Protein AF-A0A955RJU6-F1 (afdb_monomer_lite)

Secondary structure (DSSP, 8-state):
-HHHHHHHHHHHHHHHHHHHHHHHHHSPPPPEEEEEE---SS-EEEEEEEEEEE--EEEE-SSSS-EEEE-GGGEEEPTTSPEEE----EEEEEEEE-SPPTT-EEEEEETTEEEEEE-----PPP-S--EEEEEEE-TTS-B--S-EEEEEEESSS-BPPEEEEPPTTSEEEEEGGG-BBTTSS-BPPGGG--EEEEEEE-TTSPPEEEEEETTS-TTEEEEE-TTHHHHHHHHHHHHHHHS----------------------------------SSHHHHHHHHHHHHHHTT-------------------------------------------------PPPPPP--PPPP---PPBPGGGEEEEESSPPPTTTHHHHHHHHHHTT--EEEEEE--GGGHHHHHHHHHHHHHTTPEEEEEE--S--TT----GGGGSHHHHHHHHHHHHHH-B-TTSPBPPEEEESS-BS--HHHHHHH-TT-TTS---SS-HHHHHHHHHHHS--SSEEEE--BEE--GGGTHHHHHHHHHHHHTTSTTGGG-SBEEEE--BSSS-HHHHHTT---SS-EEEEEE-BSSTT-HHHHHHHHHHHHH-TTEEEEEEE---SS-TT-TTSGGGT-SHHHHHHHHHHHHTTB--S-----SSSTTTSTTTGGGT-SSSSTTTTT--SEEEEEE-TT----EEEE-SS------B--TTSSSS--TTPPBPPTTTGGGS--EEEEEEEEEEEEE-SEEEEEE--SB--STTS----BHHHHHHHHHHTT-EEEEEEEEETTEEEEEEEEE-TTS-EEEEE---BPPTTBEEEEEEES-EEEEEEEBPPSS---EEE-SEEEEE-----SSS-EEHHHHHHHHHHTT--EEEEEEEETTEEEEEEEETTEEES---EE-TTB-EEEEE-SSS-EEE--

InterPro domains:
  IPR017853 Glycoside hydrolase superfamily [SSF51445] (398-619)

Structure (mmCIF, N/CA/C/O backbone):
data_AF-A0A955RJU6-F1
#
_entry.id   AF-A0A955RJU6-F1
#
loop_
_atom_site.group_PDB
_atom_site.id
_atom_site.type_symbol
_atom_site.label_atom_id
_atom_site.label_alt_id
_atom_site.label_comp_id
_atom_site.label_asym_id
_atom_site.label_entity_id
_atom_site.label_seq_id
_atom_site.pdbx_PDB_ins_code
_atom_site.Cartn_x
_atom_site.Cartn_y
_atom_site.Cartn_z
_atom_site.occupancy
_atom_site.B_iso_or_equiv
_atom_site.auth_seq_id
_atom_site.auth_comp_id
_atom_site.auth_asym_id
_atom_site.auth_atom_id
_atom_site.pdbx_PDB_model_num
ATOM 1 N N . MET A 1 1 ? 34.957 54.335 48.628 1.00 72.25 1 MET A N 1
ATOM 2 C CA . MET A 1 1 ? 33.890 54.696 47.666 1.00 72.25 1 MET A CA 1
ATOM 3 C C . MET A 1 1 ? 34.082 54.051 46.291 1.00 72.25 1 MET A C 1
ATOM 5 O O . MET A 1 1 ? 33.238 53.249 45.930 1.00 72.25 1 MET A O 1
ATOM 9 N N . LYS A 1 2 ? 35.191 54.281 45.563 1.00 71.94 2 LYS A N 1
ATOM 10 C CA . LYS A 1 2 ? 35.403 53.707 44.209 1.00 71.94 2 LYS A CA 1
ATOM 11 C C . LYS A 1 2 ? 35.269 52.172 44.112 1.00 71.94 2 LYS A C 1
ATOM 13 O O . LYS A 1 2 ? 34.643 51.691 43.181 1.00 71.94 2 LYS A O 1
ATOM 18 N N . LYS A 1 3 ? 35.773 51.413 45.099 1.00 75.69 3 LYS A N 1
ATOM 19 C CA . LYS A 1 3 ? 35.634 49.940 45.133 1.00 75.69 3 LYS A CA 1
ATOM 20 C C . LYS A 1 3 ? 34.177 49.457 45.241 1.00 75.69 3 LYS A C 1
ATOM 22 O O . LYS A 1 3 ? 33.824 48.477 44.609 1.00 75.69 3 LYS A O 1
ATOM 27 N N . TYR A 1 4 ? 33.329 50.172 45.985 1.00 82.81 4 TYR A N 1
ATOM 28 C CA . TYR A 1 4 ? 31.914 49.813 46.152 1.00 82.81 4 TYR A CA 1
ATOM 29 C C . TYR A 1 4 ? 31.077 50.142 44.912 1.00 82.81 4 TYR A C 1
ATOM 31 O O . TYR A 1 4 ? 30.166 49.396 44.577 1.00 82.81 4 TYR A O 1
ATOM 39 N N . LEU A 1 5 ? 31.418 51.221 44.198 1.00 86.56 5 LEU A N 1
ATOM 40 C CA . LEU A 1 5 ? 30.744 51.579 42.949 1.00 86.56 5 LEU A CA 1
ATOM 41 C C . LEU A 1 5 ? 30.951 50.502 41.869 1.00 86.56 5 LEU A C 1
ATOM 43 O O . LEU A 1 5 ? 30.011 50.164 41.161 1.00 86.56 5 LEU A O 1
ATOM 47 N N . TYR A 1 6 ? 32.151 49.915 41.794 1.00 89.12 6 TYR A N 1
ATOM 48 C CA . TYR A 1 6 ? 32.461 48.852 40.833 1.00 89.12 6 TYR A CA 1
ATOM 49 C C . TYR A 1 6 ? 31.659 47.567 41.097 1.00 89.12 6 TYR A C 1
ATOM 51 O O . TYR A 1 6 ? 31.090 46.995 40.173 1.00 89.12 6 TYR A O 1
ATOM 59 N N . SER A 1 7 ? 31.536 47.153 42.364 1.00 89.00 7 SER A N 1
ATOM 60 C CA . SER A 1 7 ? 30.725 45.987 42.741 1.00 89.00 7 SER A CA 1
ATOM 61 C C . SER A 1 7 ? 29.234 46.179 42.448 1.00 89.00 7 SER A C 1
ATOM 63 O O . SER A 1 7 ? 28.584 45.235 42.013 1.00 89.00 7 SER A O 1
ATOM 65 N N . ILE A 1 8 ? 28.697 47.390 42.640 1.00 93.38 8 ILE A N 1
ATOM 66 C CA . ILE A 1 8 ? 27.291 47.694 42.325 1.00 93.38 8 ILE A CA 1
ATOM 67 C C . ILE A 1 8 ? 27.048 47.623 40.813 1.00 93.38 8 ILE A C 1
ATOM 69 O O . ILE A 1 8 ? 26.069 47.019 40.389 1.00 93.38 8 ILE A O 1
ATOM 73 N N . VAL A 1 9 ? 27.946 48.181 39.994 1.00 94.06 9 VAL A N 1
ATOM 74 C CA . VAL A 1 9 ? 27.818 48.122 38.527 1.00 94.06 9 VAL A CA 1
ATOM 75 C C . VAL A 1 9 ? 27.896 46.677 38.024 1.00 94.06 9 VAL A C 1
ATOM 77 O O . VAL A 1 9 ? 27.044 46.272 37.238 1.00 94.06 9 VAL A O 1
ATOM 80 N N . LEU A 1 10 ? 28.847 45.876 38.517 1.00 93.62 10 LEU A N 1
ATOM 81 C CA . LEU A 1 10 ? 28.951 44.458 38.151 1.00 93.62 10 LEU A CA 1
ATOM 82 C C . LEU A 1 10 ? 27.718 43.648 38.566 1.00 93.62 10 LEU A C 1
ATOM 84 O O . LEU A 1 10 ? 27.238 42.839 37.779 1.00 93.62 10 LEU A O 1
ATOM 88 N N . PHE A 1 11 ? 27.177 43.880 39.765 1.00 95.25 11 PHE A N 1
ATOM 89 C CA . PHE A 1 11 ? 25.969 43.193 40.225 1.00 95.25 11 PHE A CA 1
ATOM 90 C C . PHE A 1 11 ? 24.733 43.572 39.396 1.00 95.25 11 PHE A C 1
ATOM 92 O O . PHE A 1 11 ? 23.929 42.700 39.065 1.00 95.25 11 PHE A O 1
ATOM 99 N N . SER A 1 12 ? 24.595 44.845 39.011 1.00 93.31 12 SER A N 1
ATOM 100 C CA . SER A 1 12 ? 23.517 45.297 38.123 1.00 93.31 12 SER A CA 1
ATOM 101 C C . SER A 1 12 ? 23.625 44.683 36.727 1.00 93.31 12 SER A C 1
ATOM 103 O O . SER A 1 12 ? 22.613 44.247 36.187 1.00 93.31 12 SER A O 1
ATOM 105 N N . ILE A 1 13 ? 24.835 44.592 36.160 1.00 95.62 13 ILE A N 1
ATOM 106 C CA . ILE A 1 13 ? 25.063 43.924 34.868 1.00 95.62 13 ILE A CA 1
ATOM 107 C C . ILE A 1 13 ? 24.744 42.432 34.985 1.00 95.62 13 ILE A C 1
ATOM 109 O O . ILE A 1 13 ? 24.007 41.906 34.160 1.00 95.62 13 ILE A O 1
ATOM 113 N N . PHE A 1 14 ? 25.226 41.760 36.031 1.00 96.12 14 PHE A N 1
ATOM 114 C CA . PHE A 1 14 ? 24.947 40.343 36.263 1.00 96.12 14 PHE A CA 1
ATOM 115 C C . PHE A 1 14 ? 23.446 40.067 36.426 1.00 96.12 14 PHE A C 1
ATOM 117 O O . PHE A 1 14 ? 22.919 39.142 35.815 1.00 96.12 14 PHE A O 1
ATOM 124 N N . SER A 1 15 ? 22.736 40.909 37.181 1.00 94.19 15 SER A N 1
ATOM 125 C CA . SER A 1 15 ? 21.281 40.805 37.350 1.00 94.19 15 SER A CA 1
ATOM 126 C C . SER A 1 15 ? 20.530 41.067 36.042 1.00 94.19 15 SER A C 1
ATOM 128 O O . SER A 1 15 ? 19.553 40.382 35.759 1.00 94.19 15 SER A O 1
ATOM 130 N N . ALA A 1 16 ? 20.990 42.018 35.221 1.00 95.38 16 ALA A N 1
ATOM 131 C CA . ALA A 1 16 ? 20.416 42.272 33.902 1.00 95.38 16 ALA A CA 1
ATOM 132 C C . ALA A 1 16 ? 20.647 41.092 32.945 1.00 95.38 16 ALA A C 1
ATOM 134 O O . ALA A 1 16 ? 19.717 40.686 32.257 1.00 95.38 16 ALA A O 1
ATOM 135 N N . VAL A 1 17 ? 21.844 40.495 32.947 1.00 95.00 17 VAL A N 1
ATOM 136 C CA . VAL A 1 17 ? 22.156 39.294 32.155 1.00 95.00 17 VAL A CA 1
ATOM 137 C C . VAL A 1 17 ? 21.306 38.111 32.613 1.00 95.00 17 VAL A C 1
ATOM 139 O O . VAL A 1 17 ? 20.694 37.466 31.772 1.00 95.00 17 VAL A O 1
ATOM 142 N N . LEU A 1 18 ? 21.181 37.863 33.922 1.00 93.62 18 LEU A N 1
ATOM 143 C CA . LEU A 1 18 ? 20.280 36.828 34.445 1.00 93.62 18 LEU A CA 1
ATOM 144 C C . LEU A 1 18 ? 18.818 37.101 34.087 1.00 93.62 18 LEU A C 1
ATOM 146 O O . LEU A 1 18 ? 18.100 36.165 33.762 1.00 93.62 18 LEU A O 1
ATOM 150 N N . GLY A 1 19 ? 18.382 38.363 34.108 1.00 94.06 19 GLY A N 1
ATOM 151 C CA . GLY A 1 19 ? 17.047 38.762 33.668 1.00 94.06 19 GLY A CA 1
ATOM 152 C C . GLY A 1 19 ? 16.811 38.468 32.187 1.00 94.06 19 GLY A C 1
ATOM 153 O O . GLY A 1 19 ? 15.783 37.899 31.842 1.00 94.06 19 GLY A O 1
ATOM 154 N N . VAL A 1 20 ? 17.774 38.782 31.315 1.00 89.69 20 VAL A N 1
ATOM 155 C CA . VAL A 1 20 ? 17.706 38.471 29.877 1.00 89.69 20 VAL A CA 1
ATOM 156 C C . VAL A 1 20 ? 17.740 36.963 29.638 1.00 89.69 20 VAL A C 1
ATOM 158 O O . VAL A 1 20 ? 16.908 36.460 28.894 1.00 89.69 20 VAL A O 1
ATOM 161 N N . VAL A 1 21 ? 18.635 36.224 30.299 1.00 85.75 21 VAL A N 1
ATOM 162 C CA . VAL A 1 21 ? 18.696 34.756 30.208 1.00 85.75 21 VAL A CA 1
ATOM 163 C C . VAL A 1 21 ? 17.393 34.134 30.701 1.00 85.75 21 VAL A C 1
ATOM 165 O O . VAL A 1 21 ? 16.874 33.242 30.044 1.00 85.75 21 VAL A O 1
ATOM 168 N N . TYR A 1 22 ? 16.818 34.627 31.800 1.00 86.69 22 TYR A N 1
ATOM 169 C CA . TYR A 1 22 ? 15.519 34.177 32.296 1.00 86.69 22 TYR A CA 1
ATOM 170 C C . TYR A 1 22 ? 14.403 34.475 31.291 1.00 86.69 22 TYR A C 1
ATOM 172 O O . TYR A 1 22 ? 13.607 33.589 31.011 1.00 86.69 22 TYR A O 1
ATOM 180 N N . ILE A 1 23 ? 14.372 35.666 30.685 1.00 81.62 23 ILE A N 1
ATOM 181 C CA . ILE A 1 23 ? 13.402 36.004 29.631 1.00 81.62 23 ILE A CA 1
ATOM 182 C C . ILE A 1 23 ? 13.559 35.063 28.426 1.00 81.62 23 ILE A C 1
ATOM 184 O O . ILE A 1 23 ? 12.567 34.508 27.971 1.00 81.62 23 ILE A O 1
ATOM 188 N N . LEU A 1 24 ? 14.784 34.809 27.960 1.00 78.25 24 LEU A N 1
ATOM 189 C CA . LEU A 1 24 ? 15.064 33.874 26.858 1.00 78.25 24 LEU A CA 1
ATOM 190 C C . LEU A 1 24 ? 14.786 32.402 27.229 1.00 78.25 24 LEU A C 1
ATOM 192 O O . LEU A 1 24 ? 14.522 31.571 26.360 1.00 78.25 24 LEU A O 1
ATOM 196 N N . TYR A 1 25 ? 14.853 32.048 28.514 1.00 75.50 25 TYR A N 1
ATOM 197 C CA . TYR A 1 25 ? 14.581 30.692 28.994 1.00 75.50 25 TYR A CA 1
ATOM 198 C C . TYR A 1 25 ? 13.085 30.443 29.240 1.00 75.50 25 TYR A C 1
ATOM 200 O O . TYR A 1 25 ? 12.619 29.328 29.025 1.00 75.50 25 TYR A O 1
ATOM 208 N N . VAL A 1 26 ? 12.341 31.473 29.654 1.00 76.31 26 VAL A N 1
ATOM 209 C CA . VAL A 1 26 ? 10.893 31.434 29.935 1.00 76.31 26 VAL A CA 1
ATOM 210 C C . VAL A 1 26 ? 10.046 31.705 28.691 1.00 76.31 26 VAL A C 1
ATOM 212 O O . VAL A 1 26 ? 8.840 31.472 28.720 1.00 76.31 26 VAL A O 1
ATOM 215 N N . GLN A 1 27 ? 10.652 32.157 27.589 1.00 78.81 27 GLN A N 1
ATOM 216 C CA . GLN A 1 27 ? 9.962 32.226 26.305 1.00 78.81 27 GLN A CA 1
ATOM 217 C C . GLN A 1 27 ? 9.340 30.870 25.967 1.00 78.81 27 GLN A C 1
ATOM 219 O O . GLN A 1 27 ? 10.002 29.829 26.018 1.00 78.81 27 GLN A O 1
ATOM 224 N N . VAL A 1 28 ? 8.043 30.916 25.666 1.00 78.25 28 VAL A N 1
ATOM 225 C CA . VAL A 1 28 ? 7.270 29.756 25.242 1.00 78.25 28 VAL A CA 1
ATOM 226 C C . VAL A 1 28 ? 7.957 29.190 23.993 1.00 78.25 28 VAL A C 1
ATOM 228 O O . VAL A 1 28 ? 8.252 29.963 23.078 1.00 78.25 28 VAL A O 1
ATOM 231 N N . PRO A 1 29 ? 8.321 27.894 23.975 1.00 85.75 29 PRO A N 1
ATOM 232 C CA . PRO A 1 29 ? 9.057 27.334 22.853 1.00 85.75 29 PRO A CA 1
ATOM 233 C C . PRO A 1 29 ? 8.199 27.449 21.589 1.00 85.75 29 PRO A C 1
ATOM 235 O O . PRO A 1 29 ? 7.040 27.042 21.639 1.00 85.75 29 PRO A O 1
ATOM 238 N N . PRO A 1 30 ? 8.741 27.988 20.482 1.00 90.31 30 PRO A N 1
ATOM 239 C CA . PRO A 1 30 ? 7.955 28.245 19.285 1.00 90.31 30 PRO A CA 1
ATOM 240 C C . PRO A 1 30 ? 7.357 26.946 18.742 1.00 90.31 30 PRO A C 1
ATOM 242 O O . PRO A 1 30 ? 8.008 25.895 18.755 1.00 90.31 30 PRO A O 1
ATOM 245 N N . VAL A 1 31 ? 6.122 27.046 18.251 1.00 94.12 31 VAL A N 1
ATOM 246 C CA . VAL A 1 31 ? 5.451 25.988 17.496 1.00 94.12 31 VAL A CA 1
ATOM 247 C C . VAL A 1 31 ? 6.161 25.839 16.152 1.00 94.12 31 VAL A C 1
ATOM 249 O O . VAL A 1 31 ? 6.213 26.785 15.369 1.00 94.12 31 VAL A O 1
ATOM 252 N N . ASN A 1 32 ? 6.706 24.655 15.887 1.00 92.25 32 ASN A N 1
ATOM 253 C CA . ASN A 1 32 ? 7.311 24.297 14.608 1.00 92.25 32 ASN A CA 1
ATOM 254 C C . ASN A 1 32 ? 6.476 23.199 13.950 1.00 92.25 32 ASN A C 1
ATOM 256 O O . ASN A 1 32 ? 5.988 22.303 14.640 1.00 92.25 32 ASN A O 1
ATOM 260 N N . ASN A 1 33 ? 6.368 23.237 12.620 1.00 91.88 33 ASN A N 1
ATOM 261 C CA . ASN A 1 33 ? 5.732 22.183 11.825 1.00 91.88 33 ASN A CA 1
ATOM 262 C C . ASN A 1 33 ? 4.308 21.847 12.304 1.00 91.88 33 ASN A C 1
ATOM 264 O O . ASN A 1 33 ? 4.005 20.682 12.547 1.00 91.88 33 ASN A O 1
ATOM 268 N N . ALA A 1 34 ? 3.457 22.860 12.500 1.00 96.81 34 ALA A N 1
ATOM 269 C CA . ALA A 1 34 ? 2.047 22.625 12.796 1.00 96.81 34 ALA A CA 1
ATOM 270 C C . ALA A 1 34 ? 1.341 22.050 11.559 1.00 96.81 34 ALA A C 1
ATOM 272 O O . ALA A 1 34 ? 1.386 22.646 10.486 1.00 96.81 34 ALA A O 1
ATOM 273 N N . ILE A 1 35 ? 0.717 20.885 11.714 1.00 97.44 35 ILE A N 1
ATOM 274 C CA . ILE A 1 35 ? 0.046 20.130 10.655 1.00 97.44 35 ILE A CA 1
ATOM 275 C C . ILE A 1 35 ? -1.364 19.782 11.137 1.00 97.44 35 ILE A C 1
ATOM 277 O O . ILE A 1 35 ? -1.549 19.290 12.253 1.00 97.44 35 ILE A O 1
ATOM 281 N N . ILE A 1 36 ? -2.358 20.022 10.284 1.00 98.25 36 ILE A N 1
ATOM 282 C CA . ILE A 1 36 ? -3.745 19.605 10.505 1.00 98.25 36 ILE A CA 1
ATOM 283 C C . ILE A 1 36 ? -3.938 18.220 9.881 1.00 98.25 36 ILE A C 1
ATOM 285 O O . ILE A 1 36 ? -3.536 17.982 8.746 1.00 98.25 36 ILE A O 1
ATOM 289 N N . THR A 1 37 ? -4.545 17.304 10.629 1.00 98.38 37 THR A N 1
ATOM 290 C CA . THR A 1 37 ? -4.741 15.891 10.261 1.00 98.38 37 THR A CA 1
ATOM 291 C C . THR A 1 37 ? -6.120 15.408 10.719 1.00 98.38 37 THR A C 1
ATOM 293 O O . THR A 1 37 ? -6.830 16.145 11.411 1.00 98.38 37 THR A O 1
ATOM 296 N N . ASN A 1 38 ? -6.517 14.181 10.365 1.00 97.62 38 ASN A N 1
ATOM 297 C CA . ASN A 1 38 ? -7.742 13.527 10.857 1.00 97.62 38 ASN A CA 1
ATOM 298 C C . ASN A 1 38 ? -9.009 14.401 10.711 1.00 97.62 38 ASN A C 1
ATOM 300 O O . ASN A 1 38 ? -9.860 14.434 11.607 1.00 97.62 38 ASN A O 1
ATOM 304 N N . VAL A 1 39 ? -9.127 15.175 9.625 1.00 97.69 39 VAL A N 1
ATOM 305 C CA . VAL A 1 39 ? -10.264 16.090 9.436 1.00 97.69 39 VAL A CA 1
ATOM 306 C C . VAL A 1 39 ? -11.519 15.276 9.132 1.00 97.69 39 VAL A C 1
ATOM 308 O O . VAL A 1 39 ? -11.643 14.649 8.081 1.00 97.69 39 VAL A O 1
ATOM 311 N N . THR A 1 40 ? -12.479 15.305 10.053 1.00 96.50 40 THR A N 1
ATOM 312 C CA . THR A 1 40 ? -13.784 14.654 9.907 1.00 96.50 40 THR A CA 1
ATOM 313 C C . THR A 1 40 ? -14.903 15.691 9.801 1.00 96.50 40 THR A C 1
ATOM 315 O O . THR A 1 40 ? -14.673 16.898 9.703 1.00 96.50 40 THR A O 1
ATOM 318 N N . GLY A 1 41 ? -16.156 15.228 9.830 1.00 96.31 41 GLY A N 1
ATOM 319 C CA . GLY A 1 41 ? -17.298 16.128 9.948 1.00 96.31 41 GLY A CA 1
ATOM 320 C C . GLY A 1 41 ? -17.461 16.751 11.336 1.00 96.31 41 GLY A C 1
ATOM 321 O O . GLY A 1 41 ? -18.232 17.684 11.487 1.00 96.31 41 GLY A O 1
ATOM 322 N N . THR A 1 42 ? -16.777 16.261 12.370 1.00 97.06 42 THR A N 1
ATOM 323 C CA . THR A 1 42 ? -16.999 16.728 13.755 1.00 97.06 42 THR A CA 1
ATOM 324 C C . THR A 1 42 ? -15.716 16.882 14.568 1.00 97.06 42 THR A C 1
ATOM 326 O O . THR A 1 42 ? -15.776 17.125 15.777 1.00 97.06 42 THR A O 1
ATOM 329 N N . SER A 1 43 ? -14.558 16.706 13.938 1.00 97.75 43 SER A N 1
ATOM 330 C CA . SER A 1 43 ? -13.255 16.789 14.590 1.00 97.75 43 SER A CA 1
ATOM 331 C C . SER A 1 43 ? -12.135 17.080 13.598 1.00 97.75 43 SER A C 1
ATOM 333 O O . SER A 1 43 ? -12.302 16.904 12.393 1.00 97.75 43 SER A O 1
ATOM 335 N N . PHE A 1 44 ? -10.989 17.482 14.130 1.00 98.38 44 PHE A N 1
ATOM 336 C CA . PHE A 1 44 ? -9.690 17.458 13.461 1.00 98.38 44 PHE A CA 1
ATOM 337 C C . PHE A 1 44 ? -8.601 17.241 14.519 1.00 98.38 44 PHE A C 1
ATOM 339 O O . PHE A 1 44 ? -8.835 17.490 15.705 1.00 98.38 44 PHE A O 1
ATOM 346 N N . SER A 1 45 ? -7.417 16.802 14.105 1.00 98.50 45 SER A N 1
ATOM 347 C CA . SER A 1 45 ? -6.249 16.680 14.980 1.00 98.50 45 SER A CA 1
ATOM 348 C C . SER A 1 45 ? -5.144 17.636 14.538 1.00 98.50 45 SER A C 1
ATOM 350 O O . SER A 1 45 ? -4.972 17.911 13.350 1.00 98.50 45 SER A O 1
ATOM 352 N N . LEU A 1 46 ? -4.379 18.140 15.500 1.00 98.31 46 LEU A N 1
ATOM 353 C CA . LEU A 1 46 ? -3.217 18.997 15.290 1.00 98.31 46 LEU A CA 1
ATOM 354 C C . LEU A 1 46 ? -1.959 18.272 15.740 1.00 98.31 46 LEU A C 1
ATOM 356 O O . LEU A 1 46 ? -1.904 17.777 16.866 1.00 98.31 46 LEU A O 1
ATOM 360 N N . VAL A 1 47 ? -0.944 18.269 14.883 1.00 98.19 47 VAL A N 1
ATOM 361 C CA . VAL A 1 47 ? 0.384 17.725 15.174 1.00 98.19 47 VAL A CA 1
ATOM 362 C C . VAL A 1 47 ? 1.405 18.842 15.065 1.00 98.19 47 VAL A C 1
ATOM 364 O O . VAL A 1 47 ? 1.390 19.585 14.091 1.00 98.19 47 VAL A O 1
ATOM 367 N N . TRP A 1 48 ? 2.286 18.993 16.050 1.00 97.75 48 TRP A N 1
ATOM 368 C CA . TRP A 1 48 ? 3.389 19.956 15.963 1.00 97.75 48 TRP A CA 1
ATOM 369 C C . TRP A 1 48 ? 4.581 19.546 16.822 1.00 97.75 48 TRP A C 1
ATOM 371 O O . TRP A 1 48 ? 4.488 18.659 17.673 1.00 97.75 48 TRP A O 1
ATOM 381 N N . GLN A 1 49 ? 5.713 20.212 16.611 1.00 96.12 49 GLN A N 1
ATOM 382 C CA . GLN A 1 49 ? 6.942 20.021 17.374 1.00 96.12 49 GLN A CA 1
ATOM 383 C C . GLN A 1 49 ? 7.358 21.304 18.096 1.00 96.12 49 GLN A C 1
ATOM 385 O O . GLN A 1 49 ? 7.166 22.422 17.620 1.00 96.12 49 GLN A O 1
ATOM 390 N N . THR A 1 50 ? 7.997 21.138 19.244 1.00 95.44 50 THR A N 1
ATOM 391 C CA . THR A 1 50 ? 8.659 22.192 20.008 1.00 95.44 50 THR A CA 1
ATOM 392 C C . THR A 1 50 ? 10.102 21.781 20.282 1.00 95.44 50 THR A C 1
ATOM 394 O O . THR A 1 50 ? 10.439 20.601 20.354 1.00 95.44 50 THR A O 1
ATOM 397 N N . ASN A 1 51 ? 10.996 22.754 20.442 1.00 90.75 51 ASN A N 1
ATOM 398 C CA . ASN A 1 51 ? 12.412 22.489 20.736 1.00 90.75 51 ASN A CA 1
ATOM 399 C C . ASN A 1 51 ? 12.683 22.198 22.227 1.00 90.75 51 ASN A C 1
ATOM 401 O O . ASN A 1 51 ? 13.822 21.936 22.620 1.00 90.75 51 ASN A O 1
ATOM 405 N N . ARG A 1 52 ? 11.654 22.278 23.078 1.00 91.25 52 ARG A N 1
ATOM 406 C CA . ARG A 1 52 ? 11.700 22.020 24.522 1.00 91.25 52 ARG A CA 1
ATOM 407 C C . ARG A 1 52 ? 10.384 21.403 24.956 1.00 91.25 52 ARG A C 1
ATOM 409 O O . ARG A 1 52 ? 9.337 21.866 24.529 1.00 91.25 52 ARG A O 1
ATOM 416 N N . LYS A 1 53 ? 10.441 20.450 25.888 1.00 94.25 53 LYS A N 1
ATOM 417 C CA . LYS A 1 53 ? 9.233 19.836 26.443 1.00 94.25 53 LYS A CA 1
ATOM 418 C C . LYS A 1 53 ? 8.297 20.894 27.036 1.00 94.25 53 LYS A C 1
ATOM 420 O O . LYS A 1 53 ? 8.670 21.567 28.001 1.00 94.25 53 LYS A O 1
ATOM 425 N N . THR A 1 54 ? 7.084 20.994 26.510 1.00 94.38 54 THR A N 1
ATOM 426 C CA . THR A 1 54 ? 6.037 21.904 27.001 1.00 94.38 54 THR A CA 1
ATOM 427 C C . THR A 1 54 ? 4.705 21.178 27.141 1.00 94.38 54 THR A C 1
ATOM 429 O O . THR A 1 54 ? 4.533 20.099 26.590 1.00 94.38 54 THR A O 1
ATOM 432 N N . GLU A 1 55 ? 3.779 21.748 27.904 1.00 95.69 55 GLU A N 1
ATOM 433 C CA . GLU A 1 55 ? 2.369 21.345 27.857 1.00 95.69 55 GLU A CA 1
ATOM 434 C C . GLU A 1 55 ? 1.770 21.817 26.523 1.00 95.69 55 GLU A C 1
ATOM 436 O O . GLU A 1 55 ? 2.114 22.906 26.040 1.00 95.69 55 GLU A O 1
ATOM 441 N N . SER A 1 56 ? 0.903 21.001 25.925 1.00 93.62 56 SER A N 1
ATOM 442 C CA . SER A 1 56 ? 0.123 21.344 24.733 1.00 93.62 56 SER A CA 1
ATOM 443 C C . SER A 1 56 ? -1.283 21.773 25.136 1.00 93.62 56 SER A C 1
ATOM 445 O O . SER A 1 56 ? -1.990 21.066 25.847 1.00 93.62 56 SER A O 1
ATOM 447 N N . VAL A 1 57 ? -1.695 22.948 24.657 1.00 96.69 57 VAL A N 1
ATOM 448 C CA . VAL A 1 57 ? -3.065 23.444 24.800 1.00 96.69 57 VAL A CA 1
ATOM 449 C C . VAL A 1 57 ? -3.474 24.069 23.476 1.00 96.69 57 VAL A C 1
ATOM 451 O O . VAL A 1 57 ? -2.825 25.007 23.007 1.00 96.69 57 VAL A O 1
ATOM 454 N N . VAL A 1 58 ? -4.556 23.566 22.893 1.00 97.56 58 VAL A N 1
ATOM 455 C CA . VAL A 1 58 ? -5.222 24.168 21.734 1.00 97.56 58 VAL A CA 1
ATOM 456 C C . VAL A 1 58 ? -6.457 24.898 22.234 1.00 97.56 58 VAL A C 1
ATOM 458 O O . VAL A 1 58 ? -7.294 24.311 22.917 1.00 97.56 58 VAL A O 1
ATOM 461 N N . THR A 1 59 ? -6.581 26.179 21.898 1.00 97.44 59 THR A N 1
ATOM 462 C CA . THR A 1 59 ? -7.748 26.994 22.250 1.00 97.44 59 THR A CA 1
ATOM 463 C C . THR A 1 59 ? -8.587 27.271 21.010 1.00 97.44 59 THR A C 1
ATOM 465 O O . THR A 1 59 ? -8.093 27.859 20.052 1.00 97.44 59 THR A O 1
ATOM 468 N N . LEU A 1 60 ? -9.861 26.881 21.028 1.00 97.12 60 LEU A N 1
ATOM 469 C CA . LEU A 1 60 ? -10.829 27.241 19.992 1.00 97.12 60 LEU A CA 1
ATOM 470 C C . LEU A 1 60 ? -11.340 28.666 20.252 1.00 97.12 60 LEU A C 1
ATOM 472 O O . LEU A 1 60 ? -11.803 28.960 21.358 1.00 97.12 60 LEU A O 1
ATOM 476 N N . LEU A 1 61 ? -11.248 29.548 19.256 1.00 95.75 61 LEU A N 1
ATOM 477 C CA . LEU A 1 61 ? -11.544 30.982 19.373 1.00 95.75 61 LEU A CA 1
ATOM 478 C C . LEU A 1 61 ? -12.982 31.358 18.963 1.00 95.75 61 LEU A C 1
ATOM 480 O O . LEU A 1 61 ? -13.327 32.541 18.961 1.00 95.75 61 LEU A O 1
ATOM 484 N N . ASP A 1 62 ? -13.829 30.380 18.635 1.00 83.12 62 ASP A N 1
ATOM 485 C CA . ASP A 1 62 ? -15.201 30.632 18.192 1.00 83.12 62 ASP A CA 1
ATOM 486 C C . ASP A 1 62 ? -16.185 30.742 19.369 1.00 83.12 62 ASP A C 1
ATOM 488 O O . ASP A 1 62 ? -16.545 29.747 20.002 1.00 83.12 62 ASP A O 1
ATOM 492 N N . ASN A 1 63 ? -16.695 31.966 19.577 1.00 65.44 63 ASN A N 1
ATOM 493 C CA . ASN A 1 63 ? -17.677 32.425 20.584 1.00 65.44 63 ASN A CA 1
ATOM 494 C C . ASN A 1 63 ? -17.103 32.884 21.944 1.00 65.44 63 ASN A C 1
ATOM 496 O O . ASN A 1 63 ? -15.924 32.732 22.234 1.00 65.44 63 ASN A O 1
ATOM 500 N N . GLU A 1 64 ? -17.962 33.472 22.798 1.00 81.50 64 GLU A N 1
ATOM 501 C CA . GLU A 1 64 ? -17.604 34.019 24.129 1.00 81.50 64 GLU A CA 1
ATOM 502 C C . GLU A 1 64 ? -16.983 32.987 25.098 1.00 81.50 64 GLU A C 1
ATOM 504 O O . GLU A 1 64 ? -16.421 33.374 26.121 1.00 81.50 64 GLU A O 1
ATOM 509 N N . ASN A 1 65 ? -17.054 31.689 24.780 1.00 84.81 65 ASN A N 1
ATOM 510 C CA . ASN A 1 65 ? -16.504 30.606 25.590 1.00 84.81 65 ASN A CA 1
ATOM 511 C C . ASN A 1 65 ? -15.390 29.882 24.828 1.00 84.81 65 ASN A C 1
ATOM 513 O O . ASN A 1 65 ? -15.656 28.937 24.086 1.00 84.81 65 ASN A O 1
ATOM 517 N N . SER A 1 66 ? -14.144 30.295 25.058 1.00 91.75 66 SER A N 1
ATOM 518 C CA . SER A 1 66 ? -12.967 29.576 24.571 1.00 91.75 66 SER A CA 1
ATOM 519 C C . SER A 1 66 ? -12.943 28.152 25.134 1.00 91.75 66 SER A C 1
ATOM 521 O O . SER A 1 66 ? -12.932 27.972 26.356 1.00 91.75 66 SER A O 1
ATOM 523 N N . GLN A 1 67 ? -12.922 27.146 24.261 1.00 95.94 67 GLN A N 1
ATOM 524 C CA . GLN A 1 67 ? -12.739 25.747 24.656 1.00 95.94 67 GLN A CA 1
ATOM 525 C C . GLN A 1 67 ? -11.266 25.370 24.536 1.00 95.94 67 GLN A C 1
ATOM 527 O O . GLN A 1 67 ? -10.610 25.762 23.573 1.00 95.94 67 GLN A O 1
ATOM 532 N N . GLN A 1 68 ? -10.757 24.623 25.514 1.00 96.31 68 GLN A N 1
ATOM 533 C CA . GLN A 1 68 ? -9.374 24.154 25.539 1.00 96.31 68 GLN A CA 1
ATOM 534 C C . GLN A 1 68 ? -9.319 22.639 25.355 1.00 96.31 68 GLN A C 1
ATOM 536 O O . GLN A 1 68 ? -10.106 21.910 25.961 1.00 96.31 68 GLN A O 1
ATOM 541 N N . PHE A 1 69 ? -8.371 22.196 24.536 1.00 97.25 69 PHE A N 1
ATOM 542 C CA . PHE A 1 69 ? -8.070 20.797 24.245 1.00 97.25 69 PHE A CA 1
ATOM 543 C C . PHE A 1 69 ? -6.594 20.537 24.567 1.00 97.25 69 PHE A C 1
ATOM 545 O O . PHE A 1 69 ? -5.756 21.417 24.354 1.00 97.25 69 PHE A O 1
ATOM 552 N N . PHE A 1 70 ? -6.292 19.360 25.109 1.00 97.81 70 PHE A N 1
ATOM 553 C CA . PHE A 1 70 ? -4.964 18.973 25.604 1.00 97.81 70 PHE A CA 1
ATOM 554 C C . PHE A 1 70 ? -4.402 17.812 24.786 1.00 97.81 70 PHE A C 1
ATOM 556 O O . PHE A 1 70 ? -5.107 17.282 23.930 1.00 97.81 70 PHE A O 1
ATOM 563 N N . ASP A 1 71 ? -3.143 17.436 25.030 1.00 97.88 71 ASP A N 1
ATOM 564 C CA . ASP A 1 71 ? -2.521 16.297 24.350 1.00 97.88 71 ASP A CA 1
ATOM 565 C C . ASP A 1 71 ? -3.358 15.026 24.499 1.00 97.88 71 ASP A C 1
ATOM 567 O O . ASP A 1 71 ? -3.814 14.706 25.597 1.00 97.88 71 ASP A O 1
ATOM 571 N N . ASP A 1 72 ? -3.496 14.252 23.426 1.00 96.69 72 ASP A N 1
ATOM 572 C CA . ASP A 1 72 ? -4.257 13.001 23.451 1.00 96.69 72 ASP A CA 1
ATOM 573 C C . ASP A 1 72 ? -3.644 11.988 24.444 1.00 96.69 72 ASP A C 1
ATOM 575 O O . ASP A 1 72 ? -4.344 11.125 24.973 1.00 96.69 72 ASP A O 1
ATOM 579 N N . ARG A 1 73 ? -2.352 12.136 24.776 1.00 95.75 73 ARG A N 1
ATOM 580 C CA . ARG A 1 73 ? -1.645 11.335 25.796 1.00 95.75 73 ARG A CA 1
ATOM 581 C C . ARG A 1 73 ? -1.863 11.809 27.239 1.00 95.75 73 ARG A C 1
ATOM 583 O O . ARG A 1 73 ? -1.477 11.084 28.155 1.00 95.75 73 ARG A O 1
ATOM 590 N N . ASP A 1 74 ? -2.454 12.985 27.455 1.00 96.88 74 ASP A N 1
ATOM 591 C CA . ASP A 1 74 ? -2.736 13.520 28.796 1.00 96.88 74 ASP A CA 1
ATOM 592 C C . ASP A 1 74 ? -4.052 12.973 29.379 1.00 96.88 74 ASP A C 1
ATOM 594 O O . ASP A 1 74 ? -4.337 13.179 30.560 1.00 96.88 74 ASP A O 1
ATOM 598 N N . TYR A 1 75 ? -4.868 12.277 28.581 1.00 95.25 75 TYR A N 1
ATOM 599 C CA . TYR A 1 75 ? -6.116 11.662 29.032 1.00 95.25 75 TYR A CA 1
ATOM 600 C C . TYR A 1 75 ? -5.869 10.235 29.528 1.00 95.25 75 TYR A C 1
ATOM 602 O O . TYR A 1 75 ? -5.652 9.311 28.745 1.00 95.25 75 TYR A O 1
ATOM 610 N N . ILE A 1 76 ? -5.942 10.036 30.843 1.00 93.00 76 ILE A N 1
ATOM 611 C CA . ILE A 1 76 ? -5.812 8.718 31.470 1.00 93.00 76 ILE A CA 1
ATOM 612 C C . ILE A 1 76 ? -7.209 8.130 31.663 1.00 93.00 76 ILE A C 1
ATOM 614 O O . ILE A 1 76 ? -8.021 8.675 32.415 1.00 93.00 76 ILE A O 1
ATOM 618 N N . GLU A 1 77 ? -7.492 7.007 31.000 1.00 92.38 77 GLU A N 1
ATOM 619 C CA . GLU A 1 77 ? -8.729 6.259 31.217 1.00 92.38 77 GLU A CA 1
ATOM 620 C C . GLU A 1 77 ? -8.690 5.556 32.581 1.00 92.38 77 GLU A C 1
ATOM 622 O O . GLU A 1 77 ? -7.826 4.727 32.876 1.00 92.38 77 GLU A O 1
ATOM 627 N N . GLN A 1 78 ? -9.634 5.918 33.439 1.00 94.88 78 GLN A N 1
ATOM 628 C CA . GLN A 1 78 ? -9.846 5.312 34.741 1.00 94.88 78 GLN A CA 1
ATOM 629 C C . GLN A 1 78 ? -10.600 3.990 34.587 1.00 94.88 78 GLN A C 1
ATOM 631 O O . GLN A 1 78 ? -11.310 3.750 33.614 1.00 94.88 78 GLN A O 1
ATOM 636 N N . SER A 1 79 ? -10.525 3.131 35.605 1.00 91.88 79 SER A N 1
ATOM 637 C CA . SER A 1 79 ? -11.194 1.819 35.591 1.00 91.88 79 SER A CA 1
ATOM 638 C C . SER A 1 79 ? -12.724 1.860 35.421 1.00 91.88 79 SER A C 1
ATOM 640 O O . SER A 1 79 ? -13.330 0.826 35.148 1.00 91.88 79 SER A O 1
ATOM 642 N N . ASP A 1 80 ? -13.357 3.020 35.619 1.00 91.56 80 ASP A N 1
ATOM 643 C CA . ASP A 1 80 ? -14.794 3.241 35.428 1.00 91.56 80 ASP A CA 1
ATOM 644 C C . ASP A 1 80 ? -15.150 3.827 34.044 1.00 91.56 80 ASP A C 1
ATOM 646 O O . ASP A 1 80 ? -16.319 4.126 33.794 1.00 91.56 80 ASP A O 1
ATOM 650 N N . GLY A 1 81 ? -14.161 3.980 33.154 1.00 90.81 81 GLY A N 1
ATOM 651 C CA . GLY A 1 81 ? -14.299 4.570 31.820 1.00 90.81 81 GLY A CA 1
ATOM 652 C C . GLY A 1 81 ? -14.321 6.101 31.810 1.00 90.81 81 GLY A C 1
ATOM 653 O O . GLY A 1 81 ? -14.526 6.705 30.756 1.00 90.81 81 GLY A O 1
ATOM 654 N N . THR A 1 82 ? -14.143 6.763 32.959 1.00 92.50 82 THR A N 1
ATOM 655 C CA . THR A 1 82 ? -13.941 8.217 32.988 1.00 92.50 82 THR A CA 1
ATOM 656 C C . THR A 1 82 ? -12.516 8.561 32.565 1.00 92.50 82 THR A C 1
ATOM 658 O O . THR A 1 82 ? -11.588 7.793 32.792 1.00 92.50 82 THR A O 1
ATOM 661 N N . GLN A 1 83 ? -12.327 9.718 31.933 1.00 93.31 83 GLN A N 1
ATOM 662 C CA . GLN A 1 83 ? -10.997 10.215 31.585 1.00 93.31 83 GLN A CA 1
ATOM 663 C C . GLN A 1 83 ? -10.573 11.278 32.599 1.00 93.31 83 GLN A C 1
ATOM 665 O O . GLN A 1 83 ? -11.295 12.255 32.819 1.00 93.31 83 GLN A O 1
ATOM 670 N N . GLU A 1 84 ? -9.408 11.092 33.214 1.00 95.88 84 GLU A N 1
ATOM 671 C CA . GLU A 1 84 ? -8.751 12.100 34.045 1.00 95.88 84 GLU A CA 1
ATOM 672 C C . GLU A 1 84 ? -7.676 12.807 33.218 1.00 95.88 84 GLU A C 1
ATOM 674 O O . GLU A 1 84 ?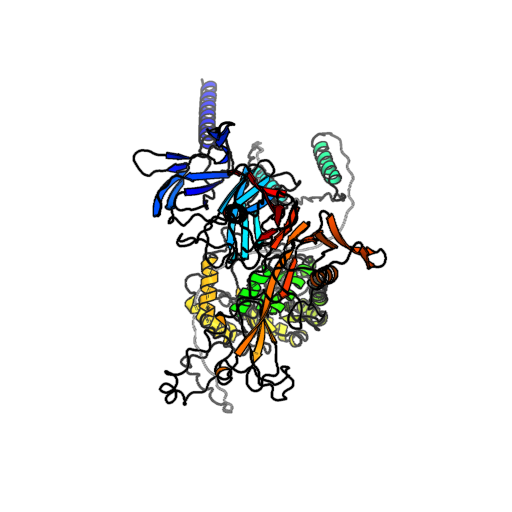 -6.875 12.159 32.549 1.00 95.88 84 GLU A O 1
ATOM 679 N N . LEU A 1 85 ? -7.658 14.140 33.268 1.00 96.38 85 LEU A N 1
ATOM 680 C CA . LEU A 1 85 ? -6.615 14.931 32.627 1.00 96.38 85 LEU A CA 1
ATOM 681 C C . LEU A 1 85 ? -5.380 14.982 33.536 1.00 96.38 85 LEU A C 1
ATOM 683 O O . LEU A 1 85 ? -5.442 15.534 34.637 1.00 96.38 85 LEU A O 1
ATOM 687 N N . ALA A 1 86 ? -4.257 14.467 33.049 1.00 95.62 86 ALA A N 1
ATOM 688 C CA . ALA A 1 86 ? -2.956 14.501 33.704 1.00 95.62 86 ALA A CA 1
ATOM 689 C C . ALA A 1 86 ? -1.926 15.183 32.783 1.00 95.62 86 ALA A C 1
ATOM 691 O O . ALA A 1 86 ? -1.157 14.488 32.120 1.00 95.62 86 ALA A O 1
ATOM 692 N N . PRO A 1 87 ? -1.894 16.533 32.739 1.00 93.88 87 PRO A N 1
ATOM 693 C CA . PRO A 1 87 ? -1.052 17.271 31.804 1.00 93.88 87 PRO A CA 1
ATOM 694 C C . PRO A 1 87 ? 0.426 16.907 31.939 1.00 93.88 87 PRO A C 1
ATOM 696 O O . PRO A 1 87 ? 0.986 16.924 33.044 1.00 93.88 87 PRO A O 1
ATOM 699 N N . ASN A 1 88 ? 1.072 16.624 30.815 1.00 95.88 88 ASN A N 1
ATOM 700 C CA . ASN A 1 88 ? 2.484 16.282 30.745 1.00 95.88 88 ASN A CA 1
ATOM 701 C C . ASN A 1 88 ? 3.208 17.137 29.693 1.00 95.88 88 ASN A C 1
ATOM 703 O O . ASN A 1 88 ? 2.618 17.963 28.998 1.00 95.88 88 ASN A O 1
ATOM 707 N N . LYS A 1 89 ? 4.536 17.000 29.620 1.00 95.88 89 LYS A N 1
ATOM 708 C CA . LYS A 1 89 ? 5.381 17.798 28.727 1.00 95.88 89 LYS A CA 1
ATOM 709 C C . LYS A 1 89 ? 6.021 16.948 27.640 1.00 95.88 89 LYS A C 1
ATOM 711 O O . LYS A 1 89 ? 6.824 16.056 27.936 1.00 95.88 89 LYS A O 1
ATOM 716 N N . TYR A 1 90 ? 5.759 17.304 26.386 1.00 95.94 90 TYR A N 1
ATOM 717 C CA . TYR A 1 90 ? 6.242 16.595 25.198 1.00 95.94 90 TYR A CA 1
ATOM 718 C C . TYR A 1 90 ? 7.019 17.524 24.266 1.00 95.94 90 TYR A C 1
ATOM 720 O O . TYR A 1 90 ? 6.919 18.742 24.378 1.00 95.94 90 TYR A O 1
ATOM 728 N N . TYR A 1 91 ? 7.827 16.937 23.381 1.00 95.81 91 TYR A N 1
ATOM 729 C CA . TYR A 1 91 ? 8.441 17.667 22.268 1.00 95.81 91 TYR A CA 1
ATOM 730 C C . TYR A 1 91 ? 7.552 17.644 21.026 1.00 95.81 91 TYR A C 1
ATOM 732 O O . TYR A 1 91 ? 7.410 18.653 20.351 1.00 95.81 91 TYR A O 1
ATOM 740 N N . THR A 1 92 ? 6.959 16.491 20.729 1.00 96.75 92 THR A N 1
ATOM 741 C CA . THR A 1 92 ? 5.982 16.319 19.654 1.00 96.75 92 THR A CA 1
ATOM 742 C C . THR A 1 92 ? 4.613 16.230 20.294 1.00 96.75 92 THR A C 1
ATOM 744 O O . THR A 1 92 ? 4.463 15.470 21.248 1.00 96.75 92 THR A O 1
ATOM 747 N N . HIS A 1 93 ? 3.645 16.989 19.802 1.00 97.81 93 HIS A N 1
ATOM 748 C CA . HIS A 1 93 ? 2.299 17.101 20.355 1.00 97.81 93 HIS A CA 1
ATOM 749 C C . HIS A 1 93 ? 1.278 16.563 19.364 1.00 97.81 93 HIS A C 1
ATOM 751 O O . HIS A 1 93 ? 1.454 16.733 18.157 1.00 97.81 93 HIS A O 1
ATOM 757 N N . HIS A 1 94 ? 0.227 15.938 19.882 1.00 98.25 94 HIS A N 1
ATOM 758 C CA . HIS A 1 94 ? -0.927 15.488 19.109 1.00 98.25 94 HIS A CA 1
ATOM 759 C C . HIS A 1 94 ? -2.178 15.828 19.917 1.00 98.25 94 HIS A C 1
ATOM 761 O O . HIS A 1 94 ? -2.301 15.395 21.061 1.00 98.25 94 HIS A O 1
ATOM 767 N N . VAL A 1 95 ? -3.037 16.688 19.370 1.00 98.31 95 VAL A N 1
ATOM 768 C CA . VAL A 1 95 ? -4.258 17.157 20.043 1.00 98.31 95 VAL A CA 1
ATOM 769 C C . VAL A 1 95 ? -5.449 16.994 19.122 1.00 98.31 95 VAL A C 1
ATOM 771 O O . VAL A 1 95 ? -5.481 17.596 18.046 1.00 98.31 95 VAL A O 1
ATOM 774 N N . THR A 1 96 ? -6.462 16.264 19.573 1.00 98.19 96 THR A N 1
ATOM 775 C CA . THR A 1 96 ? -7.727 16.109 18.855 1.00 98.19 96 THR A CA 1
ATOM 776 C C . THR A 1 96 ? -8.782 17.098 19.355 1.00 98.19 96 THR A C 1
ATOM 778 O O . THR A 1 96 ? -9.268 17.036 20.487 1.00 98.19 96 THR A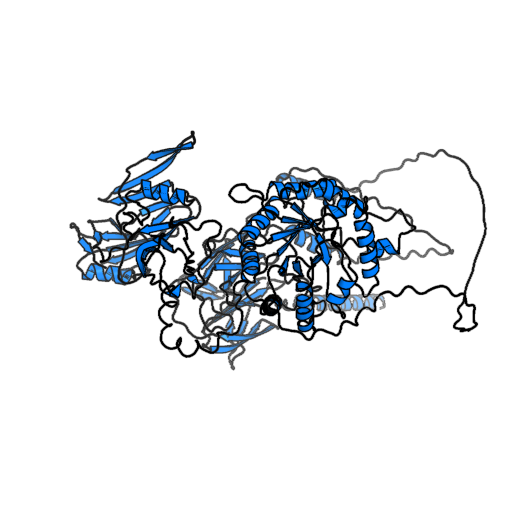 O 1
ATOM 781 N N . VAL A 1 97 ? -9.207 17.998 18.468 1.00 97.81 97 VAL A N 1
ATOM 782 C CA . VAL A 1 97 ? -10.335 18.910 18.687 1.00 97.81 97 VAL A CA 1
ATOM 783 C C . VAL A 1 97 ? -11.607 18.216 18.205 1.00 97.81 97 VAL A C 1
ATOM 785 O O . VAL A 1 97 ? -11.738 17.893 17.028 1.00 97.81 97 VAL A O 1
ATOM 788 N N . SER A 1 98 ? -12.556 17.970 19.107 1.00 97.06 98 SER A N 1
ATOM 789 C CA . SER A 1 98 ? -13.768 17.181 18.832 1.00 97.06 98 SER A CA 1
ATOM 790 C C . SER A 1 98 ? -15.058 17.921 19.203 1.00 97.06 98 SER A C 1
ATOM 792 O O . SER A 1 98 ? -15.023 19.015 19.764 1.00 97.06 98 SER A O 1
ATOM 794 N N . LYS A 1 99 ? -16.215 17.307 18.901 1.00 95.81 99 LYS A N 1
ATOM 795 C CA . LYS A 1 99 ? -17.569 17.857 19.143 1.00 95.81 99 LYS A CA 1
ATOM 796 C C . LYS A 1 99 ? -17.847 19.147 18.363 1.00 95.81 99 LYS A C 1
ATOM 798 O O . LYS A 1 99 ? -18.589 20.016 18.821 1.00 95.81 99 LYS A O 1
ATOM 803 N N . LEU A 1 100 ? -17.262 19.248 17.176 1.00 96.00 100 LEU A N 1
ATOM 804 C CA . LEU A 1 100 ? -17.489 20.343 16.246 1.00 96.00 100 LEU A CA 1
ATOM 805 C C . LEU A 1 100 ? -18.756 20.096 15.420 1.00 96.00 100 LEU A C 1
ATOM 807 O O . LEU A 1 100 ? -19.229 18.966 15.289 1.00 96.00 100 LEU A O 1
ATOM 811 N N . SER A 1 101 ? -19.312 21.169 14.871 1.00 96.75 101 SER A N 1
ATOM 812 C CA . SER A 1 101 ? -20.401 21.096 13.898 1.00 96.75 101 SER A CA 1
ATOM 813 C C . SER A 1 101 ? -19.830 20.768 12.511 1.00 96.75 101 SER A C 1
ATOM 815 O O . SER A 1 101 ? -18.755 21.272 12.182 1.00 96.75 101 SER A O 1
ATOM 817 N N . PRO A 1 102 ? -20.520 19.955 11.694 1.00 97.56 102 PRO A N 1
ATOM 818 C CA . PRO A 1 102 ? -20.140 19.705 10.302 1.00 97.56 102 PRO A CA 1
ATOM 819 C C . PRO A 1 102 ? -20.177 20.956 9.435 1.00 97.56 102 PRO A C 1
ATOM 821 O O . PRO A 1 102 ? -20.916 21.897 9.734 1.00 97.56 102 PRO A O 1
ATOM 824 N N . GLU A 1 103 ? -19.383 20.942 8.362 1.00 96.81 103 GLU A N 1
ATOM 825 C CA . GLU A 1 103 ? -19.339 21.991 7.331 1.00 96.81 103 GLU A CA 1
ATOM 826 C C . GLU A 1 103 ? -19.194 23.404 7.921 1.00 96.81 103 GLU A C 1
ATOM 828 O O . GLU A 1 103 ? -19.808 24.367 7.460 1.00 96.81 103 GLU A O 1
ATOM 833 N N . SER A 1 104 ? -18.412 23.519 8.996 1.00 97.00 104 SER A N 1
ATOM 834 C CA . SER A 1 104 ? -18.246 24.750 9.768 1.00 97.00 104 SER A CA 1
ATOM 835 C C . SER A 1 104 ? -16.769 25.121 9.853 1.00 97.00 104 SER A C 1
ATOM 837 O O . SER A 1 104 ? -15.916 24.266 10.087 1.00 97.00 104 SER A O 1
ATOM 839 N N . SER A 1 105 ? -16.466 26.405 9.659 1.00 96.69 105 SER A N 1
ATOM 840 C CA . SER A 1 105 ? -15.112 26.937 9.813 1.00 96.69 105 SER A CA 1
ATOM 841 C C . SER A 1 105 ? -14.849 27.324 11.261 1.00 96.69 105 SER A C 1
ATOM 843 O O . SER A 1 105 ? -15.688 27.962 11.898 1.00 96.69 105 SER A O 1
ATOM 845 N N . TYR A 1 106 ? -13.666 26.964 11.741 1.00 96.75 106 TYR A N 1
ATOM 846 C CA . TYR A 1 106 ? -13.200 27.199 13.091 1.00 96.75 106 TYR A CA 1
ATOM 847 C C . TYR A 1 106 ? -11.864 27.919 13.103 1.00 96.75 106 TYR A C 1
ATOM 849 O O . TYR A 1 106 ? -11.000 27.630 12.275 1.00 96.75 106 TYR A O 1
ATOM 857 N N . ARG A 1 107 ? -11.667 28.808 14.074 1.00 97.31 107 ARG A N 1
ATOM 858 C CA . ARG A 1 107 ? -10.383 29.459 14.350 1.00 97.31 107 ARG A CA 1
ATOM 859 C C . ARG A 1 107 ? -9.788 28.880 15.626 1.00 97.31 107 ARG A C 1
ATOM 861 O O . ARG A 1 107 ? -10.463 28.831 16.655 1.00 97.31 107 ARG A O 1
ATOM 868 N N . PHE A 1 108 ? -8.530 28.460 15.587 1.00 97.31 108 PHE A N 1
ATOM 869 C CA . PHE A 1 108 ? -7.848 27.886 16.746 1.00 97.31 108 PHE A CA 1
ATOM 870 C C . PHE A 1 108 ? -6.498 28.558 16.996 1.00 97.31 108 PHE A C 1
ATOM 872 O O . PHE A 1 108 ? -5.906 29.157 16.101 1.00 97.31 108 PHE A O 1
ATOM 879 N N . GLN A 1 109 ? -6.017 28.446 18.232 1.00 97.38 109 GLN A N 1
ATOM 880 C CA . GLN A 1 109 ? -4.753 29.008 18.685 1.00 97.38 109 GLN A CA 1
ATOM 881 C C . GLN A 1 109 ? -3.932 27.964 19.449 1.00 97.38 109 GLN A C 1
ATOM 883 O O . GLN A 1 109 ? -4.440 27.314 20.366 1.00 97.38 109 GLN A O 1
ATOM 888 N N . ILE A 1 110 ? -2.649 27.854 19.104 1.00 96.69 110 ILE A N 1
ATOM 889 C CA . ILE A 1 110 ? -1.619 27.088 19.812 1.00 96.69 110 ILE A CA 1
ATOM 890 C C . ILE A 1 110 ? -0.530 28.080 20.215 1.00 96.69 110 ILE A C 1
ATOM 892 O O . ILE A 1 110 ? 0.290 28.481 19.393 1.00 96.69 110 ILE A O 1
ATOM 896 N N . GLN A 1 111 ? -0.506 28.497 21.481 1.00 92.50 111 GLN A N 1
ATOM 897 C CA . GLN A 1 111 ? 0.404 29.556 21.940 1.00 92.50 111 GLN A CA 1
ATOM 898 C C . GLN A 1 111 ? 0.257 30.845 21.091 1.00 92.50 111 GLN A C 1
ATOM 900 O O . GLN A 1 111 ? -0.805 31.461 21.100 1.00 92.50 111 GLN A O 1
ATOM 905 N N . GLU A 1 112 ? 1.303 31.264 20.370 1.00 92.25 112 GLU A N 1
ATOM 906 C CA . GLU A 1 112 ? 1.284 32.412 19.451 1.00 92.25 112 GLU A CA 1
ATOM 907 C C . GLU A 1 112 ? 0.891 32.034 18.008 1.00 92.25 112 GLU A C 1
ATOM 909 O O . GLU A 1 112 ? 0.638 32.928 17.203 1.00 92.25 112 GLU A O 1
ATOM 914 N N . TYR A 1 113 ? 0.821 30.739 17.674 1.00 95.00 113 TYR A N 1
ATOM 915 C CA . TYR A 1 113 ? 0.370 30.254 16.368 1.00 95.00 113 TYR A CA 1
ATOM 916 C C . TYR A 1 113 ? -1.158 30.219 16.308 1.00 95.00 113 TYR A C 1
ATOM 918 O O . TYR A 1 113 ? -1.820 29.790 17.254 1.00 95.00 113 TYR A O 1
ATOM 926 N N . GLU A 1 114 ? -1.722 30.662 15.191 1.00 96.69 114 GLU A N 1
ATOM 927 C CA . GLU A 1 114 ? -3.160 30.750 14.981 1.00 96.69 114 GLU A CA 1
ATOM 928 C C . GLU A 1 114 ? -3.492 30.392 13.535 1.00 96.69 114 GLU A C 1
ATOM 930 O O . GLU A 1 114 ? -2.799 30.839 12.620 1.00 96.69 114 GLU A O 1
ATOM 935 N N . ASP A 1 115 ? -4.551 29.611 13.338 1.00 97.62 115 ASP A N 1
ATOM 936 C CA . ASP A 1 115 ? -5.003 29.209 12.009 1.00 97.62 115 ASP A CA 1
ATOM 937 C C . ASP A 1 115 ? -6.516 28.950 11.980 1.00 97.62 115 ASP A C 1
ATOM 939 O O . ASP A 1 115 ? -7.216 29.027 13.001 1.00 97.62 115 ASP A O 1
ATOM 943 N N . THR A 1 116 ? -7.029 28.651 10.790 1.00 96.88 116 THR A N 1
ATOM 944 C CA . THR A 1 116 ? -8.424 28.287 10.553 1.00 96.88 116 THR A CA 1
ATOM 945 C C . THR A 1 116 ? -8.547 26.932 9.873 1.00 96.88 116 THR A C 1
ATOM 947 O O . THR A 1 116 ? -7.728 26.571 9.035 1.00 96.88 116 THR A O 1
ATOM 950 N N . ILE A 1 117 ? -9.605 26.194 10.192 1.00 97.50 117 ILE A N 1
ATOM 951 C CA . ILE A 1 117 ? -9.913 24.894 9.590 1.00 97.50 117 ILE A CA 1
ATOM 952 C C . ILE A 1 117 ? -11.411 24.773 9.349 1.00 97.50 117 ILE A C 1
ATOM 954 O O . ILE A 1 117 ? -12.204 25.312 10.112 1.00 97.50 117 ILE A O 1
ATOM 958 N N . THR A 1 118 ? -11.816 24.064 8.301 1.00 97.50 118 THR A N 1
ATOM 959 C CA . THR A 1 118 ? -13.226 23.755 8.038 1.00 97.50 118 THR A CA 1
ATOM 960 C C . THR A 1 118 ? -13.455 22.262 8.218 1.00 97.50 118 THR A C 1
ATOM 962 O O . THR A 1 118 ? -12.709 21.455 7.670 1.00 97.50 118 THR A O 1
ATOM 965 N N . THR A 1 119 ? -14.462 21.884 9.006 1.00 97.88 119 THR A N 1
ATOM 966 C CA . THR A 1 119 ? -14.893 20.485 9.130 1.00 97.88 119 THR A CA 1
ATOM 967 C C . THR A 1 119 ? -15.629 20.045 7.869 1.00 97.88 119 THR A C 1
ATOM 969 O O . THR A 1 119 ? -16.299 20.840 7.211 1.00 97.88 119 THR A O 1
ATOM 972 N N . GLY A 1 120 ? -15.533 18.764 7.521 1.00 96.31 120 GLY A N 1
ATOM 973 C CA . GLY A 1 120 ? -16.213 18.241 6.336 1.00 96.31 120 GLY A CA 1
ATOM 974 C C . GLY A 1 120 ? -17.700 17.960 6.574 1.00 96.31 120 GLY A C 1
ATOM 975 O O . GLY A 1 120 ? -18.243 18.177 7.660 1.00 96.31 120 GLY A O 1
ATOM 976 N N . LYS A 1 121 ? -18.372 17.390 5.570 1.00 96.19 121 LYS A N 1
ATOM 977 C CA . LYS A 1 121 ? -19.728 16.845 5.744 1.00 96.19 121 LYS A CA 1
ATOM 978 C C . LYS A 1 121 ? -19.725 15.554 6.566 1.00 96.19 121 LYS A C 1
ATOM 980 O O . LYS A 1 121 ? -18.708 14.854 6.662 1.00 96.19 121 LYS A O 1
ATOM 985 N N . LEU A 1 122 ? -20.868 15.222 7.159 1.00 95.56 122 LEU A N 1
ATOM 986 C CA . LEU A 1 122 ? -21.083 13.892 7.727 1.00 95.56 122 LEU A CA 1
ATOM 987 C C . LEU A 1 122 ? -21.270 12.887 6.591 1.00 95.56 122 LEU A C 1
ATOM 989 O O . LEU A 1 122 ? -22.052 13.119 5.672 1.00 95.56 122 LEU A O 1
ATOM 993 N N . PHE A 1 123 ? -20.555 11.774 6.682 1.00 90.12 123 PHE A N 1
ATOM 994 C CA . PHE A 1 123 ? -20.800 10.593 5.865 1.00 90.12 123 PHE A CA 1
ATOM 995 C C . PHE A 1 123 ? -21.419 9.516 6.748 1.00 90.12 123 PHE A C 1
ATOM 997 O O . PHE A 1 123 ? -21.302 9.575 7.977 1.00 90.12 123 PHE A O 1
ATOM 1004 N N . ASP A 1 124 ? -22.063 8.536 6.121 1.00 85.44 124 ASP A N 1
ATOM 1005 C CA . ASP A 1 124 ? -22.449 7.322 6.827 1.00 85.44 124 ASP A CA 1
ATOM 1006 C C . ASP A 1 124 ? -21.198 6.701 7.453 1.00 85.44 124 ASP A C 1
ATOM 1008 O O . ASP A 1 124 ? -20.132 6.666 6.834 1.00 85.44 124 ASP A O 1
ATOM 1012 N N . ALA A 1 125 ? -21.313 6.267 8.709 1.00 73.56 125 ALA A N 1
ATOM 1013 C CA . ALA A 1 125 ? -20.187 5.694 9.428 1.00 73.56 125 ALA A CA 1
ATOM 1014 C C . ALA A 1 125 ? -19.609 4.528 8.615 1.00 73.56 125 ALA A C 1
ATOM 1016 O O . ALA A 1 125 ? -20.317 3.560 8.320 1.00 73.56 125 ALA A O 1
ATOM 1017 N N . VAL A 1 126 ? -18.327 4.623 8.255 1.00 71.50 126 VAL A N 1
ATOM 1018 C CA . VAL A 1 126 ? -17.626 3.494 7.639 1.00 71.50 126 VAL A CA 1
ATOM 1019 C C . VAL A 1 126 ? -17.570 2.397 8.691 1.00 71.50 126 VAL A C 1
ATOM 1021 O O . VAL A 1 126 ? -17.091 2.599 9.803 1.00 71.50 126 VAL A O 1
ATOM 1024 N N . THR A 1 127 ? -18.161 1.253 8.365 1.00 71.19 127 THR A N 1
ATOM 1025 C CA . THR A 1 127 ? -18.357 0.161 9.327 1.00 71.19 127 THR A CA 1
ATOM 1026 C C . THR A 1 127 ? -17.147 -0.761 9.437 1.00 71.19 127 THR A C 1
ATOM 1028 O O . THR A 1 127 ? -17.103 -1.588 10.345 1.00 71.19 127 THR A O 1
ATOM 1031 N N . ILE A 1 128 ? -16.170 -0.626 8.535 1.00 79.38 128 ILE A N 1
ATOM 1032 C CA . ILE A 1 128 ? -14.987 -1.484 8.455 1.00 79.38 128 ILE A CA 1
ATOM 1033 C C . ILE A 1 128 ? -13.742 -0.610 8.651 1.00 79.38 128 ILE A C 1
ATOM 1035 O O . ILE A 1 128 ? -13.409 0.153 7.744 1.00 79.38 128 ILE A O 1
ATOM 1039 N N . PRO A 1 129 ? -13.066 -0.706 9.809 1.00 88.06 129 PRO A N 1
ATOM 1040 C CA . PRO A 1 129 ? -11.757 -0.093 10.007 1.00 88.06 129 PRO A CA 1
ATOM 1041 C C . PRO A 1 129 ? -10.746 -0.617 8.985 1.00 88.06 129 PRO A C 1
ATOM 1043 O O . PRO A 1 129 ? -10.763 -1.807 8.662 1.00 88.06 129 PRO A O 1
ATOM 1046 N N . ASN A 1 130 ? -9.840 0.247 8.534 1.00 92.44 130 ASN A N 1
ATOM 1047 C CA . ASN A 1 130 ? -8.686 -0.119 7.718 1.00 92.44 130 ASN A CA 1
ATOM 1048 C C . ASN A 1 130 ? -7.423 0.383 8.434 1.00 92.44 130 ASN A C 1
ATOM 1050 O O . ASN A 1 130 ? -7.027 1.527 8.223 1.00 92.44 130 ASN A O 1
ATOM 1054 N N . PRO A 1 131 ? -6.876 -0.377 9.398 1.00 96.38 131 PRO A N 1
ATOM 1055 C CA . PRO A 1 131 ? -5.799 0.113 10.245 1.00 96.38 131 PRO A CA 1
ATOM 1056 C C . PRO A 1 131 ? -4.427 -0.051 9.583 1.00 96.38 131 PRO A C 1
ATOM 1058 O O . PRO A 1 131 ? -4.005 -1.173 9.359 1.00 96.38 131 PRO A O 1
ATOM 1061 N N . VAL A 1 132 ? -3.673 1.033 9.426 1.00 97.00 132 VAL A N 1
ATOM 1062 C CA . VAL A 1 132 ? -2.223 0.997 9.179 1.00 97.00 132 VAL A CA 1
ATOM 1063 C C . VAL A 1 132 ? -1.518 0.883 10.527 1.00 97.00 132 VAL A C 1
ATOM 1065 O O . VAL A 1 132 ? -1.687 1.759 11.386 1.00 97.00 132 VAL A O 1
ATOM 1068 N N . TYR A 1 133 ? -0.748 -0.181 10.757 1.00 97.56 133 TYR A N 1
ATOM 1069 C CA . TYR A 1 133 ? -0.090 -0.396 12.050 1.00 97.56 133 TYR A CA 1
ATOM 1070 C C . TYR A 1 133 ? 1.313 -0.979 11.927 1.00 97.56 133 TYR A C 1
ATOM 1072 O O . TYR A 1 133 ? 1.619 -1.749 11.026 1.00 97.56 133 TYR A O 1
ATOM 1080 N N . GLY A 1 134 ? 2.172 -0.650 12.886 1.00 97.38 134 GLY A N 1
ATOM 1081 C CA . GLY A 1 134 ? 3.555 -1.116 12.898 1.00 97.38 134 GLY A CA 1
ATOM 1082 C C . GLY A 1 134 ? 4.284 -0.726 14.176 1.00 97.38 134 GLY A C 1
ATOM 1083 O O . GLY A 1 134 ? 3.662 -0.372 15.187 1.00 97.38 134 GLY A O 1
ATOM 1084 N N . ARG A 1 135 ? 5.616 -0.788 14.133 1.00 97.38 135 ARG A N 1
ATOM 1085 C CA . ARG A 1 135 ? 6.496 -0.337 15.217 1.00 97.38 135 ARG A CA 1
ATOM 1086 C C . ARG A 1 135 ? 7.487 0.705 14.731 1.00 97.38 135 ARG A C 1
ATOM 1088 O O . ARG A 1 135 ? 7.896 0.720 13.575 1.00 97.38 135 ARG A O 1
ATOM 1095 N N . VAL A 1 136 ? 7.890 1.558 15.657 1.00 96.75 136 VAL A N 1
ATOM 1096 C CA . VAL A 1 136 ? 8.924 2.566 15.485 1.00 96.75 136 VAL A CA 1
ATOM 1097 C C . VAL A 1 136 ? 10.017 2.293 16.508 1.00 96.75 136 VAL A C 1
ATOM 1099 O O . VAL A 1 136 ? 9.753 2.256 17.715 1.00 96.75 136 VAL A O 1
ATOM 1102 N N . VAL A 1 137 ? 11.245 2.118 16.029 1.00 95.38 137 VAL A N 1
ATOM 1103 C CA . VAL A 1 137 ? 12.405 1.798 16.866 1.00 95.38 137 VAL A CA 1
ATOM 1104 C C . VAL A 1 137 ? 13.570 2.736 16.575 1.00 95.38 137 VAL A C 1
ATOM 1106 O O . VAL A 1 137 ? 13.693 3.308 15.488 1.00 95.38 137 VAL A O 1
ATOM 1109 N N . ASP A 1 138 ? 14.419 2.936 17.574 1.00 92.75 138 ASP A N 1
ATOM 1110 C CA . ASP A 1 138 ? 15.684 3.628 17.404 1.00 92.75 138 ASP A CA 1
ATOM 1111 C C . ASP A 1 138 ? 16.752 2.691 16.816 1.00 92.75 138 ASP A C 1
ATOM 1113 O O . ASP A 1 138 ? 16.501 1.536 16.470 1.00 92.75 138 ASP A O 1
ATOM 1117 N N . PHE A 1 139 ? 17.966 3.216 16.673 1.00 86.06 139 PHE A N 1
ATOM 1118 C CA . PHE A 1 139 ? 19.091 2.495 16.079 1.00 86.06 139 PHE A CA 1
ATOM 1119 C C . PHE A 1 139 ? 19.547 1.273 16.893 1.00 86.06 139 PHE A C 1
ATOM 1121 O O . PHE A 1 139 ? 20.207 0.401 16.334 1.00 86.06 139 PHE A O 1
ATOM 1128 N N . ASP A 1 140 ? 19.211 1.212 18.182 1.00 90.00 140 ASP A N 1
ATOM 1129 C CA . ASP A 1 140 ? 19.517 0.098 19.084 1.00 90.00 140 ASP A CA 1
ATOM 1130 C C . ASP A 1 140 ? 18.323 -0.879 19.191 1.00 90.00 140 ASP A C 1
ATOM 1132 O O . ASP A 1 140 ? 18.296 -1.720 20.090 1.00 90.00 140 ASP A O 1
ATOM 1136 N N . ASP A 1 141 ? 17.334 -0.765 18.291 1.00 89.69 141 ASP A N 1
ATOM 1137 C CA . ASP A 1 141 ? 16.071 -1.519 18.299 1.00 89.69 141 ASP A CA 1
ATOM 1138 C C . ASP A 1 141 ? 15.210 -1.257 19.555 1.00 89.69 141 ASP A C 1
ATOM 1140 O O . ASP A 1 141 ? 14.294 -2.016 19.893 1.00 89.69 141 ASP A O 1
ATOM 1144 N N . ASN A 1 142 ? 15.470 -0.153 20.270 1.00 94.75 142 ASN A N 1
ATOM 1145 C CA . ASN A 1 142 ? 14.616 0.251 21.380 1.00 94.75 142 ASN A CA 1
ATOM 1146 C C . ASN A 1 142 ? 13.372 0.959 20.838 1.00 94.75 142 ASN A C 1
ATOM 1148 O O . ASN A 1 142 ? 13.473 1.784 19.929 1.00 94.75 142 ASN A O 1
ATOM 1152 N N . PRO A 1 143 ? 12.191 0.716 21.420 1.00 95.31 143 PRO A N 1
ATOM 1153 C CA . PRO A 1 143 ? 10.988 1.447 21.061 1.00 95.31 143 PRO A CA 1
ATOM 1154 C C . PRO A 1 143 ? 11.144 2.968 21.171 1.00 95.31 143 PRO A C 1
ATOM 1156 O O . PRO A 1 143 ? 11.553 3.485 22.213 1.00 95.31 143 PRO A O 1
ATOM 1159 N N . ILE A 1 144 ? 10.754 3.699 20.125 1.00 94.06 144 ILE A N 1
ATOM 1160 C CA . ILE A 1 144 ? 10.643 5.158 20.208 1.00 94.06 144 ILE A CA 1
ATOM 1161 C C . ILE A 1 144 ? 9.317 5.504 20.876 1.00 94.06 144 ILE A C 1
ATOM 1163 O O . ILE A 1 144 ? 8.246 5.371 20.293 1.00 94.06 144 ILE A O 1
ATOM 1167 N N . GLU A 1 145 ? 9.394 5.989 22.109 1.00 91.00 145 GLU A N 1
ATOM 1168 C CA . GLU A 1 145 ? 8.229 6.463 22.848 1.00 91.00 145 GLU A CA 1
ATOM 1169 C C . GLU A 1 145 ? 7.831 7.882 22.417 1.00 91.00 145 GLU A C 1
ATOM 1171 O O . GLU A 1 145 ? 8.682 8.719 22.104 1.00 91.00 145 GLU A O 1
ATOM 1176 N N . LYS A 1 146 ? 6.536 8.210 22.520 1.00 90.31 146 LYS A N 1
ATOM 1177 C CA . LYS A 1 146 ? 6.018 9.596 22.454 1.00 90.31 146 LYS A CA 1
ATOM 1178 C C . LYS A 1 146 ? 6.256 10.308 21.112 1.00 90.31 146 LYS A C 1
ATOM 1180 O O . LYS A 1 146 ? 6.173 11.538 21.058 1.00 90.31 146 LYS A O 1
ATOM 1185 N N . GLY A 1 147 ? 6.501 9.551 20.046 1.00 95.69 147 GLY A N 1
ATOM 1186 C CA . GLY A 1 147 ? 6.409 10.039 18.672 1.00 95.69 147 GLY A CA 1
ATOM 1187 C C . GLY A 1 147 ? 4.958 10.195 18.209 1.00 95.69 147 GLY A C 1
ATOM 1188 O O . GLY A 1 147 ? 4.016 9.791 18.896 1.00 95.69 147 GLY A O 1
ATOM 1189 N N . VAL A 1 148 ? 4.792 10.770 17.024 1.00 97.94 148 VAL A N 1
ATOM 1190 C CA . VAL A 1 148 ? 3.528 10.817 16.281 1.00 97.94 148 VAL A CA 1
ATOM 1191 C C . VAL A 1 148 ? 3.789 10.248 14.892 1.00 97.94 148 VAL A C 1
ATOM 1193 O O . VAL A 1 148 ? 4.789 10.597 14.264 1.00 97.94 148 VAL A O 1
ATOM 1196 N N . VAL A 1 149 ? 2.912 9.369 14.425 1.00 98.25 149 VAL A N 1
ATOM 1197 C CA . VAL A 1 149 ? 2.929 8.848 13.057 1.00 98.25 149 VAL A CA 1
ATOM 1198 C C . VAL A 1 149 ? 1.873 9.586 12.249 1.00 98.25 149 VAL A C 1
ATOM 1200 O O . VAL A 1 149 ? 0.776 9.838 12.745 1.00 98.25 149 VAL A O 1
ATOM 1203 N N . LEU A 1 150 ? 2.221 9.948 11.021 1.00 98.38 150 LEU A N 1
ATOM 1204 C CA . LEU A 1 150 ? 1.341 10.518 10.015 1.00 98.38 150 LEU A CA 1
ATOM 1205 C C . LEU A 1 150 ? 1.286 9.556 8.831 1.00 98.38 150 LEU A C 1
ATOM 1207 O O . LEU A 1 150 ? 2.316 9.003 8.449 1.00 98.38 150 LEU A O 1
ATOM 1211 N N . VAL A 1 151 ? 0.103 9.375 8.262 1.00 98.19 151 VAL A N 1
ATOM 1212 C CA . VAL A 1 151 ? -0.131 8.517 7.100 1.00 98.19 151 VAL A CA 1
ATOM 1213 C C . VAL A 1 151 ? -0.795 9.349 6.012 1.00 98.19 151 VAL A C 1
ATOM 1215 O O . VAL A 1 151 ? -1.856 9.936 6.231 1.00 98.19 151 VAL A O 1
ATOM 1218 N N . GLU A 1 152 ? -0.156 9.408 4.852 1.00 97.62 152 GLU A N 1
ATOM 1219 C CA . GLU A 1 152 ? -0.701 9.956 3.613 1.00 97.62 152 GLU A CA 1
ATOM 1220 C C . GLU A 1 152 ? -1.161 8.803 2.725 1.00 97.62 152 GLU A C 1
ATOM 1222 O O . GLU A 1 152 ? -0.383 7.893 2.443 1.00 97.62 152 GLU A O 1
ATOM 1227 N N . VAL A 1 153 ? -2.416 8.833 2.287 1.00 96.38 153 VAL A N 1
ATOM 1228 C CA . VAL A 1 153 ? -2.981 7.815 1.396 1.00 96.38 153 VAL A CA 1
ATOM 1229 C C . VAL A 1 153 ? -2.771 8.262 -0.048 1.00 96.38 153 VAL A C 1
ATOM 1231 O O . VAL A 1 153 ? -3.243 9.330 -0.439 1.00 96.38 153 VAL A O 1
ATOM 1234 N N . LEU A 1 154 ? -2.085 7.448 -0.850 1.00 90.75 154 LEU A N 1
ATOM 1235 C CA . LEU A 1 154 ? -1.758 7.750 -2.244 1.00 90.75 154 LEU A CA 1
ATOM 1236 C C . LEU A 1 154 ? -2.775 7.059 -3.172 1.00 90.75 154 LEU A C 1
ATOM 1238 O O . LEU A 1 154 ? -2.542 5.949 -3.646 1.00 90.75 154 LEU A O 1
ATOM 1242 N N . ALA A 1 155 ? -3.913 7.720 -3.416 1.00 85.81 155 ALA A N 1
ATOM 1243 C CA . ALA A 1 155 ? -5.078 7.162 -4.128 1.00 85.81 155 ALA A CA 1
ATOM 1244 C C . ALA A 1 155 ? -5.469 7.938 -5.409 1.00 85.81 155 ALA A C 1
ATOM 1246 O O . ALA A 1 155 ? -6.635 7.983 -5.796 1.00 85.81 155 ALA A O 1
ATOM 1247 N N . GLY A 1 156 ? -4.506 8.600 -6.060 1.00 78.06 156 GLY A N 1
ATOM 1248 C CA . GLY A 1 156 ? -4.719 9.388 -7.287 1.00 78.06 156 GLY A CA 1
ATOM 1249 C C . GLY A 1 156 ? -5.264 10.808 -7.069 1.00 78.06 156 GLY A C 1
ATOM 1250 O O . GLY A 1 156 ? -4.934 11.688 -7.861 1.00 78.06 156 GLY A O 1
ATOM 1251 N N . ASP A 1 157 ? -6.008 11.031 -5.984 1.00 85.44 157 ASP A N 1
ATOM 1252 C CA . ASP A 1 157 ? -6.406 12.351 -5.475 1.00 85.44 157 ASP A CA 1
ATOM 1253 C C . ASP A 1 157 ? -5.518 12.776 -4.288 1.00 85.44 157 ASP A C 1
ATOM 1255 O O . ASP A 1 157 ? -4.953 11.926 -3.594 1.00 85.44 157 ASP A O 1
ATOM 1259 N N . ASP A 1 158 ? -5.446 14.083 -4.013 1.00 91.12 158 ASP A N 1
ATOM 1260 C CA . ASP A 1 158 ? -4.822 14.610 -2.794 1.00 91.12 158 ASP A CA 1
ATOM 1261 C C . ASP A 1 158 ? -5.689 14.255 -1.572 1.00 91.12 158 ASP A C 1
ATOM 1263 O O . ASP A 1 158 ? -6.913 14.435 -1.573 1.00 91.12 158 ASP A O 1
ATOM 1267 N N . THR A 1 159 ? -5.067 13.731 -0.511 1.00 96.50 159 THR A N 1
ATOM 1268 C CA . THR A 1 159 ? -5.776 13.242 0.681 1.00 96.50 159 THR A CA 1
ATOM 1269 C C . THR A 1 159 ? -5.391 14.001 1.946 1.00 96.50 159 THR A C 1
ATOM 1271 O O . THR A 1 159 ? -4.280 14.507 2.102 1.00 96.50 159 THR A O 1
ATOM 1274 N N . ILE A 1 160 ? -6.325 14.080 2.895 1.00 97.25 160 ILE A N 1
ATOM 1275 C CA . ILE A 1 160 ? -6.031 14.588 4.235 1.00 97.25 160 ILE A CA 1
ATOM 1276 C C . ILE A 1 160 ? -5.174 13.568 4.984 1.00 97.25 160 ILE A C 1
ATOM 1278 O O . ILE A 1 160 ? -5.598 12.429 5.197 1.00 97.25 160 ILE A O 1
ATOM 1282 N N . LEU A 1 161 ? -4.024 14.029 5.481 1.00 97.75 161 LEU A N 1
ATOM 1283 C CA . LEU A 1 161 ? -3.153 13.261 6.367 1.00 97.75 161 LEU A CA 1
ATOM 1284 C C . LEU A 1 161 ? -3.926 12.697 7.564 1.00 97.75 161 LEU A C 1
ATOM 1286 O O . LEU A 1 161 ? -4.630 13.423 8.276 1.00 97.75 161 LEU A O 1
ATOM 1290 N N . GLN A 1 162 ? -3.733 11.411 7.825 1.00 98.12 162 GLN A N 1
ATOM 1291 C CA . GLN A 1 162 ? -4.152 10.774 9.066 1.00 98.12 162 GLN A CA 1
ATOM 1292 C C . GLN A 1 162 ? -2.997 10.792 10.067 1.00 98.12 162 GLN A C 1
ATOM 1294 O O . GLN A 1 162 ? -1.832 10.857 9.676 1.00 98.12 162 GLN A O 1
ATOM 1299 N N . SER A 1 163 ? -3.285 10.771 11.364 1.00 98.38 163 SER A N 1
ATOM 1300 C CA . SER A 1 163 ? -2.248 10.754 12.395 1.00 98.38 163 SER A CA 1
ATOM 1301 C C . SER A 1 163 ? -2.652 10.003 13.656 1.00 98.38 163 SER A C 1
ATOM 1303 O O . SER A 1 163 ? -3.827 9.955 14.027 1.00 98.38 163 SER A O 1
ATOM 1305 N N . GLY A 1 164 ? -1.653 9.461 14.350 1.00 97.88 164 GLY A N 1
ATOM 1306 C CA . GLY A 1 164 ? -1.816 8.768 15.624 1.00 97.88 164 GLY A CA 1
ATOM 1307 C C . GLY A 1 164 ? -0.555 8.827 16.481 1.00 97.88 164 GLY A C 1
ATOM 1308 O O . GLY A 1 164 ? 0.557 9.023 15.986 1.00 97.88 164 GLY A O 1
ATOM 1309 N N . VAL A 1 165 ? -0.725 8.675 17.791 1.00 97.62 165 VAL A N 1
ATOM 1310 C CA . VAL A 1 165 ? 0.384 8.680 18.753 1.00 97.62 165 VAL A CA 1
ATOM 1311 C C . VAL A 1 165 ? 1.091 7.326 18.795 1.00 97.62 165 VAL A C 1
ATOM 1313 O O . VAL A 1 165 ? 0.454 6.276 18.723 1.00 97.62 165 VAL A O 1
ATOM 1316 N N . VAL A 1 166 ? 2.415 7.347 18.952 1.00 97.25 166 VAL A N 1
ATOM 1317 C CA . VAL A 1 166 ? 3.206 6.138 19.213 1.00 97.25 166 VAL A CA 1
ATOM 1318 C C . VAL A 1 166 ? 3.103 5.788 20.697 1.00 97.25 166 VAL A C 1
ATOM 1320 O O . VAL A 1 166 ? 3.355 6.635 21.563 1.00 97.25 166 VAL A O 1
ATOM 1323 N N . SER A 1 167 ? 2.736 4.545 21.001 1.00 95.50 167 SER A N 1
ATOM 1324 C CA . SER A 1 167 ? 2.623 4.041 22.372 1.00 95.50 167 SER A CA 1
ATOM 1325 C C . SER A 1 167 ? 3.991 3.811 23.029 1.00 95.50 167 SER A C 1
ATOM 1327 O O . SER A 1 167 ? 5.042 3.904 22.400 1.00 95.50 167 SER A O 1
ATOM 1329 N N . GLU A 1 168 ? 4.000 3.493 24.326 1.00 94.50 168 GLU A N 1
ATOM 1330 C CA . GLU A 1 168 ? 5.238 3.302 25.108 1.00 94.50 168 GLU A CA 1
ATOM 1331 C C . GLU A 1 168 ? 6.097 2.112 24.636 1.00 94.50 168 GLU A C 1
ATOM 1333 O O . GLU A 1 168 ? 7.303 2.084 24.828 1.00 94.50 168 GLU A O 1
ATOM 1338 N N . ASN A 1 169 ? 5.499 1.123 23.975 1.00 94.94 169 ASN A N 1
ATOM 1339 C CA . ASN A 1 169 ? 6.200 -0.002 23.342 1.00 94.94 169 ASN A CA 1
ATOM 1340 C C . ASN A 1 169 ? 6.578 0.272 21.872 1.00 94.94 169 ASN A C 1
ATOM 1342 O O . ASN A 1 169 ? 6.951 -0.662 21.158 1.00 94.94 169 ASN A O 1
ATOM 1346 N N . GLY A 1 170 ? 6.469 1.522 21.408 1.00 96.06 170 GLY A N 1
ATOM 1347 C CA . GLY A 1 170 ? 6.846 1.931 20.053 1.00 96.06 170 GLY A CA 1
ATOM 1348 C C . GLY A 1 170 ? 5.849 1.517 18.976 1.00 96.06 170 GLY A C 1
ATOM 1349 O O . GLY A 1 170 ? 6.132 1.702 17.799 1.00 96.06 170 GLY A O 1
ATOM 1350 N N . THR A 1 171 ? 4.700 0.934 19.334 1.00 97.19 171 THR A N 1
ATOM 1351 C CA . THR A 1 171 ? 3.670 0.576 18.349 1.00 97.19 171 THR A CA 1
ATOM 1352 C C . THR A 1 171 ? 2.809 1.779 17.975 1.00 97.19 171 THR A C 1
ATOM 1354 O O . THR A 1 171 ? 2.635 2.708 18.761 1.00 97.19 171 THR A O 1
ATOM 1357 N N . TYR A 1 172 ? 2.227 1.747 16.785 1.00 97.56 172 TYR A N 1
ATOM 1358 C CA . TYR A 1 172 ? 1.198 2.692 16.355 1.00 97.56 172 TYR A CA 1
ATOM 1359 C C . TYR A 1 172 ? 0.106 1.948 15.584 1.00 97.56 172 TYR A C 1
ATOM 1361 O O . TYR A 1 172 ? 0.348 0.867 15.051 1.00 97.56 172 TYR A O 1
ATOM 1369 N N . SER A 1 173 ? -1.093 2.525 15.540 1.00 97.38 173 SER A N 1
ATOM 1370 C CA . SER A 1 173 ? -2.216 2.049 14.731 1.00 97.38 173 SER A CA 1
ATOM 1371 C C . SER A 1 173 ? -3.058 3.252 14.325 1.00 97.38 173 SER A C 1
ATOM 1373 O O . SER A 1 173 ? -3.513 3.996 15.194 1.00 97.38 173 SER A O 1
ATOM 1375 N N . ILE A 1 174 ? -3.268 3.445 13.027 1.00 97.81 174 ILE A N 1
ATOM 1376 C CA . ILE A 1 174 ? -4.014 4.572 12.458 1.00 97.81 174 ILE A CA 1
ATOM 1377 C C . ILE A 1 174 ? -5.082 4.006 11.530 1.00 97.81 174 ILE A C 1
ATOM 1379 O O . ILE A 1 174 ? -4.761 3.318 10.572 1.00 97.81 174 ILE A O 1
ATOM 1383 N N . ASP A 1 175 ? -6.354 4.276 11.813 1.00 96.56 175 ASP A N 1
ATOM 1384 C CA . ASP A 1 175 ? -7.453 3.841 10.950 1.00 96.56 175 ASP A CA 1
ATOM 1385 C C . ASP A 1 175 ? -7.619 4.806 9.771 1.00 96.56 175 ASP A C 1
ATOM 1387 O O . ASP A 1 175 ? -8.103 5.926 9.940 1.00 96.56 175 ASP A O 1
ATOM 1391 N N . ILE A 1 176 ? -7.234 4.363 8.573 1.00 96.50 176 ILE A N 1
ATOM 1392 C CA . ILE A 1 176 ? -7.329 5.154 7.341 1.00 96.50 176 ILE A CA 1
ATOM 1393 C C . ILE A 1 176 ? -8.679 4.994 6.629 1.00 96.50 176 ILE A C 1
ATOM 1395 O O . ILE A 1 176 ? -8.881 5.597 5.575 1.00 96.50 176 ILE A O 1
ATOM 1399 N N . SER A 1 177 ? -9.645 4.259 7.200 1.00 93.69 177 SER A N 1
ATOM 1400 C CA . SER A 1 177 ? -10.993 4.092 6.620 1.00 93.69 177 SER A CA 1
ATOM 1401 C C . SER A 1 177 ? -11.801 5.391 6.531 1.00 93.69 177 SER A C 1
ATOM 1403 O O . SER A 1 177 ? -12.777 5.467 5.787 1.00 93.69 177 SER A O 1
ATOM 1405 N N . GLN A 1 178 ? -11.410 6.415 7.295 1.00 93.94 178 GLN A N 1
ATOM 1406 C CA . GLN A 1 178 ? -12.034 7.741 7.300 1.00 93.94 178 GLN A CA 1
ATOM 1407 C C . GLN A 1 178 ? -11.269 8.766 6.460 1.00 93.94 178 GLN A C 1
ATOM 1409 O O . GLN A 1 178 ? -11.621 9.948 6.496 1.00 93.94 178 GLN A O 1
ATOM 1414 N N . THR A 1 179 ? -10.235 8.344 5.724 1.00 96.12 179 THR A N 1
ATOM 1415 C CA . THR A 1 179 ? -9.431 9.256 4.908 1.00 96.12 179 THR A CA 1
ATOM 1416 C C . THR A 1 179 ? -10.307 9.956 3.882 1.00 96.12 179 THR A C 1
ATOM 1418 O O . THR A 1 179 ? -11.107 9.333 3.184 1.00 96.12 179 THR A O 1
ATOM 1421 N N . ARG A 1 180 ? -10.167 11.277 3.806 1.00 96.38 180 ARG A N 1
ATOM 1422 C CA . ARG A 1 180 ? -10.917 12.129 2.884 1.00 96.38 180 ARG A CA 1
ATOM 1423 C C . ARG A 1 180 ? -9.986 12.706 1.842 1.00 96.38 180 ARG A C 1
ATOM 1425 O O . ARG A 1 180 ? -8.791 12.845 2.098 1.00 96.38 180 ARG A O 1
ATOM 1432 N N . THR A 1 181 ? -10.562 13.101 0.717 1.00 96.69 181 THR A N 1
ATOM 1433 C CA . THR A 1 181 ? -9.911 14.058 -0.176 1.00 96.69 181 THR A CA 1
ATOM 1434 C C . THR A 1 181 ? -9.618 15.359 0.574 1.00 96.69 181 THR A C 1
ATOM 1436 O O . THR A 1 181 ? -10.305 15.692 1.549 1.00 96.69 181 THR A O 1
ATOM 1439 N N . ASP A 1 182 ? -8.591 16.082 0.149 1.00 95.19 182 ASP A N 1
ATOM 1440 C CA . ASP A 1 182 ? -8.176 17.372 0.713 1.00 95.19 182 ASP A CA 1
ATOM 1441 C C . ASP A 1 182 ? -9.313 18.418 0.754 1.00 95.19 182 ASP A C 1
ATOM 1443 O O . ASP A 1 182 ? -9.441 19.183 1.713 1.00 95.19 182 ASP A O 1
ATOM 1447 N N . ASP A 1 183 ? -10.205 18.383 -0.236 1.00 96.00 183 ASP A N 1
ATOM 1448 C CA . ASP A 1 183 ? -11.410 19.208 -0.351 1.00 96.00 183 ASP A CA 1
ATOM 1449 C C . ASP A 1 183 ? -12.591 18.733 0.523 1.00 96.00 183 ASP A C 1
ATOM 1451 O O . ASP A 1 183 ? -13.662 19.350 0.537 1.00 96.00 183 ASP A O 1
ATOM 1455 N N . LEU A 1 184 ? -12.410 17.632 1.261 1.00 96.69 184 LEU A N 1
ATOM 1456 C CA . LEU A 1 184 ? -13.384 16.997 2.153 1.00 96.69 184 LEU A CA 1
ATOM 1457 C C . LEU A 1 184 ? -14.674 16.522 1.456 1.00 96.69 184 LEU A C 1
ATOM 1459 O O . LEU A 1 184 ? -15.673 16.226 2.133 1.00 96.69 184 LEU A O 1
ATOM 1463 N N . SER A 1 185 ? -14.684 16.443 0.122 1.00 95.12 185 SER A N 1
ATOM 1464 C CA . SER A 1 185 ? -15.876 16.155 -0.679 1.00 95.12 185 SER A CA 1
ATOM 1465 C C . SER A 1 185 ? -16.264 14.674 -0.686 1.00 95.12 185 SER A C 1
ATOM 1467 O O . SER A 1 185 ? -17.461 14.363 -0.805 1.00 95.12 185 SER A O 1
ATOM 1469 N N . ARG A 1 186 ? -15.308 13.757 -0.489 1.00 94.75 186 ARG A N 1
ATOM 1470 C CA . ARG A 1 186 ? -15.533 12.301 -0.435 1.00 94.75 186 ARG A CA 1
ATOM 1471 C C . ARG A 1 186 ? -14.579 11.592 0.533 1.00 94.75 186 ARG A C 1
ATOM 1473 O O . ARG A 1 186 ? -13.601 12.169 0.996 1.00 94.75 186 ARG A O 1
ATOM 1480 N N . ILE A 1 187 ? -14.901 10.337 0.837 1.00 93.94 187 ILE A N 1
ATOM 1481 C CA . ILE A 1 187 ? -14.021 9.394 1.541 1.00 93.94 187 ILE A CA 1
ATOM 1482 C C . ILE A 1 187 ? -13.306 8.543 0.484 1.00 93.94 187 ILE A C 1
ATOM 1484 O O . ILE A 1 187 ? -13.926 8.181 -0.520 1.00 93.94 187 ILE A O 1
ATOM 1488 N N . ILE A 1 188 ? -12.028 8.245 0.709 1.00 93.62 188 ILE A N 1
ATOM 1489 C CA . ILE A 1 188 ? -11.249 7.297 -0.093 1.00 93.62 188 ILE A CA 1
ATOM 1490 C C . ILE A 1 188 ? -11.595 5.881 0.364 1.00 93.62 188 ILE A C 1
ATOM 1492 O O . ILE A 1 188 ? -11.510 5.562 1.552 1.00 93.62 188 ILE A O 1
ATOM 1496 N N . THR A 1 189 ? -12.025 5.028 -0.560 1.00 87.88 189 THR A N 1
ATOM 1497 C CA . THR A 1 189 ? -12.351 3.635 -0.241 1.00 87.88 189 THR A CA 1
ATOM 1498 C C . THR A 1 189 ? -11.081 2.782 -0.188 1.00 87.88 189 THR A C 1
ATOM 1500 O O . THR A 1 189 ? -10.157 3.041 -0.953 1.00 87.88 189 THR A O 1
ATOM 1503 N N . PRO A 1 190 ? -11.018 1.722 0.643 1.00 83.94 190 PRO A N 1
ATOM 1504 C CA . PRO A 1 190 ? -9.832 0.862 0.727 1.00 83.94 190 PRO A CA 1
ATOM 1505 C C . PRO A 1 190 ? -9.372 0.265 -0.613 1.00 83.94 190 PRO A C 1
ATOM 1507 O O . PRO A 1 190 ? -8.196 -0.015 -0.782 1.00 83.94 190 PRO A O 1
ATOM 1510 N N . LEU A 1 191 ? -10.285 0.088 -1.576 1.00 79.31 191 LEU A N 1
ATOM 1511 C CA . LEU A 1 191 ? -9.966 -0.429 -2.912 1.00 79.31 191 LEU A CA 1
ATOM 1512 C C . LEU A 1 191 ? -9.240 0.586 -3.808 1.00 79.31 191 LEU A C 1
ATOM 1514 O O . LEU A 1 191 ? -8.675 0.190 -4.821 1.00 79.31 191 LEU A O 1
ATOM 1518 N N . GLU A 1 192 ? -9.290 1.875 -3.470 1.00 86.44 192 GLU A N 1
ATOM 1519 C CA . GLU A 1 192 ? -8.594 2.949 -4.192 1.00 86.44 192 GLU A CA 1
ATOM 1520 C C . GLU A 1 192 ? -7.166 3.172 -3.671 1.00 86.44 192 GLU A C 1
ATOM 1522 O O . GLU A 1 192 ? -6.419 3.955 -4.252 1.00 86.44 192 GLU A O 1
ATOM 1527 N N . ILE A 1 193 ? -6.787 2.522 -2.567 1.00 88.25 193 ILE A N 1
ATOM 1528 C CA . ILE A 1 193 ? -5.507 2.750 -1.900 1.00 88.25 193 ILE A CA 1
ATOM 1529 C C . ILE A 1 193 ? -4.471 1.774 -2.451 1.00 88.25 193 ILE A C 1
ATOM 1531 O O . ILE A 1 193 ? -4.541 0.573 -2.197 1.00 88.25 193 ILE A O 1
ATOM 1535 N N . GLU A 1 194 ? -3.506 2.292 -3.209 1.00 84.62 194 GLU A N 1
ATOM 1536 C CA . GLU A 1 194 ? -2.387 1.494 -3.727 1.00 84.62 194 GLU A CA 1
ATOM 1537 C C . GLU A 1 194 ? -1.164 1.551 -2.793 1.00 84.62 194 GLU A C 1
ATOM 1539 O O . GLU A 1 194 ? -0.481 0.543 -2.589 1.00 84.62 194 GLU A O 1
ATOM 1544 N N . TYR A 1 195 ? -0.895 2.733 -2.229 1.00 88.94 195 TYR A N 1
ATOM 1545 C CA . TYR A 1 195 ? 0.282 3.011 -1.408 1.00 88.94 195 TYR A CA 1
ATOM 1546 C C . TYR A 1 195 ? -0.024 4.005 -0.285 1.00 88.94 195 TYR A C 1
ATOM 1548 O O . TYR A 1 195 ? -0.905 4.863 -0.406 1.00 88.94 195 TYR A O 1
ATOM 1556 N N . GLU A 1 196 ? 0.792 3.963 0.762 1.00 95.50 196 GLU A N 1
ATOM 1557 C CA . GLU A 1 196 ? 0.762 4.888 1.887 1.00 95.50 196 GLU A CA 1
ATOM 1558 C C . GLU A 1 196 ? 2.152 5.464 2.149 1.00 95.50 196 GLU A C 1
ATOM 1560 O O . GLU A 1 196 ? 3.133 4.727 2.253 1.00 95.50 196 GLU A O 1
ATOM 1565 N N . ALA A 1 197 ? 2.250 6.784 2.326 1.00 95.75 197 ALA A N 1
ATOM 1566 C CA . ALA A 1 197 ? 3.453 7.408 2.866 1.00 95.75 197 ALA A CA 1
ATOM 1567 C C . ALA A 1 197 ? 3.321 7.563 4.384 1.00 95.75 197 ALA A C 1
ATOM 1569 O O . ALA A 1 197 ? 2.477 8.306 4.884 1.00 95.75 197 ALA A O 1
ATOM 1570 N N . ILE A 1 198 ? 4.177 6.870 5.128 1.00 97.50 198 ILE A N 1
ATOM 1571 C CA . ILE A 1 198 ? 4.189 6.864 6.588 1.00 97.50 198 ILE A CA 1
ATOM 1572 C C . ILE A 1 198 ? 5.344 7.734 7.067 1.00 97.50 198 ILE A C 1
ATOM 1574 O O . ILE A 1 198 ? 6.516 7.381 6.916 1.00 97.50 198 ILE A O 1
ATOM 1578 N N . ARG A 1 199 ? 5.016 8.874 7.672 1.00 97.19 199 ARG A N 1
ATOM 1579 C CA . ARG A 1 199 ? 5.971 9.806 8.276 1.00 97.19 199 ARG A CA 1
ATOM 1580 C C . ARG A 1 199 ? 5.942 9.680 9.791 1.00 97.19 199 ARG A C 1
ATOM 1582 O O . ARG A 1 199 ? 4.896 9.792 10.414 1.00 97.19 199 ARG A O 1
ATOM 1589 N N . VAL A 1 200 ? 7.102 9.527 10.411 1.00 96.81 200 VAL A N 1
ATOM 1590 C CA . VAL A 1 200 ? 7.262 9.503 11.865 1.00 96.81 200 VAL A CA 1
ATOM 1591 C C . VAL A 1 200 ? 7.914 10.802 12.325 1.00 96.81 200 VAL A C 1
ATOM 1593 O O . VAL A 1 200 ? 9.045 11.107 11.946 1.00 96.81 200 VAL A O 1
ATOM 1596 N N . MET A 1 201 ? 7.209 11.541 13.180 1.00 96.06 201 MET A N 1
ATOM 1597 C CA . MET A 1 201 ? 7.691 12.739 13.864 1.00 96.06 201 MET A CA 1
ATOM 1598 C C . MET A 1 201 ? 8.066 12.389 15.306 1.00 96.06 201 MET A C 1
ATOM 1600 O O . MET A 1 201 ? 7.199 12.090 16.129 1.00 96.06 201 MET A O 1
ATOM 1604 N N . SER A 1 202 ? 9.354 12.449 15.646 1.00 92.31 202 SER A N 1
ATOM 1605 C CA . SER A 1 202 ? 9.825 12.166 17.009 1.00 92.31 202 SER A CA 1
ATOM 1606 C C . SER A 1 202 ? 11.103 12.930 17.329 1.00 92.31 202 SER A C 1
ATOM 1608 O O . SER A 1 202 ? 12.148 12.632 16.776 1.00 92.31 202 SER A O 1
ATOM 1610 N N . TYR A 1 203 ? 11.061 13.898 18.245 1.00 88.31 203 TYR A N 1
ATOM 1611 C CA . TYR A 1 203 ? 12.264 14.624 18.674 1.00 88.31 203 TYR A CA 1
ATOM 1612 C C . TYR A 1 203 ? 13.007 13.857 19.789 1.00 88.31 203 TYR A C 1
ATOM 1614 O O . TYR A 1 203 ? 12.356 13.407 20.738 1.00 88.31 203 TYR A O 1
ATOM 1622 N N . PRO A 1 204 ? 14.355 13.754 19.767 1.00 85.94 204 PRO A N 1
ATOM 1623 C CA . PRO A 1 204 ? 15.320 14.519 18.961 1.00 85.94 204 PRO A CA 1
ATOM 1624 C C . PRO A 1 204 ? 15.679 13.909 17.598 1.00 85.94 204 PRO A C 1
ATOM 1626 O O . PRO A 1 204 ? 16.630 14.364 16.966 1.00 85.94 204 PRO A O 1
ATOM 1629 N N . TYR A 1 205 ? 14.975 12.871 17.153 1.00 86.12 205 TYR A N 1
ATOM 1630 C CA . TYR A 1 205 ? 15.227 12.259 15.854 1.00 86.12 205 TYR A CA 1
ATOM 1631 C C . TYR A 1 205 ? 14.741 13.194 14.726 1.00 86.12 205 TYR A C 1
ATOM 1633 O O . TYR A 1 205 ? 13.749 13.911 14.867 1.00 86.12 205 TYR A O 1
ATOM 1641 N N . LYS A 1 206 ? 15.467 13.232 13.600 1.00 85.12 206 LYS A N 1
ATOM 1642 C CA . LYS A 1 206 ? 14.972 13.889 12.378 1.00 85.12 206 LYS A CA 1
ATOM 1643 C C . LYS A 1 206 ? 13.804 13.061 11.861 1.00 85.12 206 LYS A C 1
ATOM 1645 O O . LYS A 1 206 ? 13.948 11.845 11.825 1.00 85.12 206 LYS A O 1
ATOM 1650 N N . ASP A 1 207 ? 12.710 13.701 11.458 1.00 91.25 207 ASP A N 1
ATOM 1651 C CA . ASP A 1 207 ? 11.553 13.022 10.871 1.00 91.25 207 ASP A CA 1
ATOM 1652 C C . ASP A 1 207 ? 11.972 12.004 9.798 1.00 91.25 207 ASP A C 1
ATOM 1654 O O . ASP A 1 207 ? 12.889 12.255 9.009 1.00 91.25 207 ASP A O 1
ATOM 1658 N N . LYS A 1 208 ? 11.289 10.858 9.767 1.00 92.50 208 LYS A N 1
ATOM 1659 C CA . LYS A 1 208 ? 11.543 9.789 8.796 1.00 92.50 208 LYS A CA 1
ATOM 1660 C C . LYS A 1 208 ? 10.265 9.466 8.038 1.00 92.50 208 LYS A C 1
ATOM 1662 O O . LYS A 1 208 ? 9.234 9.276 8.671 1.00 92.50 208 LYS A O 1
ATOM 1667 N N . THR A 1 209 ? 10.355 9.350 6.717 1.00 93.56 209 THR A N 1
ATOM 1668 C CA . THR A 1 209 ? 9.245 8.918 5.861 1.00 93.56 209 THR A CA 1
ATOM 1669 C C . THR A 1 209 ? 9.610 7.615 5.165 1.00 93.56 209 THR A C 1
ATOM 1671 O O . THR A 1 209 ? 10.731 7.472 4.675 1.00 93.56 209 THR A O 1
ATOM 1674 N N . ILE A 1 210 ? 8.672 6.676 5.126 1.00 92.25 210 ILE A N 1
ATOM 1675 C CA . ILE A 1 210 ? 8.710 5.485 4.275 1.00 92.25 210 ILE A CA 1
ATOM 1676 C C . ILE A 1 210 ? 7.450 5.461 3.413 1.00 92.25 210 ILE A C 1
ATOM 1678 O O . ILE A 1 210 ? 6.455 6.082 3.777 1.00 92.25 210 ILE A O 1
ATOM 1682 N N . VAL A 1 211 ? 7.486 4.763 2.284 1.00 89.75 211 VAL A N 1
ATOM 1683 C CA . VAL A 1 211 ? 6.281 4.441 1.515 1.00 89.75 211 VAL A CA 1
ATOM 1684 C C . VAL A 1 211 ? 6.133 2.936 1.492 1.00 89.75 211 VAL A C 1
ATOM 1686 O O . VAL A 1 211 ? 7.108 2.231 1.241 1.00 89.75 211 VAL A O 1
ATOM 1689 N N . VAL A 1 212 ? 4.927 2.474 1.783 1.00 89.62 212 VAL A N 1
ATOM 1690 C CA . VAL A 1 212 ? 4.550 1.063 1.763 1.00 89.62 212 VAL A CA 1
ATOM 1691 C C . VAL A 1 212 ? 3.400 0.870 0.789 1.00 89.62 212 VAL A C 1
ATOM 1693 O O . VAL A 1 212 ? 2.701 1.825 0.449 1.00 89.62 212 VAL A O 1
ATOM 1696 N N . SER A 1 213 ? 3.249 -0.346 0.275 1.00 88.31 213 SER A N 1
ATOM 1697 C CA . SER A 1 213 ? 2.016 -0.717 -0.415 1.00 88.31 213 SER A CA 1
ATOM 1698 C C . SER A 1 213 ? 0.915 -0.968 0.614 1.00 88.31 213 SER A C 1
ATOM 1700 O O . SER A 1 213 ? 1.208 -1.478 1.697 1.00 88.31 213 SER A O 1
ATOM 1702 N N . SER A 1 214 ? -0.342 -0.736 0.230 1.00 87.06 214 SER A N 1
ATOM 1703 C CA . SER A 1 214 ? -1.521 -1.053 1.054 1.00 87.06 214 SER A CA 1
ATOM 1704 C C . SER A 1 214 ? -1.654 -2.533 1.407 1.00 87.06 214 SER A C 1
ATOM 1706 O O . SER A 1 214 ? -2.425 -2.927 2.275 1.00 87.06 214 SER A O 1
ATOM 1708 N N . ASP A 1 215 ? -0.870 -3.378 0.745 1.00 79.56 215 ASP A N 1
ATOM 1709 C CA . ASP A 1 215 ? -0.753 -4.802 1.020 1.00 79.56 215 ASP A CA 1
ATOM 1710 C C . ASP A 1 215 ? 0.267 -5.146 2.124 1.00 79.56 215 ASP A C 1
ATOM 1712 O O . ASP A 1 215 ? 0.319 -6.295 2.577 1.00 79.56 215 ASP A O 1
ATOM 1716 N N . GLU A 1 216 ? 1.087 -4.178 2.534 1.00 84.81 216 GLU A N 1
ATOM 1717 C CA . GLU A 1 216 ? 2.202 -4.296 3.484 1.00 84.81 216 GLU A CA 1
ATOM 1718 C C . GLU A 1 216 ? 1.995 -3.418 4.734 1.00 84.81 216 GLU A C 1
ATOM 1720 O O . GLU A 1 216 ? 2.903 -3.252 5.545 1.00 84.81 216 GLU A O 1
ATOM 1725 N N . ASP A 1 217 ? 0.797 -2.860 4.919 1.00 90.31 217 ASP A N 1
ATOM 1726 C CA . ASP A 1 217 ? 0.472 -1.901 5.979 1.00 90.31 217 ASP A CA 1
ATOM 1727 C C . ASP A 1 217 ? 0.009 -2.559 7.306 1.00 90.31 217 ASP A C 1
ATOM 1729 O O . ASP A 1 217 ? -0.230 -1.877 8.312 1.00 90.31 217 ASP A O 1
ATOM 1733 N N . GLN A 1 218 ? -0.101 -3.899 7.321 1.00 91.94 218 GLN A N 1
ATOM 1734 C CA . GLN A 1 218 ? -0.760 -4.694 8.370 1.00 91.94 218 GLN A CA 1
ATOM 1735 C C . GLN A 1 218 ? -0.022 -6.017 8.726 1.00 91.94 218 GLN A C 1
ATOM 1737 O O . GLN A 1 218 ? -0.517 -7.112 8.429 1.00 91.94 218 GLN A O 1
ATOM 1742 N N . PRO A 1 219 ? 1.115 -5.988 9.459 1.00 91.12 219 PRO A N 1
ATOM 1743 C CA . PRO A 1 219 ? 1.846 -4.807 9.914 1.00 91.12 219 PRO A CA 1
ATOM 1744 C C . PRO A 1 219 ? 2.864 -4.288 8.895 1.00 91.12 219 PRO A C 1
ATOM 1746 O O . PRO A 1 219 ? 3.499 -5.075 8.196 1.00 91.12 219 PRO A O 1
ATOM 1749 N N . VAL A 1 220 ? 3.123 -2.986 8.981 1.00 93.81 220 VAL A N 1
ATOM 1750 C CA . VAL A 1 220 ? 4.304 -2.314 8.429 1.00 93.81 220 VAL A CA 1
ATOM 1751 C C . VAL A 1 220 ? 5.574 -2.828 9.113 1.00 93.81 220 VAL A C 1
ATOM 1753 O O . VAL A 1 220 ? 5.597 -2.990 10.339 1.00 93.81 220 VAL A O 1
ATOM 1756 N N . GLU A 1 221 ? 6.642 -3.039 8.338 1.00 91.94 221 GLU A N 1
ATOM 1757 C CA . GLU A 1 221 ? 7.974 -3.354 8.873 1.00 91.94 221 GLU A CA 1
ATOM 1758 C C . GLU A 1 221 ? 8.481 -2.281 9.858 1.00 91.94 221 GLU A C 1
ATOM 1760 O O . GLU A 1 221 ? 8.130 -1.102 9.776 1.00 91.94 221 GLU A O 1
ATOM 1765 N N . ASP A 1 222 ? 9.331 -2.681 10.809 1.00 95.75 222 ASP A N 1
ATOM 1766 C CA . ASP A 1 222 ? 9.808 -1.789 11.869 1.00 95.75 222 ASP A CA 1
ATOM 1767 C C . ASP A 1 222 ? 10.515 -0.543 11.289 1.00 95.75 222 ASP A C 1
ATOM 1769 O O . ASP A 1 222 ? 11.544 -0.611 10.608 1.00 95.75 222 ASP A O 1
ATOM 1773 N N . ILE A 1 223 ? 9.984 0.643 11.603 1.00 95.44 223 ILE A N 1
ATOM 1774 C CA . ILE A 1 223 ? 10.524 1.918 11.128 1.00 95.44 223 ILE A CA 1
ATOM 1775 C C . ILE A 1 223 ? 11.727 2.299 11.995 1.00 95.44 223 ILE A C 1
ATOM 1777 O O . ILE A 1 223 ? 11.576 2.912 13.053 1.00 95.44 223 ILE A O 1
ATOM 1781 N N . ASN A 1 224 ? 12.931 1.948 11.535 1.00 92.50 224 ASN A N 1
ATOM 1782 C CA . ASN A 1 224 ? 14.177 2.187 12.274 1.00 92.50 224 ASN A CA 1
ATOM 1783 C C . ASN A 1 224 ? 14.899 3.490 11.864 1.00 92.50 224 ASN A C 1
ATOM 1785 O O . ASN A 1 224 ? 15.198 3.695 10.688 1.00 92.50 224 ASN A O 1
ATOM 1789 N N . PHE A 1 225 ? 15.265 4.356 12.810 1.00 87.31 225 PHE A N 1
ATOM 1790 C CA . PHE A 1 225 ? 16.037 5.591 12.565 1.00 87.31 225 PHE A CA 1
ATOM 1791 C C . PHE A 1 225 ? 17.559 5.373 12.366 1.00 87.31 225 PHE A C 1
ATOM 1793 O O . PHE A 1 225 ? 18.381 6.134 12.889 1.00 87.31 225 PHE A O 1
ATOM 1800 N N . LEU A 1 226 ? 17.961 4.368 11.576 1.00 62.56 226 LEU A N 1
ATOM 1801 C CA . LEU A 1 226 ? 19.361 4.143 11.186 1.00 62.56 226 LEU A CA 1
ATOM 1802 C C . LEU A 1 226 ? 19.879 5.334 10.358 1.00 62.56 226 LEU A C 1
ATOM 1804 O O . LEU A 1 226 ? 19.461 5.539 9.223 1.00 62.56 226 LEU A O 1
ATOM 1808 N N . GLY A 1 227 ? 20.778 6.139 10.934 1.00 52.16 227 GLY A N 1
ATOM 1809 C CA . GLY A 1 227 ? 21.516 7.196 10.220 1.00 52.16 227 GLY A CA 1
ATOM 1810 C C . GLY A 1 227 ? 21.613 8.551 10.934 1.00 52.16 227 GLY A C 1
ATOM 1811 O O . GLY A 1 227 ? 22.533 9.320 10.670 1.00 52.16 227 GLY A O 1
ATOM 1812 N N . SER A 1 228 ? 20.736 8.856 11.896 1.00 45.66 228 SER A N 1
ATOM 1813 C CA . SER A 1 228 ? 20.674 10.204 12.497 1.00 45.66 228 SER A CA 1
ATOM 1814 C C . SER A 1 228 ? 21.733 10.482 13.574 1.00 45.66 228 SER A C 1
ATOM 1816 O O . SER A 1 228 ? 22.001 11.643 13.887 1.00 45.66 228 SER A O 1
ATOM 1818 N N . LYS A 1 229 ? 22.395 9.453 14.125 1.00 46.09 229 LYS A N 1
ATOM 1819 C CA . LYS A 1 229 ? 23.421 9.628 15.171 1.00 46.09 229 LYS A CA 1
ATOM 1820 C C . LYS A 1 229 ? 24.646 10.384 14.645 1.00 46.09 229 LYS A C 1
ATOM 1822 O O . LYS A 1 229 ? 25.116 11.282 15.334 1.00 46.09 229 LYS A O 1
ATOM 1827 N N . PHE A 1 230 ? 25.099 10.095 13.420 1.00 45.84 230 PHE A N 1
ATOM 1828 C CA . PHE A 1 230 ? 26.246 10.787 12.816 1.00 45.84 230 PHE A CA 1
ATOM 1829 C C . PHE A 1 230 ? 25.948 12.282 12.646 1.00 45.84 230 PHE A C 1
ATOM 1831 O O . PHE A 1 230 ? 26.734 13.116 13.081 1.00 45.84 230 PHE A O 1
ATOM 1838 N N . GLN A 1 231 ? 24.755 12.620 12.148 1.00 40.38 231 GLN A N 1
ATOM 1839 C CA . GLN A 1 231 ? 24.344 14.010 11.957 1.00 40.38 231 GLN A CA 1
ATOM 1840 C C . GLN A 1 231 ? 24.082 14.736 13.286 1.00 40.38 231 GLN A C 1
ATOM 1842 O O . GLN A 1 231 ? 24.589 15.830 13.483 1.00 40.38 231 GLN A O 1
ATOM 1847 N N . SER A 1 232 ? 23.397 14.110 14.251 1.00 45.53 232 SER A N 1
ATOM 1848 C CA . SER A 1 232 ? 23.120 14.733 15.557 1.00 45.53 232 SER A CA 1
ATOM 1849 C C . SER A 1 232 ? 24.381 14.956 16.402 1.00 45.53 232 SER A C 1
ATOM 1851 O O . SER A 1 232 ? 24.450 15.923 17.159 1.00 45.53 232 SER A O 1
ATOM 1853 N N . VAL A 1 233 ? 25.387 14.077 16.277 1.00 48.31 233 VAL A N 1
ATOM 1854 C CA . VAL A 1 233 ? 26.690 14.219 16.940 1.00 48.31 233 VAL A CA 1
ATOM 1855 C C . VAL A 1 233 ? 27.494 15.320 16.255 1.00 48.31 233 VAL A C 1
ATOM 1857 O O . VAL A 1 233 ? 28.051 16.166 16.950 1.00 48.31 233 VAL A O 1
ATOM 1860 N N . VAL A 1 234 ? 27.488 15.377 14.920 1.00 45.88 234 VAL A N 1
ATOM 1861 C CA . VAL A 1 234 ? 28.088 16.476 14.146 1.00 45.88 234 VAL A CA 1
ATOM 1862 C C . VAL A 1 234 ? 27.437 17.819 14.501 1.00 45.88 234 VAL A C 1
ATOM 1864 O O . VAL A 1 234 ? 28.153 18.767 14.819 1.00 45.88 234 VAL A O 1
ATOM 1867 N N . ASP A 1 235 ? 26.109 17.895 14.575 1.00 42.69 235 ASP A N 1
ATOM 1868 C CA . ASP A 1 235 ? 25.381 19.122 14.918 1.00 42.69 235 ASP A CA 1
ATOM 1869 C C . ASP A 1 235 ? 25.654 19.563 16.366 1.00 42.69 235 ASP A C 1
ATOM 1871 O O . ASP A 1 235 ? 25.812 20.757 16.634 1.00 42.69 235 ASP A O 1
ATOM 1875 N N . ARG A 1 236 ? 25.808 18.617 17.307 1.00 44.16 236 ARG A N 1
ATOM 1876 C CA . ARG A 1 236 ? 26.223 18.917 18.692 1.00 44.16 236 ARG A CA 1
ATOM 1877 C C . ARG A 1 236 ? 27.656 19.442 18.769 1.00 44.16 236 ARG A C 1
ATOM 1879 O O . ARG A 1 236 ? 27.905 20.393 19.507 1.00 44.16 236 ARG A O 1
ATOM 1886 N N . ILE A 1 237 ? 28.579 18.855 18.003 1.00 43.72 237 ILE A N 1
ATOM 1887 C CA . ILE A 1 237 ? 29.990 19.273 17.940 1.00 43.72 237 ILE A CA 1
ATOM 1888 C C . ILE A 1 237 ? 30.112 20.679 17.329 1.00 43.72 237 ILE A C 1
ATOM 1890 O O . ILE A 1 237 ? 30.880 21.503 17.830 1.00 43.72 237 ILE A O 1
ATOM 1894 N N . VAL A 1 238 ? 29.327 20.989 16.294 1.00 39.78 238 VAL A N 1
ATOM 1895 C CA . VAL A 1 238 ? 29.304 22.318 15.658 1.00 39.78 238 VAL A CA 1
ATOM 1896 C C . VAL A 1 238 ? 28.702 23.377 16.591 1.00 39.78 238 VAL A C 1
ATOM 1898 O O . VAL A 1 238 ? 29.213 24.499 16.656 1.00 39.78 238 VAL A O 1
ATOM 1901 N N . PHE A 1 239 ? 27.672 23.032 17.370 1.00 36.69 239 PHE A N 1
ATOM 1902 C CA . PHE A 1 239 ? 27.052 23.968 18.312 1.00 36.69 239 PHE A CA 1
ATOM 1903 C C . PHE A 1 239 ? 27.970 24.297 19.503 1.00 36.69 239 PHE A C 1
ATOM 1905 O O . PHE A 1 239 ? 28.123 25.474 19.838 1.00 36.69 239 PHE A O 1
ATOM 1912 N N . ASP A 1 240 ? 28.658 23.305 20.082 1.00 37.38 240 ASP A N 1
ATOM 1913 C CA . ASP A 1 240 ? 29.596 23.528 21.199 1.00 37.38 240 ASP A CA 1
ATOM 1914 C C . ASP A 1 240 ? 30.870 24.282 20.770 1.00 37.38 240 ASP A C 1
ATOM 1916 O O . ASP A 1 240 ? 31.393 25.098 21.533 1.00 37.38 240 ASP A O 1
ATOM 1920 N N . ALA A 1 241 ? 31.340 24.111 19.528 1.00 36.25 241 ALA A N 1
ATOM 1921 C CA . ALA A 1 241 ? 32.479 24.870 19.000 1.00 36.25 241 ALA A CA 1
ATOM 1922 C C . ALA A 1 241 ? 32.175 26.373 18.814 1.00 36.25 241 ALA A C 1
ATOM 1924 O O . ALA A 1 241 ? 33.082 27.206 18.875 1.00 36.25 241 ALA A O 1
ATOM 1925 N N . SER A 1 242 ? 30.903 26.739 18.621 1.00 34.97 242 SER A N 1
ATOM 1926 C CA . SER A 1 242 ? 30.470 28.137 18.465 1.00 34.97 242 SER A CA 1
ATOM 1927 C C . SER A 1 242 ? 30.238 28.870 19.796 1.00 34.97 242 SER A C 1
ATOM 1929 O O . SER A 1 242 ? 30.188 30.103 19.831 1.00 34.97 242 SER A O 1
ATOM 1931 N N . ALA A 1 243 ? 30.159 28.133 20.909 1.00 33.31 243 ALA A N 1
ATOM 1932 C CA . ALA A 1 243 ? 29.850 28.652 22.237 1.00 33.31 243 ALA A CA 1
ATOM 1933 C C . ALA A 1 243 ? 31.063 28.616 23.186 1.00 33.31 243 ALA A C 1
ATOM 1935 O O . ALA A 1 243 ? 30.977 28.112 24.303 1.00 33.31 243 ALA A O 1
ATOM 1936 N N . SER A 1 244 ? 32.202 29.199 22.788 1.00 31.83 244 SER A N 1
ATOM 1937 C CA . SER A 1 244 ? 33.262 29.536 23.753 1.00 31.83 244 SER A CA 1
ATOM 1938 C C . SER A 1 244 ? 34.151 30.712 23.317 1.00 31.83 244 SER A C 1
ATOM 1940 O O . SER A 1 244 ? 35.124 30.525 22.588 1.00 31.83 244 SER A O 1
ATOM 1942 N N . PRO A 1 245 ? 33.900 31.945 23.805 1.00 36.88 245 PRO A N 1
ATOM 1943 C CA . PRO A 1 245 ? 34.884 33.014 23.813 1.00 36.88 245 PRO A CA 1
ATOM 1944 C C . PRO A 1 245 ? 35.411 33.177 25.246 1.00 36.88 245 PRO A C 1
ATOM 1946 O O . PRO A 1 245 ? 34.982 34.055 25.991 1.00 36.88 245 PRO A O 1
ATOM 1949 N N . CYS A 1 246 ? 36.331 32.312 25.666 1.00 35.00 246 CYS A N 1
ATOM 1950 C CA . CYS A 1 246 ? 37.061 32.471 26.928 1.00 35.00 246 CYS A CA 1
ATOM 1951 C C . CYS A 1 246 ? 38.553 32.166 26.743 1.00 35.00 246 CYS A C 1
ATOM 1953 O O . CYS A 1 246 ? 39.110 31.308 27.414 1.00 35.00 246 CYS A O 1
ATOM 1955 N N . PHE A 1 247 ? 39.226 32.924 25.877 1.00 33.22 247 PHE A N 1
ATOM 1956 C CA . PHE A 1 247 ? 40.653 33.192 26.057 1.00 33.22 247 PHE A CA 1
ATOM 1957 C C . PHE A 1 247 ? 40.867 34.701 26.078 1.00 33.22 247 PHE A C 1
ATOM 1959 O O . PHE A 1 247 ? 40.832 35.383 25.057 1.00 33.22 247 PHE A O 1
ATOM 1966 N N . GLY A 1 248 ? 41.016 35.227 27.295 1.00 29.41 248 GLY A N 1
ATOM 1967 C CA . GLY A 1 248 ? 41.361 36.618 27.532 1.00 29.41 248 GLY A CA 1
ATOM 1968 C C . GLY A 1 248 ? 42.740 36.933 26.963 1.00 29.41 248 GLY A C 1
ATOM 1969 O O . GLY A 1 248 ? 43.723 36.253 27.254 1.00 29.41 248 GLY A O 1
ATOM 1970 N N . THR A 1 249 ? 42.803 37.996 26.173 1.00 29.02 249 THR A N 1
ATOM 1971 C CA . THR A 1 249 ? 44.038 38.649 25.753 1.00 29.02 249 THR A CA 1
ATOM 1972 C C . THR A 1 249 ? 44.785 39.164 26.983 1.00 29.02 249 THR A C 1
ATOM 1974 O O . THR A 1 249 ? 44.318 40.082 27.659 1.00 29.02 249 THR A O 1
ATOM 1977 N N . TRP A 1 250 ? 45.951 38.587 27.271 1.00 25.81 250 TRP A N 1
ATOM 1978 C CA . TRP A 1 250 ? 46.957 39.226 28.114 1.00 25.81 250 TRP A CA 1
ATOM 1979 C C . TRP A 1 250 ? 47.800 40.139 27.230 1.00 25.81 250 TRP A C 1
ATOM 1981 O O . TRP A 1 250 ? 48.607 39.685 26.423 1.00 25.81 250 TRP A O 1
ATOM 1991 N N . GLU A 1 251 ? 47.571 41.437 27.374 1.00 27.38 251 GLU A N 1
ATOM 1992 C CA . GLU A 1 251 ? 48.385 42.492 26.788 1.00 27.38 251 GLU A CA 1
ATOM 1993 C C . GLU A 1 251 ? 49.674 42.605 27.623 1.00 27.38 251 GLU A C 1
ATOM 1995 O O . GLU A 1 251 ? 49.663 43.098 28.752 1.00 27.38 251 GLU A O 1
ATOM 2000 N N . VAL A 1 252 ? 50.783 42.075 27.100 1.00 27.48 252 VAL A N 1
ATOM 2001 C CA . VAL A 1 252 ? 52.126 42.356 27.622 1.00 27.48 252 VAL A CA 1
ATOM 2002 C C . VAL A 1 252 ? 52.750 43.404 26.714 1.00 27.48 252 VAL A C 1
ATOM 2004 O O . VAL A 1 252 ? 53.146 43.125 25.585 1.00 27.48 252 VAL A O 1
ATOM 2007 N N . ASP A 1 253 ? 52.813 44.622 27.240 1.00 32.69 253 ASP A N 1
ATOM 2008 C CA . ASP A 1 253 ? 53.516 45.759 26.662 1.00 32.69 253 ASP A CA 1
ATOM 2009 C C . ASP A 1 253 ? 55.026 45.459 26.617 1.00 32.69 253 ASP A C 1
ATOM 2011 O O . ASP A 1 253 ? 55.698 45.349 27.646 1.00 32.69 253 ASP A O 1
ATOM 2015 N N . CYS A 1 254 ? 55.557 45.273 25.410 1.00 28.27 254 CYS A N 1
ATOM 2016 C CA . CYS A 1 254 ? 56.986 45.237 25.128 1.00 28.27 254 CYS A CA 1
ATOM 2017 C C . CYS A 1 254 ? 57.252 46.227 23.997 1.00 28.27 254 CYS A C 1
ATOM 2019 O O . CYS A 1 254 ? 56.948 45.980 22.832 1.00 28.27 254 CYS A O 1
ATOM 2021 N N . GLY A 1 255 ? 57.791 47.383 24.374 1.00 30.44 255 GLY A N 1
ATOM 2022 C CA . GLY A 1 255 ? 58.118 48.453 23.452 1.00 30.44 255 GLY A CA 1
ATOM 2023 C C . GLY A 1 255 ? 59.225 48.102 22.454 1.00 30.44 255 GLY A C 1
ATOM 2024 O O . GLY A 1 255 ? 60.165 47.373 22.757 1.00 30.44 255 GLY A O 1
ATOM 2025 N N . GLY A 1 256 ? 59.148 48.764 21.298 1.00 32.66 256 GLY A N 1
ATOM 2026 C CA . GLY A 1 256 ? 60.289 49.052 20.432 1.00 32.66 256 GLY A CA 1
ATOM 2027 C C . GLY A 1 256 ? 60.425 48.173 19.188 1.00 32.66 256 GLY A C 1
ATOM 2028 O O . GLY A 1 256 ? 60.766 47.004 19.277 1.00 32.66 256 GLY A O 1
ATOM 2029 N N . GLY A 1 257 ? 60.324 48.810 18.016 1.00 29.61 257 GLY A N 1
ATOM 2030 C CA . GLY A 1 257 ? 61.014 48.360 16.802 1.00 29.61 257 GLY A CA 1
ATOM 2031 C C . GLY A 1 257 ? 60.133 47.756 15.709 1.00 29.61 257 GLY A C 1
ATOM 2032 O O . GLY A 1 257 ? 59.504 46.724 15.875 1.00 29.61 257 GLY A O 1
ATOM 2033 N N . VAL A 1 258 ? 60.148 48.416 14.554 1.00 39.16 258 VAL A N 1
ATOM 2034 C CA . VAL A 1 258 ? 59.495 48.052 13.291 1.00 39.16 258 VAL A CA 1
ATOM 2035 C C . VAL A 1 258 ? 60.233 46.881 12.617 1.00 39.16 258 VAL A C 1
ATOM 2037 O O . VAL A 1 258 ? 61.446 46.986 12.448 1.00 39.16 258 VAL A O 1
ATOM 2040 N N . ASN A 1 259 ? 59.522 45.821 12.196 1.00 32.56 259 ASN A N 1
ATOM 2041 C CA . ASN A 1 259 ? 59.578 45.163 10.867 1.00 32.56 259 ASN A CA 1
ATOM 2042 C C . ASN A 1 259 ? 59.018 43.720 10.876 1.00 32.56 259 ASN A C 1
ATOM 2044 O O . ASN A 1 259 ? 59.083 43.020 11.876 1.00 32.56 259 ASN A O 1
ATOM 2048 N N . HIS A 1 260 ? 58.471 43.336 9.715 1.00 34.25 260 HIS A N 1
ATOM 2049 C CA . HIS A 1 260 ? 57.924 42.042 9.276 1.00 34.25 260 HIS A CA 1
ATOM 2050 C C . HIS A 1 260 ? 58.257 40.765 10.072 1.00 34.25 260 HIS A C 1
ATOM 2052 O O . HIS A 1 260 ? 59.421 40.401 10.203 1.00 34.25 260 HIS A O 1
ATOM 2058 N N . CYS A 1 261 ? 57.207 39.985 10.364 1.00 27.66 261 CYS A N 1
ATOM 2059 C CA . CYS A 1 261 ? 57.286 38.531 10.512 1.00 27.66 261 CYS A CA 1
ATOM 2060 C C . CYS A 1 261 ? 56.310 37.856 9.534 1.00 27.66 261 CYS A C 1
ATOM 2062 O O . CYS A 1 261 ? 55.101 38.082 9.582 1.00 27.66 261 CYS A O 1
ATOM 2064 N N . GLU A 1 262 ? 56.878 37.052 8.636 1.00 30.12 262 GLU A N 1
ATOM 2065 C CA . GLU A 1 262 ? 56.205 36.079 7.777 1.00 30.12 262 GLU A CA 1
ATOM 2066 C C . GLU A 1 262 ? 55.648 34.921 8.616 1.00 30.12 262 GLU A C 1
ATOM 2068 O O . GLU A 1 262 ? 56.302 34.443 9.543 1.00 30.12 262 GLU A O 1
ATOM 2073 N N . ASN A 1 263 ? 54.467 34.423 8.248 1.00 26.67 263 ASN A N 1
ATOM 2074 C CA . ASN A 1 263 ? 53.873 33.231 8.840 1.00 26.67 263 ASN A CA 1
ATOM 2075 C C . ASN A 1 263 ? 54.297 31.998 8.019 1.00 26.67 263 ASN A C 1
ATOM 2077 O O . ASN A 1 263 ? 53.740 31.724 6.956 1.00 26.67 263 ASN A O 1
ATOM 2081 N N . ARG A 1 264 ? 55.301 31.257 8.503 1.00 29.02 264 ARG A N 1
ATOM 2082 C CA . ARG A 1 264 ? 55.513 29.842 8.160 1.00 29.02 264 ARG A CA 1
ATOM 2083 C C . ARG A 1 264 ? 55.188 29.009 9.391 1.00 29.02 264 ARG A C 1
ATOM 2085 O O . ARG A 1 264 ? 55.800 29.204 10.434 1.00 29.02 264 ARG A O 1
ATOM 2092 N N . GLY A 1 265 ? 54.291 28.044 9.239 1.00 27.75 265 GLY A N 1
ATOM 2093 C CA . GLY A 1 265 ? 53.999 27.062 10.275 1.00 27.75 265 GLY A CA 1
ATOM 2094 C C . GLY A 1 265 ? 52.967 26.058 9.794 1.00 27.75 265 GLY A C 1
ATOM 2095 O O . GLY A 1 265 ? 51.773 26.270 9.952 1.00 27.75 265 GLY A O 1
ATOM 2096 N N . ALA A 1 266 ? 53.448 24.989 9.165 1.00 30.75 266 ALA A N 1
ATOM 2097 C CA . ALA A 1 266 ? 52.674 23.797 8.870 1.00 30.75 266 ALA A CA 1
ATOM 2098 C C . ALA A 1 266 ? 52.326 23.075 10.180 1.00 30.75 266 ALA A C 1
ATOM 2100 O O . ALA A 1 266 ? 53.228 22.744 10.949 1.00 30.75 266 ALA A O 1
ATOM 2101 N N . HIS A 1 267 ? 51.045 22.788 10.404 1.00 26.89 267 HIS A N 1
ATOM 2102 C CA . HIS A 1 267 ? 50.622 21.779 11.368 1.00 26.89 267 HIS A CA 1
ATOM 2103 C C . HIS A 1 267 ? 50.293 20.495 10.605 1.00 26.89 267 HIS A C 1
ATOM 2105 O O . HIS A 1 267 ? 49.344 20.436 9.828 1.00 26.89 267 HIS A O 1
ATOM 2111 N N . GLN A 1 268 ? 51.132 19.477 10.799 1.00 29.03 268 GLN A N 1
ATOM 2112 C CA . GLN A 1 268 ? 50.799 18.097 10.471 1.00 29.03 268 GLN A CA 1
ATOM 2113 C C . GLN A 1 268 ? 49.727 17.626 11.457 1.00 29.03 268 GLN A C 1
ATOM 2115 O O . GLN A 1 268 ? 49.995 17.515 12.651 1.00 29.03 268 GLN A O 1
ATOM 2120 N N . HIS A 1 269 ? 48.528 17.335 10.958 1.00 26.41 269 HIS A N 1
ATOM 2121 C CA . HIS A 1 269 ? 47.580 16.484 11.665 1.00 26.41 269 HIS A CA 1
ATOM 2122 C C . HIS A 1 269 ? 47.929 15.034 11.324 1.00 26.41 269 HIS A C 1
ATOM 2124 O O . HIS A 1 269 ? 47.707 14.578 10.204 1.00 26.41 269 HIS A O 1
ATOM 2130 N N . GLY A 1 270 ? 48.547 14.331 12.272 1.00 25.30 270 GLY A N 1
ATOM 2131 C CA . GLY A 1 270 ? 48.655 12.879 12.211 1.00 25.30 270 GLY A CA 1
ATOM 2132 C C . GLY A 1 270 ? 47.283 12.278 12.494 1.00 25.30 270 GLY A C 1
ATOM 2133 O O . GLY A 1 270 ? 46.761 12.443 13.592 1.00 25.30 270 GLY A O 1
ATOM 2134 N N . PHE A 1 271 ? 46.696 11.609 11.505 1.00 26.45 271 PHE A N 1
ATOM 2135 C CA . PHE A 1 271 ? 45.547 10.739 11.723 1.00 26.45 271 PHE A CA 1
ATOM 2136 C C . PHE A 1 271 ? 46.033 9.455 12.398 1.00 26.45 271 PHE A C 1
ATOM 2138 O O . PHE A 1 271 ? 46.922 8.771 11.889 1.00 26.45 271 PHE A O 1
ATOM 2145 N N . LEU A 1 272 ? 45.462 9.148 13.561 1.00 24.98 272 LEU A N 1
ATOM 2146 C CA . LEU A 1 272 ? 45.613 7.856 14.212 1.00 24.98 272 LEU A CA 1
ATOM 2147 C C . LEU A 1 272 ? 44.636 6.886 13.530 1.00 24.98 272 LEU A C 1
ATOM 2149 O O . LEU A 1 272 ? 43.428 6.973 13.740 1.00 24.98 272 LEU A O 1
ATOM 2153 N N . THR A 1 273 ? 45.134 5.986 12.684 1.00 28.27 273 THR A N 1
ATOM 2154 C CA . THR A 1 273 ? 44.316 4.902 12.121 1.00 28.27 273 THR A CA 1
ATOM 2155 C C . THR A 1 273 ? 44.174 3.804 13.172 1.00 28.27 273 THR A C 1
ATOM 2157 O O . THR A 1 273 ? 45.125 3.066 13.432 1.00 28.27 273 THR A O 1
ATOM 2160 N N . VAL A 1 274 ? 42.997 3.688 13.787 1.00 30.81 274 VAL A N 1
ATOM 2161 C CA . VAL A 1 274 ? 42.638 2.531 14.618 1.00 30.81 274 VAL A CA 1
ATOM 2162 C C . VAL A 1 274 ? 41.922 1.525 13.722 1.00 30.81 274 VAL A C 1
ATOM 2164 O O . VAL A 1 274 ? 40.799 1.762 13.293 1.00 30.81 274 VAL A O 1
ATOM 2167 N N . HIS A 1 275 ? 42.571 0.400 13.424 1.00 37.06 275 HIS A N 1
ATOM 2168 C CA . HIS A 1 275 ? 41.889 -0.767 12.866 1.00 37.06 275 HIS A CA 1
ATOM 2169 C C . HIS A 1 275 ? 41.193 -1.507 14.017 1.00 37.06 275 HIS A C 1
ATOM 2171 O O . HIS A 1 275 ? 41.866 -2.148 14.825 1.00 37.06 275 HIS A O 1
ATOM 2177 N N . GLY A 1 276 ? 39.870 -1.385 14.117 1.00 36.50 276 GLY A N 1
ATOM 2178 C CA . GLY A 1 276 ? 39.043 -2.126 15.072 1.00 36.50 276 GLY A CA 1
ATOM 2179 C C . GLY A 1 276 ? 37.948 -2.909 14.351 1.00 36.50 276 GLY A C 1
ATOM 2180 O O . GLY A 1 276 ? 37.330 -2.375 13.438 1.00 36.50 276 GLY A O 1
ATOM 2181 N N . ASP A 1 277 ? 37.741 -4.166 14.756 1.00 39.72 277 ASP A N 1
ATOM 2182 C CA . ASP A 1 277 ? 36.639 -5.028 14.303 1.00 39.72 277 ASP A CA 1
ATOM 2183 C C . ASP A 1 277 ? 35.272 -4.361 14.531 1.00 39.72 277 ASP A C 1
ATOM 2185 O O . ASP A 1 277 ? 35.023 -3.813 15.611 1.00 39.72 277 ASP A O 1
ATOM 2189 N N . GLU A 1 278 ? 34.371 -4.495 13.551 1.00 36.56 278 GLU A N 1
ATOM 2190 C CA . GLU A 1 278 ? 32.980 -4.006 13.545 1.00 36.56 278 GLU A CA 1
ATOM 2191 C C . GLU A 1 278 ? 32.077 -4.788 14.516 1.00 36.56 278 GLU A C 1
ATOM 2193 O O . GLU A 1 278 ? 31.071 -5.393 14.151 1.00 36.56 278 GLU A O 1
ATOM 2198 N N . THR A 1 279 ? 32.446 -4.811 15.792 1.00 51.72 279 THR A N 1
ATOM 2199 C CA . THR A 1 279 ? 31.629 -5.397 16.857 1.00 51.72 279 THR A CA 1
ATOM 2200 C C . THR A 1 279 ? 31.272 -4.328 17.890 1.00 51.72 279 THR A C 1
ATOM 2202 O O . THR A 1 279 ? 32.074 -3.422 18.134 1.00 51.72 279 THR A O 1
ATOM 2205 N N . PRO A 1 280 ? 30.107 -4.427 18.559 1.00 43.50 280 PRO A N 1
ATOM 2206 C CA . PRO A 1 280 ? 29.713 -3.500 19.627 1.00 43.50 280 PRO A CA 1
ATOM 2207 C C . PRO A 1 280 ? 30.778 -3.331 20.731 1.00 43.50 280 PRO A C 1
ATOM 2209 O O . PRO A 1 280 ? 30.963 -2.239 21.270 1.00 43.50 280 PRO A O 1
ATOM 2212 N N . ASP A 1 281 ? 31.553 -4.385 21.010 1.00 46.41 281 ASP A N 1
ATOM 2213 C CA . ASP A 1 281 ? 32.654 -4.379 21.985 1.00 46.41 281 ASP A CA 1
ATOM 2214 C C . ASP A 1 281 ? 33.925 -3.653 21.498 1.00 46.41 281 ASP A C 1
ATOM 2216 O O . ASP A 1 281 ? 34.793 -3.305 22.308 1.00 46.41 281 ASP A O 1
ATOM 2220 N N . GLY A 1 282 ? 34.070 -3.448 20.185 1.00 51.81 282 GLY A N 1
ATOM 2221 C CA . GLY A 1 282 ? 35.142 -2.652 19.581 1.00 51.81 282 GLY A CA 1
ATOM 2222 C C . GLY A 1 282 ? 34.935 -1.155 19.815 1.00 51.81 282 GLY A C 1
ATOM 2223 O O . GLY A 1 282 ? 35.863 -0.458 20.227 1.00 51.81 282 GLY A O 1
ATOM 2224 N N . TYR A 1 283 ? 33.696 -0.682 19.667 1.00 47.28 283 TYR A N 1
ATOM 2225 C CA . TYR A 1 283 ? 33.331 0.721 19.888 1.00 47.28 283 TYR A CA 1
ATOM 2226 C C . TYR A 1 283 ? 33.454 1.141 21.354 1.00 47.28 283 TYR A C 1
ATOM 2228 O O . TYR A 1 283 ? 33.999 2.203 21.650 1.00 47.28 283 TYR A O 1
ATOM 2236 N N . LYS A 1 284 ? 33.051 0.268 22.284 1.00 47.22 284 LYS A N 1
ATOM 2237 C CA . LYS A 1 284 ? 33.158 0.533 23.725 1.00 47.22 284 LYS A CA 1
ATOM 2238 C C . LYS A 1 284 ? 34.610 0.702 24.195 1.00 47.22 284 LYS A C 1
ATOM 2240 O O . LYS A 1 284 ? 34.898 1.534 25.049 1.00 47.22 284 LYS A O 1
ATOM 2245 N N . ARG A 1 285 ? 35.548 -0.038 23.593 1.00 52.09 285 ARG A N 1
ATOM 2246 C CA . ARG A 1 285 ? 36.986 0.072 23.896 1.00 52.09 285 ARG A CA 1
ATOM 2247 C C . ARG A 1 285 ? 37.633 1.336 23.333 1.00 52.09 285 ARG A C 1
ATOM 2249 O O . ARG A 1 285 ? 38.544 1.868 23.961 1.00 52.09 285 ARG A O 1
ATOM 2256 N N . ALA A 1 286 ? 37.172 1.829 22.184 1.00 47.00 286 ALA A N 1
ATOM 2257 C CA . ALA A 1 286 ? 37.633 3.107 21.639 1.00 47.00 286 ALA A CA 1
ATOM 2258 C C . ALA A 1 286 ? 37.200 4.291 22.526 1.00 47.00 286 ALA A C 1
ATOM 2260 O O . ALA A 1 286 ? 37.959 5.241 22.706 1.00 47.00 286 ALA A O 1
ATOM 2261 N N . GLU A 1 287 ? 36.016 4.198 23.134 1.00 42.53 287 GLU A N 1
ATOM 2262 C CA . GLU A 1 287 ? 35.485 5.196 24.067 1.00 42.53 287 GLU A CA 1
ATOM 2263 C C . GLU A 1 287 ? 36.234 5.194 25.416 1.00 42.53 287 GLU A C 1
ATOM 2265 O O . GLU A 1 287 ? 36.584 6.255 25.938 1.00 42.53 287 GLU A O 1
ATOM 2270 N N . GLU A 1 288 ? 36.575 4.013 25.946 1.00 49.38 288 GLU A N 1
ATOM 2271 C CA . GLU A 1 288 ? 37.391 3.875 27.165 1.00 49.38 288 GLU A CA 1
ATOM 2272 C C . GLU A 1 288 ? 38.833 4.387 26.968 1.00 49.38 288 GLU A C 1
ATOM 2274 O O . GLU A 1 288 ? 39.368 5.063 27.848 1.00 49.38 288 GLU A O 1
ATOM 2279 N N . ALA A 1 289 ? 39.437 4.158 25.794 1.00 48.09 289 ALA A N 1
ATOM 2280 C CA . ALA A 1 289 ? 40.780 4.651 25.467 1.00 48.09 289 ALA A CA 1
ATOM 2281 C C . ALA A 1 289 ? 40.852 6.186 25.355 1.00 48.09 289 ALA A C 1
ATOM 2283 O O . ALA A 1 289 ? 41.857 6.792 25.725 1.00 48.09 289 ALA A O 1
ATOM 2284 N N . TRP A 1 290 ? 39.779 6.831 24.889 1.00 41.25 290 TRP A N 1
ATOM 2285 C CA . TRP A 1 290 ? 39.725 8.290 24.758 1.00 41.25 290 TRP A CA 1
ATOM 2286 C C . TRP A 1 290 ? 39.555 8.997 26.114 1.00 41.25 290 TRP A C 1
ATOM 2288 O O . TRP A 1 290 ? 40.059 10.101 26.321 1.00 41.25 290 TRP A O 1
ATOM 2298 N N . MET A 1 291 ? 38.896 8.336 27.071 1.00 37.84 291 MET A N 1
ATOM 2299 C CA . MET A 1 29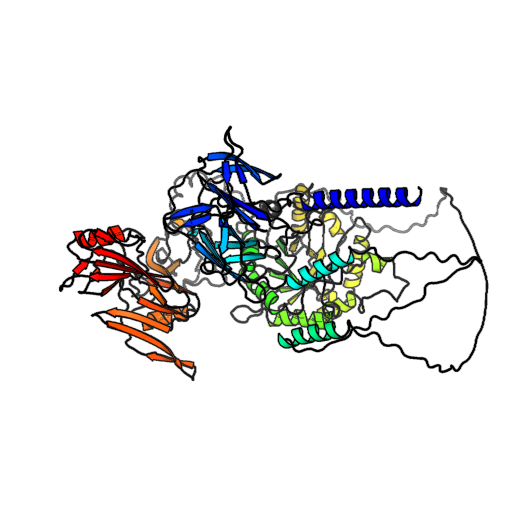1 ? 38.689 8.849 28.430 1.00 37.84 291 MET A CA 1
ATOM 2300 C C . MET A 1 291 ? 39.945 8.747 29.317 1.00 37.84 291 MET A C 1
ATOM 2302 O O . MET A 1 291 ? 40.096 9.552 30.238 1.00 37.84 291 MET A O 1
ATOM 2306 N N . GLU A 1 292 ? 40.869 7.817 29.043 1.00 38.53 292 GLU A N 1
ATOM 2307 C CA . GLU A 1 292 ? 42.123 7.673 29.807 1.00 38.53 292 GLU A CA 1
ATOM 2308 C C . GLU A 1 292 ? 43.224 8.678 29.408 1.00 38.53 292 GLU A C 1
ATOM 2310 O O . GLU A 1 292 ? 44.022 9.066 30.263 1.00 38.53 292 GLU A O 1
ATOM 2315 N N . GLU A 1 293 ? 43.253 9.187 28.170 1.00 37.66 293 GLU A N 1
ATOM 2316 C CA . GLU A 1 293 ? 44.268 10.171 27.736 1.00 37.66 293 GLU A CA 1
ATOM 2317 C C . GLU A 1 293 ? 43.962 11.623 28.151 1.00 37.66 293 GLU A C 1
ATOM 2319 O O . GLU A 1 293 ? 44.856 12.472 28.166 1.00 37.66 293 GLU A O 1
ATOM 2324 N N . ALA A 1 294 ? 42.732 11.925 28.578 1.00 35.16 294 ALA A N 1
ATOM 2325 C CA . ALA A 1 294 ? 42.353 13.267 29.029 1.00 35.16 294 ALA A CA 1
ATOM 2326 C C . ALA A 1 294 ? 42.885 13.636 30.434 1.00 35.16 294 ALA A C 1
ATOM 2328 O O . ALA A 1 294 ? 42.638 14.746 30.914 1.00 35.16 294 ALA A O 1
ATOM 2329 N N . CYS A 1 295 ? 43.614 12.745 31.119 1.00 34.44 295 CYS A N 1
ATOM 2330 C CA . CYS A 1 295 ? 44.079 12.963 32.493 1.00 34.44 295 CYS A CA 1
ATOM 2331 C C . CYS A 1 295 ? 45.502 12.448 32.768 1.00 34.44 295 CYS A C 1
ATOM 2333 O O . CYS A 1 295 ? 45.708 11.663 33.688 1.00 34.44 295 CYS A O 1
ATOM 2335 N N . THR A 1 296 ? 46.517 12.979 32.080 1.00 26.75 296 THR A N 1
ATOM 2336 C CA . THR A 1 296 ? 47.911 12.889 32.564 1.00 26.75 296 THR A CA 1
ATOM 2337 C C . THR A 1 296 ? 48.772 14.046 32.055 1.00 26.75 296 THR A C 1
ATOM 2339 O O . THR A 1 296 ? 49.154 14.118 30.893 1.00 26.75 296 THR A O 1
ATOM 2342 N N . VAL A 1 297 ? 49.131 14.955 32.965 1.00 33.69 297 VAL A N 1
ATOM 2343 C CA . VAL A 1 297 ? 50.225 15.918 32.778 1.00 33.69 297 VAL A CA 1
ATOM 2344 C C . VAL A 1 297 ? 51.491 15.292 33.359 1.00 33.69 297 VAL A C 1
ATOM 2346 O O . VAL A 1 297 ? 51.534 15.011 34.557 1.00 33.69 297 VAL A O 1
ATOM 2349 N N . SER A 1 298 ? 52.537 15.110 32.550 1.00 26.98 298 SER A N 1
ATOM 2350 C CA . SER A 1 298 ? 53.886 14.846 33.062 1.00 26.98 298 SER A CA 1
ATOM 2351 C C . SER A 1 298 ? 54.962 15.582 32.266 1.00 26.98 298 SER A C 1
ATOM 2353 O O . SER A 1 298 ? 55.060 15.455 31.047 1.00 26.98 298 SER A O 1
ATOM 2355 N N . GLU A 1 299 ? 55.783 16.329 32.999 1.00 34.28 299 GLU A N 1
ATOM 2356 C CA . GLU A 1 299 ? 57.037 16.955 32.582 1.00 34.28 299 GLU A CA 1
ATOM 2357 C C . GLU A 1 299 ? 58.113 15.903 32.240 1.00 34.28 299 GLU A C 1
ATOM 2359 O O . GLU A 1 299 ? 58.252 14.946 32.995 1.00 34.28 299 GLU A O 1
ATOM 2364 N N . SER A 1 300 ? 58.942 16.125 31.201 1.00 28.06 300 SER A N 1
ATOM 2365 C CA . SER A 1 300 ? 60.421 16.022 31.299 1.00 28.06 300 SER A CA 1
ATOM 2366 C C . SER A 1 300 ? 61.184 16.250 29.969 1.00 28.06 300 SER A C 1
ATOM 2368 O O . SER A 1 300 ? 61.022 15.506 29.009 1.00 28.06 300 SER A O 1
ATOM 2370 N N . THR A 1 301 ? 62.082 17.247 30.003 1.00 28.80 301 THR A N 1
ATOM 2371 C CA . THR A 1 301 ? 63.504 17.299 29.554 1.00 28.80 301 THR A CA 1
ATOM 2372 C C . THR A 1 301 ? 63.979 16.988 28.114 1.00 28.80 301 THR A C 1
ATOM 2374 O O . THR A 1 301 ? 64.008 15.844 27.683 1.00 28.80 301 THR A O 1
ATOM 2377 N N . ASN A 1 302 ? 64.556 18.037 27.496 1.00 30.34 302 ASN A N 1
ATOM 2378 C CA . ASN A 1 302 ? 65.834 18.173 26.753 1.00 30.34 302 ASN A CA 1
ATOM 2379 C C . ASN A 1 302 ? 66.512 16.954 26.083 1.00 30.34 302 ASN A C 1
ATOM 2381 O O . ASN A 1 302 ? 66.951 16.041 26.778 1.00 30.34 302 ASN A O 1
ATOM 2385 N N . ASN A 1 303 ? 66.875 17.098 24.793 1.00 27.50 303 ASN A N 1
ATOM 2386 C CA . ASN A 1 303 ? 68.282 17.009 24.351 1.00 27.50 303 ASN A CA 1
ATOM 2387 C C . ASN A 1 303 ? 68.542 17.509 22.914 1.00 27.50 303 ASN A C 1
ATOM 2389 O O . ASN A 1 303 ? 67.746 17.305 22.003 1.00 27.50 303 ASN A O 1
ATOM 2393 N N . CYS A 1 304 ? 69.699 18.156 22.758 1.00 27.23 304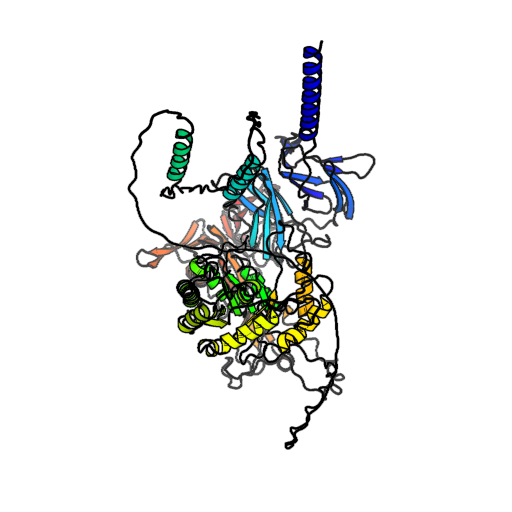 CYS A N 1
ATOM 2394 C CA . CYS A 1 304 ? 70.269 18.750 21.547 1.00 27.23 304 CYS A CA 1
ATOM 2395 C C . CYS A 1 304 ? 70.972 17.723 20.634 1.00 27.23 304 CYS A C 1
ATOM 2397 O O . CYS A 1 304 ? 71.456 16.700 21.117 1.00 27.23 304 CYS A O 1
ATOM 2399 N N . GLY A 1 305 ? 71.164 18.067 19.353 1.00 25.50 305 GLY A N 1
ATOM 2400 C CA . GLY A 1 305 ? 72.121 17.410 18.452 1.00 25.50 305 GLY A CA 1
ATOM 2401 C C . GLY A 1 305 ? 72.252 18.132 17.104 1.00 25.50 305 GLY A C 1
ATOM 2402 O O . GLY A 1 305 ? 71.252 18.408 16.459 1.00 25.50 305 GLY A O 1
ATOM 2403 N N . GLU A 1 306 ? 73.485 18.478 16.743 1.00 28.88 306 GLU A N 1
ATOM 2404 C CA . GLU A 1 306 ? 73.948 19.469 15.755 1.00 28.88 306 GLU A CA 1
ATOM 2405 C C . GLU A 1 306 ? 73.903 19.066 14.253 1.00 28.88 306 GLU A C 1
ATOM 2407 O O . GLU A 1 306 ? 73.631 17.908 13.936 1.00 28.88 306 GLU A O 1
ATOM 2412 N N . PRO A 1 307 ? 74.175 20.022 13.327 1.00 48.12 307 PRO A N 1
ATOM 2413 C CA . PRO A 1 307 ? 74.030 19.890 11.872 1.00 48.12 307 PRO A CA 1
ATOM 2414 C C . PRO A 1 307 ? 75.366 19.744 11.113 1.00 48.12 307 PRO A C 1
ATOM 2416 O O . PRO A 1 307 ? 76.414 20.127 11.621 1.00 48.12 307 PRO A O 1
ATOM 2419 N N . ASP A 1 308 ? 75.305 19.336 9.838 1.00 28.44 308 ASP A N 1
ATOM 2420 C CA . ASP A 1 308 ? 76.412 19.480 8.879 1.00 28.44 308 ASP A CA 1
ATOM 2421 C C . ASP A 1 308 ? 75.944 20.063 7.528 1.00 28.44 308 ASP A C 1
ATOM 2423 O O . ASP A 1 308 ? 74.855 19.789 7.025 1.00 28.44 308 ASP A O 1
ATOM 2427 N N . THR A 1 309 ? 76.798 20.926 6.979 1.00 27.75 309 THR A N 1
ATOM 2428 C CA . THR A 1 309 ? 76.660 21.789 5.781 1.00 27.75 309 THR A CA 1
ATOM 2429 C C . THR A 1 309 ? 77.461 21.179 4.591 1.00 27.75 309 THR A C 1
ATOM 2431 O O . THR A 1 309 ? 77.856 20.022 4.729 1.00 27.75 309 THR A O 1
ATOM 2434 N N . PRO A 1 310 ? 77.857 21.851 3.467 1.00 43.88 310 PRO A N 1
ATOM 2435 C CA . PRO A 1 310 ? 77.445 23.111 2.800 1.00 43.88 310 PRO A CA 1
ATOM 2436 C C . PRO A 1 310 ? 77.372 23.047 1.232 1.00 43.88 310 PRO A C 1
ATOM 2438 O O . PRO A 1 310 ? 77.741 22.059 0.601 1.00 43.88 310 PRO A O 1
ATOM 2441 N N . SER A 1 311 ? 77.090 24.220 0.622 1.00 28.66 311 SER A N 1
ATOM 2442 C CA . SER A 1 311 ? 77.668 24.765 -0.644 1.00 28.66 311 SER A CA 1
ATOM 2443 C C . SER A 1 311 ? 76.895 24.543 -1.967 1.00 28.66 311 SER A C 1
ATOM 2445 O O . SER A 1 311 ? 76.343 23.476 -2.175 1.00 28.66 311 SER A O 1
ATOM 2447 N N . LEU A 1 312 ? 76.810 25.467 -2.944 1.00 27.30 312 LEU A N 1
ATOM 2448 C CA . LEU A 1 312 ? 77.352 26.825 -3.155 1.00 27.30 312 LEU A CA 1
ATOM 2449 C C . LEU A 1 312 ? 76.593 27.518 -4.332 1.00 27.30 312 LEU A C 1
ATOM 2451 O O . LEU A 1 312 ? 76.082 26.855 -5.227 1.00 27.30 312 LEU A O 1
ATOM 2455 N N . CYS A 1 313 ? 76.569 28.856 -4.283 1.00 23.83 313 CYS A N 1
ATOM 2456 C CA . CYS A 1 313 ? 75.993 29.918 -5.145 1.00 23.83 313 CYS A CA 1
ATOM 2457 C C . CYS A 1 313 ? 76.541 29.961 -6.620 1.00 23.83 313 CYS A C 1
ATOM 2459 O O . CYS A 1 313 ? 77.343 29.082 -6.930 1.00 23.83 313 CYS A O 1
ATOM 2461 N N . PRO A 1 314 ? 76.285 30.981 -7.510 1.00 44.94 314 PRO A N 1
ATOM 2462 C CA . PRO A 1 314 ? 75.692 32.317 -7.257 1.00 44.94 314 PRO A CA 1
ATOM 2463 C C . PRO A 1 314 ? 74.900 33.073 -8.378 1.00 44.94 314 PRO A C 1
ATOM 2465 O O . PRO A 1 314 ? 74.967 32.745 -9.554 1.00 44.94 314 PRO A O 1
ATOM 2468 N N . ALA A 1 315 ? 74.318 34.215 -7.942 1.00 29.83 315 ALA A N 1
ATOM 2469 C CA . ALA A 1 315 ? 74.225 35.547 -8.602 1.00 29.83 315 ALA A CA 1
ATOM 2470 C C . ALA A 1 315 ? 73.273 35.731 -9.820 1.00 29.83 315 ALA A C 1
ATOM 2472 O O . ALA A 1 315 ? 73.144 34.846 -10.645 1.00 29.83 315 ALA A O 1
ATOM 2473 N N . ASN A 1 316 ? 72.607 36.871 -10.075 1.00 30.23 316 ASN A N 1
ATOM 2474 C CA . ASN A 1 316 ? 72.611 38.214 -9.476 1.00 30.23 316 ASN A CA 1
ATOM 2475 C C . ASN A 1 316 ? 71.377 39.035 -9.943 1.00 30.23 316 ASN A C 1
ATOM 2477 O O . ASN A 1 316 ? 70.987 38.948 -11.099 1.00 30.23 316 ASN A O 1
ATOM 2481 N N . MET A 1 317 ? 70.864 39.869 -9.029 1.00 26.22 317 MET A N 1
ATOM 2482 C CA . MET A 1 317 ? 70.374 41.265 -9.129 1.00 26.22 317 MET A CA 1
ATOM 2483 C C . MET A 1 317 ? 69.722 41.871 -10.397 1.00 26.22 317 MET A C 1
ATOM 2485 O O . MET A 1 317 ? 70.314 41.908 -11.470 1.00 26.22 317 MET A O 1
ATOM 2489 N N . GLY A 1 318 ? 68.644 42.633 -10.134 1.00 29.75 318 GLY A N 1
ATOM 2490 C CA . GLY A 1 318 ? 68.360 43.953 -10.740 1.00 29.75 318 GLY A CA 1
ATOM 2491 C C . GLY A 1 318 ? 66.904 44.130 -11.192 1.00 29.75 318 GLY A C 1
ATOM 2492 O O . GLY A 1 318 ? 66.543 43.614 -12.235 1.00 29.75 318 GLY A O 1
ATOM 2493 N N . ALA A 1 319 ? 66.014 44.696 -10.361 1.00 30.52 319 ALA A N 1
ATOM 2494 C CA . ALA A 1 319 ? 65.587 46.115 -10.370 1.00 30.52 319 ALA A CA 1
ATOM 2495 C C . ALA A 1 319 ? 64.797 46.516 -11.641 1.00 30.52 319 ALA A C 1
ATOM 2497 O O . ALA A 1 319 ? 65.264 46.299 -12.744 1.00 30.52 319 ALA A O 1
ATOM 2498 N N . GLY A 1 320 ? 63.624 47.147 -11.620 1.00 29.56 320 GLY A N 1
ATOM 2499 C CA . GLY A 1 320 ? 62.812 47.741 -10.567 1.00 29.56 320 GLY A CA 1
ATOM 2500 C C . GLY A 1 320 ? 61.887 48.785 -11.215 1.00 29.56 320 GLY A C 1
ATOM 2501 O O . GLY A 1 320 ? 62.391 49.762 -11.746 1.00 29.56 320 GLY A O 1
ATOM 2502 N N . GLY A 1 321 ? 60.569 48.563 -11.143 1.00 29.14 321 GLY A N 1
ATOM 2503 C CA . GLY A 1 321 ? 59.476 49.555 -11.189 1.00 29.14 321 GLY A CA 1
ATOM 2504 C C . GLY A 1 321 ? 59.352 50.574 -12.353 1.00 29.14 321 GLY A C 1
ATOM 2505 O O . GLY A 1 321 ? 60.133 50.573 -13.292 1.00 29.14 321 GLY A O 1
ATOM 2506 N N . PRO A 1 322 ? 58.381 51.508 -12.270 1.00 47.09 322 PRO A N 1
ATOM 2507 C CA . PRO A 1 322 ? 56.948 51.172 -12.290 1.00 47.09 322 PRO A CA 1
ATOM 2508 C C . PRO A 1 322 ? 56.043 52.197 -13.045 1.00 47.09 322 PRO A C 1
ATOM 2510 O O . PRO A 1 322 ? 56.496 53.255 -13.463 1.00 47.09 322 PRO A O 1
ATOM 2513 N N . VAL A 1 323 ? 54.737 51.871 -13.088 1.00 31.64 323 VAL A N 1
ATOM 2514 C CA . VAL A 1 323 ? 53.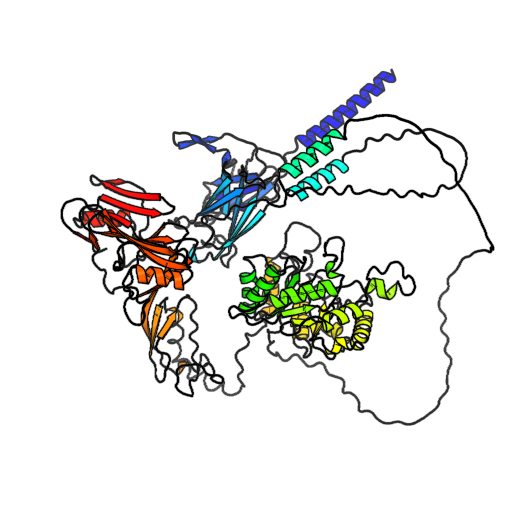513 52.721 -13.197 1.00 31.64 323 VAL A CA 1
ATOM 2515 C C . VAL A 1 323 ? 53.198 53.488 -14.507 1.00 31.64 323 VAL A C 1
ATOM 2517 O O . VAL A 1 323 ? 53.873 54.454 -14.824 1.00 31.64 323 VAL A O 1
ATOM 2520 N N . ALA A 1 324 ? 52.087 53.057 -15.152 1.00 33.94 324 ALA A N 1
ATOM 2521 C CA . ALA A 1 324 ? 50.884 53.744 -15.723 1.00 33.94 324 ALA A CA 1
ATOM 2522 C C . ALA A 1 324 ? 50.995 55.149 -16.404 1.00 33.94 324 ALA A C 1
ATOM 2524 O O . ALA A 1 324 ? 51.973 55.843 -16.161 1.00 33.94 324 ALA A O 1
ATOM 2525 N N . PRO A 1 325 ? 49.991 55.674 -17.169 1.00 45.03 325 PRO A N 1
ATOM 2526 C CA . PRO A 1 325 ? 48.587 55.240 -17.309 1.00 45.03 325 PRO A CA 1
ATOM 2527 C C . PRO A 1 325 ? 47.938 55.387 -18.722 1.00 45.03 325 PRO A C 1
ATOM 2529 O O . PRO A 1 325 ? 48.578 55.733 -19.709 1.00 45.03 325 PRO A O 1
ATOM 2532 N N . GLU A 1 326 ? 46.633 55.081 -18.756 1.00 31.36 326 GLU A N 1
ATOM 2533 C CA . GLU A 1 326 ? 45.545 55.438 -19.693 1.00 31.36 326 GLU A CA 1
ATOM 2534 C C . GLU A 1 326 ? 45.816 56.419 -20.857 1.00 31.36 326 GLU A C 1
ATOM 2536 O O . GLU A 1 326 ? 46.279 57.532 -20.628 1.00 31.36 326 GLU A O 1
ATOM 2541 N N . GLN A 1 327 ? 45.287 56.117 -22.060 1.00 28.53 327 GLN A N 1
ATOM 2542 C CA . GLN A 1 327 ? 44.328 57.015 -22.736 1.00 28.53 327 GLN A CA 1
ATOM 2543 C C . GLN A 1 327 ? 43.634 56.438 -23.988 1.00 28.53 327 GLN A C 1
ATOM 2545 O O . GLN A 1 327 ? 44.113 55.548 -24.682 1.00 28.53 327 GLN A O 1
ATOM 2550 N N . LYS A 1 328 ? 42.455 57.025 -24.215 1.00 30.31 328 LYS A N 1
ATOM 2551 C CA . LYS A 1 328 ? 41.395 56.823 -25.211 1.00 30.31 328 LYS A CA 1
ATOM 2552 C C . LYS A 1 328 ? 41.757 57.144 -26.675 1.00 30.31 328 LYS A C 1
ATOM 2554 O O . LYS A 1 328 ? 42.492 58.081 -26.939 1.00 30.31 328 LYS A O 1
ATOM 2559 N N . ILE A 1 329 ? 41.014 56.465 -27.562 1.00 34.38 329 ILE A N 1
ATOM 2560 C CA . ILE A 1 329 ? 40.349 56.918 -28.811 1.00 34.38 329 ILE A CA 1
ATOM 2561 C C . ILE A 1 329 ? 41.203 57.665 -29.853 1.00 34.38 329 ILE A C 1
ATOM 2563 O O . ILE A 1 329 ? 41.624 58.798 -29.651 1.00 34.38 329 ILE A O 1
ATOM 2567 N N . GLY A 1 330 ? 41.260 57.105 -31.067 1.00 28.56 330 GLY A N 1
ATOM 2568 C CA . GLY A 1 330 ? 41.676 57.836 -32.263 1.00 28.56 330 GLY A CA 1
ATOM 2569 C C . GLY A 1 330 ? 41.517 57.031 -33.550 1.00 28.56 330 GLY A C 1
ATOM 2570 O O . GLY A 1 330 ? 42.378 56.242 -33.910 1.00 28.56 330 GLY A O 1
ATOM 2571 N N . SER A 1 331 ? 40.409 57.259 -34.251 1.00 37.12 331 SER A N 1
ATOM 2572 C CA . SER A 1 331 ? 40.158 56.868 -35.641 1.00 37.12 331 SER A CA 1
ATOM 2573 C C . SER A 1 331 ? 41.224 57.398 -36.604 1.00 37.12 331 SER A C 1
ATOM 2575 O O . SER A 1 331 ? 41.602 58.565 -36.503 1.00 37.12 331 SER A O 1
ATOM 2577 N N . THR A 1 332 ? 41.599 56.631 -37.630 1.00 31.16 332 THR A N 1
ATOM 2578 C CA . THR A 1 332 ? 42.062 57.214 -38.902 1.00 31.16 332 THR A CA 1
ATOM 2579 C C . THR A 1 332 ? 41.884 56.254 -40.074 1.00 31.16 332 THR A C 1
ATOM 2581 O O . THR A 1 332 ? 42.224 55.078 -40.023 1.00 31.16 332 THR A O 1
ATOM 2584 N N . VAL A 1 333 ? 41.315 56.817 -41.135 1.00 34.28 333 VAL A N 1
ATOM 2585 C CA . VAL A 1 333 ? 41.081 56.257 -42.466 1.00 34.28 333 VAL A CA 1
ATOM 2586 C C . VAL A 1 333 ? 42.328 56.466 -43.327 1.00 34.28 333 VAL A C 1
ATOM 2588 O O . VAL A 1 333 ? 42.868 57.573 -43.323 1.00 34.28 333 VAL A O 1
ATOM 2591 N N . SER A 1 334 ? 42.725 55.476 -44.136 1.00 29.73 334 SER A N 1
ATOM 2592 C CA . SER A 1 334 ? 43.322 55.707 -45.468 1.00 29.73 334 SER A CA 1
ATOM 2593 C C . SER A 1 334 ? 43.504 54.421 -46.294 1.00 29.73 334 SER A C 1
ATOM 2595 O O . SER A 1 334 ? 43.426 53.330 -45.734 1.00 29.73 334 SER A O 1
ATOM 2597 N N . PRO A 1 335 ? 43.656 54.535 -47.632 1.00 44.19 335 PRO A N 1
ATOM 2598 C CA . PRO A 1 335 ? 42.971 53.656 -48.574 1.00 44.19 335 PRO A CA 1
ATOM 2599 C C . PRO A 1 335 ? 43.895 52.833 -49.489 1.00 44.19 335 PRO A C 1
ATOM 2601 O O . PRO A 1 335 ? 45.050 53.176 -49.707 1.00 44.19 335 PRO A O 1
ATOM 2604 N N . GLY A 1 336 ? 43.284 51.833 -50.134 1.00 30.03 336 GLY A N 1
ATOM 2605 C CA . GLY A 1 336 ? 43.573 51.434 -51.514 1.00 30.03 336 GLY A CA 1
ATOM 2606 C C . GLY A 1 336 ? 44.812 50.569 -51.757 1.00 30.03 336 GLY A C 1
ATOM 2607 O O . GLY A 1 336 ? 45.933 51.058 -51.739 1.00 30.03 336 GLY A O 1
ATOM 2608 N N . ASN A 1 337 ? 44.600 49.323 -52.190 1.00 31.55 337 ASN A N 1
ATOM 2609 C CA . ASN A 1 337 ? 44.935 48.988 -53.575 1.00 31.55 337 ASN A CA 1
ATOM 2610 C C . ASN A 1 337 ? 44.331 47.664 -54.052 1.00 31.55 337 ASN A C 1
ATOM 2612 O O . ASN A 1 337 ? 44.217 46.674 -53.338 1.00 31.55 337 ASN A O 1
ATOM 2616 N N . THR A 1 338 ? 43.939 47.729 -55.312 1.00 33.03 338 THR A N 1
ATOM 2617 C CA . THR A 1 338 ? 43.234 46.783 -56.164 1.00 33.03 338 THR A CA 1
ATOM 2618 C C . THR A 1 338 ? 44.161 45.679 -56.667 1.00 33.03 338 THR A C 1
ATOM 2620 O O . THR A 1 338 ? 45.250 45.970 -57.159 1.00 33.03 338 THR A O 1
ATOM 2623 N N . THR A 1 339 ? 43.689 44.431 -56.725 1.00 30.86 339 THR A N 1
ATOM 2624 C CA . THR A 1 339 ? 44.059 43.528 -57.829 1.00 30.86 339 THR A CA 1
ATOM 2625 C C . THR A 1 339 ? 42.930 42.540 -58.120 1.00 30.86 339 THR A C 1
ATOM 2627 O O . THR A 1 339 ? 42.350 41.933 -57.227 1.00 30.86 339 THR A O 1
ATOM 2630 N N . VAL A 1 340 ? 42.589 42.455 -59.402 1.00 33.75 340 VAL A N 1
ATOM 2631 C CA . VAL A 1 340 ? 41.475 41.722 -60.010 1.00 33.75 340 VAL A CA 1
ATOM 2632 C C . VAL A 1 340 ? 41.897 40.287 -60.328 1.00 33.75 340 VAL A C 1
ATOM 2634 O O . VAL A 1 340 ? 42.911 40.122 -60.999 1.00 33.75 340 VAL A O 1
ATOM 2637 N N . ALA A 1 341 ? 41.079 39.280 -59.989 1.00 29.47 341 ALA A N 1
ATOM 2638 C CA . ALA A 1 341 ? 40.930 38.070 -60.811 1.00 29.47 341 ALA A CA 1
ATOM 2639 C C . ALA A 1 341 ? 39.682 37.226 -60.461 1.00 29.47 341 ALA A C 1
ATOM 2641 O O . ALA A 1 341 ? 39.595 36.621 -59.402 1.00 29.47 341 ALA A O 1
ATOM 2642 N N . LYS A 1 342 ? 38.784 37.153 -61.453 1.00 30.02 342 LYS A N 1
ATOM 2643 C CA . LYS A 1 342 ? 37.948 36.014 -61.888 1.00 30.02 342 LYS A CA 1
ATOM 2644 C C . LYS A 1 342 ? 36.993 35.326 -60.897 1.00 30.02 342 LYS A C 1
ATOM 2646 O O . LYS A 1 342 ? 37.293 34.335 -60.246 1.00 30.02 342 LYS A O 1
ATOM 2651 N N . THR A 1 343 ? 35.763 35.816 -60.998 1.00 29.58 343 THR A N 1
ATOM 2652 C CA . THR A 1 343 ? 34.467 35.133 -60.926 1.00 29.58 343 THR A CA 1
ATOM 2653 C C . THR A 1 343 ? 34.449 33.652 -61.336 1.00 29.58 343 THR A C 1
ATOM 2655 O O . THR A 1 343 ? 34.675 33.313 -62.497 1.00 29.58 343 THR A O 1
ATOM 2658 N N . THR A 1 344 ? 33.990 32.811 -60.406 1.00 32.06 344 THR A N 1
ATOM 2659 C CA . THR A 1 344 ? 33.185 31.614 -60.700 1.00 32.06 344 THR A CA 1
ATOM 2660 C C . THR A 1 344 ? 31.956 31.699 -59.798 1.00 32.06 344 THR A C 1
ATOM 2662 O O . THR A 1 344 ? 32.091 31.830 -58.585 1.00 32.06 344 THR A O 1
ATOM 2665 N N . ALA A 1 345 ? 30.769 31.758 -60.400 1.00 31.62 345 ALA A N 1
ATOM 2666 C CA . ALA A 1 345 ? 29.506 31.935 -59.697 1.00 31.62 345 ALA A CA 1
ATOM 2667 C C . ALA A 1 345 ? 29.153 30.674 -58.892 1.00 31.62 345 ALA A C 1
ATOM 2669 O O . ALA A 1 345 ? 29.057 29.589 -59.462 1.00 31.62 345 ALA A O 1
ATOM 2670 N N . LEU A 1 346 ? 28.943 30.840 -57.585 1.00 32.28 346 LEU A N 1
ATOM 2671 C CA . LEU A 1 346 ? 28.217 29.896 -56.735 1.00 32.28 346 LEU A CA 1
ATOM 2672 C C . LEU A 1 346 ? 26.740 30.330 -56.678 1.00 32.28 346 LEU A C 1
ATOM 2674 O O . LEU A 1 346 ? 26.467 31.532 -56.775 1.00 32.28 346 LEU A O 1
ATOM 2678 N N . PRO A 1 347 ? 25.783 29.391 -56.573 1.00 31.70 347 PRO A N 1
ATOM 2679 C CA . PRO A 1 347 ? 24.367 29.723 -56.571 1.00 31.70 347 PRO A CA 1
ATOM 2680 C C . PRO A 1 347 ? 24.018 30.517 -55.311 1.00 31.70 347 PRO A C 1
ATOM 2682 O O . PRO A 1 347 ? 24.485 30.199 -54.221 1.00 31.70 347 PRO A O 1
ATOM 2685 N N . GLN A 1 348 ? 23.198 31.558 -55.473 1.00 27.02 348 GLN A N 1
ATOM 2686 C CA . GLN A 1 348 ? 22.593 32.271 -54.354 1.00 27.02 348 GLN A CA 1
ATOM 2687 C C . GLN A 1 348 ? 21.817 31.277 -53.487 1.00 27.02 348 GLN A C 1
ATOM 2689 O O . GLN A 1 348 ? 20.832 30.698 -53.946 1.00 27.02 348 GLN A O 1
ATOM 2694 N N . GLU A 1 349 ? 22.240 31.115 -52.236 1.00 30.02 349 GLU A N 1
ATOM 2695 C CA . GLU A 1 349 ? 21.391 30.546 -51.200 1.00 30.02 349 GLU A CA 1
ATOM 2696 C C . GLU A 1 349 ? 20.154 31.433 -51.058 1.00 30.02 349 GLU A C 1
ATOM 2698 O O . GLU A 1 349 ? 20.223 32.639 -50.795 1.00 30.02 349 GLU A O 1
ATOM 2703 N N . SER A 1 350 ? 19.002 30.822 -51.305 1.00 28.73 350 SER A N 1
ATOM 2704 C CA . SER A 1 350 ? 17.699 31.396 -51.037 1.00 28.73 350 SER A CA 1
ATOM 2705 C C . SER A 1 350 ? 17.615 31.774 -49.563 1.00 28.73 350 SER A C 1
ATOM 2707 O O . SER A 1 350 ? 17.741 30.915 -48.693 1.00 28.73 350 SER A O 1
ATOM 2709 N N . LYS A 1 351 ? 17.344 33.055 -49.292 1.00 27.66 351 LYS A N 1
ATOM 2710 C CA . LYS A 1 351 ? 16.813 33.525 -48.010 1.00 27.66 351 LYS A CA 1
ATOM 2711 C C . LYS A 1 351 ? 15.688 32.584 -47.572 1.00 27.66 351 LYS A C 1
ATOM 2713 O O . LYS A 1 351 ? 14.628 32.571 -48.198 1.00 27.66 351 LYS A O 1
ATOM 2718 N N . VAL A 1 352 ? 15.928 31.819 -46.510 1.00 28.89 352 VAL A N 1
ATOM 2719 C CA . VAL A 1 352 ? 14.891 31.055 -45.817 1.00 28.89 352 VAL A CA 1
ATOM 2720 C C . VAL A 1 352 ? 13.916 32.072 -45.230 1.00 28.89 352 VAL A C 1
ATOM 2722 O O . VAL A 1 352 ? 14.247 32.843 -44.331 1.00 28.89 352 VAL A O 1
ATOM 2725 N N . VAL A 1 353 ? 12.733 32.138 -45.831 1.00 29.27 353 VAL A N 1
ATOM 2726 C CA . VAL A 1 353 ? 11.560 32.823 -45.282 1.00 29.27 353 VAL A CA 1
ATOM 2727 C C . VAL A 1 353 ? 11.081 31.992 -44.083 1.00 29.27 353 VAL A C 1
ATOM 2729 O O . VAL A 1 353 ? 11.104 30.764 -44.191 1.00 29.27 353 VAL A O 1
ATOM 2732 N N . PRO A 1 354 ? 10.657 32.593 -42.953 1.00 29.56 354 PRO A N 1
ATOM 2733 C CA . PRO A 1 354 ? 10.158 31.826 -41.818 1.00 29.56 354 PRO A CA 1
ATOM 2734 C C . PRO A 1 354 ? 8.945 31.013 -42.269 1.00 29.56 354 PRO A C 1
ATOM 2736 O O . PRO A 1 354 ? 7.970 31.576 -42.772 1.00 29.56 354 PRO A O 1
ATOM 2739 N N . VAL A 1 355 ? 9.023 29.693 -42.122 1.00 31.47 355 VAL A N 1
ATOM 2740 C CA . VAL A 1 355 ? 7.887 28.800 -42.341 1.00 31.47 355 VAL A CA 1
ATOM 2741 C C . VAL A 1 355 ? 6.861 29.124 -41.258 1.00 31.47 355 VAL A C 1
ATOM 2743 O O . VAL A 1 355 ? 7.142 28.983 -40.071 1.00 31.47 355 VAL A O 1
ATOM 2746 N N . SER A 1 356 ? 5.689 29.612 -41.661 1.00 31.39 356 SER A N 1
ATOM 2747 C CA . SER A 1 356 ? 4.532 29.730 -40.774 1.00 31.39 356 SER A CA 1
ATOM 2748 C C . SER A 1 356 ? 4.194 28.346 -40.224 1.00 31.39 356 SER A C 1
ATOM 2750 O O . SER A 1 356 ? 4.032 27.409 -41.011 1.00 31.39 356 SER A O 1
ATOM 2752 N N . SER A 1 357 ? 4.104 28.236 -38.899 1.00 36.53 357 SER A N 1
ATOM 2753 C CA . SER A 1 357 ? 3.797 27.018 -38.151 1.00 36.53 357 SER A CA 1
ATOM 2754 C C . SER A 1 357 ? 2.549 26.324 -38.699 1.00 36.53 357 SER A C 1
ATOM 2756 O O . SER A 1 357 ? 1.416 26.743 -38.474 1.00 36.53 357 SER A O 1
ATOM 2758 N N . SER A 1 358 ? 2.768 25.240 -39.439 1.00 34.69 358 SER A N 1
ATOM 2759 C CA . SER A 1 358 ? 1.738 24.227 -39.637 1.00 34.69 358 SER A CA 1
ATOM 2760 C C . SER A 1 358 ? 1.822 23.281 -38.443 1.00 34.69 358 SER A C 1
ATOM 2762 O O . SER A 1 358 ? 2.910 22.866 -38.051 1.00 34.69 358 SER A O 1
ATOM 2764 N N . SER A 1 359 ? 0.679 23.026 -37.815 1.00 41.16 359 SER A N 1
ATOM 2765 C CA . SER A 1 359 ? 0.507 22.178 -36.637 1.00 41.16 359 SER A CA 1
ATOM 2766 C C . SER A 1 359 ? 0.837 20.719 -36.970 1.00 41.16 359 SER A C 1
ATOM 2768 O O . SER A 1 359 ? -0.051 19.930 -37.292 1.00 41.16 359 SER A O 1
ATOM 2770 N N . GLY A 1 360 ? 2.122 20.376 -36.973 1.00 49.66 360 GLY A N 1
ATOM 2771 C CA . GLY A 1 360 ? 2.582 18.994 -37.001 1.00 49.66 360 GLY A CA 1
ATOM 2772 C C . GLY A 1 360 ? 2.421 18.379 -35.614 1.00 49.66 360 GLY A C 1
ATOM 2773 O O . GLY A 1 360 ? 2.905 18.944 -34.638 1.00 49.66 360 GLY A O 1
ATOM 2774 N N . THR A 1 361 ? 1.737 17.242 -35.522 1.00 53.72 361 THR A N 1
ATOM 2775 C CA . THR A 1 361 ? 1.642 16.430 -34.301 1.00 53.72 361 THR A CA 1
ATOM 2776 C C . THR A 1 361 ? 3.039 16.022 -33.833 1.00 53.72 361 THR A C 1
ATOM 2778 O O . THR A 1 361 ? 3.804 15.427 -34.598 1.00 53.72 361 THR A O 1
ATOM 2781 N N . LEU A 1 362 ? 3.390 16.363 -32.590 1.00 58.00 362 LEU A N 1
ATOM 2782 C CA . LEU A 1 362 ? 4.660 15.970 -31.988 1.00 58.00 362 LEU A CA 1
ATOM 2783 C C . LEU A 1 362 ? 4.683 14.463 -31.721 1.00 58.00 362 LEU A C 1
ATOM 2785 O O . LEU A 1 362 ? 3.723 13.881 -31.225 1.00 58.00 362 LEU A O 1
ATOM 2789 N N . SER A 1 363 ? 5.818 13.846 -32.035 1.00 59.69 363 SER A N 1
ATOM 2790 C CA . SER A 1 363 ? 6.106 12.457 -31.695 1.00 59.69 363 SER A CA 1
ATOM 2791 C C . SER A 1 363 ? 6.783 12.429 -30.320 1.00 59.69 363 SER A C 1
ATOM 2793 O O . SER A 1 363 ? 7.905 12.920 -30.179 1.00 59.69 363 SER A O 1
ATOM 2795 N N . CYS A 1 364 ? 6.152 11.786 -29.335 1.00 70.06 364 CYS A N 1
ATOM 2796 C CA . CYS A 1 364 ? 6.595 11.721 -27.931 1.00 70.06 364 CYS A CA 1
ATOM 2797 C C . CYS A 1 364 ? 7.752 10.757 -27.556 1.00 70.06 364 CYS A C 1
ATOM 2799 O O . CYS A 1 364 ? 8.300 10.928 -26.469 1.00 70.06 364 CYS A O 1
ATOM 2801 N N . PRO A 1 365 ? 8.250 9.810 -28.393 1.00 76.50 365 PRO A N 1
ATOM 2802 C CA . PRO A 1 365 ? 9.248 8.822 -27.967 1.00 76.50 365 PRO A CA 1
ATOM 2803 C C . PRO A 1 365 ? 10.648 9.412 -27.711 1.00 76.50 365 PRO A C 1
ATOM 2805 O O . PRO A 1 365 ? 11.602 8.676 -27.468 1.00 76.50 365 PRO A O 1
ATOM 2808 N N . ARG A 1 366 ? 10.791 10.735 -27.825 1.00 86.06 366 ARG A N 1
ATOM 2809 C CA . ARG A 1 366 ? 12.021 11.493 -27.579 1.00 86.06 366 ARG A CA 1
ATOM 2810 C C . ARG A 1 366 ? 12.013 12.194 -26.215 1.00 86.06 366 ARG A C 1
ATOM 2812 O O . ARG A 1 366 ? 13.002 12.828 -25.868 1.00 86.06 366 ARG A O 1
ATOM 2819 N N . ILE A 1 367 ? 10.921 12.103 -25.459 1.00 88.19 367 ILE A N 1
ATOM 2820 C CA . ILE A 1 367 ? 10.788 12.738 -24.145 1.00 88.19 367 ILE A CA 1
ATOM 2821 C C . ILE A 1 367 ? 11.308 11.796 -23.062 1.00 88.19 367 ILE A C 1
ATOM 2823 O O . ILE A 1 367 ? 11.107 10.578 -23.125 1.00 88.19 367 ILE A O 1
ATOM 2827 N N . GLY A 1 368 ? 11.952 12.366 -22.050 1.00 88.69 368 GLY A N 1
ATOM 2828 C CA . GLY A 1 368 ? 12.235 11.656 -20.816 1.00 88.69 368 GLY A CA 1
ATOM 2829 C C . GLY A 1 368 ? 12.488 12.572 -19.633 1.00 88.69 368 GLY A C 1
ATOM 2830 O O . GLY A 1 368 ? 12.367 13.793 -19.735 1.00 88.69 368 GLY A O 1
ATOM 2831 N N . VAL A 1 369 ? 12.840 11.960 -18.508 1.00 88.75 369 VAL A N 1
ATOM 2832 C CA . VAL A 1 369 ? 13.043 12.638 -17.225 1.00 88.75 369 VAL A CA 1
ATOM 2833 C C . VAL A 1 369 ? 14.462 12.380 -16.735 1.00 88.75 369 VAL A C 1
ATOM 2835 O O . VAL A 1 369 ? 14.933 11.246 -16.761 1.00 88.75 369 VAL A O 1
ATOM 2838 N N . ASN A 1 370 ? 15.142 13.428 -16.282 1.00 87.94 370 ASN A N 1
ATOM 2839 C CA . ASN A 1 370 ? 16.392 13.301 -15.544 1.00 87.94 370 ASN A CA 1
ATOM 2840 C C . ASN A 1 370 ? 16.076 13.311 -14.041 1.00 87.94 370 ASN A C 1
ATOM 2842 O O . ASN A 1 370 ? 15.528 14.287 -13.520 1.00 87.94 370 ASN A O 1
ATOM 2846 N N . GLY A 1 371 ? 16.352 12.188 -13.380 1.00 82.69 371 GLY A N 1
ATOM 2847 C CA . GLY A 1 371 ? 16.274 12.027 -11.937 1.00 82.69 371 GLY A CA 1
ATOM 2848 C C . GLY A 1 371 ? 17.634 12.275 -11.292 1.00 82.69 371 GLY A C 1
ATOM 2849 O O . GLY A 1 371 ? 18.649 11.742 -11.734 1.00 82.69 371 GLY A O 1
ATOM 2850 N N . THR A 1 372 ? 17.638 13.040 -10.199 1.00 73.19 372 THR A N 1
ATOM 2851 C CA . THR A 1 372 ? 18.855 13.337 -9.433 1.00 73.19 372 THR A CA 1
ATOM 2852 C C . THR A 1 372 ? 19.528 12.096 -8.865 1.00 73.19 372 THR A C 1
ATOM 2854 O O . THR A 1 372 ? 20.719 12.166 -8.642 1.00 73.19 372 THR A O 1
ATOM 2857 N N . ASN A 1 373 ? 18.787 11.000 -8.655 1.00 80.00 373 ASN A N 1
ATOM 2858 C CA . ASN A 1 373 ? 19.257 9.670 -8.260 1.00 80.00 373 ASN A CA 1
ATOM 2859 C C . ASN A 1 373 ? 18.357 8.598 -8.891 1.00 80.00 373 ASN A C 1
ATOM 2861 O O . ASN A 1 373 ? 17.216 8.880 -9.277 1.00 80.00 373 ASN A O 1
ATOM 2865 N N . PHE A 1 374 ? 18.849 7.359 -8.962 1.00 80.75 374 PHE A N 1
ATOM 2866 C CA . PHE A 1 374 ? 17.973 6.205 -9.180 1.00 80.75 374 PHE A CA 1
ATOM 2867 C C . PHE A 1 374 ? 16.922 6.113 -8.060 1.00 80.75 374 PHE A C 1
ATOM 2869 O O . PHE A 1 374 ? 17.297 6.266 -6.889 1.00 80.75 374 PHE A O 1
ATOM 2876 N N . PRO A 1 375 ? 15.631 5.891 -8.387 1.00 76.62 375 PRO A N 1
ATOM 2877 C CA . PRO A 1 375 ? 14.602 5.708 -7.375 1.00 76.62 375 PRO A CA 1
ATOM 2878 C C . PRO A 1 375 ? 14.990 4.613 -6.367 1.00 76.62 375 PRO A C 1
ATOM 2880 O O . PRO A 1 375 ? 15.746 3.690 -6.670 1.00 76.62 375 PRO A O 1
ATOM 2883 N N . HIS A 1 376 ? 14.539 4.787 -5.124 1.00 71.56 376 HIS A N 1
ATOM 2884 C CA . HIS A 1 376 ? 14.681 3.772 -4.083 1.00 71.56 376 HIS A CA 1
ATOM 2885 C C . HIS A 1 376 ? 13.627 2.682 -4.270 1.00 71.56 376 HIS A C 1
ATOM 2887 O O . HIS A 1 376 ? 12.535 2.988 -4.758 1.00 71.56 376 HIS A O 1
ATOM 2893 N N . SER A 1 377 ? 13.943 1.474 -3.789 1.00 62.88 377 SER A N 1
ATOM 2894 C CA . SER A 1 377 ? 13.073 0.297 -3.858 1.00 62.88 377 SER A CA 1
ATOM 2895 C C . SER A 1 377 ? 11.649 0.637 -3.425 1.00 62.88 377 SER A C 1
ATOM 2897 O O . SER A 1 377 ? 11.441 1.093 -2.299 1.00 62.88 377 SER A O 1
ATOM 2899 N N . GLY A 1 378 ? 10.694 0.437 -4.329 1.00 61.00 378 GLY A N 1
ATOM 2900 C CA . GLY A 1 378 ? 9.269 0.723 -4.145 1.00 61.00 378 GLY A CA 1
ATOM 2901 C C . GLY A 1 378 ? 8.774 1.930 -4.950 1.00 61.00 378 GLY A C 1
ATOM 2902 O O . GLY A 1 378 ? 7.611 1.958 -5.349 1.00 61.00 378 GLY A O 1
ATOM 2903 N N . TYR A 1 379 ? 9.644 2.892 -5.281 1.00 70.38 379 TYR A N 1
ATOM 2904 C CA . TYR A 1 379 ? 9.274 4.074 -6.077 1.00 70.38 379 TYR A CA 1
ATOM 2905 C C . TYR A 1 379 ? 9.515 3.905 -7.581 1.00 70.38 379 TYR A C 1
ATOM 2907 O O . TYR A 1 379 ? 8.959 4.674 -8.375 1.00 70.38 379 TYR A O 1
ATOM 2915 N N . GLU A 1 380 ? 10.337 2.936 -7.993 1.00 74.50 380 GLU A N 1
ATOM 2916 C CA . GLU A 1 380 ? 10.728 2.726 -9.392 1.00 74.50 380 GLU A CA 1
ATOM 2917 C C . GLU A 1 380 ? 9.508 2.535 -10.291 1.00 74.50 380 GLU A C 1
ATOM 2919 O O . GLU A 1 380 ? 9.351 3.229 -11.297 1.00 74.50 380 GLU A O 1
ATOM 2924 N N . ASN A 1 381 ? 8.605 1.644 -9.873 1.00 73.56 381 ASN A N 1
ATOM 2925 C CA . ASN A 1 381 ? 7.388 1.309 -10.604 1.00 73.56 381 ASN A CA 1
ATOM 2926 C C . ASN A 1 381 ? 6.542 2.549 -10.879 1.00 73.56 381 ASN A C 1
ATOM 2928 O O . ASN A 1 381 ? 6.146 2.783 -12.018 1.00 73.56 381 ASN A O 1
ATOM 2932 N N . MET A 1 382 ? 6.328 3.395 -9.868 1.00 75.06 382 MET A N 1
ATOM 2933 C CA . MET A 1 382 ? 5.553 4.624 -10.026 1.00 75.06 382 MET A CA 1
ATOM 2934 C C . MET A 1 382 ? 6.223 5.592 -11.009 1.00 75.06 382 MET A C 1
ATOM 2936 O O . MET A 1 382 ? 5.547 6.171 -11.862 1.00 75.06 382 MET A O 1
ATOM 2940 N N . VAL A 1 383 ? 7.540 5.798 -10.899 1.00 77.81 383 VAL A N 1
ATOM 2941 C CA . VAL A 1 383 ? 8.270 6.734 -11.769 1.00 77.81 383 VAL A CA 1
ATOM 2942 C C . VAL A 1 383 ? 8.241 6.254 -13.219 1.00 77.81 383 VAL A C 1
ATOM 2944 O O . VAL A 1 383 ? 7.908 7.036 -14.113 1.00 77.81 383 VAL A O 1
ATOM 2947 N N . TYR A 1 384 ? 8.546 4.981 -13.463 1.00 86.88 384 TYR A N 1
ATOM 2948 C CA . TYR A 1 384 ? 8.612 4.424 -14.812 1.00 86.88 384 TYR A CA 1
ATOM 2949 C C . TYR A 1 384 ? 7.232 4.262 -15.449 1.00 86.88 384 TYR A C 1
ATOM 2951 O O . TYR A 1 384 ? 7.071 4.618 -16.619 1.00 86.88 384 TYR A O 1
ATOM 2959 N N . LYS A 1 385 ? 6.218 3.857 -14.671 1.00 81.25 385 LYS A N 1
ATOM 2960 C CA . LYS A 1 385 ? 4.808 3.877 -15.084 1.00 81.25 385 LYS A CA 1
ATOM 2961 C C . LYS A 1 385 ? 4.397 5.273 -15.537 1.00 81.25 385 LYS A C 1
ATOM 2963 O O . LYS A 1 385 ? 3.929 5.417 -16.659 1.00 81.25 385 LYS A O 1
ATOM 2968 N N . LYS A 1 386 ? 4.675 6.316 -14.742 1.00 77.81 386 LYS A N 1
ATOM 2969 C CA . LYS A 1 386 ? 4.375 7.705 -15.131 1.00 77.81 386 LYS A CA 1
ATOM 2970 C C . LYS A 1 386 ? 5.074 8.093 -16.435 1.00 77.81 386 LYS A C 1
ATOM 2972 O O . LYS A 1 386 ? 4.417 8.597 -17.336 1.00 77.81 386 LYS A O 1
ATOM 2977 N N . ILE A 1 387 ? 6.377 7.833 -16.581 1.00 81.06 387 ILE A N 1
ATOM 2978 C CA . ILE A 1 387 ? 7.106 8.147 -17.828 1.00 81.06 387 ILE A CA 1
ATOM 2979 C C . ILE A 1 387 ? 6.443 7.470 -19.037 1.00 81.06 387 ILE A C 1
ATOM 2981 O O . ILE A 1 387 ? 6.225 8.135 -20.051 1.00 81.06 387 ILE A O 1
ATOM 2985 N N . ARG A 1 388 ? 6.093 6.184 -18.919 1.00 85.44 388 ARG A N 1
ATOM 2986 C CA . ARG A 1 388 ? 5.408 5.410 -19.962 1.00 85.44 388 ARG A CA 1
ATOM 2987 C C . ARG A 1 388 ? 4.022 5.963 -20.282 1.00 85.44 388 ARG A C 1
ATOM 2989 O O . ARG A 1 388 ? 3.708 6.140 -21.457 1.00 85.44 388 ARG A O 1
ATOM 2996 N N . ASP A 1 389 ? 3.209 6.230 -19.266 1.00 78.75 389 ASP A N 1
ATOM 2997 C CA . ASP A 1 389 ? 1.826 6.701 -19.419 1.00 78.75 389 ASP A CA 1
ATOM 2998 C C . ASP A 1 389 ? 1.786 8.070 -20.117 1.00 78.75 389 ASP A C 1
ATOM 3000 O O . ASP A 1 389 ? 0.886 8.364 -20.901 1.00 78.75 389 ASP A O 1
ATOM 3004 N N . TYR A 1 390 ? 2.841 8.864 -19.937 1.00 74.06 390 TYR A N 1
ATOM 3005 C CA . TYR A 1 390 ? 3.078 10.119 -20.645 1.00 74.06 390 TYR A CA 1
ATOM 3006 C C . TYR A 1 390 ? 3.705 9.966 -22.044 1.00 74.06 390 TYR A C 1
ATOM 3008 O O . TYR A 1 390 ? 4.045 10.956 -22.695 1.00 74.06 390 TYR A O 1
ATOM 3016 N N . GLY A 1 391 ? 3.898 8.737 -22.526 1.00 81.38 391 GLY A N 1
ATOM 3017 C CA . GLY A 1 391 ? 4.530 8.440 -23.813 1.00 81.38 391 GLY A CA 1
ATOM 3018 C C . GLY A 1 391 ? 6.035 8.734 -23.863 1.00 81.38 391 GLY A C 1
ATOM 3019 O O . GLY A 1 391 ? 6.630 8.700 -24.948 1.00 81.38 391 GLY A O 1
ATOM 3020 N N . GLY A 1 392 ? 6.649 9.028 -22.715 1.00 84.94 392 GLY A N 1
ATOM 3021 C CA . GLY A 1 392 ? 8.089 9.166 -22.560 1.00 84.94 392 GLY A CA 1
ATOM 3022 C C . GLY A 1 392 ? 8.791 7.815 -22.682 1.00 84.94 392 GLY A C 1
ATOM 3023 O O . GLY A 1 392 ? 8.213 6.757 -22.444 1.00 84.94 392 GLY A O 1
ATOM 3024 N N . LYS A 1 393 ? 10.063 7.846 -23.084 1.00 91.31 393 LYS A N 1
ATOM 3025 C CA . LYS A 1 393 ? 10.871 6.633 -23.304 1.00 91.31 393 LYS A CA 1
ATOM 3026 C C . LYS A 1 393 ? 12.234 6.671 -22.649 1.00 91.31 393 LYS A C 1
ATOM 3028 O O . LYS A 1 393 ? 13.001 5.735 -22.831 1.00 91.31 393 LYS A O 1
ATOM 3033 N N . TRP A 1 394 ? 12.564 7.741 -21.935 1.00 93.31 394 TRP A N 1
ATOM 3034 C CA . TRP A 1 394 ? 13.911 7.927 -21.422 1.00 93.31 394 TRP A CA 1
ATOM 3035 C C . TRP A 1 394 ? 13.898 8.303 -19.945 1.00 93.31 394 TRP A C 1
ATOM 3037 O O . TRP A 1 394 ? 13.112 9.145 -19.510 1.00 93.31 394 TRP A O 1
ATOM 3047 N N . PHE A 1 395 ? 14.802 7.699 -19.187 1.00 93.12 395 PHE A N 1
ATOM 3048 C CA . PHE A 1 395 ? 15.098 8.075 -17.812 1.00 93.12 395 PHE A CA 1
ATOM 3049 C C . PHE A 1 395 ? 16.607 8.218 -17.658 1.00 93.12 395 PHE A C 1
ATOM 3051 O O . PHE A 1 395 ? 17.342 7.351 -18.116 1.00 93.12 395 PHE A O 1
ATOM 3058 N N . LEU A 1 396 ? 17.080 9.287 -17.025 1.00 92.94 396 LEU A N 1
ATOM 3059 C CA . LEU A 1 396 ? 18.475 9.395 -16.600 1.00 92.94 396 LEU A CA 1
ATOM 3060 C C . LEU A 1 396 ? 18.542 9.281 -15.087 1.00 92.94 396 LEU A C 1
ATOM 3062 O O . LEU A 1 396 ? 17.851 10.025 -14.398 1.00 92.94 396 LEU A O 1
ATOM 3066 N N . GLY A 1 397 ? 19.355 8.347 -14.604 1.00 89.88 397 GLY A N 1
ATOM 3067 C CA . GLY A 1 397 ? 19.623 8.149 -13.186 1.00 89.88 397 GLY A CA 1
ATOM 3068 C C . GLY A 1 397 ? 21.084 8.438 -12.874 1.00 89.88 397 GLY A C 1
ATOM 3069 O O . GLY A 1 397 ? 21.982 8.046 -13.630 1.00 89.88 397 GLY A O 1
ATOM 3070 N N . LEU A 1 398 ? 21.313 9.134 -11.764 1.00 88.38 398 LEU A N 1
ATOM 3071 C CA . LEU A 1 398 ? 22.641 9.347 -11.211 1.00 88.38 398 LEU A CA 1
ATOM 3072 C C . LEU A 1 398 ? 23.057 8.168 -10.323 1.00 88.38 398 LEU A C 1
ATOM 3074 O O . LEU A 1 398 ? 22.295 7.740 -9.458 1.00 88.38 398 LEU A O 1
ATOM 3078 N N . ALA A 1 399 ? 24.276 7.691 -10.533 1.00 87.19 399 ALA A N 1
ATOM 3079 C CA . ALA A 1 399 ? 25.009 6.789 -9.667 1.00 87.19 399 ALA A CA 1
ATOM 3080 C C . ALA A 1 399 ? 26.002 7.599 -8.824 1.00 87.19 399 ALA A C 1
ATOM 3082 O O . ALA A 1 399 ? 26.910 8.248 -9.361 1.00 87.19 399 ALA A O 1
ATOM 3083 N N . ASP A 1 400 ? 25.806 7.571 -7.514 1.00 82.44 400 ASP A N 1
ATOM 3084 C CA . ASP A 1 400 ? 26.591 8.281 -6.508 1.00 82.44 400 ASP A CA 1
ATOM 3085 C C . ASP A 1 400 ? 27.586 7.369 -5.768 1.00 82.44 400 ASP A C 1
ATOM 3087 O O . ASP A 1 400 ? 28.512 7.880 -5.142 1.00 82.44 400 ASP A O 1
ATOM 3091 N N . GLY A 1 401 ? 27.487 6.041 -5.913 1.00 82.69 401 GLY A N 1
ATOM 3092 C CA . GLY A 1 401 ? 28.423 5.074 -5.339 1.00 82.69 401 GLY A CA 1
ATOM 3093 C C . GLY A 1 401 ? 28.821 3.926 -6.276 1.00 82.69 401 GLY A C 1
ATOM 3094 O O . GLY A 1 401 ? 28.103 3.540 -7.198 1.00 82.69 401 GLY A O 1
ATOM 3095 N N . THR A 1 402 ? 29.992 3.330 -6.022 1.00 76.00 402 THR A N 1
ATOM 3096 C CA . THR A 1 402 ? 30.436 2.087 -6.688 1.00 76.00 402 THR A CA 1
ATOM 3097 C C . THR A 1 402 ? 29.722 0.841 -6.151 1.00 76.00 402 THR A C 1
ATOM 3099 O O . THR A 1 402 ? 29.704 -0.186 -6.827 1.00 76.00 402 THR A O 1
ATOM 3102 N N . GLY A 1 403 ? 29.112 0.928 -4.961 1.00 79.81 403 GLY A N 1
ATOM 3103 C CA . GLY A 1 403 ? 28.333 -0.146 -4.334 1.00 79.81 403 GLY A CA 1
ATOM 3104 C C . GLY A 1 403 ? 26.926 -0.339 -4.910 1.00 79.81 403 GLY A C 1
ATOM 3105 O O . GLY A 1 403 ? 26.267 -1.316 -4.572 1.00 79.81 403 GLY A O 1
ATOM 3106 N N . ASP A 1 404 ? 26.470 0.544 -5.801 1.00 82.69 404 ASP A N 1
ATOM 3107 C CA . ASP A 1 404 ? 25.079 0.571 -6.273 1.00 82.69 404 ASP A CA 1
ATOM 3108 C C . ASP A 1 404 ? 24.805 -0.295 -7.512 1.00 82.69 404 ASP A C 1
ATOM 3110 O O . ASP A 1 404 ? 23.744 -0.168 -8.119 1.00 82.69 404 ASP A O 1
ATOM 3114 N N . VAL A 1 405 ? 25.727 -1.173 -7.922 1.00 92.00 405 VAL A N 1
ATOM 3115 C CA . VAL A 1 405 ? 25.594 -1.947 -9.175 1.00 92.00 405 VAL A CA 1
ATOM 3116 C C . VAL A 1 405 ? 24.273 -2.720 -9.237 1.00 92.00 405 VAL A C 1
ATOM 3118 O O . VAL A 1 405 ? 23.547 -2.586 -10.220 1.00 92.00 405 VAL A O 1
ATOM 3121 N N . GLU A 1 406 ? 23.929 -3.472 -8.188 1.00 89.44 406 GLU A N 1
ATOM 3122 C CA . GLU A 1 406 ? 22.689 -4.265 -8.132 1.00 89.44 406 GLU A CA 1
ATOM 3123 C C . GLU A 1 406 ? 21.442 -3.371 -8.151 1.00 89.44 406 GLU A C 1
ATOM 3125 O O . GLU A 1 406 ? 20.496 -3.630 -8.893 1.00 89.44 406 GLU A O 1
ATOM 3130 N N . LYS A 1 407 ? 21.460 -2.263 -7.398 1.00 89.38 407 LYS A N 1
ATOM 3131 C CA . LYS A 1 407 ? 20.359 -1.288 -7.349 1.00 89.38 407 LYS A CA 1
ATOM 3132 C C . LYS A 1 407 ? 20.127 -0.632 -8.712 1.00 89.38 407 LYS A C 1
ATOM 3134 O O . LYS A 1 407 ? 18.983 -0.501 -9.154 1.00 89.38 407 LYS A O 1
ATOM 3139 N N . ILE A 1 408 ? 21.201 -0.214 -9.379 1.00 92.88 408 ILE A N 1
ATOM 3140 C CA . ILE A 1 408 ? 21.155 0.403 -10.709 1.00 92.88 408 ILE A CA 1
ATOM 3141 C C . ILE A 1 408 ? 20.673 -0.619 -11.737 1.00 92.88 408 ILE A C 1
ATOM 3143 O O . ILE A 1 408 ? 19.804 -0.297 -12.547 1.00 92.88 408 ILE A O 1
ATOM 3147 N N . ALA A 1 409 ? 21.191 -1.848 -11.693 1.00 94.25 409 ALA A N 1
ATOM 3148 C CA . ALA A 1 409 ? 20.761 -2.920 -12.581 1.00 94.25 409 ALA A CA 1
ATOM 3149 C C . ALA A 1 409 ? 19.270 -3.225 -12.406 1.00 94.25 409 ALA A C 1
ATOM 3151 O O . ALA A 1 409 ? 18.546 -3.225 -13.400 1.00 94.25 409 ALA A O 1
ATOM 3152 N N . HIS A 1 410 ? 18.797 -3.367 -11.164 1.00 91.31 410 HIS A N 1
ATOM 3153 C CA . HIS A 1 410 ? 17.377 -3.525 -10.850 1.00 91.31 410 HIS A CA 1
ATOM 3154 C C . HIS A 1 410 ? 16.542 -2.393 -11.458 1.00 91.31 410 HIS A C 1
ATOM 3156 O O . HIS A 1 410 ? 15.609 -2.651 -12.207 1.00 91.31 410 HIS A O 1
ATOM 3162 N N . ASN A 1 411 ? 16.936 -1.135 -11.243 1.00 91.88 411 ASN A N 1
ATOM 3163 C CA . ASN A 1 411 ? 16.247 0.022 -11.816 1.00 91.88 411 ASN A CA 1
ATOM 3164 C C . ASN A 1 411 ? 16.208 0.004 -13.355 1.00 91.88 411 ASN A C 1
ATOM 3166 O O . ASN A 1 411 ? 15.200 0.380 -13.950 1.00 91.88 411 ASN A O 1
ATOM 3170 N N . ILE A 1 412 ? 17.286 -0.424 -14.020 1.00 94.94 412 ILE A N 1
ATOM 3171 C CA . ILE A 1 412 ? 17.321 -0.546 -15.485 1.00 94.94 412 ILE A CA 1
ATOM 3172 C C . ILE A 1 412 ? 16.367 -1.648 -15.964 1.00 94.94 412 ILE A C 1
ATOM 3174 O O . ILE A 1 412 ? 15.649 -1.429 -16.942 1.00 94.94 412 ILE A O 1
ATOM 3178 N N . VAL A 1 413 ? 16.344 -2.803 -15.290 1.00 93.81 413 VAL A N 1
ATOM 3179 C CA . VAL A 1 413 ? 15.420 -3.907 -15.598 1.00 93.81 413 VAL A CA 1
ATOM 3180 C C . VAL A 1 413 ? 13.979 -3.429 -15.440 1.00 93.81 413 VAL A C 1
ATOM 3182 O O . VAL A 1 413 ? 13.216 -3.496 -16.404 1.00 93.81 413 VAL A O 1
ATOM 3185 N N . THR A 1 414 ? 13.647 -2.839 -14.289 1.00 89.69 414 THR A N 1
ATOM 3186 C CA . THR A 1 414 ? 12.312 -2.306 -14.005 1.00 89.69 414 THR A CA 1
ATOM 3187 C C . THR A 1 414 ? 11.918 -1.251 -15.038 1.00 89.69 414 THR A C 1
ATOM 3189 O O . THR A 1 414 ? 10.857 -1.354 -15.640 1.00 89.69 414 THR A O 1
ATOM 3192 N N . ALA A 1 415 ? 12.776 -0.273 -15.347 1.00 92.25 415 ALA A N 1
ATOM 3193 C CA . ALA A 1 415 ? 12.489 0.729 -16.380 1.00 92.25 415 ALA A CA 1
ATOM 3194 C C . ALA A 1 415 ? 12.163 0.091 -17.741 1.00 92.25 415 ALA A C 1
ATOM 3196 O O . ALA A 1 415 ? 11.201 0.492 -18.405 1.00 92.25 415 ALA A O 1
ATOM 3197 N N . ASN A 1 416 ? 12.929 -0.929 -18.139 1.00 93.56 416 ASN A N 1
ATOM 3198 C CA . ASN A 1 416 ? 12.733 -1.636 -19.398 1.00 93.56 416 ASN A CA 1
ATOM 3199 C C . ASN A 1 416 ? 11.397 -2.400 -19.446 1.00 93.56 416 ASN A C 1
ATOM 3201 O O . ASN A 1 416 ? 10.766 -2.422 -20.502 1.00 93.56 416 ASN A O 1
ATOM 3205 N N . GLU A 1 417 ? 10.921 -2.951 -18.326 1.00 91.00 417 GLU A N 1
ATOM 3206 C CA . GLU A 1 417 ? 9.587 -3.574 -18.223 1.00 91.00 417 GLU A CA 1
ATOM 3207 C C . GLU A 1 417 ? 8.449 -2.575 -18.502 1.00 91.00 417 GLU A C 1
ATOM 3209 O O . GLU A 1 417 ? 7.427 -2.942 -19.083 1.00 91.00 417 GLU A O 1
ATOM 3214 N N . TYR A 1 418 ? 8.648 -1.288 -18.195 1.00 90.19 418 TYR A N 1
ATOM 3215 C CA . TYR A 1 418 ? 7.725 -0.203 -18.561 1.00 90.19 418 TYR A CA 1
ATOM 3216 C C . TYR A 1 418 ? 7.999 0.396 -19.951 1.00 90.19 418 TYR A C 1
ATOM 3218 O O . TYR A 1 418 ? 7.361 1.377 -20.336 1.00 90.19 418 TYR A O 1
ATOM 3226 N N . GLY A 1 419 ? 8.935 -0.158 -20.727 1.00 93.19 419 GLY A N 1
ATOM 3227 C CA . GLY A 1 419 ? 9.319 0.376 -22.037 1.00 93.19 419 GLY A CA 1
ATOM 3228 C C . GLY A 1 419 ? 10.125 1.681 -21.969 1.00 93.19 419 GLY A C 1
ATOM 3229 O O . GLY A 1 419 ? 10.166 2.432 -22.950 1.00 93.19 419 GLY A O 1
ATOM 3230 N N . VAL A 1 420 ? 10.764 1.960 -20.829 1.00 93.56 420 VAL A N 1
ATOM 3231 C CA . VAL A 1 420 ? 11.611 3.135 -20.589 1.00 93.56 420 VAL A CA 1
ATOM 3232 C C . VAL A 1 420 ? 13.087 2.743 -20.710 1.00 93.56 420 VAL A C 1
ATOM 3234 O O . VAL A 1 420 ? 13.567 1.815 -20.072 1.00 93.56 420 VAL A O 1
ATOM 3237 N N . THR A 1 421 ? 13.836 3.469 -21.539 1.00 95.25 421 THR A N 1
ATOM 3238 C CA . THR A 1 421 ? 15.283 3.303 -21.717 1.00 95.25 421 THR A CA 1
ATOM 3239 C C . THR A 1 421 ? 16.053 4.143 -20.704 1.00 95.25 421 THR A C 1
ATOM 3241 O O . THR A 1 421 ? 15.898 5.366 -20.643 1.00 95.25 421 THR A O 1
ATOM 3244 N N . THR A 1 422 ? 16.945 3.500 -19.958 1.00 95.25 422 THR A N 1
ATOM 3245 C CA . THR A 1 422 ? 17.736 4.160 -18.916 1.00 95.25 422 THR A CA 1
ATOM 3246 C C . THR A 1 422 ? 19.083 4.676 -19.430 1.00 95.25 422 THR A C 1
ATOM 3248 O O . THR A 1 422 ? 19.782 4.010 -20.199 1.00 95.25 422 THR A O 1
ATOM 3251 N N . VAL A 1 423 ? 19.461 5.865 -18.965 1.00 95.31 423 VAL A N 1
ATOM 3252 C CA . VAL A 1 423 ? 20.772 6.498 -19.110 1.00 95.31 423 VAL A CA 1
ATOM 3253 C C . VAL A 1 423 ? 21.429 6.555 -17.730 1.00 95.31 423 VAL A C 1
ATOM 3255 O O . VAL A 1 423 ? 20.925 7.208 -16.822 1.00 95.31 423 VAL A O 1
ATOM 3258 N N . VAL A 1 424 ? 22.562 5.881 -17.572 1.00 93.94 424 VAL A N 1
ATOM 3259 C CA . VAL A 1 424 ? 23.383 5.911 -16.361 1.00 93.94 424 VAL A CA 1
ATOM 3260 C C . VAL A 1 424 ? 24.357 7.081 -16.454 1.00 93.94 424 VAL A C 1
ATOM 3262 O O . VAL A 1 424 ? 25.181 7.168 -17.375 1.00 93.94 424 VAL A O 1
ATOM 3265 N N . ARG A 1 425 ? 24.268 7.975 -15.476 1.00 89.69 425 ARG A N 1
ATOM 3266 C CA . ARG A 1 425 ? 25.207 9.072 -15.233 1.00 89.69 425 ARG A CA 1
ATOM 3267 C C . ARG A 1 425 ? 25.923 8.783 -13.925 1.00 89.69 425 ARG A C 1
ATOM 3269 O O . ARG A 1 425 ? 25.260 8.439 -12.964 1.00 89.69 425 ARG A O 1
ATOM 3276 N N . VAL A 1 426 ? 27.240 8.939 -13.855 1.00 85.94 426 VAL A N 1
ATOM 3277 C CA . VAL A 1 426 ? 27.928 8.971 -12.554 1.00 85.94 426 VAL A CA 1
ATOM 3278 C C . VAL A 1 426 ? 28.097 10.400 -12.088 1.00 85.94 426 VAL A C 1
ATOM 3280 O O . VAL A 1 426 ? 28.258 11.317 -12.902 1.00 85.94 426 VAL A O 1
ATOM 3283 N N . CYS A 1 427 ? 28.074 10.581 -10.778 1.00 80.12 427 CYS A N 1
ATOM 3284 C CA . CYS A 1 427 ? 28.438 11.849 -10.186 1.00 80.12 427 CYS A CA 1
ATOM 3285 C C . CYS A 1 427 ? 29.932 12.141 -10.442 1.00 80.12 427 CYS A C 1
ATOM 3287 O O . CYS A 1 427 ? 30.746 11.223 -10.583 1.00 80.12 427 CYS A O 1
ATOM 3289 N N . TRP A 1 428 ? 30.299 13.421 -10.564 1.00 70.88 428 TRP A N 1
ATOM 3290 C CA . TRP A 1 428 ? 31.667 13.807 -10.902 1.00 70.88 428 TRP A CA 1
ATOM 3291 C C . TRP A 1 428 ? 32.215 14.938 -10.025 1.00 70.88 428 TRP A C 1
ATOM 3293 O O . TRP A 1 428 ? 31.726 16.064 -10.070 1.00 70.88 428 TRP A O 1
ATOM 3303 N N . GLY A 1 429 ? 33.326 14.647 -9.338 1.00 63.03 429 GLY A N 1
ATOM 3304 C CA . GLY A 1 429 ? 34.139 15.604 -8.586 1.00 63.03 429 GLY A CA 1
ATOM 3305 C C . GLY A 1 429 ? 33.579 15.987 -7.212 1.00 63.03 429 GLY A C 1
ATOM 3306 O O . GLY A 1 429 ? 32.374 16.010 -7.002 1.00 63.03 429 GLY A O 1
ATOM 3307 N N . ASN A 1 430 ? 34.479 16.358 -6.294 1.00 52.06 430 ASN A N 1
ATOM 3308 C CA . ASN A 1 430 ? 34.134 17.023 -5.033 1.00 52.06 430 ASN A CA 1
ATOM 3309 C C . ASN A 1 430 ? 33.736 18.481 -5.313 1.00 52.06 430 ASN A C 1
ATOM 3311 O O . ASN A 1 430 ? 34.471 19.418 -4.990 1.00 52.06 430 ASN A O 1
ATOM 3315 N N . ILE A 1 431 ? 32.603 18.687 -5.980 1.00 56.88 431 ILE A N 1
ATOM 3316 C CA . ILE A 1 431 ? 31.863 19.943 -5.820 1.00 56.88 431 ILE A CA 1
ATOM 3317 C C . ILE A 1 431 ? 31.435 19.959 -4.348 1.00 56.88 431 ILE A C 1
ATOM 3319 O O . ILE A 1 431 ? 31.135 18.896 -3.818 1.00 56.88 431 ILE A O 1
ATOM 3323 N N . GLU A 1 432 ? 31.458 21.115 -3.676 1.00 50.91 432 GLU A N 1
ATOM 3324 C CA . GLU A 1 432 ? 31.423 21.269 -2.202 1.00 50.91 432 GLU A CA 1
ATOM 3325 C C . GLU A 1 432 ? 30.316 20.495 -1.441 1.00 50.91 432 GLU A C 1
ATOM 3327 O O . GLU A 1 432 ? 30.371 20.434 -0.219 1.00 50.91 432 GLU A O 1
ATOM 3332 N N . ASN A 1 433 ? 29.370 19.847 -2.133 1.00 55.06 433 ASN A N 1
ATOM 3333 C CA . ASN A 1 433 ? 28.268 19.073 -1.567 1.00 55.06 433 ASN A CA 1
ATOM 3334 C C . ASN A 1 433 ? 28.093 17.641 -2.133 1.00 55.06 433 ASN A C 1
ATOM 3336 O O . ASN A 1 433 ? 27.150 16.965 -1.730 1.00 55.06 433 ASN A O 1
ATOM 3340 N N . TRP A 1 434 ? 28.916 17.178 -3.084 1.00 60.81 434 TRP A N 1
ATOM 3341 C CA . TRP A 1 434 ? 28.746 15.874 -3.752 1.00 60.81 434 TRP A CA 1
ATOM 3342 C C . TRP A 1 434 ? 29.996 15.016 -3.517 1.00 60.81 434 TRP A C 1
ATOM 3344 O O . TRP A 1 434 ? 31.031 15.223 -4.147 1.00 60.81 434 TRP A O 1
ATOM 3354 N N . ASN A 1 435 ? 29.911 14.069 -2.575 1.00 70.75 435 ASN A N 1
ATOM 3355 C CA . ASN A 1 435 ? 31.000 13.145 -2.232 1.00 70.75 435 ASN A CA 1
ATOM 3356 C C . ASN A 1 435 ? 31.121 12.037 -3.286 1.00 70.75 435 ASN A C 1
ATOM 3358 O O . ASN A 1 435 ? 30.796 10.880 -3.024 1.00 70.75 435 ASN A O 1
ATOM 3362 N N . CYS A 1 436 ? 31.564 12.391 -4.489 1.00 79.31 436 CYS A N 1
ATOM 3363 C CA . CYS A 1 436 ? 31.776 11.399 -5.531 1.00 79.31 436 CYS A CA 1
ATOM 3364 C C . CYS A 1 436 ? 32.976 10.506 -5.211 1.00 79.31 436 CYS A C 1
ATOM 3366 O O . CYS A 1 436 ? 34.040 11.041 -4.887 1.00 79.31 436 CYS A O 1
ATOM 3368 N N . PRO A 1 437 ? 32.844 9.174 -5.350 1.00 82.69 437 PRO A N 1
ATOM 3369 C CA . PRO A 1 437 ? 33.953 8.252 -5.158 1.00 82.69 437 PRO A CA 1
ATOM 3370 C C . PRO A 1 437 ? 35.139 8.636 -6.054 1.00 82.69 437 PRO A C 1
ATOM 3372 O O . PRO A 1 437 ? 34.972 8.886 -7.255 1.00 82.69 437 PRO A O 1
ATOM 3375 N N . ASP A 1 438 ? 36.345 8.685 -5.484 1.00 82.81 438 ASP A N 1
ATOM 3376 C CA . ASP A 1 438 ? 37.573 8.984 -6.234 1.00 82.81 438 ASP A CA 1
ATOM 3377 C C . ASP A 1 438 ? 37.811 7.950 -7.352 1.00 82.81 438 ASP A C 1
ATOM 3379 O O . ASP A 1 438 ? 38.421 8.259 -8.376 1.00 82.81 438 ASP A O 1
ATOM 3383 N N . GLU A 1 439 ? 37.259 6.745 -7.203 1.00 86.94 439 GLU A N 1
ATOM 3384 C CA . GLU A 1 439 ? 37.267 5.662 -8.183 1.00 86.94 439 GLU A CA 1
ATOM 3385 C C . GLU A 1 439 ? 36.656 6.082 -9.525 1.00 86.94 439 GLU A C 1
ATOM 3387 O O . GLU A 1 439 ? 37.153 5.680 -10.575 1.00 86.94 439 GLU A O 1
ATOM 3392 N N . PHE A 1 440 ? 35.628 6.937 -9.543 1.00 87.38 440 PHE A N 1
ATOM 3393 C CA . PHE A 1 440 ? 35.047 7.402 -10.807 1.00 87.38 440 PHE A CA 1
ATOM 3394 C C . PHE A 1 440 ? 35.972 8.346 -11.583 1.00 87.38 440 PHE A C 1
ATOM 3396 O O . PHE A 1 440 ? 35.789 8.516 -12.789 1.00 87.38 440 PHE A O 1
ATOM 3403 N N . GLN A 1 441 ? 37.003 8.904 -10.940 1.00 85.12 441 GLN A N 1
ATOM 3404 C CA . GLN A 1 441 ? 38.014 9.724 -11.610 1.00 85.12 441 GLN A CA 1
ATOM 3405 C C . GLN A 1 441 ? 39.056 8.885 -12.368 1.00 85.12 441 GLN A C 1
ATOM 3407 O O . GLN A 1 441 ? 39.759 9.423 -13.232 1.00 85.12 441 GLN A O 1
ATOM 3412 N N . ASP A 1 442 ? 39.138 7.578 -12.099 1.00 89.38 442 ASP A N 1
ATOM 3413 C CA . ASP A 1 442 ? 39.974 6.637 -12.843 1.00 89.38 442 ASP A CA 1
ATOM 3414 C C . ASP A 1 442 ? 39.164 5.996 -13.990 1.00 89.38 442 ASP A C 1
ATOM 3416 O O . ASP A 1 442 ? 38.197 5.269 -13.741 1.00 89.38 442 ASP A O 1
ATOM 3420 N N . PRO A 1 443 ? 39.542 6.198 -15.270 1.00 91.50 443 PRO A N 1
ATOM 3421 C CA . PRO A 1 443 ? 38.830 5.585 -16.390 1.00 91.50 443 PRO A CA 1
ATOM 3422 C C . PRO A 1 443 ? 38.831 4.050 -16.353 1.00 91.50 443 PRO A C 1
ATOM 3424 O O . PRO A 1 443 ? 37.949 3.438 -16.964 1.00 91.50 443 PRO A O 1
ATOM 3427 N N . VAL A 1 444 ? 39.786 3.415 -15.663 1.00 93.00 444 VAL A N 1
ATOM 3428 C CA . VAL A 1 444 ? 39.825 1.959 -15.473 1.00 93.00 444 VAL A CA 1
ATOM 3429 C C . VAL A 1 444 ? 38.700 1.505 -14.550 1.00 93.00 444 VAL A C 1
ATOM 3431 O O . VAL A 1 444 ? 37.921 0.627 -14.928 1.00 93.00 444 VAL A O 1
ATOM 3434 N N . GLU A 1 445 ? 38.593 2.104 -13.366 1.00 92.75 445 GLU A N 1
ATOM 3435 C CA . GLU A 1 445 ? 37.560 1.757 -12.385 1.00 92.75 445 GLU A CA 1
ATOM 3436 C C . GLU A 1 445 ? 36.169 2.148 -12.891 1.00 92.75 445 GLU A C 1
ATOM 3438 O O . GLU A 1 445 ? 35.240 1.345 -12.811 1.00 92.75 445 GLU A O 1
ATOM 3443 N N . TYR A 1 446 ? 36.040 3.297 -13.561 1.00 92.44 446 TYR A N 1
ATOM 3444 C CA . TYR A 1 446 ? 34.797 3.676 -14.232 1.00 92.44 446 TYR A CA 1
ATOM 3445 C C . TYR A 1 446 ? 34.365 2.659 -15.304 1.00 92.44 446 TYR A C 1
ATOM 3447 O O . TYR A 1 446 ? 33.200 2.273 -15.382 1.00 92.44 446 TYR A O 1
ATOM 3455 N N . THR A 1 447 ? 35.306 2.168 -16.117 1.00 94.81 447 THR A N 1
ATOM 3456 C CA . THR A 1 447 ? 35.019 1.129 -17.121 1.00 94.81 447 THR A CA 1
ATOM 3457 C C . THR A 1 447 ? 34.547 -0.168 -16.466 1.00 94.81 447 THR A C 1
ATOM 3459 O O . THR A 1 447 ? 33.586 -0.770 -16.945 1.00 94.81 447 THR A O 1
ATOM 3462 N N . LYS A 1 448 ? 35.194 -0.598 -15.373 1.00 95.00 448 LYS A N 1
ATOM 3463 C CA . LYS A 1 448 ? 34.780 -1.790 -14.616 1.00 95.00 448 LYS A CA 1
ATOM 3464 C C . LYS A 1 448 ? 33.384 -1.624 -14.031 1.00 95.00 448 LYS A C 1
ATOM 3466 O O . LYS A 1 448 ? 32.600 -2.559 -14.110 1.00 95.00 448 LYS A O 1
ATOM 3471 N N . PHE A 1 449 ? 33.067 -0.448 -13.497 1.00 95.00 449 PHE A N 1
ATOM 3472 C CA . PHE A 1 449 ? 31.747 -0.138 -12.958 1.00 95.00 449 PHE A CA 1
ATOM 3473 C C . PHE A 1 449 ? 30.650 -0.250 -14.028 1.00 95.00 449 PHE A C 1
ATOM 3475 O O . PHE A 1 449 ? 29.677 -0.977 -13.840 1.00 95.00 449 PHE A O 1
ATOM 3482 N N . ILE A 1 450 ? 30.840 0.379 -15.195 1.00 95.88 450 ILE A N 1
ATOM 3483 C CA . ILE A 1 450 ? 29.889 0.260 -16.313 1.00 95.88 450 ILE A CA 1
ATOM 3484 C C . ILE A 1 450 ? 29.772 -1.191 -16.799 1.00 95.88 450 ILE A C 1
ATOM 3486 O O . ILE A 1 450 ? 28.674 -1.636 -17.134 1.00 95.88 450 ILE A O 1
ATOM 3490 N N . GLN A 1 451 ? 30.879 -1.940 -16.821 1.00 96.31 451 GLN A N 1
ATOM 3491 C CA . GLN A 1 451 ? 30.856 -3.355 -17.191 1.00 96.31 451 GLN A CA 1
ATOM 3492 C C . GLN A 1 451 ? 30.099 -4.209 -16.167 1.00 96.31 451 GLN A C 1
ATOM 3494 O O . GLN A 1 451 ? 29.326 -5.069 -16.570 1.00 96.31 451 GLN A O 1
ATOM 3499 N N . ALA A 1 452 ? 30.272 -3.945 -14.871 1.00 95.44 452 ALA A N 1
ATOM 3500 C CA . ALA A 1 452 ? 29.570 -4.653 -13.807 1.00 95.44 452 ALA A CA 1
ATOM 3501 C C . ALA A 1 452 ? 28.052 -4.443 -13.900 1.00 95.44 452 ALA A C 1
ATOM 3503 O O . ALA A 1 452 ? 27.303 -5.410 -13.817 1.00 95.44 452 ALA A O 1
ATOM 3504 N N . ILE A 1 453 ? 27.602 -3.211 -14.178 1.00 95.38 453 ILE A N 1
ATOM 3505 C CA . ILE A 1 453 ? 26.186 -2.941 -14.475 1.00 95.38 453 ILE A CA 1
ATOM 3506 C C . ILE A 1 453 ? 25.748 -3.767 -15.688 1.00 95.38 453 ILE A C 1
ATOM 3508 O O . ILE A 1 453 ? 24.759 -4.487 -15.621 1.00 95.38 453 ILE A O 1
ATOM 3512 N N . ALA A 1 454 ? 26.501 -3.712 -16.789 1.00 95.69 454 ALA A N 1
ATOM 3513 C CA . ALA A 1 454 ? 26.158 -4.417 -18.022 1.00 95.69 454 ALA A CA 1
ATOM 3514 C C . ALA A 1 454 ? 26.062 -5.942 -17.878 1.00 95.69 454 ALA A C 1
ATOM 3516 O O . ALA A 1 454 ? 25.243 -6.559 -18.562 1.00 95.69 454 ALA A O 1
ATOM 3517 N N . ASP A 1 455 ? 26.879 -6.531 -17.008 1.00 94.94 455 ASP A N 1
ATOM 3518 C CA . ASP A 1 455 ? 26.870 -7.963 -16.720 1.00 94.94 455 ASP A CA 1
ATOM 3519 C C . ASP A 1 455 ? 25.648 -8.372 -15.875 1.00 94.94 455 ASP A C 1
ATOM 3521 O O . ASP A 1 455 ? 25.179 -9.509 -16.003 1.00 94.94 455 ASP A O 1
ATOM 3525 N N . GLU A 1 456 ? 25.112 -7.453 -15.067 1.00 95.31 456 GLU A N 1
ATOM 3526 C CA . GLU A 1 456 ? 23.951 -7.673 -14.196 1.00 95.31 456 GLU A CA 1
ATOM 3527 C C . GLU A 1 456 ? 22.612 -7.357 -14.884 1.00 95.31 456 GLU A C 1
ATOM 3529 O O . GLU A 1 456 ? 21.619 -8.036 -14.633 1.00 95.31 456 GLU A O 1
ATOM 3534 N N . VAL A 1 457 ? 22.562 -6.384 -15.807 1.00 95.12 457 VAL A N 1
ATOM 3535 C CA . VAL A 1 457 ? 21.299 -6.000 -16.465 1.00 95.12 457 VAL A CA 1
ATOM 3536 C C . VAL A 1 457 ? 20.841 -7.044 -17.491 1.00 95.12 457 VAL A C 1
ATOM 3538 O O . VAL A 1 457 ? 21.188 -6.994 -18.680 1.00 95.12 457 VAL A O 1
ATOM 3541 N N . LYS A 1 458 ? 19.986 -7.959 -17.036 1.00 93.75 458 LYS A N 1
ATOM 3542 C CA . LYS A 1 458 ? 19.355 -9.004 -17.846 1.00 93.75 458 LYS A CA 1
ATOM 3543 C C . LYS A 1 458 ? 17.848 -9.043 -17.616 1.00 93.75 458 LYS A C 1
ATOM 3545 O O . LYS A 1 458 ? 17.378 -8.735 -16.528 1.00 93.75 458 LYS A O 1
ATOM 3550 N N . ASP A 1 459 ? 17.099 -9.428 -18.642 1.00 90.06 459 ASP A N 1
ATOM 3551 C CA . ASP A 1 459 ? 15.678 -9.738 -18.501 1.00 90.06 459 ASP A CA 1
ATOM 3552 C C . ASP A 1 459 ? 15.470 -11.056 -17.731 1.00 90.06 459 ASP A C 1
ATOM 3554 O O . ASP A 1 459 ? 16.418 -11.781 -17.411 1.00 90.06 459 ASP A O 1
ATOM 3558 N N . SER A 1 460 ? 14.212 -11.394 -17.451 1.00 85.56 460 SER A N 1
ATOM 3559 C CA . SER A 1 460 ? 13.840 -12.633 -16.756 1.00 85.56 460 SER A CA 1
ATOM 3560 C C . SER A 1 460 ? 14.247 -13.915 -17.500 1.00 85.56 460 SER A C 1
ATOM 3562 O O . SER A 1 460 ? 14.341 -14.978 -16.886 1.00 85.56 460 SER A O 1
ATOM 3564 N N . ALA A 1 461 ? 14.536 -13.832 -18.802 1.00 87.25 461 ALA A N 1
ATOM 3565 C CA . ALA A 1 461 ? 15.062 -14.927 -19.615 1.00 87.25 461 ALA A CA 1
ATOM 3566 C C . ALA A 1 461 ? 16.605 -14.950 -19.668 1.00 87.25 461 ALA A C 1
ATOM 3568 O O . ALA A 1 461 ? 17.192 -15.820 -20.318 1.00 87.25 461 ALA A O 1
ATOM 3569 N N . GLY A 1 462 ? 17.275 -14.028 -18.973 1.00 90.94 462 GLY A N 1
ATOM 3570 C CA . GLY A 1 462 ? 18.727 -13.898 -18.938 1.00 90.94 462 GLY A CA 1
ATOM 3571 C C . GLY A 1 462 ? 19.325 -13.178 -20.151 1.00 90.94 462 GLY A C 1
ATOM 3572 O O . GLY A 1 462 ? 20.553 -13.169 -20.292 1.00 90.94 462 GLY A O 1
ATOM 3573 N N . ASN A 1 463 ? 18.509 -12.584 -21.029 1.00 92.31 463 ASN A N 1
ATOM 3574 C CA . ASN A 1 463 ? 19.003 -11.804 -22.162 1.00 92.31 463 ASN A CA 1
ATOM 3575 C C . ASN A 1 463 ? 19.447 -10.418 -21.694 1.00 92.31 463 ASN A C 1
ATOM 3577 O O . ASN A 1 463 ? 18.775 -9.797 -20.874 1.00 92.31 463 ASN A O 1
ATOM 3581 N N . PRO A 1 464 ? 20.549 -9.883 -22.232 1.00 91.62 464 PRO A N 1
ATOM 3582 C CA . PRO A 1 464 ? 21.050 -8.592 -21.798 1.00 91.62 464 PRO A CA 1
ATOM 3583 C C . PRO A 1 464 ? 20.131 -7.450 -22.267 1.00 91.62 464 PRO A C 1
ATOM 3585 O O . PRO A 1 464 ? 19.783 -7.366 -23.447 1.00 91.62 464 PRO A O 1
ATOM 3588 N N . ILE A 1 465 ? 19.778 -6.539 -21.357 1.00 92.25 465 ILE A N 1
ATOM 3589 C CA . ILE A 1 465 ? 18.944 -5.363 -21.655 1.00 92.25 465 ILE A CA 1
ATOM 3590 C C . ILE A 1 465 ? 19.838 -4.185 -22.042 1.00 92.25 465 ILE A C 1
ATOM 3592 O O . ILE A 1 465 ? 20.867 -3.934 -21.412 1.00 92.25 465 ILE A O 1
ATOM 3596 N N . GLN A 1 466 ? 19.447 -3.449 -23.086 1.00 95.75 466 GLN A N 1
ATOM 3597 C CA . GLN A 1 466 ? 20.208 -2.293 -23.548 1.00 95.75 466 GLN A CA 1
ATOM 3598 C C . GLN A 1 466 ? 20.000 -1.069 -22.646 1.00 95.75 466 GLN A C 1
ATOM 3600 O O . GLN A 1 466 ? 18.869 -0.652 -22.418 1.00 95.75 466 GLN A O 1
ATOM 3605 N N . PHE A 1 467 ? 21.091 -0.419 -22.240 1.00 95.25 467 PHE A N 1
ATOM 3606 C CA . PHE A 1 467 ? 21.062 0.878 -21.555 1.00 95.25 467 PHE A CA 1
ATOM 3607 C C . PHE A 1 467 ? 22.144 1.817 -22.097 1.00 95.25 467 PHE A C 1
ATOM 3609 O O . PHE A 1 467 ? 23.015 1.416 -22.875 1.00 95.25 467 PHE A O 1
ATOM 3616 N N . TRP A 1 468 ? 22.077 3.089 -21.713 1.00 96.12 468 TRP A N 1
ATOM 3617 C CA . TRP A 1 468 ? 23.047 4.110 -22.102 1.00 96.12 468 TRP A CA 1
ATOM 3618 C C . TRP A 1 468 ? 23.949 4.484 -20.931 1.00 96.12 468 TRP A C 1
ATOM 3620 O O . TRP A 1 468 ? 23.487 4.565 -19.803 1.00 96.12 468 TRP A O 1
ATOM 3630 N N . ALA A 1 469 ? 25.215 4.779 -21.202 1.00 93.50 469 ALA A N 1
ATOM 3631 C CA . ALA A 1 469 ? 26.156 5.320 -20.230 1.00 93.50 469 ALA A CA 1
ATOM 3632 C C . ALA A 1 469 ? 26.942 6.494 -20.823 1.00 93.50 469 ALA A C 1
ATOM 3634 O O . ALA A 1 469 ? 27.218 6.548 -22.029 1.00 93.50 469 ALA A O 1
ATOM 3635 N N . ILE A 1 470 ? 27.325 7.445 -19.975 1.00 90.50 470 ILE A N 1
ATOM 3636 C CA . ILE A 1 470 ? 28.166 8.580 -20.372 1.00 90.50 470 ILE A CA 1
ATOM 3637 C C . ILE A 1 470 ? 29.627 8.122 -20.407 1.00 90.50 470 ILE A C 1
ATOM 3639 O O . ILE A 1 470 ? 30.157 7.602 -19.433 1.00 90.50 470 ILE A O 1
ATOM 3643 N N . ALA A 1 471 ? 30.317 8.308 -21.527 1.00 87.81 471 ALA A N 1
ATOM 3644 C CA . ALA A 1 471 ? 31.711 7.908 -21.700 1.00 87.81 471 ALA A CA 1
ATOM 3645 C C . ALA A 1 471 ? 32.682 8.984 -21.190 1.00 87.81 471 ALA A C 1
ATOM 3647 O O . ALA A 1 471 ? 33.550 9.452 -21.928 1.00 87.81 471 ALA A O 1
ATOM 3648 N N . GLY A 1 472 ? 32.518 9.408 -19.939 1.00 84.06 472 GLY A N 1
ATOM 3649 C CA . GLY A 1 472 ? 33.437 10.324 -19.277 1.00 84.06 472 GLY A CA 1
ATOM 3650 C C . GLY A 1 472 ? 32.764 11.303 -18.337 1.00 84.06 472 GLY A C 1
ATOM 3651 O O . GLY A 1 472 ? 31.714 11.018 -17.773 1.00 84.06 472 GLY A O 1
ATOM 3652 N N . HIS A 1 473 ? 33.421 12.444 -18.148 1.00 75.88 473 HIS A N 1
ATOM 3653 C CA . HIS A 1 473 ? 33.054 13.390 -17.107 1.00 75.88 473 HIS A CA 1
ATOM 3654 C C . HIS A 1 473 ? 31.697 14.021 -17.405 1.00 75.88 473 HIS A C 1
ATOM 3656 O O . HIS A 1 473 ? 31.399 14.396 -18.544 1.00 75.88 473 HIS A O 1
ATOM 3662 N N . ASN A 1 474 ? 30.916 14.188 -16.352 1.00 75.38 474 ASN A N 1
ATOM 3663 C CA . ASN A 1 474 ? 29.734 15.014 -16.375 1.00 75.38 474 ASN A CA 1
ATOM 3664 C C . ASN A 1 474 ? 30.091 16.421 -15.885 1.00 75.38 474 ASN A C 1
ATOM 3666 O O . ASN A 1 474 ? 30.686 16.540 -14.819 1.00 75.38 474 ASN A O 1
ATOM 3670 N N . GLU A 1 475 ? 29.768 17.459 -16.662 1.00 72.19 475 GLU A N 1
ATOM 3671 C CA . GLU A 1 475 ? 29.929 18.870 -16.260 1.00 72.19 475 GLU A CA 1
ATOM 3672 C C . GLU A 1 475 ? 31.343 19.230 -15.777 1.00 72.19 475 GLU A C 1
ATOM 3674 O O . GLU A 1 475 ? 31.545 20.152 -14.990 1.00 72.19 475 GLU A O 1
ATOM 3679 N N . GLY A 1 476 ? 32.369 18.512 -16.250 1.00 62.22 476 GLY A N 1
ATOM 3680 C CA . GLY A 1 476 ? 33.745 18.811 -15.873 1.00 62.22 476 GLY A CA 1
ATOM 3681 C C . GLY A 1 476 ? 34.033 20.277 -16.191 1.00 62.22 476 GLY A C 1
ATOM 3682 O O . GLY A 1 476 ? 33.978 20.644 -17.363 1.00 62.22 476 GLY A O 1
ATOM 3683 N N . ASN A 1 477 ? 34.296 21.092 -15.157 1.00 52.22 477 ASN A N 1
ATOM 3684 C CA . ASN A 1 477 ? 34.475 22.551 -15.191 1.00 52.22 477 ASN A CA 1
ATOM 3685 C C . ASN A 1 477 ? 35.530 22.996 -16.226 1.00 52.22 477 ASN A C 1
ATOM 3687 O O . ASN A 1 477 ? 36.667 23.364 -15.917 1.00 52.22 477 ASN A O 1
ATOM 3691 N N . GLY A 1 478 ? 35.157 22.961 -17.502 1.00 48.50 478 GLY A N 1
ATOM 3692 C CA . GLY A 1 478 ? 35.974 23.383 -18.630 1.00 48.50 478 GLY A CA 1
ATOM 3693 C C . GLY A 1 478 ? 36.009 24.902 -18.763 1.00 48.50 478 GLY A C 1
ATOM 3694 O O . GLY A 1 478 ? 36.887 25.433 -19.442 1.00 48.50 478 GLY A O 1
ATOM 3695 N N . GLN A 1 479 ? 35.095 25.619 -18.098 1.00 48.53 479 GLN A N 1
ATOM 3696 C CA . GLN A 1 479 ? 35.044 27.078 -18.173 1.00 48.53 479 GLN A CA 1
ATOM 3697 C C . GLN A 1 479 ? 36.241 27.742 -17.483 1.00 48.53 479 GLN A C 1
ATOM 3699 O O . GLN A 1 479 ? 36.800 28.689 -18.040 1.00 48.53 479 GLN A O 1
ATOM 3704 N N . GLU A 1 480 ? 36.700 27.217 -16.342 1.00 47.56 480 GLU A N 1
ATOM 3705 C CA . GLU A 1 480 ? 37.868 27.775 -15.650 1.00 47.56 480 GLU A CA 1
ATOM 3706 C C . GLU A 1 480 ? 39.191 27.185 -16.153 1.00 47.56 480 GLU A C 1
ATOM 3708 O O . GLU A 1 480 ? 40.160 27.924 -16.350 1.00 47.56 480 GLU A O 1
ATOM 3713 N N . ASN A 1 481 ? 39.231 25.887 -16.469 1.00 46.72 481 ASN A N 1
ATOM 3714 C CA . ASN A 1 481 ? 40.481 25.208 -16.825 1.00 46.72 481 ASN A CA 1
ATOM 3715 C C . ASN A 1 481 ? 40.994 25.527 -18.240 1.00 46.72 481 ASN A C 1
ATOM 3717 O O . ASN A 1 481 ? 42.206 25.577 -18.447 1.00 46.72 481 ASN A O 1
ATOM 3721 N N . VAL A 1 482 ? 40.119 25.814 -19.213 1.00 48.50 482 VAL A N 1
ATOM 3722 C CA . VAL A 1 482 ? 40.563 26.088 -20.596 1.00 48.50 482 VAL A CA 1
ATOM 3723 C C . VAL A 1 482 ? 41.035 27.538 -20.780 1.00 48.50 482 VAL A C 1
ATOM 3725 O O . VAL A 1 482 ? 41.923 27.793 -21.592 1.00 48.50 482 VAL A O 1
ATOM 3728 N N . LYS A 1 483 ? 40.488 28.504 -20.025 1.00 43.56 483 LYS A N 1
ATOM 3729 C CA . LYS A 1 483 ? 40.844 29.931 -20.173 1.00 43.56 483 LYS A CA 1
ATOM 3730 C C . LYS A 1 483 ? 41.998 30.397 -19.277 1.00 43.56 483 LYS A C 1
ATOM 3732 O O . LYS A 1 483 ? 42.667 31.354 -19.659 1.00 43.56 483 LYS A O 1
ATOM 3737 N N . SER A 1 484 ? 42.254 29.765 -18.125 1.00 41.31 484 SER A N 1
ATOM 3738 C CA . SER A 1 484 ? 43.203 30.306 -17.129 1.00 41.31 484 SER A CA 1
ATOM 3739 C C . SER A 1 484 ? 44.524 29.538 -16.956 1.00 41.31 484 SER A C 1
ATOM 3741 O O . SER A 1 484 ? 45.457 30.096 -16.387 1.00 41.31 484 SER A O 1
ATOM 3743 N N . HIS A 1 485 ? 44.667 28.318 -17.493 1.00 40.97 485 HIS A N 1
ATOM 3744 C CA . HIS A 1 485 ? 45.810 27.439 -17.174 1.00 40.97 485 HIS A CA 1
ATOM 3745 C C . HIS A 1 485 ? 46.673 27.009 -18.369 1.00 40.97 485 HIS A C 1
ATOM 3747 O O . HIS A 1 485 ? 47.425 26.044 -18.279 1.00 40.97 485 HIS A O 1
ATOM 3753 N N . ALA A 1 486 ? 46.703 27.786 -19.455 1.00 39.75 486 ALA A N 1
ATOM 3754 C CA . ALA A 1 486 ? 47.684 27.585 -20.532 1.00 39.75 486 ALA A CA 1
ATOM 3755 C C . ALA A 1 486 ? 49.163 27.811 -20.099 1.00 39.75 486 ALA A C 1
ATOM 3757 O O . ALA A 1 486 ? 50.049 27.829 -20.951 1.00 39.75 486 ALA A O 1
ATOM 3758 N N . GLY A 1 487 ? 49.450 27.985 -18.798 1.00 35.56 487 GLY A N 1
ATOM 3759 C CA . GLY A 1 487 ? 50.799 28.205 -18.267 1.00 35.56 487 GLY A CA 1
ATOM 3760 C C . GLY A 1 487 ? 51.086 27.741 -16.828 1.00 35.56 487 GLY A C 1
ATOM 3761 O O . GLY A 1 487 ? 52.212 27.952 -16.388 1.00 35.56 487 GLY A O 1
ATOM 3762 N N . ASP A 1 488 ? 50.152 27.112 -16.098 1.00 39.94 488 ASP A N 1
ATOM 3763 C CA . ASP A 1 488 ? 50.414 26.588 -14.741 1.00 39.94 488 ASP A CA 1
ATOM 3764 C C . ASP A 1 488 ? 50.046 25.099 -14.643 1.00 39.94 488 ASP A C 1
ATOM 3766 O O . ASP A 1 488 ? 48.882 24.718 -14.533 1.00 39.94 488 ASP A O 1
ATOM 3770 N N . SER A 1 489 ? 51.074 24.249 -14.702 1.00 40.75 489 SER A N 1
ATOM 3771 C CA . SER A 1 489 ? 50.978 22.786 -14.694 1.00 40.75 489 SER A CA 1
ATOM 3772 C C . SER A 1 489 ? 50.792 22.178 -13.299 1.00 40.75 489 SER A C 1
ATOM 3774 O O . SER A 1 489 ? 50.872 20.960 -13.164 1.00 40.75 489 SER A O 1
ATOM 3776 N N . THR A 1 490 ? 50.619 22.982 -12.243 1.00 38.25 490 THR A N 1
ATOM 3777 C CA . THR A 1 490 ? 50.639 22.476 -10.856 1.00 38.25 490 THR A CA 1
ATOM 3778 C C . THR A 1 490 ? 49.268 22.376 -10.185 1.00 38.25 490 THR A C 1
ATOM 3780 O O . THR A 1 490 ? 49.172 21.826 -9.088 1.00 38.25 490 THR A O 1
ATOM 3783 N N . ARG A 1 491 ? 48.191 22.840 -10.839 1.00 38.62 491 ARG A N 1
ATOM 3784 C CA . ARG A 1 491 ? 46.817 22.803 -10.292 1.00 38.62 491 ARG A CA 1
ATOM 3785 C C . ARG A 1 491 ? 45.776 22.053 -11.129 1.00 38.62 491 ARG A C 1
ATOM 3787 O O . ARG A 1 491 ? 44.638 21.939 -10.679 1.00 38.62 491 ARG A O 1
ATOM 3794 N N . SER A 1 492 ? 46.132 21.465 -12.275 1.00 40.31 492 SER A N 1
ATOM 3795 C CA . SER A 1 492 ? 45.212 20.572 -12.995 1.00 40.31 492 SER A CA 1
ATOM 3796 C C . SER A 1 492 ? 45.104 19.231 -12.257 1.00 40.31 492 SER A C 1
ATOM 3798 O O . SER A 1 492 ? 45.880 18.311 -12.499 1.00 40.31 492 SER A O 1
ATOM 3800 N N . ARG A 1 493 ? 44.150 19.114 -11.329 1.00 45.12 493 ARG A N 1
ATOM 3801 C CA . ARG A 1 493 ? 43.869 17.875 -10.580 1.00 45.12 493 ARG A CA 1
ATOM 3802 C C . ARG A 1 493 ? 43.229 16.753 -11.412 1.00 45.12 493 ARG A C 1
ATOM 3804 O O . ARG A 1 493 ? 42.830 15.754 -10.835 1.00 45.12 493 ARG A O 1
ATOM 3811 N N . LEU A 1 494 ? 43.146 16.874 -12.737 1.00 44.06 494 LEU A N 1
ATOM 3812 C CA . LEU A 1 494 ? 42.748 15.749 -13.581 1.00 44.06 494 LEU A CA 1
ATOM 3813 C C . LEU A 1 494 ? 44.011 15.008 -14.047 1.00 44.06 494 LEU A C 1
ATOM 3815 O O . LEU A 1 494 ? 44.782 15.579 -14.821 1.00 44.06 494 LEU A O 1
ATOM 3819 N N . PRO A 1 495 ? 44.259 13.765 -13.587 1.00 46.66 495 PRO A N 1
ATOM 3820 C CA . PRO A 1 495 ? 45.437 12.992 -13.987 1.00 46.66 495 PRO A CA 1
ATOM 3821 C C . PRO A 1 495 ? 45.423 12.606 -15.478 1.00 46.66 495 PRO A C 1
ATOM 3823 O O . PRO A 1 495 ? 46.465 12.251 -16.028 1.00 46.66 495 PRO A O 1
ATOM 3826 N N . ILE A 1 496 ? 44.259 12.689 -16.137 1.00 63.00 496 ILE A N 1
ATOM 3827 C CA . ILE A 1 496 ? 44.011 12.320 -17.535 1.00 63.00 496 ILE A CA 1
ATOM 3828 C C . ILE A 1 496 ? 43.021 13.341 -18.130 1.00 63.00 496 ILE A C 1
ATOM 3830 O O . ILE A 1 496 ? 42.050 13.714 -17.474 1.00 63.00 496 ILE A O 1
ATOM 3834 N N . GLY A 1 497 ? 43.253 13.826 -19.354 1.00 76.38 497 GLY A N 1
ATOM 3835 C CA . GLY A 1 497 ? 42.318 14.737 -20.020 1.00 76.38 497 GLY A CA 1
ATOM 3836 C C . GLY A 1 497 ? 40.991 14.049 -20.369 1.00 76.38 497 GLY A C 1
ATOM 3837 O O . GLY A 1 497 ? 40.923 12.835 -20.558 1.00 76.38 497 GLY A O 1
ATOM 3838 N N . ALA A 1 498 ? 39.903 14.820 -20.478 1.00 77.62 498 ALA A N 1
ATOM 3839 C CA . ALA A 1 498 ? 38.570 14.275 -20.769 1.00 77.62 498 ALA A CA 1
ATOM 3840 C C . ALA A 1 498 ? 38.514 13.483 -22.093 1.00 77.62 498 ALA A C 1
ATOM 3842 O O . ALA A 1 498 ? 37.737 12.536 -22.229 1.00 77.62 498 ALA A O 1
ATOM 3843 N N . ARG A 1 499 ? 39.381 13.833 -23.054 1.00 84.06 499 ARG A N 1
ATOM 3844 C CA . ARG A 1 499 ? 39.558 13.091 -24.304 1.00 84.06 499 ARG A CA 1
ATOM 3845 C C . ARG A 1 499 ? 40.140 11.704 -24.047 1.00 84.06 499 ARG A C 1
ATOM 3847 O O . ARG A 1 499 ? 39.585 10.727 -24.536 1.00 84.06 499 ARG A O 1
ATOM 3854 N N . GLU A 1 500 ? 41.240 11.615 -23.312 1.00 87.94 500 GLU A N 1
ATOM 3855 C CA . GLU A 1 500 ? 41.919 10.359 -22.994 1.00 87.94 500 GLU A CA 1
ATOM 3856 C C . GLU A 1 500 ? 41.041 9.459 -22.113 1.00 87.94 500 GLU A C 1
ATOM 3858 O O . GLU A 1 500 ? 40.996 8.249 -22.332 1.00 87.94 500 GLU A O 1
ATOM 3863 N N . PHE A 1 501 ? 40.278 10.044 -21.182 1.00 89.25 501 PHE A N 1
ATOM 3864 C CA . PHE A 1 501 ? 39.288 9.319 -20.383 1.00 89.25 501 PHE A CA 1
ATOM 3865 C C . PHE A 1 501 ? 38.217 8.689 -21.282 1.00 89.25 501 PHE A C 1
ATOM 3867 O O . PHE A 1 501 ? 37.996 7.479 -21.240 1.00 89.25 501 PHE A O 1
ATOM 3874 N N . MET A 1 502 ? 37.588 9.491 -22.147 1.00 91.88 502 MET A N 1
ATOM 3875 C CA . MET A 1 502 ? 36.593 9.004 -23.105 1.00 91.88 502 MET A CA 1
ATOM 3876 C C . MET A 1 502 ? 37.185 7.934 -24.030 1.00 91.88 502 MET A C 1
ATOM 3878 O O . MET A 1 502 ? 36.564 6.896 -24.253 1.00 91.88 502 MET A O 1
ATOM 3882 N N . GLU A 1 503 ? 38.390 8.158 -24.563 1.00 92.56 503 GLU A N 1
ATOM 3883 C CA . GLU A 1 503 ? 39.092 7.186 -25.403 1.00 92.56 503 GLU A CA 1
ATOM 3884 C C . GLU A 1 503 ? 39.300 5.857 -24.675 1.00 92.56 503 GLU A C 1
ATOM 3886 O O . GLU A 1 503 ? 39.111 4.802 -25.283 1.00 92.56 503 GLU A O 1
ATOM 3891 N N . TYR A 1 504 ? 39.644 5.882 -23.387 1.00 94.75 504 TYR A N 1
ATOM 3892 C CA . TYR A 1 504 ? 39.792 4.668 -22.597 1.00 94.75 504 TYR A CA 1
ATOM 3893 C C . TYR A 1 504 ? 38.455 3.932 -22.446 1.00 94.75 504 TYR A C 1
ATOM 3895 O O . TYR A 1 504 ? 38.362 2.766 -22.830 1.00 94.75 504 TYR A O 1
ATOM 3903 N N . VAL A 1 505 ? 37.408 4.609 -21.969 1.00 94.50 505 VAL A N 1
ATOM 3904 C CA . VAL A 1 505 ? 36.091 3.992 -21.717 1.00 94.50 505 VAL A CA 1
ATOM 3905 C C . VAL A 1 505 ? 35.503 3.401 -22.996 1.00 94.50 505 VAL A C 1
ATOM 3907 O O . VAL A 1 505 ? 35.132 2.229 -23.043 1.00 94.50 505 VAL A O 1
ATOM 3910 N N . VAL A 1 506 ? 35.493 4.175 -24.083 1.00 95.38 506 VAL A N 1
ATOM 3911 C CA . VAL A 1 506 ? 34.922 3.753 -25.371 1.00 95.38 506 VAL A CA 1
ATOM 3912 C C . VAL A 1 506 ? 35.638 2.538 -25.966 1.00 95.38 506 VAL A C 1
ATOM 3914 O O . VAL A 1 506 ? 35.029 1.765 -26.707 1.00 95.38 506 VAL A O 1
ATOM 3917 N N . ASN A 1 507 ? 36.930 2.370 -25.682 1.00 95.31 507 ASN A N 1
ATOM 3918 C CA . ASN A 1 507 ? 37.710 1.251 -26.199 1.00 95.31 507 ASN A CA 1
ATOM 3919 C C . ASN A 1 507 ? 37.670 0.003 -25.306 1.00 95.31 507 ASN A C 1
ATOM 3921 O O . ASN A 1 507 ? 38.014 -1.065 -25.812 1.00 95.31 507 ASN A O 1
ATOM 3925 N N . ASN A 1 508 ? 37.277 0.121 -24.033 1.00 96.38 508 ASN A N 1
ATOM 3926 C CA . ASN A 1 508 ? 37.370 -0.975 -23.062 1.00 96.38 508 ASN A CA 1
ATOM 3927 C C . ASN A 1 508 ? 36.017 -1.466 -22.513 1.00 96.38 508 ASN A C 1
ATOM 3929 O O . ASN A 1 508 ? 35.962 -2.591 -22.029 1.00 96.38 508 ASN A O 1
ATOM 3933 N N . VAL A 1 509 ? 34.925 -0.698 -22.624 1.00 96.12 509 VAL A N 1
ATOM 3934 C CA . VAL A 1 509 ? 33.573 -1.181 -22.274 1.00 96.12 509 VAL A CA 1
ATOM 3935 C C . VAL A 1 509 ? 33.064 -2.166 -23.333 1.00 96.12 509 VAL A C 1
ATOM 3937 O O . VAL A 1 509 ? 33.094 -1.865 -24.532 1.00 96.12 509 VAL A O 1
ATOM 3940 N N . ASN A 1 510 ? 32.545 -3.325 -22.914 1.00 93.69 510 ASN A N 1
ATOM 3941 C CA . ASN A 1 510 ? 31.873 -4.258 -23.818 1.00 93.69 510 ASN A CA 1
ATOM 3942 C C . ASN A 1 510 ? 30.537 -3.668 -24.298 1.00 93.69 510 ASN A C 1
ATOM 3944 O O . ASN A 1 510 ? 29.665 -3.296 -23.520 1.00 93.69 510 ASN A O 1
ATOM 3948 N N . ARG A 1 511 ? 30.355 -3.609 -25.616 1.00 91.94 511 ARG A N 1
ATOM 3949 C CA . ARG A 1 511 ? 29.238 -2.915 -26.274 1.00 91.94 511 ARG A CA 1
ATOM 3950 C C . ARG A 1 511 ? 28.049 -3.832 -26.576 1.00 91.94 511 ARG A C 1
ATOM 3952 O O . ARG A 1 511 ? 27.214 -3.468 -27.398 1.00 91.94 511 ARG A O 1
ATOM 3959 N N . SER A 1 512 ? 27.991 -5.023 -25.970 1.00 90.69 512 SER A N 1
ATOM 3960 C CA . SER A 1 512 ? 26.930 -6.005 -26.241 1.00 90.69 512 SER A CA 1
ATOM 3961 C C . SER A 1 512 ? 25.530 -5.480 -25.895 1.00 90.69 512 SER A C 1
ATOM 3963 O O . SER A 1 512 ? 24.595 -5.676 -26.667 1.00 90.69 512 SER A O 1
ATOM 3965 N N . ASN A 1 513 ? 25.419 -4.718 -24.805 1.00 93.69 513 ASN A N 1
ATOM 3966 C CA . ASN A 1 513 ? 24.189 -4.088 -24.324 1.00 93.69 513 ASN A CA 1
ATOM 3967 C C . ASN A 1 513 ? 24.387 -2.655 -23.797 1.00 93.69 513 ASN A C 1
ATOM 3969 O O . ASN A 1 513 ? 23.431 -2.019 -23.368 1.00 93.69 513 ASN A O 1
ATOM 3973 N N . VAL A 1 514 ? 25.594 -2.095 -23.892 1.00 96.69 514 VAL A N 1
ATOM 3974 C CA . VAL A 1 514 ? 25.857 -0.706 -23.490 1.00 96.69 514 VAL A CA 1
ATOM 3975 C C . VAL A 1 514 ? 25.923 0.197 -24.710 1.00 96.69 514 VAL A C 1
ATOM 3977 O O . VAL A 1 514 ? 26.736 -0.031 -25.612 1.00 96.69 514 VAL A O 1
ATOM 3980 N N . LYS A 1 515 ? 25.127 1.267 -24.710 1.00 97.06 515 LYS A N 1
ATOM 3981 C CA . LYS A 1 515 ? 25.242 2.432 -25.596 1.00 97.06 515 LYS A CA 1
ATOM 3982 C C . LYS A 1 515 ? 26.056 3.529 -24.905 1.00 97.06 515 LYS A C 1
ATOM 3984 O O . LYS A 1 515 ? 25.939 3.717 -23.704 1.00 97.06 515 LYS A O 1
ATOM 3989 N N . LEU A 1 516 ? 26.910 4.238 -25.641 1.00 96.25 516 LEU A N 1
ATOM 3990 C CA . LEU A 1 516 ? 27.863 5.192 -25.072 1.00 96.25 516 LEU A CA 1
ATOM 3991 C C . LEU A 1 516 ? 27.634 6.574 -25.661 1.00 96.25 516 LEU A C 1
ATOM 3993 O O . LEU A 1 516 ? 27.618 6.763 -26.881 1.00 96.25 516 LEU A O 1
ATOM 3997 N N . MET A 1 517 ? 27.498 7.539 -24.768 1.00 95.06 517 MET A N 1
ATOM 3998 C CA . MET A 1 517 ? 27.340 8.953 -25.070 1.00 95.06 517 MET A CA 1
ATOM 3999 C C . MET A 1 517 ? 28.649 9.695 -24.795 1.00 95.06 517 MET A C 1
ATOM 4001 O O . MET A 1 517 ? 29.438 9.251 -23.968 1.00 95.06 517 MET A O 1
ATOM 4005 N N . SER A 1 518 ? 28.916 10.812 -25.473 1.00 92.25 518 SER A N 1
ATOM 4006 C CA . SER A 1 518 ? 30.056 11.667 -25.104 1.00 92.25 518 SER A CA 1
ATOM 4007 C C . SER A 1 518 ? 29.960 12.140 -23.644 1.00 92.25 518 SER A C 1
ATOM 4009 O O . SER A 1 518 ? 28.853 12.182 -23.105 1.00 92.25 518 SER A O 1
ATOM 4011 N N . PRO A 1 519 ? 31.073 12.596 -23.038 1.00 86.81 519 PRO A N 1
ATOM 4012 C CA . PRO A 1 519 ? 31.017 13.459 -21.860 1.00 86.81 519 PRO A CA 1
ATOM 4013 C C . PRO A 1 519 ? 29.979 14.572 -22.049 1.00 86.81 519 PRO A C 1
ATOM 4015 O O . PRO A 1 519 ? 29.872 15.138 -23.147 1.00 86.81 519 PRO A O 1
ATOM 4018 N N . VAL A 1 520 ? 29.214 14.846 -20.997 1.00 84.50 520 VAL A N 1
ATOM 4019 C CA . VAL A 1 520 ? 28.145 15.850 -20.994 1.00 84.50 520 VAL A CA 1
ATOM 4020 C C . VAL A 1 520 ? 28.736 17.182 -20.558 1.00 84.50 520 VAL A C 1
ATOM 4022 O O . VAL A 1 520 ? 29.491 17.245 -19.589 1.00 84.50 520 VAL A O 1
ATOM 4025 N N . LEU A 1 521 ? 28.406 18.250 -21.280 1.00 78.88 521 LEU A N 1
ATOM 4026 C CA . LEU A 1 521 ? 28.816 19.607 -20.933 1.00 78.88 521 LEU A CA 1
ATOM 4027 C C . LEU A 1 521 ? 27.623 20.549 -20.983 1.00 78.88 521 LEU A C 1
ATOM 4029 O O . LEU A 1 521 ? 26.744 20.404 -21.841 1.00 78.88 521 LEU A O 1
ATOM 4033 N N . ASP A 1 522 ? 27.677 21.562 -20.127 1.00 81.31 522 ASP A N 1
ATOM 4034 C CA . ASP A 1 522 ? 26.733 22.665 -20.147 1.00 81.31 522 ASP A CA 1
ATOM 4035 C C . ASP A 1 522 ? 27.045 23.640 -21.266 1.00 81.31 522 ASP A C 1
ATOM 4037 O O . ASP A 1 522 ? 28.166 24.143 -21.419 1.00 81.31 522 ASP A O 1
ATOM 4041 N N . ILE A 1 523 ? 26.012 23.961 -22.033 1.00 76.44 523 ILE A N 1
ATOM 4042 C CA . ILE A 1 523 ? 26.094 24.994 -23.046 1.00 76.44 523 ILE A CA 1
ATOM 4043 C C . ILE A 1 523 ? 25.465 26.293 -22.514 1.00 76.44 523 ILE A C 1
ATOM 4045 O O . ILE A 1 523 ? 24.272 26.541 -22.692 1.00 76.44 523 ILE A O 1
ATOM 4049 N N . HIS A 1 524 ? 26.292 27.168 -21.929 1.00 69.88 524 HIS A N 1
ATOM 4050 C CA . HIS A 1 524 ? 25.915 28.536 -21.531 1.00 69.88 524 HIS A CA 1
ATOM 4051 C C . HIS A 1 524 ? 26.498 29.576 -22.516 1.00 69.88 524 HIS A C 1
ATOM 4053 O O . HIS A 1 524 ? 27.662 29.981 -22.426 1.00 69.88 524 HIS A O 1
ATOM 4059 N N . PHE A 1 525 ? 25.747 30.007 -23.533 1.00 61.78 525 PHE A N 1
ATOM 4060 C CA . PHE A 1 525 ? 26.298 30.891 -24.583 1.00 61.78 525 PHE A CA 1
ATOM 4061 C C . PHE A 1 525 ? 26.546 32.340 -24.141 1.00 61.78 525 PHE A C 1
ATOM 4063 O O . PHE A 1 525 ? 27.314 33.065 -24.775 1.00 61.78 525 PHE A O 1
ATOM 4070 N N . ASP A 1 526 ? 25.953 32.736 -23.032 1.00 58.88 526 ASP A N 1
ATOM 4071 C CA . ASP A 1 526 ? 25.966 34.061 -22.432 1.00 58.88 526 ASP A CA 1
ATOM 4072 C C . ASP A 1 526 ? 27.313 34.423 -21.763 1.00 58.88 526 ASP A C 1
ATOM 4074 O O . ASP A 1 526 ? 27.650 35.602 -21.660 1.00 58.88 526 ASP A O 1
ATOM 4078 N N . THR A 1 527 ? 28.167 33.439 -21.449 1.00 57.84 527 THR A N 1
ATOM 4079 C CA . THR A 1 527 ? 29.501 33.647 -20.831 1.00 57.84 527 THR A CA 1
ATOM 4080 C C . THR A 1 527 ? 30.688 33.328 -21.758 1.00 57.84 527 THR A C 1
ATOM 4082 O O . THR A 1 527 ? 31.856 33.312 -21.350 1.00 57.84 527 THR A O 1
ATOM 4085 N N . GLY A 1 528 ? 30.426 33.067 -23.045 1.00 61.41 528 GLY A N 1
ATOM 4086 C CA . GLY A 1 528 ? 31.440 32.605 -24.000 1.00 61.41 528 GLY A CA 1
ATOM 4087 C C . GLY A 1 528 ? 31.828 31.130 -23.837 1.00 61.41 528 GLY A C 1
ATOM 4088 O O . GLY A 1 528 ? 32.815 30.707 -24.437 1.00 61.41 528 GLY A O 1
ATOM 4089 N N . SER A 1 529 ? 31.075 30.348 -23.056 1.00 63.53 529 SER A N 1
ATOM 4090 C CA . SER A 1 529 ? 31.309 28.907 -22.892 1.00 63.53 529 SER A CA 1
ATOM 4091 C C . SER A 1 529 ? 30.877 28.089 -24.109 1.00 63.53 529 SER A C 1
ATOM 4093 O O . SER A 1 529 ? 31.526 27.107 -24.451 1.00 63.53 529 SER A O 1
ATOM 4095 N N . GLY A 1 530 ? 29.865 28.540 -24.854 1.00 66.44 530 GLY A N 1
ATOM 4096 C CA . GLY A 1 530 ? 29.426 27.829 -26.052 1.00 66.44 530 GLY A CA 1
ATOM 4097 C C . GLY A 1 530 ? 30.465 27.802 -27.185 1.00 66.44 530 GLY A C 1
ATOM 4098 O O . GLY A 1 530 ? 30.553 26.818 -27.911 1.00 66.44 530 GLY A O 1
ATOM 4099 N N . GLN A 1 531 ? 31.342 28.813 -27.289 1.00 69.38 531 GLN A N 1
ATOM 4100 C CA . GLN A 1 531 ? 32.506 28.746 -28.191 1.00 69.38 531 GLN A CA 1
ATOM 4101 C C . GLN A 1 531 ? 33.539 27.716 -27.712 1.00 69.38 531 GLN A C 1
ATOM 4103 O O . GLN A 1 531 ? 34.121 27.001 -28.529 1.00 69.38 531 GLN A O 1
ATOM 4108 N N . THR A 1 532 ? 33.745 27.612 -26.395 1.00 72.94 532 THR A N 1
ATOM 4109 C CA . THR A 1 532 ? 34.599 26.586 -25.782 1.00 72.94 532 THR A CA 1
ATOM 4110 C C . THR A 1 532 ? 34.028 25.190 -26.018 1.00 72.94 532 THR A C 1
ATOM 4112 O O . THR A 1 532 ? 34.786 24.285 -26.352 1.00 72.94 532 THR A O 1
ATOM 4115 N N . TYR A 1 533 ? 32.705 25.027 -25.948 1.00 75.56 533 TYR A N 1
ATOM 4116 C CA . TYR A 1 533 ? 32.025 23.770 -26.245 1.00 75.56 533 TYR A CA 1
ATOM 4117 C C . TYR A 1 533 ? 32.192 23.349 -27.709 1.00 75.56 533 TYR A C 1
ATOM 4119 O O . TYR A 1 533 ? 32.627 22.231 -27.973 1.00 75.56 533 TYR A O 1
ATOM 4127 N N . THR A 1 534 ? 31.935 24.240 -28.674 1.00 78.06 534 THR A N 1
ATOM 4128 C CA . THR A 1 534 ? 32.144 23.925 -30.099 1.00 78.06 534 THR A CA 1
ATOM 4129 C C . THR A 1 534 ? 33.605 23.567 -30.384 1.00 78.06 534 THR A C 1
ATOM 4131 O O . THR A 1 534 ? 33.869 22.627 -31.134 1.00 78.06 534 THR A O 1
ATOM 4134 N N . ALA A 1 535 ? 34.565 24.263 -29.764 1.00 81.25 535 ALA A N 1
ATOM 4135 C CA . ALA A 1 535 ? 35.985 23.937 -29.888 1.00 81.25 535 ALA A CA 1
ATOM 4136 C C . ALA A 1 535 ? 36.332 22.577 -29.257 1.00 81.25 535 ALA A C 1
ATOM 4138 O O . ALA A 1 535 ? 37.075 21.799 -29.855 1.00 81.25 535 ALA A O 1
ATOM 4139 N N . TYR A 1 536 ? 35.769 22.268 -28.087 1.00 82.94 536 TYR A N 1
ATOM 4140 C CA . TYR A 1 536 ? 35.954 20.990 -27.405 1.00 82.94 536 TYR A CA 1
ATOM 4141 C C . TYR A 1 536 ? 35.360 19.827 -28.200 1.00 82.94 536 TYR A C 1
ATOM 4143 O O . TYR A 1 536 ? 36.041 18.831 -28.428 1.00 82.94 536 TYR A O 1
ATOM 4151 N N . LEU A 1 537 ? 34.134 19.965 -28.709 1.00 83.19 537 LEU A N 1
ATOM 4152 C CA . LEU A 1 537 ? 33.532 18.971 -29.594 1.00 83.19 537 LEU A CA 1
ATOM 4153 C C . LEU A 1 537 ? 34.336 18.781 -30.878 1.00 83.19 537 LEU A C 1
ATOM 4155 O O . LEU A 1 537 ? 34.525 17.646 -31.306 1.00 83.19 537 LEU A O 1
ATOM 4159 N N . ALA A 1 538 ? 34.822 19.864 -31.488 1.00 84.56 538 ALA A N 1
ATOM 4160 C CA . ALA A 1 538 ? 35.675 19.776 -32.668 1.00 84.56 538 ALA A CA 1
ATOM 4161 C C . ALA A 1 538 ? 36.993 19.043 -32.367 1.00 84.56 538 ALA A C 1
ATOM 4163 O O . ALA A 1 538 ? 37.540 18.385 -33.250 1.00 84.56 538 ALA A O 1
ATOM 4164 N N . GLU A 1 539 ? 37.506 19.130 -31.137 1.00 83.31 539 GLU A N 1
ATOM 4165 C CA . GLU A 1 539 ? 38.666 18.359 -30.690 1.00 83.31 539 GLU A CA 1
ATOM 4166 C C . GLU A 1 539 ? 38.314 16.891 -30.420 1.00 83.31 539 GLU A C 1
ATOM 4168 O O . GLU A 1 539 ? 39.013 16.003 -30.910 1.00 83.31 539 GLU A O 1
ATOM 4173 N N . LEU A 1 540 ? 37.199 16.613 -29.736 1.00 84.06 540 LEU A N 1
ATOM 4174 C CA . LEU A 1 540 ? 36.706 15.248 -29.538 1.00 84.06 540 LEU A CA 1
ATOM 4175 C C . LEU A 1 540 ? 36.451 14.544 -30.874 1.00 84.06 540 LEU A C 1
ATOM 4177 O O . LEU A 1 540 ? 36.841 13.392 -31.028 1.00 84.06 540 LEU A O 1
ATOM 4181 N N . GLN A 1 541 ? 35.891 15.233 -31.872 1.00 88.56 541 GLN A N 1
ATOM 4182 C CA . GLN A 1 541 ? 35.657 14.698 -33.220 1.00 88.56 541 GLN A CA 1
ATOM 4183 C C . GLN A 1 541 ? 36.931 14.237 -33.938 1.00 88.56 541 GLN A C 1
ATOM 4185 O O . GLN A 1 541 ? 36.850 13.405 -34.843 1.00 88.56 541 GLN A O 1
ATOM 4190 N N . LYS A 1 542 ? 38.109 14.746 -33.552 1.00 87.31 542 LYS A N 1
ATOM 4191 C CA . LYS A 1 542 ? 39.397 14.276 -34.092 1.00 87.31 542 LYS A CA 1
ATOM 4192 C C . LYS A 1 542 ? 39.825 12.940 -33.486 1.00 87.31 542 LYS A C 1
ATOM 4194 O O . LYS A 1 542 ? 40.694 12.275 -34.051 1.00 87.31 542 LYS A O 1
ATOM 4199 N N . SER A 1 543 ? 39.256 12.545 -32.347 1.00 89.38 543 SER A N 1
ATOM 4200 C CA . SER A 1 543 ? 39.525 11.253 -31.728 1.00 89.38 543 SER A CA 1
ATOM 4201 C C . SER A 1 543 ? 38.905 10.118 -32.539 1.00 89.38 543 SER A C 1
ATOM 4203 O O . SER A 1 543 ? 37.732 10.155 -32.913 1.00 89.38 543 SER A O 1
ATOM 4205 N N . SER A 1 544 ? 39.665 9.039 -32.734 1.00 91.81 544 SER A N 1
ATOM 4206 C CA . SER A 1 544 ? 39.124 7.813 -33.330 1.00 91.81 544 SER A CA 1
ATOM 4207 C C . SER A 1 544 ? 37.995 7.198 -32.488 1.00 91.81 544 SER A C 1
ATOM 4209 O O . SER A 1 544 ? 37.087 6.578 -33.049 1.00 91.81 544 SER A O 1
ATOM 4211 N N . ALA A 1 545 ? 37.990 7.425 -31.167 1.00 92.38 545 ALA A N 1
ATOM 4212 C CA . ALA A 1 545 ? 36.943 6.952 -30.266 1.00 92.38 545 ALA A CA 1
ATOM 4213 C C . ALA A 1 545 ? 35.602 7.662 -30.497 1.00 92.38 545 ALA A C 1
ATOM 4215 O O . ALA A 1 545 ? 34.556 7.042 -30.335 1.00 92.38 545 ALA A O 1
ATOM 4216 N N . PHE A 1 546 ? 35.599 8.911 -30.975 1.00 93.31 546 PHE A N 1
ATOM 4217 C CA . PHE A 1 546 ? 34.357 9.643 -31.250 1.00 93.31 546 PHE A CA 1
ATOM 4218 C C . PHE A 1 546 ? 33.478 8.932 -32.286 1.00 93.31 546 PHE A C 1
ATOM 4220 O O . PHE A 1 546 ? 32.256 8.877 -32.161 1.00 93.31 546 PHE A O 1
ATOM 4227 N N . SER A 1 547 ? 34.099 8.305 -33.290 1.00 93.94 547 SER A N 1
ATOM 4228 C CA . SER A 1 547 ? 33.372 7.518 -34.293 1.00 93.94 547 SER A CA 1
ATOM 4229 C C . SER A 1 547 ? 32.617 6.321 -33.694 1.00 93.94 547 SER A C 1
ATOM 4231 O O . SER A 1 547 ? 31.606 5.905 -34.263 1.00 93.94 547 SER A O 1
ATOM 4233 N N . LYS A 1 548 ? 33.058 5.825 -32.529 1.00 95.25 548 LYS A N 1
ATOM 4234 C CA . LYS A 1 548 ? 32.480 4.690 -31.797 1.00 95.25 548 LYS A CA 1
ATOM 4235 C C . LYS A 1 548 ? 31.407 5.090 -30.775 1.00 95.25 548 LYS A C 1
ATOM 4237 O O . LYS A 1 548 ? 30.766 4.194 -30.230 1.00 95.25 548 LYS A O 1
ATOM 4242 N N . LEU A 1 549 ? 31.200 6.386 -30.519 1.00 95.44 549 LEU A N 1
ATOM 4243 C CA . LEU A 1 549 ? 30.084 6.878 -29.701 1.00 95.44 549 LEU A CA 1
ATOM 4244 C C . LEU A 1 549 ? 28.747 6.700 -30.433 1.00 95.44 549 LEU A C 1
ATOM 4246 O O . LEU A 1 549 ? 28.686 6.823 -31.662 1.00 95.44 549 LEU A O 1
ATOM 4250 N N . ASP A 1 550 ? 27.676 6.449 -29.685 1.00 96.75 550 ASP A N 1
ATOM 4251 C CA . ASP A 1 550 ? 26.310 6.360 -30.215 1.00 96.75 550 ASP A CA 1
ATOM 4252 C C . ASP A 1 550 ? 25.630 7.735 -30.288 1.00 96.75 550 ASP A C 1
ATOM 4254 O O . ASP A 1 550 ? 24.873 7.981 -31.224 1.00 96.75 550 ASP A O 1
ATOM 4258 N N . ALA A 1 551 ? 25.926 8.641 -29.349 1.00 95.56 551 ALA A N 1
ATOM 4259 C CA . ALA A 1 551 ? 25.382 10.001 -29.315 1.00 95.56 551 ALA A CA 1
ATOM 4260 C C . ALA A 1 551 ? 26.348 11.003 -28.662 1.00 95.56 551 ALA A C 1
ATOM 4262 O O . ALA A 1 551 ? 27.350 10.628 -28.047 1.00 95.56 551 ALA A O 1
ATOM 4263 N N . VAL A 1 552 ? 26.025 12.289 -28.787 1.00 93.88 552 VAL A N 1
ATOM 4264 C CA . VAL A 1 552 ? 26.681 13.395 -28.079 1.00 93.88 552 VAL A CA 1
ATOM 4265 C C . VAL A 1 552 ? 25.723 13.933 -27.021 1.00 93.88 552 VAL A C 1
ATOM 4267 O O . VAL A 1 552 ? 24.615 14.349 -27.356 1.00 93.88 552 VAL A O 1
ATOM 4270 N N . GLY A 1 553 ? 26.158 13.900 -25.765 1.00 92.50 553 GLY A N 1
ATOM 4271 C CA . GLY A 1 553 ? 25.406 14.378 -24.609 1.00 92.50 553 GLY A CA 1
ATOM 4272 C C . GLY A 1 553 ? 25.567 15.877 -24.412 1.00 92.50 553 GLY A C 1
ATOM 4273 O O . GLY A 1 553 ? 26.670 16.413 -24.565 1.00 92.50 553 GLY A O 1
ATOM 4274 N N . VAL A 1 554 ? 24.466 16.558 -24.105 1.00 91.06 554 VAL A N 1
ATOM 4275 C CA . VAL A 1 554 ? 24.433 18.014 -23.966 1.00 91.06 554 VAL A CA 1
ATOM 4276 C C . VAL A 1 554 ? 23.455 18.436 -22.881 1.00 91.06 554 VAL A C 1
ATOM 4278 O O . VAL A 1 554 ? 22.283 18.073 -22.937 1.00 91.06 554 VAL A O 1
ATOM 4281 N N . ASN A 1 555 ? 23.896 19.297 -21.972 1.00 89.62 555 ASN A N 1
ATOM 4282 C CA . ASN A 1 555 ? 22.997 20.018 -21.082 1.00 89.62 555 ASN A CA 1
ATOM 4283 C C . ASN A 1 555 ? 22.624 21.360 -21.717 1.00 89.62 555 ASN A C 1
ATOM 4285 O O . ASN A 1 555 ? 23.491 22.139 -22.136 1.00 89.62 555 ASN A O 1
ATOM 4289 N N . VAL A 1 556 ? 21.324 21.630 -21.828 1.00 87.25 556 VAL A N 1
ATOM 4290 C CA . VAL A 1 556 ? 20.805 22.861 -22.426 1.00 87.25 556 VAL A CA 1
ATOM 4291 C C . VAL A 1 556 ? 19.725 23.462 -21.547 1.00 87.25 556 VAL A C 1
ATOM 4293 O O . VAL A 1 556 ? 18.547 23.115 -21.623 1.00 87.25 556 VAL A O 1
ATOM 4296 N N . TYR A 1 557 ? 20.129 24.442 -20.756 1.00 83.75 557 TYR A N 1
ATOM 4297 C CA . TYR A 1 557 ? 19.224 25.226 -19.934 1.00 83.75 557 TYR A CA 1
ATOM 4298 C C . TYR A 1 557 ? 18.709 26.447 -20.688 1.00 83.75 557 TYR A C 1
ATOM 4300 O O . TYR A 1 557 ? 19.435 27.063 -21.483 1.00 83.75 557 TYR A O 1
ATOM 4308 N N . ARG A 1 558 ? 17.444 26.793 -20.443 1.00 73.25 558 ARG A N 1
ATOM 4309 C CA . ARG A 1 558 ? 16.826 27.978 -21.026 1.00 73.25 558 ARG A CA 1
ATOM 4310 C C . ARG A 1 558 ? 17.057 29.184 -20.132 1.00 73.25 558 ARG A C 1
ATOM 4312 O O . ARG A 1 558 ? 16.538 29.245 -19.020 1.00 73.25 558 ARG A O 1
ATOM 4319 N N . ASP A 1 559 ? 17.814 30.134 -20.656 1.00 72.38 559 ASP A N 1
ATOM 4320 C CA . ASP A 1 559 ? 17.984 31.477 -20.114 1.00 72.38 559 ASP A CA 1
ATOM 4321 C C . ASP A 1 559 ? 17.140 32.479 -20.935 1.00 72.38 559 ASP A C 1
ATOM 4323 O O . ASP A 1 559 ? 16.124 32.126 -21.533 1.00 72.38 559 ASP A O 1
ATOM 4327 N N . SER A 1 560 ? 17.585 33.736 -21.016 1.00 58.81 560 SER A N 1
ATOM 4328 C CA . SER A 1 560 ? 17.005 34.768 -21.885 1.00 58.81 560 SER A CA 1
ATOM 4329 C C . SER A 1 560 ? 16.978 34.446 -23.397 1.00 58.81 560 SER A C 1
ATOM 4331 O O . SER A 1 560 ? 16.314 35.164 -24.150 1.00 58.81 560 SER A O 1
ATOM 4333 N N . GLN A 1 561 ? 17.686 33.415 -23.881 1.00 68.44 561 GLN A N 1
ATOM 4334 C CA . GLN A 1 561 ? 17.759 33.047 -25.300 1.00 68.44 561 GLN A CA 1
ATOM 4335 C C . GLN A 1 561 ? 17.041 31.728 -25.617 1.00 68.44 561 GLN A C 1
ATOM 4337 O O . GLN A 1 561 ? 16.958 30.818 -24.798 1.00 68.44 561 GLN A O 1
ATOM 4342 N N . ARG A 1 562 ? 16.572 31.598 -26.868 1.00 77.88 562 ARG A N 1
ATOM 4343 C CA . ARG A 1 562 ? 15.915 30.376 -27.355 1.00 77.88 562 ARG A CA 1
ATOM 4344 C C . ARG A 1 562 ? 16.876 29.193 -27.460 1.00 77.88 562 ARG A C 1
ATOM 4346 O O . ARG A 1 562 ? 17.949 29.331 -28.054 1.00 77.88 562 ARG A O 1
ATOM 4353 N N . ILE A 1 563 ? 16.449 28.017 -26.992 1.00 80.56 563 ILE A N 1
ATOM 4354 C CA . ILE A 1 563 ? 17.217 26.752 -27.044 1.00 80.56 563 ILE A CA 1
ATOM 4355 C C . ILE A 1 563 ? 17.655 26.405 -28.477 1.00 80.56 563 ILE A C 1
ATOM 4357 O O . ILE A 1 563 ? 18.800 26.011 -28.699 1.00 80.56 563 ILE A O 1
ATOM 4361 N N . GLY A 1 564 ? 16.776 26.586 -29.471 1.00 78.19 564 GLY A N 1
ATOM 4362 C CA . GLY A 1 564 ? 17.066 26.229 -30.866 1.00 78.19 564 GLY A CA 1
ATOM 4363 C C . GLY A 1 564 ? 18.310 26.927 -31.426 1.00 78.19 564 GLY A C 1
ATOM 4364 O O . GLY A 1 564 ? 19.203 26.269 -31.958 1.00 78.19 564 GLY A O 1
ATOM 4365 N N . ASN A 1 565 ? 18.427 28.240 -31.196 1.00 79.00 565 ASN A N 1
ATOM 4366 C CA . ASN A 1 565 ? 19.562 29.042 -31.667 1.00 79.00 565 ASN A CA 1
ATOM 4367 C C . ASN A 1 565 ? 20.896 28.565 -31.069 1.00 79.00 565 ASN A C 1
ATOM 4369 O O . ASN A 1 565 ? 21.938 28.652 -31.718 1.00 79.00 565 ASN A O 1
ATOM 4373 N N . ARG A 1 566 ? 20.867 28.059 -29.828 1.00 75.00 566 ARG A N 1
ATOM 4374 C CA . ARG A 1 566 ? 22.049 27.550 -29.120 1.00 75.00 566 ARG A CA 1
ATOM 4375 C C . ARG A 1 566 ? 22.606 26.304 -29.813 1.00 75.00 566 ARG A C 1
ATOM 4377 O O . ARG A 1 566 ? 23.817 26.151 -29.966 1.00 75.00 566 ARG A O 1
ATOM 4384 N N . LEU A 1 567 ? 21.734 25.430 -30.302 1.00 82.50 567 LEU A N 1
ATOM 4385 C CA . LEU A 1 567 ? 22.158 24.173 -30.910 1.00 82.50 567 LEU A CA 1
ATOM 4386 C C . LEU A 1 567 ? 22.535 24.272 -32.392 1.00 82.50 567 LEU A C 1
ATOM 4388 O O . LEU A 1 567 ? 23.056 23.301 -32.944 1.00 82.50 567 LEU A O 1
ATOM 4392 N N . ASP A 1 568 ? 22.297 25.398 -33.060 1.00 82.94 568 ASP A N 1
ATOM 4393 C CA . ASP A 1 568 ? 22.718 25.592 -34.456 1.00 82.94 568 ASP A CA 1
ATOM 4394 C C . ASP A 1 568 ? 24.248 25.699 -34.592 1.00 82.94 568 ASP A C 1
ATOM 4396 O O . ASP A 1 568 ? 24.808 25.375 -35.638 1.00 82.94 568 ASP A O 1
ATOM 4400 N N . GLY A 1 569 ? 24.947 26.064 -33.509 1.00 77.00 569 GLY A N 1
ATOM 4401 C CA . GLY A 1 569 ? 26.413 26.035 -33.431 1.00 77.00 569 GLY A CA 1
ATOM 4402 C C . GLY A 1 569 ? 27.013 24.646 -33.170 1.00 77.00 569 GLY A C 1
ATOM 4403 O O . GLY A 1 569 ? 28.237 24.488 -33.207 1.00 77.00 569 GLY A O 1
ATOM 4404 N N . VAL A 1 570 ? 26.180 23.635 -32.904 1.00 81.69 570 VAL A N 1
ATOM 4405 C CA . VAL A 1 570 ? 26.603 22.266 -32.581 1.00 81.69 570 VAL A CA 1
ATOM 4406 C C . VAL A 1 570 ? 26.489 21.391 -33.831 1.00 81.69 570 VAL A C 1
ATOM 4408 O O . VAL A 1 570 ? 25.523 20.658 -34.032 1.00 81.69 570 VAL A O 1
ATOM 4411 N N . SER A 1 571 ? 27.496 21.472 -34.703 1.00 83.00 571 SER A N 1
ATOM 4412 C CA . SER A 1 571 ? 27.587 20.633 -35.904 1.00 83.00 571 SER A CA 1
ATOM 4413 C C . SER A 1 571 ? 28.304 19.316 -35.593 1.00 83.00 571 SER A C 1
ATOM 4415 O O . SER A 1 571 ? 29.523 19.201 -35.743 1.00 83.00 571 SER A O 1
ATOM 4417 N N . VAL A 1 572 ? 27.544 18.305 -35.171 1.00 87.69 572 VAL A N 1
ATOM 4418 C CA . VAL A 1 572 ? 28.046 16.939 -34.952 1.00 87.69 572 VAL A CA 1
ATOM 4419 C C . VAL A 1 572 ? 27.373 15.948 -35.901 1.00 87.69 572 VAL A C 1
ATOM 4421 O O . VAL A 1 572 ? 26.178 16.028 -36.162 1.00 87.69 572 VAL A O 1
ATOM 4424 N N . ASN A 1 573 ? 28.138 14.985 -36.421 1.00 89.12 573 ASN A N 1
ATOM 4425 C CA . ASN A 1 573 ? 27.636 13.906 -37.286 1.00 89.12 573 ASN A CA 1
ATOM 4426 C C . ASN A 1 573 ? 27.069 12.713 -36.487 1.00 89.12 573 ASN A C 1
ATOM 4428 O O . ASN A 1 573 ? 27.071 11.577 -36.963 1.00 89.12 573 ASN A O 1
ATOM 4432 N N . LYS A 1 574 ? 26.630 12.971 -35.257 1.00 93.56 574 LYS A N 1
ATOM 4433 C CA . LYS A 1 574 ? 26.067 12.005 -34.315 1.00 93.56 574 LYS A CA 1
ATOM 4434 C C . LYS A 1 574 ? 24.738 12.553 -33.787 1.00 93.56 574 LYS A C 1
ATOM 4436 O O . LYS A 1 574 ? 24.577 13.773 -33.754 1.00 93.56 574 LYS A O 1
ATOM 4441 N N . PRO A 1 575 ? 23.795 11.694 -33.378 1.00 94.88 575 PRO A N 1
ATOM 4442 C CA . PRO A 1 575 ? 22.603 12.147 -32.678 1.00 94.88 575 PRO A CA 1
ATOM 4443 C C . PRO A 1 575 ? 22.970 12.944 -31.419 1.00 94.88 575 PRO A C 1
ATOM 4445 O O . PRO A 1 575 ? 23.925 12.608 -30.716 1.00 94.88 575 PRO A O 1
ATOM 4448 N N . LEU A 1 576 ? 22.215 14.001 -31.150 1.00 93.75 576 LEU A N 1
ATOM 4449 C CA . LEU A 1 576 ? 22.262 14.788 -29.929 1.00 93.75 576 LEU A CA 1
ATOM 4450 C C . LEU A 1 576 ? 21.318 14.180 -28.903 1.00 93.75 576 LEU A C 1
ATOM 4452 O O . LEU A 1 576 ? 20.171 13.858 -29.214 1.00 93.75 576 LEU A O 1
ATOM 4456 N N . PHE A 1 577 ? 21.798 14.074 -27.679 1.00 94.25 577 PHE A N 1
ATOM 4457 C CA . PHE A 1 577 ? 21.018 13.650 -26.537 1.00 94.25 577 PHE A CA 1
ATOM 4458 C C . PHE A 1 577 ? 21.035 14.790 -25.528 1.00 94.25 577 PHE A C 1
ATOM 4460 O O . PHE A 1 577 ? 22.088 15.110 -24.976 1.00 94.25 577 PHE A O 1
ATOM 4467 N N . ILE A 1 578 ? 19.894 15.447 -25.332 1.00 93.81 578 ILE A N 1
ATOM 4468 C CA . ILE A 1 578 ? 19.806 16.536 -24.364 1.00 93.81 578 ILE A CA 1
ATOM 4469 C C . ILE A 1 578 ? 19.576 15.903 -22.999 1.00 93.81 578 ILE A C 1
ATOM 4471 O O . ILE A 1 578 ? 18.489 15.405 -22.720 1.00 93.81 578 ILE A O 1
ATOM 4475 N N . THR A 1 579 ? 20.634 15.831 -22.201 1.00 91.88 579 THR A N 1
ATOM 4476 C CA . THR A 1 579 ? 20.653 15.122 -20.917 1.00 91.88 579 THR A CA 1
ATOM 4477 C C . THR A 1 579 ? 19.973 15.912 -19.811 1.00 91.88 579 THR A C 1
ATOM 4479 O O . THR A 1 579 ? 19.450 15.317 -18.870 1.00 91.88 579 THR A O 1
ATOM 4482 N N . GLU A 1 580 ? 19.935 17.236 -19.957 1.00 90.25 580 GLU A N 1
ATOM 4483 C CA . GLU A 1 580 ? 19.254 18.159 -19.055 1.00 90.25 580 GLU A CA 1
ATOM 4484 C C . GLU A 1 580 ? 18.685 19.336 -19.823 1.00 90.25 580 GLU A C 1
ATOM 4486 O O . GLU A 1 580 ? 19.383 19.989 -20.604 1.00 90.25 580 GLU A O 1
ATOM 4491 N N . THR A 1 581 ? 17.415 19.637 -19.580 1.00 89.44 581 THR A N 1
ATOM 4492 C CA . THR A 1 581 ? 16.818 20.896 -20.002 1.00 89.44 581 THR A CA 1
ATOM 4493 C C . THR A 1 581 ? 15.713 21.333 -19.053 1.00 89.44 581 THR A C 1
ATOM 4495 O O . THR A 1 581 ? 14.943 20.518 -18.547 1.00 89.44 581 THR A O 1
ATOM 4498 N N . GLY A 1 582 ? 15.642 22.635 -18.799 1.00 86.38 582 GLY A N 1
ATOM 4499 C CA . GLY A 1 582 ? 14.650 23.246 -17.927 1.00 86.38 582 GLY A CA 1
ATOM 4500 C C . GLY A 1 582 ? 14.687 24.777 -18.018 1.00 86.38 582 GLY A C 1
ATOM 4501 O O . GLY A 1 582 ? 15.685 25.341 -18.487 1.00 86.38 582 GLY A O 1
ATOM 4502 N N . PRO A 1 583 ? 13.613 25.466 -17.597 1.00 81.25 583 PRO A N 1
ATOM 4503 C CA . PRO A 1 583 ? 13.609 26.902 -17.376 1.00 81.25 583 PRO A CA 1
ATOM 4504 C C . PRO A 1 583 ? 14.520 27.262 -16.194 1.00 81.25 583 PRO A C 1
ATOM 4506 O O . PRO A 1 583 ? 14.395 26.694 -15.111 1.00 81.25 583 PRO A O 1
ATOM 4509 N N . LEU A 1 584 ? 15.413 28.236 -16.388 1.00 68.12 584 LEU A N 1
ATOM 4510 C CA . LEU A 1 584 ? 16.208 28.817 -15.298 1.00 68.12 584 LEU A CA 1
ATOM 4511 C C . LEU A 1 584 ? 15.419 29.851 -14.477 1.00 68.12 584 LEU A C 1
ATOM 4513 O O . LEU A 1 584 ? 15.858 30.235 -13.400 1.00 68.12 584 LEU A O 1
ATOM 4517 N N . GLU A 1 585 ? 14.244 30.295 -14.926 1.00 67.06 585 GLU A N 1
ATOM 4518 C CA . GLU A 1 585 ? 13.399 31.245 -14.193 1.00 67.06 585 GLU A CA 1
ATOM 4519 C C . GLU A 1 585 ? 11.911 30.881 -14.321 1.00 67.06 585 GLU A C 1
ATOM 4521 O O . GLU A 1 585 ? 11.440 30.468 -15.382 1.00 67.06 585 GLU A O 1
ATOM 4526 N N . THR A 1 586 ? 11.143 31.069 -13.244 1.00 56.38 586 THR A N 1
ATOM 4527 C CA . THR A 1 586 ? 9.717 30.692 -13.146 1.00 56.38 586 THR A CA 1
ATOM 4528 C C . THR A 1 586 ? 8.786 31.474 -14.072 1.00 56.38 586 THR A C 1
ATOM 4530 O O . THR A 1 586 ? 7.651 31.050 -14.285 1.00 56.38 586 THR A O 1
ATOM 4533 N N . ALA A 1 587 ? 9.237 32.600 -14.631 1.00 53.41 587 ALA A N 1
ATOM 4534 C CA . ALA A 1 587 ? 8.386 33.540 -15.357 1.00 53.41 587 ALA A CA 1
ATOM 4535 C C . ALA A 1 587 ? 8.141 33.191 -16.837 1.00 53.41 587 ALA A C 1
ATOM 4537 O O . ALA A 1 587 ? 7.419 33.933 -17.502 1.00 53.41 587 ALA A O 1
ATOM 4538 N N . ASP A 1 588 ? 8.706 32.100 -17.372 1.00 75.25 588 ASP A N 1
ATOM 4539 C CA . ASP A 1 588 ? 8.621 31.840 -18.815 1.00 75.25 588 ASP A CA 1
ATOM 4540 C C . ASP A 1 588 ? 8.448 30.364 -19.217 1.00 75.25 588 ASP A C 1
ATOM 4542 O O . ASP A 1 588 ? 9.132 29.835 -20.098 1.00 75.25 588 ASP A O 1
ATOM 4546 N N . PHE A 1 589 ? 7.508 29.672 -18.571 1.00 82.81 589 PHE A N 1
ATOM 4547 C CA . PHE A 1 589 ? 7.201 28.281 -18.912 1.00 82.81 589 PHE A CA 1
ATOM 4548 C C . PHE A 1 589 ? 6.680 28.120 -20.354 1.00 82.81 589 PHE A C 1
ATOM 4550 O O . PHE A 1 589 ? 7.080 27.189 -21.043 1.00 82.81 589 PHE A O 1
ATOM 4557 N N . GLN A 1 590 ? 5.865 29.054 -20.858 1.00 84.25 590 GLN A N 1
ATOM 4558 C CA . GLN A 1 590 ? 5.284 28.951 -22.206 1.00 84.25 590 GLN A CA 1
ATOM 4559 C C . GLN A 1 590 ? 6.334 29.002 -23.314 1.00 84.25 590 GLN A C 1
ATOM 4561 O O . GLN A 1 590 ? 6.316 28.181 -24.232 1.00 84.25 590 GLN A O 1
ATOM 4566 N N . ASN A 1 591 ? 7.296 29.922 -23.230 1.00 83.19 591 ASN A N 1
ATOM 4567 C CA . ASN A 1 591 ? 8.348 29.930 -24.235 1.00 83.19 591 ASN A CA 1
ATOM 4568 C C . ASN A 1 591 ? 9.326 28.754 -24.020 1.00 83.19 591 ASN A C 1
ATOM 4570 O O . ASN A 1 591 ? 9.946 28.319 -24.987 1.00 83.19 591 ASN A O 1
ATOM 4574 N N . PHE A 1 592 ? 9.458 28.209 -22.797 1.00 87.31 592 PHE A N 1
ATOM 4575 C CA . PHE A 1 592 ? 10.243 26.988 -22.562 1.00 87.31 592 PHE A CA 1
ATOM 4576 C C . PHE A 1 592 ? 9.582 25.801 -23.246 1.00 87.31 592 PHE A C 1
ATOM 4578 O O . PHE A 1 592 ? 10.253 25.075 -23.970 1.00 87.31 592 PHE A O 1
ATOM 4585 N N . LYS A 1 593 ? 8.265 25.662 -23.082 1.00 87.44 593 LYS A N 1
ATOM 4586 C CA . LYS A 1 593 ? 7.449 24.668 -23.768 1.00 87.44 593 LYS A CA 1
ATOM 4587 C C . LYS A 1 593 ? 7.651 24.750 -25.282 1.00 87.44 593 LYS A C 1
ATOM 4589 O O . LYS A 1 593 ? 7.988 23.744 -25.901 1.00 87.44 593 LYS A O 1
ATOM 4594 N N . GLN A 1 594 ? 7.561 25.945 -25.872 1.00 86.75 594 GLN A N 1
ATOM 4595 C CA . GLN A 1 594 ? 7.815 26.126 -27.306 1.00 86.75 594 GLN A CA 1
ATOM 4596 C C . GLN A 1 594 ? 9.243 25.726 -27.710 1.00 86.75 594 GLN A C 1
ATOM 4598 O O . GLN A 1 594 ? 9.423 24.983 -28.671 1.00 86.75 594 GLN A O 1
ATOM 4603 N N . ASP A 1 595 ? 10.256 26.186 -26.977 1.00 87.06 595 ASP A N 1
ATOM 4604 C CA . ASP A 1 595 ? 11.657 25.870 -27.266 1.00 87.06 595 ASP A CA 1
ATOM 4605 C C . ASP A 1 595 ? 11.965 24.369 -27.111 1.00 87.06 595 ASP A C 1
ATOM 4607 O O . ASP A 1 595 ? 12.754 23.811 -27.877 1.00 87.06 595 ASP A O 1
ATOM 4611 N N . TYR A 1 596 ? 11.326 23.705 -26.148 1.00 88.81 596 TYR A N 1
ATOM 4612 C CA . TYR A 1 596 ? 11.407 22.263 -25.953 1.00 88.81 596 TYR A CA 1
ATOM 4613 C C . TYR A 1 596 ? 10.732 21.509 -27.107 1.00 88.81 596 TYR A C 1
ATOM 4615 O O . TYR A 1 596 ? 11.297 20.554 -27.638 1.00 88.81 596 TYR A O 1
ATOM 4623 N N . HIS A 1 597 ? 9.573 21.966 -27.586 1.00 86.94 597 HIS A N 1
ATOM 4624 C CA . HIS A 1 597 ? 8.953 21.394 -28.783 1.00 86.94 597 HIS A CA 1
ATOM 4625 C C . HIS A 1 597 ? 9.829 21.567 -30.028 1.00 86.94 597 HIS A C 1
ATOM 4627 O O . HIS A 1 597 ? 10.024 20.607 -30.777 1.00 86.94 597 HIS A O 1
ATOM 4633 N N . ASP A 1 598 ? 10.408 22.751 -30.226 1.00 87.19 598 ASP A N 1
ATOM 4634 C CA . ASP A 1 598 ? 11.321 23.013 -31.341 1.00 87.19 598 ASP A CA 1
ATOM 4635 C C . ASP A 1 598 ? 12.548 22.095 -31.278 1.00 87.19 598 ASP A C 1
ATOM 4637 O O . ASP A 1 598 ? 12.999 21.576 -32.302 1.00 87.19 598 ASP A O 1
ATOM 4641 N N . LEU A 1 599 ? 13.068 21.852 -30.072 1.00 89.25 599 LEU A N 1
ATOM 4642 C CA . LEU A 1 599 ? 14.168 20.928 -29.826 1.00 89.25 599 LEU A CA 1
ATOM 4643 C C . LEU A 1 599 ? 13.816 19.501 -30.268 1.00 89.25 599 LEU A C 1
ATOM 4645 O O . LEU A 1 599 ? 14.592 18.878 -30.998 1.00 89.25 599 LEU A O 1
ATOM 4649 N N . LEU A 1 600 ? 12.643 19.000 -29.877 1.00 89.06 600 LEU A N 1
ATOM 4650 C CA . LEU A 1 600 ? 12.177 17.655 -30.231 1.00 89.06 600 LEU A CA 1
ATOM 4651 C C . LEU A 1 600 ? 11.944 17.474 -31.738 1.00 89.06 600 LEU A C 1
ATOM 4653 O O . LEU A 1 600 ? 12.093 16.360 -32.250 1.00 89.06 600 LEU A O 1
ATOM 4657 N N . GLN A 1 601 ? 11.613 18.552 -32.456 1.00 88.94 601 GLN A N 1
ATOM 4658 C CA . GLN A 1 601 ? 11.421 18.543 -33.911 1.00 88.94 601 GLN A CA 1
ATOM 4659 C C . GLN A 1 601 ? 12.735 18.463 -34.702 1.00 88.94 601 GLN A C 1
ATOM 4661 O O . GLN A 1 601 ? 12.717 18.135 -35.893 1.00 88.94 601 GLN A O 1
ATOM 4666 N N . ARG A 1 602 ? 13.895 18.719 -34.080 1.00 89.38 602 ARG A N 1
ATOM 4667 C CA . ARG A 1 602 ? 15.185 18.623 -34.779 1.00 89.38 602 ARG A CA 1
ATOM 4668 C C . ARG A 1 602 ? 15.488 17.164 -35.117 1.00 89.38 602 ARG A C 1
ATOM 4670 O O . ARG A 1 602 ? 15.448 16.270 -34.272 1.00 89.38 602 ARG A O 1
ATOM 4677 N N . SER A 1 603 ? 15.830 16.903 -36.376 1.00 90.44 603 SER A N 1
ATOM 4678 C CA . SER A 1 603 ? 16.059 15.538 -36.868 1.00 90.44 603 SER A CA 1
ATOM 4679 C C . SER A 1 603 ? 17.269 14.859 -36.226 1.00 90.44 603 SER A C 1
ATOM 4681 O O . SER A 1 603 ? 17.313 13.634 -36.171 1.00 90.44 603 SER A O 1
ATOM 4683 N N . ASN A 1 604 ? 18.241 15.640 -35.748 1.00 90.62 604 ASN A N 1
ATOM 4684 C CA . ASN A 1 604 ? 19.435 15.141 -35.076 1.00 90.62 604 ASN A CA 1
ATOM 4685 C C . ASN A 1 604 ? 19.278 15.005 -33.556 1.00 90.62 604 ASN A C 1
ATOM 4687 O O . ASN A 1 604 ? 20.219 14.532 -32.936 1.00 90.62 604 ASN A O 1
ATOM 4691 N N . VAL A 1 605 ? 18.151 15.393 -32.947 1.00 92.94 605 VAL A N 1
ATOM 4692 C CA . VAL A 1 605 ? 17.900 15.182 -31.511 1.00 92.94 605 VAL A CA 1
ATOM 4693 C C . VAL A 1 605 ? 17.232 13.823 -31.310 1.00 92.94 605 VAL A C 1
ATOM 4695 O O . VAL A 1 605 ? 16.147 13.568 -31.831 1.00 92.94 605 VAL A O 1
ATOM 4698 N N . GLN A 1 606 ? 17.903 12.942 -30.569 1.00 93.12 606 GLN A N 1
ATOM 4699 C CA . GLN A 1 606 ? 17.433 11.595 -30.243 1.00 93.12 606 GLN A CA 1
ATOM 4700 C C . GLN A 1 606 ? 16.481 11.608 -29.046 1.00 93.12 606 GLN A C 1
ATOM 4702 O O . GLN A 1 606 ? 15.462 10.923 -29.070 1.00 93.12 606 GLN A O 1
ATOM 4707 N N . ALA A 1 607 ? 16.826 12.379 -28.016 1.00 93.81 607 ALA A N 1
ATOM 4708 C CA . ALA A 1 607 ? 16.049 12.516 -26.795 1.00 93.81 607 ALA A CA 1
ATOM 4709 C C . ALA A 1 607 ? 16.312 13.874 -26.137 1.00 93.81 607 ALA A C 1
ATOM 4711 O O . ALA A 1 607 ? 17.386 14.459 -26.325 1.00 93.81 607 ALA A O 1
ATOM 4712 N N . ALA A 1 608 ? 15.343 14.351 -25.360 1.00 92.94 608 ALA A N 1
ATOM 4713 C CA . ALA A 1 608 ? 15.494 15.497 -24.482 1.00 92.94 608 ALA A CA 1
ATOM 4714 C C . ALA A 1 608 ? 14.896 15.212 -23.105 1.00 92.94 608 ALA A C 1
ATOM 4716 O O . ALA A 1 608 ? 13.690 15.010 -22.963 1.00 92.94 608 ALA A O 1
ATOM 4717 N N . LEU A 1 609 ? 15.757 15.198 -22.095 1.00 92.25 609 LEU A N 1
ATOM 4718 C CA . LEU A 1 609 ? 15.404 14.886 -20.723 1.00 92.25 609 LEU A CA 1
ATOM 4719 C C . LEU A 1 609 ? 15.118 16.161 -19.944 1.00 92.25 609 LEU A C 1
ATOM 4721 O O . LEU A 1 609 ? 15.974 17.039 -19.825 1.00 92.25 609 LEU A O 1
ATOM 4725 N N . LEU A 1 610 ? 13.914 16.244 -19.396 1.00 89.25 610 LEU A N 1
ATOM 4726 C CA . LEU A 1 610 ? 13.534 17.336 -18.516 1.00 89.25 610 LEU A CA 1
ATOM 4727 C C . LEU A 1 610 ? 14.288 17.183 -17.201 1.00 89.25 610 LEU A C 1
ATOM 4729 O O . LEU A 1 610 ? 14.172 16.156 -16.526 1.00 89.25 610 LEU A O 1
ATOM 4733 N N . TYR A 1 611 ? 15.074 18.200 -16.860 1.00 84.94 611 TYR A N 1
ATOM 4734 C CA . TYR A 1 611 ? 15.739 18.265 -15.572 1.00 84.94 611 TYR A CA 1
ATOM 4735 C C . TYR A 1 611 ? 14.690 18.553 -14.510 1.00 84.94 611 TYR A C 1
ATOM 4737 O O . TYR A 1 611 ? 14.044 19.604 -14.530 1.00 84.94 611 TYR A O 1
ATOM 4745 N N . LYS A 1 612 ? 14.494 17.591 -13.613 1.00 68.75 612 LYS A N 1
ATOM 4746 C CA . LYS A 1 612 ? 13.577 17.703 -12.491 1.00 68.75 612 LYS A CA 1
ATOM 4747 C C . LYS A 1 612 ? 14.328 18.372 -11.339 1.00 68.75 612 LYS A C 1
ATOM 4749 O O . LYS A 1 612 ? 15.196 17.726 -10.754 1.00 68.75 612 LYS A O 1
ATOM 4754 N N . PRO A 1 613 ? 14.014 19.625 -10.968 1.00 47.47 613 PRO A N 1
ATOM 4755 C CA . PRO A 1 613 ? 14.543 20.173 -9.730 1.00 47.47 613 PRO A CA 1
ATOM 4756 C C . PRO A 1 613 ? 13.874 19.401 -8.588 1.00 47.47 613 PRO A C 1
ATOM 4758 O O . PRO A 1 613 ? 12.672 19.530 -8.389 1.00 47.47 613 PRO A O 1
ATOM 4761 N N . GLY A 1 614 ? 14.643 18.518 -7.950 1.00 42.81 614 GLY A N 1
ATOM 4762 C CA . GLY A 1 614 ? 14.369 17.798 -6.702 1.00 42.81 614 GLY A CA 1
ATOM 4763 C C . GLY A 1 614 ? 12.908 17.500 -6.332 1.00 42.81 614 GLY A C 1
ATOM 4764 O O . GLY A 1 614 ? 12.217 18.345 -5.782 1.00 42.81 614 GLY A O 1
ATOM 4765 N N . ILE A 1 615 ? 12.500 16.230 -6.453 1.00 38.44 615 ILE A N 1
ATOM 4766 C CA . ILE A 1 615 ? 11.515 15.623 -5.524 1.00 38.44 615 ILE A CA 1
ATOM 4767 C C . ILE A 1 615 ? 12.272 15.013 -4.319 1.00 38.44 615 ILE A C 1
ATOM 4769 O O . ILE A 1 615 ? 11.936 13.952 -3.815 1.00 38.44 615 ILE A O 1
ATOM 4773 N N . VAL A 1 616 ? 13.352 15.654 -3.859 1.00 34.97 616 VAL A N 1
ATOM 4774 C CA . VAL A 1 616 ? 14.142 15.163 -2.720 1.00 34.97 616 VAL A CA 1
ATOM 4775 C C . VAL A 1 616 ? 14.312 16.279 -1.691 1.00 34.97 616 VAL A C 1
ATOM 4777 O O . VAL A 1 616 ? 14.980 17.271 -1.957 1.00 34.97 616 VAL A O 1
ATOM 4780 N N . ASP A 1 617 ? 13.689 16.041 -0.536 1.00 36.78 617 ASP A N 1
ATOM 4781 C CA . ASP A 1 617 ? 13.857 16.670 0.781 1.00 36.78 617 ASP A CA 1
ATOM 4782 C C . ASP A 1 617 ? 13.563 18.188 0.860 1.00 36.78 617 ASP A C 1
ATOM 4784 O O . ASP A 1 617 ? 14.399 19.044 0.571 1.00 36.78 617 ASP A O 1
ATOM 4788 N N . ASP A 1 618 ? 12.356 18.518 1.333 1.00 35.53 618 ASP A N 1
ATOM 4789 C CA . ASP A 1 618 ? 11.807 19.867 1.563 1.00 35.53 618 ASP A CA 1
ATOM 4790 C C . ASP A 1 618 ? 12.490 20.607 2.740 1.00 35.53 618 ASP A C 1
ATOM 4792 O O . ASP A 1 618 ? 11.855 21.318 3.517 1.00 35.53 618 ASP A O 1
ATOM 4796 N N . THR A 1 619 ? 13.798 20.405 2.943 1.00 38.88 619 THR A N 1
ATOM 4797 C CA . THR A 1 619 ? 14.494 20.869 4.153 1.00 38.88 619 THR A CA 1
ATOM 4798 C C . THR A 1 619 ? 15.643 21.849 3.935 1.00 38.88 619 THR A C 1
ATOM 4800 O O . THR A 1 619 ? 16.106 22.402 4.929 1.00 38.88 619 THR A O 1
ATOM 4803 N N . ASN A 1 620 ? 16.064 22.185 2.703 1.00 33.16 620 ASN A N 1
ATOM 4804 C CA . ASN A 1 620 ? 17.129 23.185 2.503 1.00 33.16 620 ASN A CA 1
ATOM 4805 C C . ASN A 1 620 ? 16.859 24.247 1.418 1.00 33.16 620 ASN A C 1
ATOM 4807 O O . ASN A 1 620 ? 16.549 23.992 0.259 1.00 33.16 620 ASN A O 1
ATOM 4811 N N . ASN A 1 621 ? 17.033 25.497 1.841 1.00 38.72 621 ASN A N 1
ATOM 4812 C CA . ASN A 1 621 ? 16.398 26.704 1.322 1.00 38.72 621 ASN A CA 1
ATOM 4813 C C . ASN A 1 621 ? 17.177 27.419 0.194 1.00 38.72 621 ASN A C 1
ATOM 4815 O O . ASN A 1 621 ? 17.233 28.651 0.192 1.00 38.72 621 ASN A O 1
ATOM 4819 N N . LEU A 1 622 ? 17.819 26.705 -0.748 1.00 31.11 622 LEU A N 1
ATOM 4820 C CA . LEU A 1 622 ? 18.648 27.380 -1.770 1.00 31.11 622 LEU A CA 1
ATOM 4821 C C . LEU A 1 622 ? 18.474 27.002 -3.253 1.00 31.11 622 LEU A C 1
ATOM 4823 O O . LEU A 1 622 ? 18.910 27.808 -4.070 1.00 31.11 622 LEU A O 1
ATOM 4827 N N . GLU A 1 623 ? 17.755 25.944 -3.655 1.00 36.31 623 GLU A N 1
ATOM 4828 C CA . GLU A 1 623 ? 17.636 25.609 -5.101 1.00 36.31 623 GLU A CA 1
ATOM 4829 C C . GLU A 1 623 ? 16.217 25.305 -5.636 1.00 36.31 623 GLU A C 1
ATOM 4831 O O . GLU A 1 623 ? 16.049 24.984 -6.810 1.00 36.31 623 GLU A O 1
ATOM 4836 N N . SER A 1 624 ? 15.147 25.524 -4.861 1.00 39.44 624 SER A N 1
ATOM 4837 C CA . SER A 1 624 ? 13.756 25.306 -5.327 1.00 39.44 624 SER A CA 1
ATOM 4838 C C . SER A 1 624 ? 13.178 26.422 -6.224 1.00 39.44 624 SER A C 1
ATOM 4840 O O . SER A 1 624 ? 11.998 26.405 -6.585 1.00 39.44 624 SER A O 1
ATOM 4842 N N . ARG A 1 625 ? 13.986 27.410 -6.639 1.00 42.22 625 ARG A N 1
ATOM 4843 C CA . ARG A 1 625 ? 13.493 28.616 -7.339 1.00 42.22 625 ARG A CA 1
ATOM 4844 C C . ARG A 1 625 ? 13.036 28.395 -8.780 1.00 42.22 625 ARG A C 1
ATOM 4846 O O . ARG A 1 625 ? 12.461 29.318 -9.346 1.00 42.22 625 ARG A O 1
ATOM 4853 N N . HIS A 1 626 ? 13.290 27.237 -9.386 1.00 49.25 626 HIS A N 1
ATOM 4854 C CA . HIS A 1 626 ? 13.170 27.094 -10.839 1.00 49.25 626 HIS A CA 1
ATOM 4855 C C . HIS A 1 626 ? 11.798 26.594 -11.322 1.00 49.25 626 HIS A C 1
ATOM 4857 O O . HIS A 1 626 ? 11.379 26.976 -12.414 1.00 49.25 626 HIS A O 1
ATOM 4863 N N . TRP A 1 627 ? 11.049 25.819 -10.521 1.00 42.03 627 TRP A N 1
ATOM 4864 C CA . TRP A 1 627 ? 9.741 25.284 -10.948 1.00 42.03 627 TRP A CA 1
ATOM 4865 C C . TRP A 1 627 ? 8.560 25.552 -10.002 1.00 42.03 627 TRP A C 1
ATOM 4867 O O . TRP A 1 627 ? 7.433 25.451 -10.480 1.00 42.03 627 TRP A O 1
ATOM 4877 N N . GLY A 1 628 ? 8.766 26.019 -8.764 1.00 48.00 628 GLY A N 1
ATOM 4878 C CA . GLY A 1 628 ? 7.706 26.054 -7.738 1.00 48.00 628 GLY A CA 1
ATOM 4879 C C . GLY A 1 628 ? 7.516 24.682 -7.069 1.00 48.00 628 GLY A C 1
ATOM 4880 O O . GLY A 1 628 ? 8.220 23.740 -7.423 1.00 48.00 628 GLY A O 1
ATOM 4881 N N . ASN A 1 629 ? 6.606 24.570 -6.090 1.00 45.03 629 ASN A N 1
ATOM 4882 C CA . ASN A 1 629 ? 6.355 23.347 -5.298 1.00 45.03 629 ASN A CA 1
ATOM 4883 C C . ASN A 1 629 ? 6.144 22.083 -6.170 1.00 45.03 629 ASN A C 1
ATOM 4885 O O . ASN A 1 629 ? 5.723 22.190 -7.322 1.00 45.03 629 ASN A O 1
ATOM 4889 N N . ALA A 1 630 ? 6.379 20.884 -5.621 1.00 45.94 630 ALA A N 1
ATOM 4890 C CA . ALA A 1 630 ? 6.355 19.600 -6.345 1.00 45.94 630 ALA A CA 1
ATOM 4891 C C . ALA A 1 630 ? 5.065 19.312 -7.150 1.00 45.94 630 ALA A C 1
ATOM 4893 O O . ALA A 1 630 ? 5.147 18.724 -8.234 1.00 45.94 630 ALA A O 1
ATOM 4894 N N . SER A 1 631 ? 3.900 19.779 -6.684 1.00 46.44 631 SER A N 1
ATOM 4895 C CA . SER A 1 631 ? 2.635 19.723 -7.437 1.00 46.44 631 SER A CA 1
ATOM 4896 C C . SER A 1 631 ? 2.729 20.483 -8.766 1.00 46.44 631 SER A C 1
ATOM 4898 O O . SER A 1 631 ? 2.457 19.930 -9.829 1.00 46.44 631 SER A O 1
ATOM 4900 N N . SER A 1 632 ? 3.294 21.693 -8.745 1.00 57.09 632 SER A N 1
ATOM 4901 C CA . SER A 1 632 ? 3.453 22.531 -9.938 1.00 57.09 632 SER A CA 1
ATOM 4902 C C . SER A 1 632 ? 4.443 21.978 -10.972 1.00 57.09 632 SER A C 1
ATOM 4904 O O . SER A 1 632 ? 4.328 22.296 -12.155 1.00 57.09 632 SER A O 1
ATOM 4906 N N . ALA A 1 633 ? 5.410 21.144 -10.569 1.00 56.62 633 ALA A N 1
ATOM 4907 C CA . ALA A 1 633 ? 6.326 20.492 -11.506 1.00 56.62 633 ALA A CA 1
ATOM 4908 C C . ALA A 1 633 ? 5.636 19.356 -12.277 1.00 56.62 633 ALA A C 1
ATOM 4910 O O . ALA A 1 633 ? 5.863 19.208 -13.478 1.00 56.62 633 ALA A O 1
ATOM 4911 N N . THR A 1 634 ? 4.763 18.602 -11.601 1.00 59.69 634 THR A N 1
ATOM 4912 C CA . THR A 1 634 ? 3.918 17.575 -12.227 1.00 59.69 634 THR A CA 1
ATOM 4913 C C . THR A 1 634 ? 2.903 18.219 -13.166 1.00 59.69 634 THR A C 1
ATOM 4915 O O . THR A 1 634 ? 2.810 17.806 -14.316 1.00 59.69 634 THR A O 1
ATOM 4918 N N . ASP A 1 635 ? 2.241 19.298 -12.743 1.00 65.62 635 ASP A N 1
ATOM 4919 C CA . ASP A 1 635 ? 1.291 20.036 -13.588 1.00 65.62 635 ASP A CA 1
ATOM 4920 C C . ASP A 1 635 ? 1.952 20.620 -14.837 1.00 65.62 635 ASP A C 1
ATOM 4922 O O . ASP A 1 635 ? 1.414 20.522 -15.937 1.00 65.62 635 ASP A O 1
ATOM 4926 N N . LYS A 1 636 ? 3.155 21.186 -14.699 1.00 69.38 636 LYS A N 1
ATOM 4927 C CA . LYS A 1 636 ? 3.925 21.696 -15.840 1.00 69.38 636 LYS A CA 1
ATOM 4928 C C . LYS A 1 636 ? 4.405 20.577 -16.754 1.00 69.38 636 LYS A C 1
ATOM 4930 O O . LYS A 1 636 ? 4.392 20.746 -17.968 1.00 69.38 636 LYS A O 1
ATOM 4935 N N . LEU A 1 637 ? 4.821 19.436 -16.206 1.00 69.94 637 LEU A N 1
ATOM 4936 C CA . LEU A 1 637 ? 5.141 18.260 -17.012 1.00 69.94 637 LEU A CA 1
ATOM 4937 C C . LEU A 1 637 ? 3.902 17.814 -17.804 1.00 69.94 637 LEU A C 1
ATOM 4939 O O . LEU A 1 637 ? 3.987 17.670 -19.021 1.00 69.94 637 LEU A O 1
ATOM 4943 N N . ASN A 1 638 ? 2.746 17.717 -17.147 1.00 71.19 638 ASN A N 1
ATOM 4944 C CA . ASN A 1 638 ? 1.465 17.405 -17.780 1.00 71.19 638 ASN A CA 1
ATOM 4945 C C . ASN A 1 638 ? 1.112 18.424 -18.869 1.00 71.19 638 ASN A C 1
ATOM 4947 O O . ASN A 1 638 ? 0.705 18.043 -19.962 1.00 71.19 638 ASN A O 1
ATOM 4951 N N . GLU A 1 639 ? 1.333 19.715 -18.626 1.00 78.62 639 GLU A N 1
ATOM 4952 C CA . GLU A 1 639 ? 1.094 20.776 -19.605 1.00 78.62 639 GLU A CA 1
ATOM 4953 C C . GLU A 1 639 ? 2.032 20.678 -20.820 1.00 78.62 639 GLU A C 1
ATOM 4955 O O . GLU A 1 639 ? 1.614 20.929 -21.954 1.00 78.62 639 GLU A O 1
ATOM 4960 N N . LEU A 1 640 ? 3.295 20.300 -20.609 1.00 76.25 640 LEU A N 1
ATOM 4961 C CA . LEU A 1 640 ? 4.273 20.072 -21.677 1.00 76.25 640 LEU A CA 1
ATOM 4962 C C . LEU A 1 640 ? 3.891 18.860 -22.544 1.00 76.25 640 LEU A C 1
ATOM 4964 O O . LEU A 1 640 ? 4.134 18.845 -23.751 1.00 76.25 640 LEU A O 1
ATOM 4968 N N . LEU A 1 641 ? 3.289 17.852 -21.914 1.00 73.06 641 LEU A N 1
ATOM 4969 C CA . LEU A 1 641 ? 2.891 16.583 -22.519 1.00 73.06 641 LEU A CA 1
ATOM 4970 C C . LEU A 1 641 ? 1.474 16.599 -23.103 1.00 73.06 641 LEU A C 1
ATOM 4972 O O . LEU A 1 641 ? 1.150 15.746 -23.922 1.00 73.06 641 LEU A O 1
ATOM 4976 N N . ALA A 1 642 ? 0.635 17.570 -22.744 1.00 75.50 642 ALA A N 1
ATOM 4977 C CA . ALA A 1 642 ? -0.728 17.687 -23.266 1.00 75.50 642 ALA A CA 1
ATOM 4978 C C . ALA A 1 642 ? -0.776 17.871 -24.797 1.00 75.50 642 ALA A C 1
ATOM 4980 O O . ALA A 1 642 ? -1.751 17.489 -25.440 1.00 75.50 642 ALA A O 1
ATOM 4981 N N . ASP A 1 643 ? 0.295 18.401 -25.397 1.00 73.56 643 ASP A N 1
ATOM 4982 C CA . ASP A 1 643 ? 0.405 18.608 -26.850 1.00 73.56 643 ASP A CA 1
ATOM 4983 C C . ASP A 1 643 ? 0.917 17.356 -27.590 1.00 73.56 643 ASP A C 1
ATOM 4985 O O . ASP A 1 643 ? 1.182 17.371 -28.797 1.00 73.56 643 ASP A O 1
ATOM 4989 N N . CYS A 1 644 ? 1.093 16.263 -26.854 1.00 70.06 644 CYS A N 1
ATOM 4990 C CA . CYS A 1 644 ? 1.710 15.039 -27.307 1.00 70.06 644 CYS A CA 1
ATOM 4991 C C . CYS A 1 644 ? 0.611 14.024 -27.661 1.00 70.06 644 CYS A C 1
ATOM 4993 O O . CYS A 1 644 ? -0.049 13.461 -26.794 1.00 70.06 644 CYS A O 1
ATOM 4995 N N . THR A 1 645 ? 0.369 13.799 -28.956 1.00 58.59 645 THR A N 1
ATOM 4996 C CA . THR A 1 645 ? -0.574 12.759 -29.406 1.00 58.59 645 THR A CA 1
ATOM 4997 C C . THR A 1 645 ? 0.012 11.373 -29.133 1.00 58.59 645 THR A C 1
ATOM 4999 O O . THR A 1 645 ? 1.111 11.095 -29.628 1.00 58.59 645 THR A O 1
ATOM 5002 N N . PRO A 1 646 ? -0.709 10.476 -28.432 1.00 52.47 646 PRO A N 1
ATOM 5003 C CA . PRO A 1 646 ? -0.322 9.076 -28.319 1.00 52.47 646 PRO A CA 1
ATOM 5004 C C . PRO A 1 646 ? -0.094 8.503 -29.720 1.00 52.47 646 PRO A C 1
ATOM 5006 O O . PRO A 1 646 ? -0.914 8.679 -30.624 1.00 52.47 646 PRO A O 1
ATOM 5009 N N . VAL A 1 647 ? 1.066 7.887 -29.940 1.00 40.59 647 VAL A N 1
ATOM 5010 C CA . VAL A 1 647 ? 1.467 7.418 -31.269 1.00 40.59 647 VAL A CA 1
ATOM 5011 C C . VAL A 1 647 ? 0.575 6.242 -31.668 1.00 40.59 647 VAL A C 1
ATOM 5013 O O . VAL A 1 647 ? 0.811 5.123 -31.226 1.00 40.59 647 VAL A O 1
ATOM 5016 N N . GLY A 1 648 ? -0.430 6.497 -32.518 1.00 41.56 648 GLY A N 1
ATOM 5017 C CA . GLY A 1 648 ? -1.219 5.426 -33.128 1.00 41.56 648 GLY A CA 1
ATOM 5018 C C . GLY A 1 648 ? -2.516 5.788 -33.860 1.00 41.56 648 GLY A C 1
ATOM 5019 O O . GLY A 1 648 ? -3.465 5.055 -33.667 1.00 41.56 648 GLY A O 1
ATOM 5020 N N . VAL A 1 649 ? -2.595 6.831 -34.708 1.00 34.84 649 VAL A N 1
ATOM 5021 C CA . VAL A 1 649 ? -3.578 6.900 -35.827 1.00 34.84 649 VAL A CA 1
ATOM 5022 C C . VAL A 1 649 ? -3.069 7.863 -36.908 1.00 34.84 649 VAL A C 1
ATOM 5024 O O . VAL A 1 649 ? -2.829 9.038 -36.636 1.00 34.84 649 VAL A O 1
ATOM 5027 N N . GLY A 1 650 ? -2.940 7.403 -38.154 1.00 34.91 650 GLY A N 1
ATOM 5028 C CA . GLY A 1 650 ? -2.739 8.273 -39.315 1.00 34.91 650 GLY A CA 1
ATOM 5029 C C . GLY A 1 650 ? -3.861 8.079 -40.332 1.00 34.91 650 GLY A C 1
ATOM 5030 O O . GLY A 1 650 ? -3.989 6.995 -40.887 1.00 34.91 650 GLY A O 1
ATOM 5031 N N . ALA A 1 651 ? -4.644 9.126 -40.614 1.00 38.06 651 ALA A N 1
ATOM 5032 C CA . ALA A 1 651 ? -5.652 9.135 -41.677 1.00 38.06 651 ALA A CA 1
ATOM 5033 C C . ALA A 1 651 ? -5.432 10.314 -42.639 1.00 38.06 651 ALA A C 1
ATOM 5035 O O . ALA A 1 651 ? -5.277 11.461 -42.216 1.00 38.06 651 ALA A O 1
ATOM 5036 N N . ASN A 1 652 ? -5.458 10.028 -43.946 1.00 36.75 652 ASN A N 1
ATOM 5037 C CA . ASN A 1 652 ? -5.468 11.029 -45.013 1.00 36.75 652 ASN A CA 1
ATOM 5038 C C . ASN A 1 652 ? -6.900 11.489 -45.325 1.00 36.75 652 ASN A C 1
ATOM 5040 O O . ASN A 1 652 ? -7.847 10.707 -45.380 1.00 36.75 652 ASN A O 1
ATOM 5044 N N . SER A 1 653 ? -7.034 12.791 -45.553 1.00 47.66 653 SER A N 1
ATOM 5045 C CA . SER A 1 653 ? -8.279 13.537 -45.668 1.00 47.66 653 SER A CA 1
ATOM 5046 C C . SER A 1 653 ? -8.811 13.592 -47.107 1.00 47.66 653 SER A C 1
ATOM 5048 O O . SER A 1 653 ? -8.133 14.079 -48.005 1.00 47.66 653 SER A O 1
ATOM 5050 N N . GLN A 1 654 ? -10.051 13.121 -47.304 1.00 31.53 654 GLN A N 1
ATOM 5051 C CA . GLN A 1 654 ? -11.094 13.738 -48.160 1.00 31.53 654 GLN A CA 1
ATOM 5052 C C . GLN A 1 654 ? -12.444 12.980 -48.159 1.00 31.53 654 GLN A C 1
ATOM 5054 O O . GLN A 1 654 ? -13.422 13.486 -48.702 1.00 31.53 654 GLN A O 1
ATOM 5059 N N . GLN A 1 655 ? -12.561 11.837 -47.474 1.00 35.72 655 GLN A N 1
ATOM 5060 C CA . GLN A 1 655 ? -13.804 11.045 -47.400 1.00 35.72 655 GLN A CA 1
ATOM 5061 C C . GLN A 1 655 ? -14.714 11.382 -46.191 1.00 35.72 655 GLN A C 1
ATOM 5063 O O . GLN A 1 655 ? -15.786 10.812 -46.031 1.00 35.72 655 GLN A O 1
ATOM 5068 N N . ALA A 1 656 ? -14.346 12.374 -45.369 1.00 38.69 656 ALA A N 1
ATOM 5069 C CA . ALA A 1 656 ? -15.019 12.696 -44.101 1.00 38.69 656 ALA A CA 1
ATOM 5070 C C . ALA A 1 656 ? -16.349 13.478 -44.219 1.00 38.69 656 ALA A C 1
ATOM 5072 O O . ALA A 1 656 ? -17.006 13.740 -43.214 1.00 38.69 656 ALA A O 1
ATOM 5073 N N . ILE A 1 657 ? -16.773 13.875 -45.425 1.00 38.59 657 ILE A N 1
ATOM 5074 C CA . ILE A 1 657 ? -17.995 14.687 -45.596 1.00 38.59 657 ILE A CA 1
ATOM 5075 C C . ILE A 1 657 ? -19.217 13.831 -45.983 1.00 38.59 657 ILE A C 1
ATOM 5077 O O . ILE A 1 657 ? -20.348 14.276 -45.798 1.00 38.59 657 ILE A O 1
ATOM 5081 N N . LEU A 1 658 ? -19.034 12.581 -46.436 1.00 35.59 658 LEU A N 1
ATOM 5082 C CA . LEU A 1 658 ? -20.159 11.718 -46.834 1.00 35.59 658 LEU A CA 1
ATOM 5083 C C . LEU A 1 658 ? -20.626 10.726 -45.748 1.00 35.59 658 LEU A C 1
ATOM 5085 O O . LEU A 1 658 ? -21.790 10.335 -45.762 1.00 35.59 658 LEU A O 1
ATOM 5089 N N . GLU A 1 659 ? -19.776 10.353 -44.786 1.00 39.34 659 GLU A N 1
ATOM 5090 C CA . GLU A 1 659 ? -20.075 9.287 -43.804 1.00 39.34 659 GLU A CA 1
ATOM 5091 C C . GLU A 1 659 ? -20.774 9.779 -42.517 1.00 39.34 659 GLU A C 1
ATOM 5093 O O . GLU A 1 659 ? -21.468 9.009 -41.851 1.00 39.34 659 GLU A O 1
ATOM 5098 N N . ASN A 1 660 ? -20.724 11.084 -42.219 1.00 36.50 660 ASN A N 1
ATOM 5099 C CA . ASN A 1 660 ? -21.308 11.658 -40.995 1.00 36.50 660 ASN A CA 1
ATOM 5100 C C . ASN A 1 660 ? -22.846 11.609 -40.916 1.00 36.50 660 ASN A C 1
ATOM 5102 O O . ASN A 1 660 ? -23.409 11.777 -39.837 1.00 36.50 660 ASN A O 1
ATOM 5106 N N . ASN A 1 661 ? -23.544 11.343 -42.024 1.00 34.03 661 ASN A N 1
ATOM 5107 C CA . ASN A 1 661 ? -25.008 11.232 -42.017 1.00 34.03 661 ASN A CA 1
ATOM 5108 C C . ASN A 1 661 ? -25.523 9.787 -41.915 1.00 34.03 661 ASN A C 1
ATOM 5110 O O . ASN A 1 661 ? -26.721 9.602 -41.713 1.00 34.03 661 ASN A O 1
ATOM 5114 N N . VAL A 1 662 ? -24.656 8.770 -42.022 1.00 32.47 662 VAL A N 1
ATOM 5115 C CA . VAL A 1 662 ? -25.062 7.349 -41.958 1.00 32.47 662 VAL A CA 1
ATOM 5116 C C . VAL A 1 662 ? -24.665 6.691 -40.625 1.00 32.47 662 VAL A C 1
ATOM 5118 O O . VAL A 1 662 ? -25.342 5.770 -40.177 1.00 32.47 662 VAL A O 1
ATOM 5121 N N . LEU A 1 663 ? -23.645 7.204 -39.924 1.00 33.72 663 LEU A N 1
ATOM 5122 C CA . LEU A 1 663 ? -23.142 6.638 -38.658 1.00 33.72 663 LEU A CA 1
ATOM 5123 C C . LEU A 1 663 ? -23.989 6.948 -37.407 1.00 33.72 663 LEU A C 1
ATOM 5125 O O . LEU A 1 663 ? -23.951 6.187 -36.443 1.00 33.72 663 LEU A O 1
ATOM 5129 N N . ASN A 1 664 ? -24.824 7.990 -37.425 1.00 31.50 664 ASN A N 1
ATOM 5130 C CA . ASN A 1 664 ? -25.586 8.420 -36.241 1.00 31.50 664 ASN A CA 1
ATOM 5131 C C . ASN A 1 664 ? -26.789 7.529 -35.869 1.00 31.50 664 ASN A C 1
ATOM 5133 O O . ASN A 1 664 ? -27.558 7.891 -34.981 1.00 31.50 664 ASN A O 1
ATOM 5137 N N . GLN A 1 665 ? -26.979 6.377 -36.519 1.00 32.62 665 GLN A N 1
ATOM 5138 C CA . GLN A 1 665 ? -28.074 5.456 -36.183 1.00 32.62 665 GLN A CA 1
ATOM 5139 C C . GLN A 1 665 ? -27.648 4.025 -35.824 1.00 32.62 665 GLN A C 1
ATOM 5141 O O . GLN A 1 665 ? -28.536 3.217 -35.565 1.00 32.62 665 GLN A O 1
ATOM 5146 N N . VAL A 1 666 ? -26.347 3.687 -35.750 1.00 36.72 666 VAL A N 1
ATOM 5147 C CA . VAL A 1 666 ? -25.939 2.283 -35.476 1.00 36.72 666 VAL A CA 1
ATOM 5148 C C . VAL A 1 666 ? -24.861 2.078 -34.387 1.00 36.72 666 VAL A C 1
ATOM 5150 O O . VAL A 1 666 ? -24.721 0.959 -33.912 1.00 36.72 666 VAL A O 1
ATOM 5153 N N . SER A 1 667 ? -24.133 3.082 -33.879 1.00 38.59 667 SER A N 1
ATOM 5154 C CA . SER A 1 667 ? -22.940 2.811 -33.036 1.00 38.59 667 SER A CA 1
ATOM 5155 C C . SER A 1 667 ? -23.025 3.220 -31.554 1.00 38.59 667 SER A C 1
ATOM 5157 O O . SER A 1 667 ? -22.237 4.051 -31.107 1.00 38.59 667 SER A O 1
ATOM 5159 N N . ALA A 1 668 ? -23.920 2.611 -30.773 1.00 31.61 668 ALA A N 1
ATOM 5160 C CA . ALA A 1 668 ? -23.901 2.744 -29.304 1.00 31.61 668 ALA A CA 1
ATOM 5161 C C . ALA A 1 668 ? -23.751 1.412 -28.538 1.00 31.61 668 ALA A C 1
ATOM 5163 O O . ALA A 1 668 ? -23.631 1.436 -27.326 1.00 31.61 668 ALA A O 1
ATOM 5164 N N . GLN A 1 669 ? -23.725 0.250 -29.207 1.00 37.84 669 GLN A N 1
ATOM 5165 C CA . GLN A 1 669 ? -23.807 -1.048 -28.512 1.00 37.84 669 GLN A CA 1
ATOM 5166 C C . GLN A 1 669 ? -22.480 -1.788 -28.250 1.00 37.84 669 GLN A C 1
ATOM 5168 O O . GLN A 1 669 ? -22.512 -2.774 -27.529 1.00 37.84 669 GLN A O 1
ATOM 5173 N N . SER A 1 670 ? -21.327 -1.373 -28.793 1.00 47.12 670 SER A N 1
ATOM 5174 C CA . SER A 1 670 ? -20.125 -2.238 -28.780 1.00 47.12 670 SER A CA 1
ATOM 5175 C C . SER A 1 670 ? -18.983 -1.820 -27.845 1.00 47.12 670 SER A C 1
ATOM 5177 O O . SER A 1 670 ? -18.097 -2.632 -27.617 1.00 47.12 670 SER A O 1
ATOM 5179 N N . VAL A 1 671 ? -18.957 -0.587 -27.322 1.00 43.19 671 VAL A N 1
ATOM 5180 C CA . VAL A 1 671 ? -17.903 -0.144 -26.377 1.00 43.19 671 VAL A CA 1
ATOM 5181 C C . VAL A 1 671 ? -18.338 -0.363 -24.924 1.00 43.19 671 VAL A C 1
ATOM 5183 O O . VAL A 1 671 ? -17.551 -0.871 -24.140 1.00 43.19 671 VAL A O 1
ATOM 5186 N N . GLU A 1 672 ? -19.619 -0.143 -24.598 1.00 51.41 672 GLU A N 1
ATOM 5187 C CA . GLU A 1 672 ? -20.174 -0.409 -23.254 1.00 51.41 672 GLU A CA 1
ATOM 5188 C C . GLU A 1 672 ? -20.085 -1.887 -22.825 1.00 51.41 672 GLU A C 1
ATOM 5190 O O . GLU A 1 672 ? -20.185 -2.200 -21.642 1.00 51.41 672 GLU A O 1
ATOM 5195 N N . GLN A 1 673 ? -19.912 -2.823 -23.766 1.00 57.19 673 GLN A N 1
ATOM 5196 C CA . GLN A 1 673 ? -19.928 -4.248 -23.445 1.00 57.19 673 GLN A CA 1
ATOM 5197 C C . GLN A 1 673 ? -18.640 -4.714 -22.744 1.00 57.19 673 GLN A C 1
ATOM 5199 O O . GLN A 1 673 ? -18.712 -5.624 -21.921 1.00 57.19 673 GLN A O 1
ATOM 5204 N N . PHE A 1 674 ? -17.489 -4.086 -23.015 1.00 63.81 674 PHE A N 1
ATOM 5205 C CA . PHE A 1 674 ? -16.198 -4.497 -22.446 1.00 63.81 674 PHE A CA 1
ATOM 5206 C C . PHE A 1 674 ? -16.019 -4.043 -20.997 1.00 63.81 674 PHE A C 1
ATOM 5208 O O . PHE A 1 674 ? -15.598 -4.849 -20.172 1.00 63.81 674 PHE A O 1
ATOM 5215 N N . ASP A 1 675 ? -16.452 -2.823 -20.669 1.00 63.59 675 ASP A N 1
ATOM 5216 C CA . ASP A 1 675 ? -16.390 -2.274 -19.304 1.00 63.59 675 ASP A CA 1
ATOM 5217 C C . ASP A 1 675 ? -17.259 -3.069 -18.309 1.00 63.59 675 ASP A C 1
ATOM 5219 O O . ASP A 1 675 ? -17.086 -2.982 -17.096 1.00 63.59 675 ASP A O 1
ATOM 5223 N N . SER A 1 676 ? -18.205 -3.868 -18.819 1.00 73.81 676 SER A N 1
ATOM 5224 C CA . SER A 1 676 ? -19.089 -4.716 -18.012 1.00 73.81 676 SER A CA 1
ATOM 5225 C C . SER A 1 676 ? -18.554 -6.129 -17.745 1.00 73.81 676 SER A C 1
ATOM 5227 O O . SER A 1 676 ? -19.148 -6.870 -16.953 1.00 73.81 676 SER A O 1
ATOM 5229 N N . LEU A 1 677 ? -17.466 -6.544 -18.403 1.00 80.06 677 LEU A N 1
ATOM 5230 C CA . LEU A 1 677 ? -16.905 -7.880 -18.211 1.00 80.06 677 LEU A CA 1
ATOM 5231 C C . LEU A 1 677 ? -16.123 -7.918 -16.892 1.00 80.06 677 LEU A C 1
ATOM 5233 O O . LEU A 1 677 ? -15.060 -7.327 -16.760 1.00 80.06 677 LEU A O 1
ATOM 5237 N N . GLY A 1 678 ? -16.638 -8.640 -15.896 1.00 83.25 678 GLY A N 1
ATOM 5238 C CA . GLY A 1 678 ? -15.897 -8.884 -14.653 1.00 83.25 678 GLY A CA 1
ATOM 5239 C C . GLY A 1 678 ? -14.705 -9.833 -14.851 1.00 83.25 678 GLY A C 1
ATOM 5240 O O . GLY A 1 678 ? -14.559 -10.464 -15.898 1.00 83.25 678 GLY A O 1
ATOM 5241 N N . ARG A 1 679 ? -13.887 -10.030 -13.811 1.00 83.12 679 ARG A N 1
ATOM 5242 C CA . ARG A 1 679 ? -12.802 -11.033 -13.821 1.00 83.12 679 ARG A CA 1
ATOM 5243 C C . ARG A 1 679 ? -13.332 -12.430 -14.148 1.00 83.12 679 ARG A C 1
ATOM 5245 O O . ARG A 1 679 ? -14.383 -12.835 -13.635 1.00 83.12 679 ARG A O 1
ATOM 5252 N N . GLY A 1 680 ? -12.625 -13.170 -14.995 1.00 86.50 680 GLY A N 1
ATOM 5253 C CA . GLY A 1 680 ? -13.051 -14.507 -15.403 1.00 86.50 680 GLY A CA 1
ATOM 5254 C C . GLY A 1 680 ? -12.370 -15.042 -16.653 1.00 86.50 680 GLY A C 1
ATOM 5255 O O . GLY A 1 680 ? -11.604 -14.350 -17.319 1.00 86.50 680 GLY A O 1
ATOM 5256 N N . VAL A 1 681 ? -12.693 -16.290 -16.975 1.00 81.62 681 VAL A N 1
ATOM 5257 C CA . VAL A 1 681 ? -12.368 -16.931 -18.251 1.00 81.62 681 VAL A CA 1
ATOM 5258 C C . VAL A 1 681 ? -13.605 -16.848 -19.135 1.00 81.62 681 VAL A C 1
ATOM 5260 O O . VAL A 1 681 ? -14.685 -17.260 -18.711 1.00 81.62 681 VAL A O 1
ATOM 5263 N N . TYR A 1 682 ? -13.469 -16.330 -20.350 1.00 85.94 682 TYR A N 1
ATOM 5264 C CA . TYR A 1 682 ? -14.569 -16.144 -21.293 1.00 85.94 682 TYR A CA 1
ATOM 5265 C C . TYR A 1 682 ? -14.308 -16.916 -22.576 1.00 85.94 682 TYR A C 1
ATOM 5267 O O . TYR A 1 682 ? -13.228 -16.807 -23.147 1.00 85.94 682 TYR A O 1
ATOM 5275 N N . GLU A 1 683 ? -15.311 -17.648 -23.051 1.00 85.00 683 GLU A N 1
ATOM 5276 C CA . GLU A 1 683 ? -15.356 -18.145 -24.419 1.00 85.00 683 GLU A CA 1
ATOM 5277 C C . GLU A 1 683 ? -15.651 -16.970 -25.339 1.00 85.00 683 GLU A C 1
ATOM 5279 O O . GLU A 1 683 ? -16.601 -16.210 -25.112 1.00 85.00 683 GLU A O 1
ATOM 5284 N N . VAL A 1 684 ? -14.851 -16.830 -26.384 1.00 81.06 684 VAL A N 1
ATOM 5285 C CA . VAL A 1 684 ? -15.056 -15.825 -27.417 1.00 81.06 684 VAL A CA 1
ATOM 5286 C C . VAL A 1 684 ? -15.646 -16.525 -28.630 1.00 81.06 684 VAL A C 1
ATOM 5288 O O . VAL A 1 684 ? -15.060 -17.460 -29.171 1.00 81.06 684 VAL A O 1
ATOM 5291 N N . SER A 1 685 ? -16.825 -16.085 -29.065 1.00 80.00 685 SER A N 1
ATOM 5292 C CA . SER A 1 685 ? -17.480 -16.622 -30.258 1.00 80.00 685 SER A CA 1
ATOM 5293 C C . SER A 1 685 ? -17.835 -15.511 -31.241 1.00 80.00 685 SER A C 1
ATOM 5295 O O . SER A 1 685 ? -18.299 -14.437 -30.858 1.00 80.00 685 SER A O 1
ATOM 5297 N N . GLY A 1 686 ? -17.580 -15.769 -32.521 1.00 78.06 686 GLY A N 1
ATOM 5298 C CA . GLY A 1 686 ? -17.695 -14.822 -33.627 1.00 78.06 686 GLY A CA 1
ATOM 5299 C C . GLY A 1 686 ? -17.241 -15.487 -34.926 1.00 78.06 686 GLY A C 1
ATOM 5300 O O . GLY A 1 686 ? -16.643 -16.564 -34.895 1.00 78.06 686 GLY A O 1
ATOM 5301 N N . VAL A 1 687 ? -17.576 -14.896 -36.073 1.00 56.72 687 VAL A N 1
ATOM 5302 C CA . VAL A 1 687 ? -17.185 -15.456 -37.377 1.00 56.72 687 VAL A CA 1
ATOM 5303 C C . VAL A 1 687 ? -15.664 -15.340 -37.514 1.00 56.72 687 VAL A C 1
ATOM 5305 O O . VAL A 1 687 ? -15.131 -14.248 -37.347 1.00 56.72 687 VAL A O 1
ATOM 5308 N N . ASP A 1 688 ? -15.002 -16.466 -37.787 1.00 66.38 688 ASP A N 1
ATOM 5309 C CA . ASP A 1 688 ? -13.567 -16.579 -38.091 1.00 66.38 688 ASP A CA 1
ATOM 5310 C C . ASP A 1 688 ? -12.582 -16.272 -36.943 1.00 66.38 688 ASP A C 1
ATOM 5312 O O . ASP A 1 688 ? -11.428 -15.941 -37.189 1.00 66.38 688 ASP A O 1
ATOM 5316 N N . LEU A 1 689 ? -12.993 -16.447 -35.679 1.00 61.75 689 LEU A N 1
ATOM 5317 C CA . LEU A 1 689 ? -12.067 -16.385 -34.542 1.00 61.75 689 LEU A CA 1
ATOM 5318 C C . LEU A 1 689 ? -11.396 -17.737 -34.278 1.00 61.75 689 LEU A C 1
ATOM 5320 O O . LEU A 1 689 ? -12.046 -18.776 -34.137 1.00 61.75 689 LEU A O 1
ATOM 5324 N N . THR A 1 690 ? -10.079 -17.701 -34.157 1.00 60.81 690 THR A N 1
ATOM 5325 C CA . THR A 1 690 ? -9.218 -18.843 -33.851 1.00 60.81 690 THR A CA 1
ATOM 5326 C C . THR A 1 690 ? -8.897 -18.943 -32.353 1.00 60.81 690 THR A C 1
ATOM 5328 O O . THR A 1 690 ? -8.808 -20.053 -31.815 1.00 60.81 690 THR A O 1
ATOM 5331 N N . THR A 1 691 ? -8.854 -17.811 -31.641 1.00 57.62 691 THR A N 1
ATOM 5332 C CA . THR A 1 691 ? -8.809 -17.756 -30.170 1.00 57.62 691 THR A CA 1
ATOM 5333 C C . THR A 1 691 ? -10.166 -18.107 -29.573 1.00 57.62 691 THR A C 1
ATOM 5335 O O . THR A 1 691 ? -11.156 -17.415 -29.799 1.00 57.62 691 THR A O 1
ATOM 5338 N N . LYS A 1 692 ? -10.206 -19.178 -28.774 1.00 63.00 692 LYS A N 1
ATOM 5339 C CA . LYS A 1 692 ? -11.453 -19.677 -28.174 1.00 63.00 692 LYS A CA 1
ATOM 5340 C C . LYS A 1 692 ? -11.739 -19.117 -26.789 1.00 63.00 692 LYS A C 1
ATOM 5342 O O . LYS A 1 692 ? -12.903 -18.920 -26.474 1.00 63.00 692 LYS A O 1
ATOM 5347 N N . ASN A 1 693 ? -10.705 -18.842 -25.989 1.00 65.88 693 ASN A N 1
ATOM 5348 C CA . ASN A 1 693 ? -10.852 -18.402 -24.602 1.00 65.88 693 ASN A CA 1
ATOM 5349 C C . ASN A 1 693 ? -9.958 -17.191 -24.309 1.00 65.88 693 ASN A C 1
ATOM 5351 O O . ASN A 1 693 ? -8.808 -17.169 -24.743 1.00 65.88 693 ASN A O 1
ATOM 5355 N N . ILE A 1 694 ? -10.458 -16.234 -23.529 1.00 76.88 694 ILE A N 1
ATOM 5356 C CA . ILE A 1 694 ? -9.675 -15.129 -22.956 1.00 76.88 694 ILE A CA 1
ATOM 5357 C C . ILE A 1 694 ? -9.765 -15.154 -21.429 1.00 76.88 694 ILE A C 1
ATOM 5359 O O . ILE A 1 694 ? -10.810 -15.490 -20.870 1.00 76.88 694 ILE A O 1
ATOM 5363 N N . GLN A 1 695 ? -8.673 -14.797 -20.759 1.00 69.75 695 GLN A N 1
ATOM 5364 C CA . GLN A 1 695 ? -8.594 -14.671 -19.305 1.00 69.75 695 GLN A CA 1
ATOM 5365 C C . GLN A 1 695 ? -8.476 -13.195 -18.932 1.00 69.75 695 GLN A C 1
ATOM 5367 O O . GLN A 1 695 ? -7.620 -12.485 -19.453 1.00 69.75 695 GLN A O 1
ATOM 5372 N N . ILE A 1 696 ? -9.354 -12.741 -18.042 1.00 77.00 696 ILE A N 1
ATOM 5373 C CA . ILE A 1 696 ? -9.448 -11.353 -17.593 1.00 77.00 696 ILE A CA 1
ATOM 5374 C C . ILE A 1 696 ? -9.129 -11.295 -16.101 1.00 77.00 696 ILE A C 1
ATOM 5376 O O . ILE A 1 696 ? -9.878 -11.836 -15.283 1.00 77.00 696 ILE A O 1
ATOM 5380 N N . GLU A 1 697 ? -8.028 -10.625 -15.751 1.00 66.94 697 GLU A N 1
ATOM 5381 C CA . GLU A 1 697 ? -7.512 -10.563 -14.374 1.00 66.94 697 GLU A CA 1
ATOM 5382 C C . GLU A 1 697 ? -7.644 -9.189 -13.704 1.00 66.94 697 GLU A C 1
ATOM 5384 O O . GLU A 1 697 ? -7.620 -9.115 -12.474 1.00 66.94 697 GLU A O 1
ATOM 5389 N N . GLN A 1 698 ? -7.780 -8.116 -14.486 1.00 68.00 698 GLN A N 1
ATOM 5390 C CA . GLN A 1 698 ? -7.850 -6.728 -14.019 1.00 68.00 698 GLN A CA 1
ATOM 5391 C C . GLN A 1 698 ? -9.082 -6.020 -14.600 1.00 68.00 698 GLN A C 1
ATOM 5393 O O . GLN A 1 698 ? -9.663 -6.487 -15.578 1.00 68.00 698 GLN A O 1
ATOM 5398 N N . ASN A 1 699 ? -9.479 -4.905 -13.978 1.00 53.38 699 ASN A N 1
ATOM 5399 C CA . ASN A 1 699 ? -10.663 -4.130 -14.371 1.00 53.38 699 ASN A CA 1
ATOM 5400 C C . ASN A 1 699 ? -10.465 -3.313 -15.663 1.00 53.38 699 ASN A C 1
ATOM 5402 O O . ASN A 1 699 ? -11.443 -2.821 -16.213 1.00 53.38 699 ASN A O 1
ATOM 5406 N N . GLU A 1 700 ? -9.234 -3.185 -16.166 1.00 54.12 700 GLU A N 1
ATOM 5407 C CA . GLU A 1 700 ? -8.964 -2.636 -17.497 1.00 54.12 700 GLU A CA 1
ATOM 5408 C C . GLU A 1 700 ? -8.745 -3.774 -18.492 1.00 54.12 700 GLU A C 1
ATOM 5410 O O . GLU A 1 700 ? -7.764 -4.517 -18.420 1.00 54.12 700 GLU A O 1
ATOM 5415 N N . ILE A 1 701 ? -9.673 -3.914 -19.438 1.00 59.84 701 ILE A N 1
ATOM 5416 C CA . ILE A 1 701 ? -9.614 -4.942 -20.475 1.00 59.84 701 ILE A CA 1
ATOM 5417 C C . ILE A 1 701 ? -9.396 -4.256 -21.818 1.00 59.84 701 ILE A C 1
ATOM 5419 O O . ILE A 1 701 ? -10.293 -3.599 -22.342 1.00 59.84 701 ILE A O 1
ATOM 5423 N N . SER A 1 702 ? -8.234 -4.481 -22.427 1.00 55.84 702 SER A N 1
ATOM 5424 C CA . SER A 1 702 ? -8.051 -4.236 -23.859 1.00 55.84 702 SER A CA 1
ATOM 5425 C C . SER A 1 702 ? -8.040 -5.575 -24.598 1.00 55.84 702 SER A C 1
ATOM 5427 O O . SER A 1 702 ? -7.062 -6.316 -24.577 1.00 55.84 702 SER A O 1
ATOM 5429 N N . VAL A 1 703 ? -9.159 -5.925 -25.244 1.00 65.94 703 VAL A N 1
ATOM 5430 C CA . VAL A 1 703 ? -9.186 -7.059 -26.182 1.00 65.94 703 VAL A CA 1
ATOM 5431 C C . VAL A 1 703 ? -8.650 -6.564 -27.522 1.00 65.94 703 VAL A C 1
ATOM 5433 O O . VAL A 1 703 ? -9.348 -5.867 -28.259 1.00 65.94 703 VAL A O 1
ATOM 5436 N N . LEU A 1 704 ? -7.400 -6.907 -27.827 1.00 64.38 704 LEU A N 1
ATOM 5437 C CA . LEU A 1 704 ? -6.785 -6.633 -29.122 1.00 64.38 704 LEU A CA 1
ATOM 5438 C C . LEU A 1 704 ? -7.094 -7.786 -30.083 1.00 64.38 704 LEU A C 1
ATOM 5440 O O . LEU A 1 704 ? -6.776 -8.940 -29.804 1.00 64.38 704 LEU A O 1
ATOM 5444 N N . LEU A 1 705 ? -7.723 -7.473 -31.214 1.00 75.12 705 LEU A N 1
ATOM 5445 C CA . LEU A 1 705 ? -7.922 -8.418 -32.314 1.00 75.12 705 LEU A CA 1
ATOM 5446 C C . LEU A 1 705 ? -6.836 -8.190 -33.358 1.00 75.12 705 LEU A C 1
ATOM 5448 O O . LEU A 1 705 ? -6.389 -7.059 -33.522 1.00 75.12 705 LEU A O 1
ATOM 5452 N N . PHE A 1 706 ? -6.450 -9.223 -34.094 1.00 76.62 706 PHE A N 1
ATOM 5453 C CA . PHE A 1 706 ? -5.505 -9.118 -35.203 1.00 76.62 706 PHE A CA 1
ATOM 5454 C C . PHE A 1 706 ? -6.016 -9.889 -36.423 1.00 76.62 706 PHE A C 1
ATOM 5456 O O . PHE A 1 706 ? -6.896 -10.744 -36.304 1.00 76.62 706 PHE A O 1
ATOM 5463 N N . ASP A 1 707 ? -5.508 -9.533 -37.599 1.00 79.06 707 ASP A N 1
ATOM 5464 C CA . ASP A 1 707 ? -5.778 -10.236 -38.855 1.00 79.06 707 ASP A CA 1
ATOM 5465 C C . ASP A 1 707 ? -4.973 -11.544 -38.908 1.00 79.06 707 ASP A C 1
ATOM 5467 O O . ASP A 1 707 ? -3.804 -11.539 -39.288 1.00 79.06 707 ASP A O 1
ATOM 5471 N N . ASP A 1 708 ? -5.605 -12.653 -38.512 1.00 77.75 708 ASP A N 1
ATOM 5472 C CA . ASP A 1 708 ? -5.058 -14.015 -38.604 1.00 77.75 708 ASP A CA 1
ATOM 5473 C C . ASP A 1 708 ? -5.168 -14.535 -40.046 1.00 77.75 708 ASP A C 1
ATOM 5475 O O . ASP A 1 708 ? -5.991 -15.389 -40.402 1.00 77.75 708 ASP A O 1
ATOM 5479 N N . SER A 1 709 ? -4.345 -13.959 -40.918 1.00 80.62 709 SER A N 1
ATOM 5480 C CA . SER A 1 709 ? -4.366 -14.212 -42.359 1.00 80.62 709 SER A CA 1
ATOM 5481 C C . SER A 1 709 ? -4.052 -15.668 -42.721 1.00 80.62 709 SER A C 1
ATOM 5483 O O . SER A 1 709 ? -4.359 -16.106 -43.837 1.00 80.62 709 SER A O 1
ATOM 5485 N N . ASN A 1 710 ? -3.423 -16.426 -41.818 1.00 81.31 710 ASN A N 1
ATOM 5486 C CA . ASN A 1 710 ? -3.074 -17.827 -42.045 1.00 81.31 710 ASN A CA 1
ATOM 5487 C C . ASN A 1 710 ? -3.982 -18.833 -41.305 1.00 81.31 710 ASN A C 1
ATOM 5489 O O . ASN A 1 710 ? -3.942 -20.028 -41.623 1.00 81.31 710 ASN A O 1
ATOM 5493 N N . GLY A 1 711 ? -4.851 -18.353 -40.413 1.00 77.44 711 GLY A N 1
ATOM 5494 C CA . GLY A 1 711 ? -5.882 -19.117 -39.719 1.00 77.44 711 GLY A CA 1
ATOM 5495 C C . GLY A 1 711 ? -5.348 -20.057 -38.639 1.00 77.44 711 GLY A C 1
ATOM 5496 O O . GLY A 1 711 ? -5.970 -21.099 -38.395 1.00 77.44 711 GLY A O 1
ATOM 5497 N N . ASN A 1 712 ? -4.192 -19.765 -38.039 1.00 74.94 712 ASN A N 1
ATOM 5498 C CA . ASN A 1 712 ? -3.566 -20.640 -37.042 1.00 74.94 712 ASN A CA 1
ATOM 5499 C C . ASN A 1 712 ? -3.920 -20.290 -35.587 1.00 74.94 712 ASN A C 1
ATOM 5501 O O . ASN A 1 712 ? -3.647 -21.099 -34.695 1.00 74.94 712 ASN A O 1
ATOM 5505 N N . GLY A 1 713 ? -4.541 -19.142 -35.333 1.00 63.66 713 GLY A N 1
ATOM 5506 C CA . GLY A 1 713 ? -4.878 -18.680 -33.989 1.00 63.66 713 GLY A CA 1
ATOM 5507 C C . GLY A 1 713 ? -3.790 -18.052 -33.172 1.00 63.66 713 GLY A C 1
ATOM 5508 O O . GLY A 1 713 ? -3.976 -17.891 -31.967 1.00 63.66 713 GLY A O 1
ATOM 5509 N N . LEU A 1 714 ? -2.688 -17.684 -33.799 1.00 68.06 714 LEU A N 1
ATOM 5510 C CA . LEU A 1 714 ? -1.570 -17.010 -33.174 1.00 68.06 714 LEU A CA 1
ATOM 5511 C C . LEU A 1 714 ? -1.273 -15.753 -33.976 1.00 68.06 714 LEU A C 1
ATOM 5513 O O . LEU A 1 714 ? -1.332 -15.778 -35.195 1.00 68.06 714 LEU A O 1
ATOM 5517 N N . GLN A 1 715 ? -0.935 -14.665 -33.288 1.00 73.12 715 GLN A N 1
ATOM 5518 C CA . GLN A 1 715 ? -0.459 -13.479 -33.982 1.00 73.12 715 GLN A CA 1
ATOM 5519 C C . GLN A 1 715 ? 0.944 -13.754 -34.519 1.00 73.12 715 GLN A C 1
ATOM 5521 O O . GLN A 1 715 ? 1.898 -13.849 -33.740 1.00 73.12 715 GLN A O 1
ATOM 5526 N N . ASP A 1 716 ? 1.073 -13.853 -35.836 1.00 80.62 716 ASP A N 1
ATOM 5527 C CA . ASP A 1 716 ? 2.357 -14.053 -36.500 1.00 80.62 716 ASP A CA 1
ATOM 5528 C C . ASP A 1 716 ? 3.033 -12.734 -36.902 1.00 80.62 716 ASP A C 1
ATOM 5530 O O . ASP A 1 716 ? 2.420 -11.672 -37.043 1.00 80.62 716 ASP A O 1
ATOM 5534 N N . GLU A 1 717 ? 4.353 -12.796 -37.100 1.00 78.31 717 GLU A N 1
ATOM 5535 C CA . GLU A 1 717 ? 5.148 -11.651 -37.546 1.00 78.31 717 GLU A CA 1
ATOM 5536 C C . GLU A 1 717 ? 4.634 -11.132 -38.904 1.00 78.31 717 GLU A C 1
ATOM 5538 O O . GLU A 1 717 ? 4.782 -11.781 -39.940 1.00 78.31 717 GLU A O 1
ATOM 5543 N N . GLY A 1 718 ? 4.037 -9.935 -38.896 1.00 83.56 718 GLY A N 1
ATOM 5544 C CA . GLY A 1 718 ? 3.442 -9.292 -40.073 1.00 83.56 718 GLY A CA 1
ATOM 5545 C C . GLY A 1 718 ? 1.920 -9.147 -40.017 1.00 83.56 718 GLY A C 1
ATOM 5546 O O . GLY A 1 718 ? 1.370 -8.381 -40.810 1.00 83.56 718 GLY A O 1
ATOM 5547 N N . GLU A 1 719 ? 1.254 -9.808 -39.071 1.00 82.44 719 GLU A N 1
ATOM 5548 C CA . GLU A 1 719 ? -0.180 -9.650 -38.825 1.00 82.44 719 GLU A CA 1
ATOM 5549 C C . GLU A 1 719 ? -0.453 -8.373 -38.021 1.00 82.44 719 GLU A C 1
ATOM 5551 O O . GLU A 1 719 ? 0.205 -8.077 -37.017 1.00 82.44 719 GLU A O 1
ATOM 5556 N N . GLN A 1 720 ? -1.402 -7.567 -38.500 1.00 79.12 720 GLN A N 1
ATOM 5557 C CA . GLN A 1 720 ? -1.729 -6.276 -37.898 1.00 79.12 720 GLN A CA 1
ATOM 5558 C C . GLN A 1 720 ? -2.877 -6.422 -36.907 1.00 79.12 720 GLN A C 1
ATOM 5560 O O . GLN A 1 720 ? -3.841 -7.142 -37.161 1.00 79.12 720 GLN A O 1
ATOM 5565 N N . PHE A 1 721 ? -2.793 -5.692 -35.794 1.00 76.44 721 PHE A N 1
ATOM 5566 C CA . PHE A 1 721 ? -3.946 -5.504 -34.926 1.00 76.44 721 PHE A CA 1
ATOM 5567 C C . PHE A 1 721 ? -5.031 -4.733 -35.678 1.00 76.44 721 PHE A C 1
ATOM 5569 O O . PHE A 1 721 ? -4.746 -3.711 -36.303 1.00 76.44 721 PHE A O 1
ATOM 5576 N N . LEU A 1 722 ? -6.264 -5.217 -35.589 1.00 71.25 722 LEU A N 1
ATOM 5577 C CA . LEU A 1 722 ? -7.432 -4.521 -36.098 1.00 71.25 722 LEU A CA 1
ATOM 5578 C C . LEU A 1 722 ? -7.672 -3.286 -35.239 1.00 71.25 722 LEU A C 1
ATOM 5580 O O . LEU A 1 722 ? -7.729 -3.369 -34.006 1.00 71.25 722 LEU A O 1
ATOM 5584 N N . ASP A 1 723 ? -7.851 -2.138 -35.883 1.00 72.00 723 ASP A N 1
ATOM 5585 C CA . ASP A 1 723 ? -8.212 -0.932 -35.152 1.00 72.00 723 ASP A CA 1
ATOM 5586 C C . ASP A 1 723 ? -9.647 -1.042 -34.572 1.00 72.00 723 ASP A C 1
ATOM 5588 O O . ASP A 1 723 ? -10.462 -1.851 -35.038 1.00 72.00 723 ASP A O 1
ATOM 5592 N N . PRO A 1 724 ? -10.016 -0.230 -33.562 1.00 69.12 724 PRO A N 1
ATOM 5593 C CA . PRO A 1 724 ? -11.342 -0.289 -32.940 1.00 69.12 724 PRO A CA 1
ATOM 5594 C C . PRO A 1 724 ? -12.531 -0.038 -33.880 1.00 69.12 724 PRO A C 1
ATOM 5596 O O . PRO A 1 724 ? -13.678 -0.218 -33.472 1.00 69.12 724 PRO A O 1
ATOM 5599 N N . SER A 1 725 ? -12.309 0.463 -35.093 1.00 74.12 725 SER A N 1
ATOM 5600 C CA . SER A 1 725 ? -13.334 0.643 -36.123 1.00 74.12 725 SER A CA 1
ATOM 5601 C C . SER A 1 725 ? -13.452 -0.582 -37.035 1.00 74.12 725 SER A C 1
ATOM 5603 O O . SER A 1 725 ? -14.563 -0.931 -37.447 1.00 74.12 725 SER A O 1
ATOM 5605 N N . GLU A 1 726 ? -12.346 -1.280 -37.286 1.00 72.19 726 GLU A N 1
ATOM 5606 C CA . GLU A 1 726 ? -12.305 -2.555 -38.003 1.00 72.19 726 GLU A CA 1
ATOM 5607 C C . GLU A 1 726 ? -12.869 -3.696 -37.154 1.00 72.19 726 GLU A C 1
ATOM 5609 O O . GLU A 1 726 ? -13.678 -4.486 -37.651 1.00 72.19 726 GLU A O 1
ATOM 5614 N N . SER A 1 727 ? -12.554 -3.723 -35.855 1.00 69.56 727 SER A N 1
ATOM 5615 C CA . SER A 1 727 ? -13.081 -4.712 -34.905 1.00 69.56 727 SER A CA 1
ATOM 5616 C C . SER A 1 727 ? -14.610 -4.684 -34.802 1.00 69.56 727 SER A C 1
ATOM 5618 O O . SER A 1 727 ? -15.242 -5.730 -34.670 1.00 69.56 727 SER A O 1
ATOM 5620 N N . ARG A 1 728 ? -15.237 -3.509 -34.976 1.00 73.06 728 ARG A N 1
ATOM 5621 C CA . ARG A 1 728 ? -16.706 -3.336 -34.965 1.00 73.06 728 ARG A CA 1
ATOM 5622 C C . ARG A 1 728 ? -17.428 -4.066 -36.095 1.00 73.06 728 ARG A C 1
ATOM 5624 O O . ARG A 1 728 ? -18.648 -4.204 -36.034 1.00 73.06 728 ARG A O 1
ATOM 5631 N N . ARG A 1 729 ? -16.719 -4.496 -37.144 1.00 75.12 729 ARG A N 1
ATOM 5632 C CA . ARG A 1 729 ? -17.312 -5.299 -38.227 1.00 75.12 729 ARG A CA 1
ATOM 5633 C C . ARG A 1 729 ? -17.530 -6.752 -37.816 1.00 75.12 729 ARG A C 1
ATOM 5635 O O . ARG A 1 729 ? -18.315 -7.442 -38.466 1.00 75.12 729 ARG A O 1
ATOM 5642 N N . TYR A 1 730 ? -16.880 -7.198 -36.745 1.00 75.19 730 TYR A N 1
ATOM 5643 C CA . TYR A 1 730 ? -17.002 -8.547 -36.223 1.00 75.19 730 TYR A CA 1
ATOM 5644 C C . TYR A 1 730 ? -18.009 -8.560 -35.074 1.00 75.19 730 TYR A C 1
ATOM 5646 O O . TYR A 1 730 ? -17.900 -7.815 -34.103 1.00 75.19 730 TYR A O 1
ATOM 5654 N N . SER A 1 731 ? -19.019 -9.420 -35.190 1.00 73.50 731 SER A N 1
ATOM 5655 C CA . SER A 1 731 ? -19.940 -9.699 -34.090 1.00 73.50 731 SER A CA 1
ATOM 5656 C C . SER A 1 731 ? -19.257 -10.663 -33.126 1.00 73.50 731 SER A C 1
ATOM 5658 O O . SER A 1 731 ? -19.365 -11.878 -33.297 1.00 73.50 731 SER A O 1
ATOM 5660 N N . ILE A 1 732 ? -18.545 -10.120 -32.144 1.00 76.94 732 ILE A N 1
ATOM 5661 C CA . ILE A 1 732 ? -17.909 -10.896 -31.081 1.00 76.94 732 ILE A CA 1
ATOM 5662 C C . ILE A 1 732 ? -18.862 -10.971 -29.897 1.00 76.94 732 ILE A C 1
ATOM 5664 O O . ILE A 1 732 ? -19.414 -9.962 -29.463 1.00 76.94 732 ILE A O 1
ATOM 5668 N N . SER A 1 733 ? -19.060 -12.174 -29.378 1.00 80.94 733 SER A N 1
ATOM 5669 C CA . SER A 1 733 ? -19.803 -12.403 -28.148 1.00 80.94 733 SER A CA 1
ATOM 5670 C C . SER A 1 733 ? -18.940 -13.151 -27.145 1.00 80.94 733 SER A C 1
ATOM 5672 O O . SER A 1 733 ? -18.243 -14.104 -27.495 1.00 80.94 733 SER A O 1
ATOM 5674 N N . PHE A 1 734 ? -18.999 -12.693 -25.898 1.00 83.31 734 PHE A N 1
ATOM 5675 C CA . PHE A 1 734 ? -18.289 -13.277 -24.769 1.00 83.31 734 PHE A CA 1
ATOM 5676 C C . PHE A 1 734 ? -19.269 -14.091 -23.933 1.00 83.31 734 PHE A C 1
ATOM 5678 O O . PHE A 1 734 ? -20.324 -13.590 -23.539 1.00 83.31 734 PHE A O 1
ATOM 5685 N N . SER A 1 735 ? -18.919 -15.340 -23.650 1.00 88.31 735 SER A N 1
ATOM 5686 C CA . SER A 1 735 ? -19.664 -16.215 -22.748 1.00 88.31 735 SER A CA 1
ATOM 5687 C C . SER A 1 735 ? -18.761 -16.591 -21.582 1.00 88.31 735 SER A C 1
ATOM 5689 O O . SER A 1 735 ? -17.736 -17.237 -21.776 1.00 88.31 735 SER A O 1
ATOM 5691 N N . LYS A 1 736 ? -19.097 -16.162 -20.361 1.00 89.19 736 LYS A N 1
ATOM 5692 C CA . LYS A 1 736 ? -18.266 -16.438 -19.183 1.00 89.19 736 LYS A CA 1
ATOM 5693 C C . LYS A 1 736 ? -18.241 -17.944 -18.899 1.00 89.19 736 LYS A C 1
ATOM 5695 O O . LYS A 1 736 ? -19.273 -18.537 -18.595 1.00 89.19 736 LYS A O 1
ATOM 5700 N N . LEU A 1 737 ? -17.064 -18.556 -18.999 1.00 88.19 737 LEU A N 1
ATOM 5701 C CA . LEU A 1 737 ? -16.829 -19.973 -18.718 1.00 88.19 737 LEU A CA 1
ATOM 5702 C C . LEU A 1 737 ? -16.468 -20.225 -17.256 1.00 88.19 737 LEU A C 1
ATOM 5704 O O . LEU A 1 737 ? -16.847 -21.267 -16.722 1.00 88.19 737 LEU A O 1
ATOM 5708 N N . ALA A 1 738 ? -15.738 -19.306 -16.625 1.00 91.69 738 ALA A N 1
ATOM 5709 C CA . ALA A 1 738 ? -15.359 -19.391 -15.219 1.00 91.69 738 ALA A CA 1
ATOM 5710 C C . ALA A 1 738 ? -15.145 -18.001 -14.610 1.00 91.69 738 ALA A C 1
ATOM 5712 O O . ALA A 1 738 ? -14.851 -17.030 -15.306 1.00 91.69 738 ALA A O 1
ATOM 5713 N N . ASP A 1 739 ? -15.274 -17.922 -13.296 1.00 92.56 739 ASP A N 1
ATOM 5714 C CA . ASP A 1 739 ? -14.857 -16.798 -12.469 1.00 92.56 739 ASP A CA 1
ATOM 5715 C C . ASP A 1 739 ? -13.393 -16.986 -12.056 1.00 92.56 739 ASP A C 1
ATOM 5717 O O . ASP A 1 739 ? -12.907 -18.116 -11.980 1.00 92.56 739 ASP A O 1
ATOM 5721 N N . ILE A 1 740 ? -12.688 -15.883 -11.802 1.00 91.19 740 ILE A N 1
ATOM 5722 C CA . ILE A 1 740 ? -11.334 -15.900 -11.237 1.00 91.19 740 ILE A CA 1
ATOM 5723 C C . ILE A 1 740 ? -11.377 -15.141 -9.920 1.00 91.19 740 ILE A C 1
ATOM 5725 O O . ILE A 1 740 ? -11.695 -13.950 -9.901 1.00 91.19 740 ILE A O 1
ATOM 5729 N N . GLU A 1 741 ? -11.032 -15.834 -8.840 1.00 92.12 741 GLU A N 1
ATOM 5730 C CA . GLU A 1 741 ? -10.944 -15.259 -7.501 1.00 92.12 741 GLU A CA 1
ATOM 5731 C C . GLU A 1 741 ? -9.494 -15.205 -7.037 1.00 92.12 741 GLU A C 1
ATOM 5733 O O . GLU A 1 741 ? -8.720 -16.138 -7.254 1.00 92.12 741 GLU A O 1
ATOM 5738 N N . ALA A 1 742 ? -9.134 -14.102 -6.387 1.00 91.75 742 ALA A N 1
ATOM 5739 C CA . ALA A 1 742 ? -7.810 -13.892 -5.822 1.00 91.75 742 ALA A CA 1
ATOM 5740 C C . ALA A 1 742 ? -7.847 -14.111 -4.307 1.00 91.75 742 ALA A C 1
ATOM 5742 O O . ALA A 1 742 ? -8.697 -13.559 -3.608 1.00 91.75 742 ALA A O 1
ATOM 5743 N N . TYR A 1 743 ? -6.900 -14.892 -3.801 1.00 94.81 743 TYR A N 1
ATOM 5744 C CA . TYR A 1 743 ? -6.755 -15.232 -2.395 1.00 94.81 743 TYR A CA 1
ATOM 5745 C C . TYR A 1 743 ? -5.390 -14.778 -1.906 1.00 94.81 743 TYR A C 1
ATOM 5747 O O . TYR A 1 743 ? -4.356 -15.255 -2.375 1.00 94.81 743 TYR A O 1
ATOM 5755 N N . ARG A 1 744 ? -5.386 -13.878 -0.925 1.00 90.62 744 ARG A N 1
ATOM 5756 C CA . ARG A 1 744 ? -4.163 -13.478 -0.236 1.00 90.62 744 ARG A CA 1
ATOM 5757 C C . ARG A 1 744 ? -3.787 -14.535 0.798 1.00 90.62 744 ARG A C 1
ATOM 5759 O O . ARG A 1 744 ? -4.606 -14.924 1.633 1.00 90.62 744 ARG A O 1
ATOM 5766 N N . LEU A 1 745 ? -2.545 -14.996 0.735 1.00 95.50 745 LEU A N 1
ATOM 5767 C CA . LEU A 1 745 ? -1.947 -15.915 1.692 1.00 95.50 745 LEU A CA 1
ATOM 5768 C C . LEU A 1 745 ? -0.839 -15.182 2.432 1.00 95.50 745 LEU A C 1
ATOM 5770 O O . LEU A 1 745 ? 0.250 -14.988 1.900 1.00 95.50 745 LEU A O 1
ATOM 5774 N N . ASN A 1 746 ? -1.115 -14.816 3.677 1.00 92.06 746 ASN A N 1
ATOM 5775 C CA . ASN A 1 746 ? -0.134 -14.199 4.557 1.00 92.06 746 ASN A CA 1
ATOM 5776 C C . ASN A 1 746 ? 0.785 -15.260 5.163 1.00 92.06 746 ASN A C 1
ATOM 5778 O O . ASN A 1 746 ? 0.462 -16.456 5.200 1.00 92.06 746 ASN A O 1
ATOM 5782 N N . ASN A 1 747 ? 1.911 -14.812 5.713 1.00 93.38 747 ASN A N 1
ATOM 5783 C CA . ASN A 1 747 ? 2.824 -15.695 6.420 1.00 93.38 747 ASN A CA 1
ATOM 5784 C C . ASN A 1 747 ? 2.100 -16.298 7.629 1.00 93.38 747 ASN A C 1
ATOM 5786 O O . ASN A 1 747 ? 1.613 -15.588 8.508 1.00 93.38 747 ASN A O 1
ATOM 5790 N N . GLY A 1 748 ? 2.030 -17.623 7.695 1.00 95.00 748 GLY A N 1
ATOM 5791 C CA . GLY A 1 748 ? 1.365 -18.331 8.775 1.00 95.00 748 GLY A CA 1
ATOM 5792 C C . GLY A 1 748 ? 0.111 -19.091 8.356 1.00 95.00 748 GLY A C 1
ATOM 5793 O O . GLY A 1 748 ? 0.101 -19.776 7.338 1.00 95.00 748 GLY A O 1
ATOM 5794 N N . TRP A 1 749 ? -0.902 -19.090 9.226 1.00 97.00 749 TRP A N 1
ATOM 5795 C CA . TRP A 1 749 ? -2.147 -19.842 9.032 1.00 97.00 749 TRP A CA 1
ATOM 5796 C C . TRP A 1 749 ? -3.249 -18.945 8.478 1.00 97.00 749 TRP A C 1
ATOM 5798 O O . TRP A 1 749 ? -3.708 -18.034 9.168 1.00 97.00 749 TRP A O 1
ATOM 5808 N N . ASN A 1 750 ? -3.721 -19.280 7.283 1.00 96.75 750 ASN A N 1
ATOM 5809 C CA . ASN A 1 750 ? -4.803 -18.594 6.586 1.00 96.75 750 ASN A CA 1
ATOM 5810 C C . ASN A 1 750 ? -6.061 -19.468 6.641 1.00 96.75 750 ASN A C 1
ATOM 5812 O O . ASN A 1 750 ? -5.980 -20.645 6.293 1.00 96.75 750 ASN A O 1
ATOM 5816 N N . LEU A 1 751 ? -7.201 -18.927 7.088 1.00 97.88 751 LEU A N 1
ATOM 5817 C CA . LEU A 1 751 ? -8.481 -19.647 7.094 1.00 97.88 751 LEU A CA 1
ATOM 5818 C C . LEU A 1 751 ? -9.340 -19.192 5.912 1.00 97.88 751 LEU A C 1
ATOM 5820 O O . LEU A 1 751 ? -10.000 -18.156 5.975 1.00 97.88 751 LEU A O 1
ATOM 5824 N N . LEU A 1 752 ? -9.338 -19.986 4.848 1.00 97.31 752 LEU A N 1
ATOM 5825 C CA . LEU A 1 752 ? -9.972 -19.654 3.575 1.00 97.31 752 LEU A CA 1
ATOM 5826 C C . LEU A 1 752 ? -11.125 -20.600 3.244 1.00 97.31 752 LEU A C 1
ATOM 5828 O O . LEU A 1 752 ? -11.279 -21.667 3.841 1.00 97.31 752 LEU A O 1
ATOM 5832 N N . SER A 1 753 ? -11.928 -20.210 2.263 1.00 96.44 753 SER A N 1
ATOM 5833 C CA . SER A 1 753 ? -12.886 -21.079 1.591 1.00 96.44 753 SER A CA 1
ATOM 5834 C C . SER A 1 753 ? -12.913 -20.783 0.100 1.00 96.44 753 SER A C 1
ATOM 5836 O O . SER A 1 753 ? -12.677 -19.657 -0.328 1.00 96.44 753 SER A O 1
ATOM 5838 N N . PHE A 1 754 ? -13.224 -21.804 -0.690 1.00 95.38 754 PHE A N 1
ATOM 5839 C CA . PHE A 1 754 ? -13.254 -21.722 -2.143 1.00 95.38 754 PHE A CA 1
ATOM 5840 C C . PHE A 1 754 ? -14.703 -21.878 -2.612 1.00 95.38 754 PHE A C 1
ATOM 5842 O O . PHE A 1 754 ? -15.181 -23.006 -2.727 1.00 95.38 754 PHE A O 1
ATOM 5849 N N . PRO A 1 755 ? -15.446 -20.788 -2.878 1.00 92.44 755 PRO A N 1
ATOM 5850 C CA . PRO A 1 755 ? -16.829 -20.851 -3.355 1.00 92.44 755 PRO A CA 1
ATOM 5851 C C . PRO A 1 755 ? -16.936 -21.229 -4.848 1.00 92.44 755 PRO A C 1
ATOM 5853 O O . PRO A 1 755 ? -17.948 -20.950 -5.490 1.00 92.44 755 PRO A O 1
ATOM 5856 N N . LEU A 1 756 ? -15.895 -21.852 -5.409 1.00 93.12 756 LEU A N 1
ATOM 5857 C CA . LEU A 1 756 ? -15.737 -22.140 -6.829 1.00 93.12 756 LEU A CA 1
ATOM 5858 C C . LEU A 1 756 ? -15.756 -23.647 -7.093 1.00 93.12 756 LEU A C 1
ATOM 5860 O O . LEU A 1 756 ? -15.084 -24.426 -6.417 1.00 93.12 756 LEU A O 1
ATOM 5864 N N . LEU A 1 757 ? -16.460 -24.059 -8.145 1.00 93.56 757 LEU A N 1
ATOM 5865 C CA . LEU A 1 757 ? -16.289 -25.371 -8.763 1.00 93.56 757 LEU A CA 1
ATOM 5866 C C . LEU A 1 757 ? -15.071 -25.312 -9.688 1.00 93.56 757 LEU A C 1
ATOM 5868 O O . LEU A 1 757 ? -15.175 -24.897 -10.842 1.00 93.56 757 LEU A O 1
ATOM 5872 N N . MET A 1 758 ? -13.915 -25.721 -9.172 1.00 95.50 758 MET A N 1
ATOM 5873 C CA . MET A 1 758 ? -12.624 -25.663 -9.872 1.00 95.50 758 MET A CA 1
ATOM 5874 C C . MET A 1 758 ? -12.371 -26.898 -10.754 1.00 95.50 758 MET A C 1
ATOM 5876 O O . MET A 1 758 ? -11.247 -27.375 -10.847 1.00 95.50 758 MET A O 1
ATOM 5880 N N . GLN A 1 759 ? -13.422 -27.455 -11.361 1.00 92.31 759 GLN A N 1
ATOM 5881 C CA . GLN A 1 759 ? -13.337 -28.635 -12.228 1.00 92.31 759 GLN A CA 1
ATOM 5882 C C . GLN A 1 759 ? -13.760 -28.285 -13.659 1.00 92.31 759 GLN A C 1
ATOM 5884 O O . GLN A 1 759 ? -14.796 -27.644 -13.862 1.00 92.31 759 GLN A O 1
ATOM 5889 N N . GLY A 1 760 ? -13.007 -28.771 -14.651 1.00 91.00 760 GLY A N 1
ATOM 5890 C CA . GLY A 1 760 ? -13.308 -28.622 -16.078 1.00 91.00 760 GLY A CA 1
ATOM 5891 C C . GLY A 1 760 ? -12.355 -27.684 -16.822 1.00 91.00 760 GLY A C 1
ATOM 5892 O O . GLY A 1 760 ? -11.615 -26.916 -16.213 1.00 91.00 760 GLY A O 1
ATOM 5893 N N . ASP A 1 761 ? -12.404 -27.747 -18.155 1.00 83.62 761 ASP A N 1
ATOM 5894 C CA . ASP A 1 761 ? -11.383 -27.256 -19.106 1.00 83.62 761 ASP A CA 1
ATOM 5895 C C . ASP A 1 761 ? -11.093 -25.738 -19.091 1.00 83.62 761 ASP A C 1
ATOM 5897 O O . ASP A 1 761 ? -10.253 -25.259 -19.845 1.00 83.62 761 ASP A O 1
ATOM 5901 N N . SER A 1 762 ? -11.772 -24.962 -18.244 1.00 85.25 762 SER A N 1
ATOM 5902 C CA . SER A 1 762 ? -11.601 -23.503 -18.100 1.00 85.25 762 SER A CA 1
ATOM 5903 C C . SER A 1 762 ? -11.470 -23.070 -16.639 1.00 85.25 762 SER A C 1
ATOM 5905 O O . SER A 1 762 ? -11.781 -21.939 -16.285 1.00 85.25 762 SER A O 1
ATOM 5907 N N . THR A 1 763 ? -11.070 -24.000 -15.778 1.00 91.62 763 THR A N 1
ATOM 5908 C CA . THR A 1 763 ? -10.886 -23.809 -14.337 1.00 91.62 763 THR A CA 1
ATOM 5909 C C . THR A 1 763 ? -9.450 -24.168 -13.958 1.00 91.62 763 THR A C 1
ATOM 5911 O O . THR A 1 763 ? -8.729 -24.730 -14.779 1.00 91.62 763 THR A O 1
ATOM 5914 N N . SER A 1 764 ? -9.043 -23.928 -12.711 1.00 92.94 764 SER A N 1
ATOM 5915 C CA . SER A 1 764 ? -7.732 -24.359 -12.199 1.00 92.94 764 SER A CA 1
ATOM 5916 C C . SER A 1 764 ? -7.588 -25.884 -12.066 1.00 92.94 764 SER A C 1
ATOM 5918 O O . SER A 1 764 ? -6.531 -26.353 -11.672 1.00 92.94 764 SER A O 1
ATOM 5920 N N . GLN A 1 765 ? -8.626 -26.676 -12.377 1.00 96.38 765 GLN A N 1
ATOM 5921 C CA . GLN A 1 765 ? -8.608 -28.149 -12.316 1.00 96.38 765 GLN A CA 1
ATOM 5922 C C . GLN A 1 765 ? -8.243 -28.714 -10.928 1.00 96.38 765 GLN A C 1
ATOM 5924 O O . GLN A 1 765 ? -7.722 -29.822 -10.805 1.00 96.38 765 GLN A O 1
ATOM 5929 N N . ILE A 1 766 ? -8.558 -27.972 -9.865 1.00 97.19 766 ILE A N 1
ATOM 5930 C CA . ILE A 1 766 ? -8.279 -28.355 -8.481 1.00 97.19 766 ILE A CA 1
ATOM 5931 C C . ILE A 1 766 ? -9.402 -29.256 -7.974 1.00 97.19 766 ILE A C 1
ATOM 5933 O O . ILE A 1 766 ? -10.546 -28.827 -7.789 1.00 97.19 766 ILE A O 1
ATOM 5937 N N . THR A 1 767 ? -9.069 -30.513 -7.686 1.00 96.75 767 THR A N 1
ATOM 5938 C CA . THR A 1 767 ? -10.010 -31.488 -7.114 1.00 96.75 767 THR A CA 1
ATOM 5939 C C . THR A 1 767 ? -9.639 -31.920 -5.702 1.00 96.75 767 THR A C 1
ATOM 5941 O O . THR A 1 767 ? -10.514 -32.378 -4.956 1.00 96.75 767 THR A O 1
ATOM 5944 N N . LYS A 1 768 ? -8.364 -31.793 -5.331 1.00 98.25 768 LYS A N 1
ATOM 5945 C CA . LYS A 1 768 ? -7.789 -32.257 -4.067 1.00 98.25 768 LYS A CA 1
ATOM 5946 C C . LYS A 1 768 ? -6.870 -31.222 -3.423 1.00 98.25 768 LYS A C 1
ATOM 5948 O O . LYS A 1 768 ? -6.477 -30.236 -4.038 1.00 98.25 768 LYS A O 1
ATOM 5953 N N . ALA A 1 769 ? -6.537 -31.458 -2.157 1.00 98.38 769 ALA A N 1
ATOM 5954 C CA . ALA A 1 769 ? -5.619 -30.622 -1.396 1.00 98.38 769 ALA A CA 1
ATOM 5955 C C . ALA A 1 769 ? -4.205 -30.606 -2.002 1.00 98.38 769 ALA A C 1
ATOM 5957 O O . ALA A 1 769 ? -3.532 -29.579 -1.943 1.00 98.38 769 ALA A O 1
ATOM 5958 N N . SER A 1 770 ? -3.755 -31.712 -2.599 1.00 98.06 770 SER A N 1
ATOM 5959 C CA . SER A 1 770 ? -2.473 -31.774 -3.308 1.00 98.06 770 SER A CA 1
ATOM 5960 C C . SER A 1 770 ? -2.437 -30.877 -4.548 1.00 98.06 770 SER A C 1
ATOM 5962 O O . SER A 1 770 ? -1.459 -30.147 -4.706 1.00 98.06 770 SER A O 1
ATOM 5964 N N . ASP A 1 771 ? -3.508 -30.878 -5.351 1.00 97.88 771 ASP A N 1
ATOM 5965 C CA . ASP A 1 771 ? -3.672 -30.000 -6.519 1.00 97.88 771 ASP A CA 1
ATOM 5966 C C . ASP A 1 771 ? -3.611 -28.521 -6.096 1.00 97.88 771 ASP A C 1
ATOM 5968 O O . ASP A 1 771 ? -2.902 -27.721 -6.695 1.00 97.88 771 ASP A O 1
ATOM 5972 N N . LEU A 1 772 ? -4.303 -28.159 -5.006 1.00 98.06 772 LEU A N 1
ATOM 5973 C CA . LEU A 1 772 ? -4.316 -26.787 -4.487 1.00 98.06 772 LEU A CA 1
ATOM 5974 C C . LEU A 1 772 ? -2.937 -26.335 -3.980 1.00 98.06 772 LEU A C 1
ATOM 5976 O O . LEU A 1 772 ? -2.541 -25.199 -4.220 1.00 98.06 772 LEU A O 1
ATOM 5980 N N . LEU A 1 773 ? -2.199 -27.205 -3.279 1.00 97.75 773 LEU A N 1
ATOM 5981 C CA . LEU A 1 773 ? -0.824 -26.898 -2.865 1.00 97.75 773 LEU A CA 1
ATOM 5982 C C . LEU A 1 773 ? 0.081 -26.652 -4.073 1.00 97.75 773 LEU A C 1
ATOM 5984 O O . LEU A 1 773 ? 0.876 -25.718 -4.055 1.00 97.75 773 LEU A O 1
ATOM 5988 N N . GLU A 1 774 ? -0.035 -27.491 -5.101 1.00 97.19 774 GLU A N 1
ATOM 5989 C CA . GLU A 1 774 ? 0.752 -27.368 -6.325 1.00 97.19 774 GLU A CA 1
ATOM 5990 C C . GLU A 1 774 ? 0.434 -26.078 -7.081 1.00 97.19 774 GLU A C 1
ATOM 5992 O O . GLU A 1 774 ? 1.363 -25.355 -7.431 1.00 97.19 774 GLU A O 1
ATOM 5997 N N . GLU A 1 775 ? -0.846 -25.735 -7.235 1.00 97.31 775 GLU A N 1
ATOM 5998 C CA . GLU A 1 775 ? -1.264 -24.492 -7.889 1.00 97.31 775 GLU A CA 1
ATOM 5999 C C . GLU A 1 775 ? -0.720 -23.252 -7.163 1.00 97.31 775 GLU A C 1
ATOM 6001 O O . GLU A 1 775 ? -0.156 -22.358 -7.792 1.00 97.31 775 GLU A O 1
ATOM 6006 N N . ILE A 1 776 ? -0.802 -23.217 -5.826 1.00 97.12 776 ILE A N 1
ATOM 6007 C CA . ILE A 1 776 ? -0.230 -22.118 -5.030 1.00 97.12 776 ILE A CA 1
ATOM 6008 C C . ILE A 1 776 ? 1.282 -22.010 -5.271 1.00 97.12 776 ILE A C 1
ATOM 6010 O O . ILE A 1 776 ? 1.803 -20.905 -5.411 1.00 97.12 776 ILE A O 1
ATOM 6014 N N . THR A 1 777 ? 1.989 -23.141 -5.337 1.00 95.19 777 THR A N 1
ATOM 6015 C CA . THR A 1 777 ? 3.437 -23.171 -5.583 1.00 95.19 777 THR A CA 1
ATOM 6016 C C . THR A 1 777 ? 3.820 -22.730 -6.989 1.00 95.19 777 THR A C 1
ATOM 6018 O O . THR A 1 777 ? 4.787 -21.981 -7.132 1.00 95.19 777 THR A O 1
ATOM 6021 N N . ILE A 1 778 ? 3.061 -23.117 -8.017 1.00 93.50 778 ILE A N 1
ATOM 6022 C CA . ILE A 1 778 ? 3.264 -22.642 -9.396 1.00 93.50 778 ILE A CA 1
ATOM 6023 C C . ILE A 1 778 ? 3.158 -21.112 -9.461 1.00 93.50 778 ILE A C 1
ATOM 6025 O O . ILE A 1 778 ? 3.918 -20.469 -10.181 1.00 93.50 778 ILE A O 1
ATOM 6029 N N . GLN A 1 779 ? 2.277 -20.525 -8.649 1.00 94.25 779 GLN A N 1
ATOM 6030 C CA . GLN A 1 779 ? 2.086 -19.078 -8.535 1.00 94.25 779 GLN A CA 1
ATOM 6031 C C . GLN A 1 779 ? 3.048 -18.405 -7.532 1.00 94.25 779 GLN A C 1
ATOM 6033 O O . GLN A 1 779 ? 2.798 -17.297 -7.062 1.00 94.25 779 GLN A O 1
ATOM 6038 N N . GLY A 1 780 ? 4.154 -19.068 -7.177 1.00 93.44 780 GLY A N 1
ATOM 6039 C CA . GLY A 1 780 ? 5.209 -18.517 -6.319 1.00 93.44 780 GLY A CA 1
ATOM 6040 C C . GLY A 1 780 ? 4.941 -18.601 -4.813 1.00 93.44 780 GLY A C 1
ATOM 6041 O O . GLY A 1 780 ? 5.763 -18.147 -4.019 1.00 93.44 780 GLY A 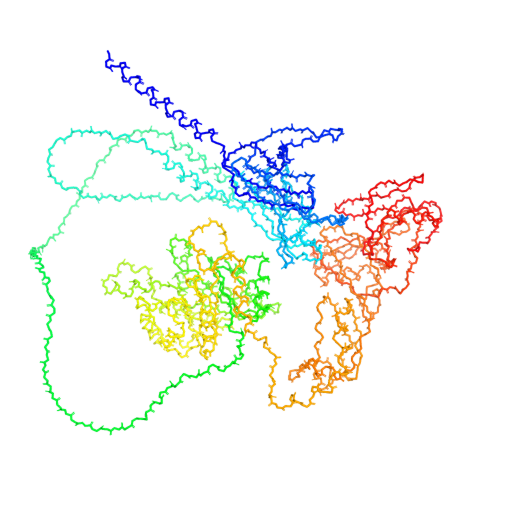O 1
ATOM 6042 N N . GLY A 1 781 ? 3.823 -19.191 -4.386 1.00 95.25 781 GLY A N 1
ATOM 6043 C CA . GLY A 1 781 ? 3.506 -19.389 -2.975 1.00 95.25 781 GLY A CA 1
ATOM 6044 C C . GLY A 1 781 ? 4.261 -20.549 -2.322 1.00 95.25 781 GLY A C 1
ATOM 6045 O O . GLY A 1 781 ? 4.493 -21.601 -2.913 1.00 95.25 781 GLY A O 1
ATOM 6046 N N . GLN A 1 782 ? 4.582 -20.416 -1.038 1.00 96.31 782 GLN A N 1
ATOM 6047 C CA . GLN A 1 782 ? 5.252 -21.448 -0.238 1.00 96.31 782 GLN A CA 1
ATOM 6048 C C . GLN A 1 782 ? 4.269 -22.110 0.740 1.00 96.31 782 GLN A C 1
ATOM 6050 O O . GLN A 1 782 ? 4.473 -22.139 1.960 1.00 96.31 782 GLN A O 1
ATOM 6055 N N . ALA A 1 783 ? 3.150 -22.619 0.215 1.00 97.12 783 ALA A N 1
ATOM 6056 C CA . ALA A 1 783 ? 2.178 -23.359 1.013 1.00 97.12 783 ALA A CA 1
ATOM 6057 C C . ALA A 1 783 ? 2.692 -24.772 1.315 1.00 97.12 783 ALA A C 1
ATOM 6059 O O . ALA A 1 783 ? 3.119 -25.507 0.432 1.00 97.12 783 ALA A O 1
ATOM 6060 N N . THR A 1 784 ? 2.639 -25.168 2.584 1.00 97.44 784 THR A N 1
ATOM 6061 C CA . THR A 1 784 ? 3.192 -26.456 3.042 1.00 97.44 784 THR A CA 1
ATOM 6062 C C . THR A 1 784 ? 2.148 -27.375 3.645 1.00 97.44 784 THR A C 1
ATOM 6064 O O . THR A 1 784 ? 2.381 -28.578 3.740 1.00 97.44 784 THR A O 1
ATOM 6067 N N . GLN A 1 785 ? 1.001 -26.855 4.086 1.00 98.44 785 GLN A N 1
ATOM 6068 C CA . GLN A 1 785 ? -0.036 -27.668 4.719 1.00 98.44 785 GLN A CA 1
ATOM 6069 C C . GLN A 1 785 ? -1.425 -27.153 4.371 1.00 98.44 785 GLN A C 1
ATOM 6071 O O . GLN A 1 785 ? -1.644 -25.943 4.373 1.00 98.44 785 GLN A O 1
ATOM 6076 N N . ILE A 1 786 ? -2.360 -28.078 4.150 1.00 98.56 786 ILE A N 1
ATOM 6077 C CA . ILE A 1 786 ? -3.793 -27.796 4.038 1.00 98.56 786 ILE A CA 1
ATOM 6078 C C . ILE A 1 786 ? -4.533 -28.700 5.016 1.00 98.56 786 ILE A C 1
ATOM 6080 O O . ILE A 1 786 ? -4.297 -29.910 5.077 1.00 98.56 786 ILE A O 1
ATOM 6084 N N . VAL A 1 787 ? -5.419 -28.099 5.801 1.00 98.50 787 VAL A N 1
ATOM 6085 C CA . VAL A 1 787 ? -6.178 -28.773 6.852 1.00 98.50 787 VAL A CA 1
ATOM 6086 C C . VAL A 1 787 ? -7.652 -28.423 6.724 1.00 98.50 787 VAL A C 1
ATOM 6088 O O . VAL A 1 787 ? -8.001 -27.264 6.521 1.00 98.50 787 VAL A O 1
ATOM 6091 N N . THR A 1 788 ? -8.524 -29.409 6.898 1.00 98.44 788 THR A N 1
ATOM 6092 C CA . THR A 1 788 ? -9.969 -29.199 7.060 1.00 98.44 788 THR A CA 1
ATOM 6093 C C . THR A 1 788 ? -10.496 -29.980 8.268 1.00 98.44 788 THR A C 1
ATOM 6095 O O . THR A 1 788 ? -9.744 -30.737 8.887 1.00 98.44 788 THR A O 1
ATOM 6098 N N . TYR A 1 789 ? -11.764 -29.789 8.635 1.00 98.25 789 TYR A N 1
ATOM 6099 C CA . TYR A 1 789 ? -12.403 -30.459 9.771 1.00 98.25 789 TYR A CA 1
ATOM 6100 C C . TYR A 1 789 ? -13.685 -31.168 9.330 1.00 98.25 789 TYR A C 1
ATOM 6102 O O . TYR A 1 789 ? -14.635 -30.519 8.891 1.00 98.25 789 TYR A O 1
ATOM 6110 N N . ARG A 1 790 ? -13.712 -32.499 9.449 1.00 96.75 790 ARG A N 1
ATOM 6111 C CA . ARG A 1 790 ? -14.806 -33.367 8.981 1.00 96.75 790 ARG A CA 1
ATOM 6112 C C . ARG A 1 790 ? -15.068 -34.471 9.993 1.00 96.75 790 ARG A C 1
ATOM 6114 O O . ARG A 1 790 ? -14.114 -35.021 10.532 1.00 96.75 790 ARG A O 1
ATOM 6121 N N . GLY A 1 791 ? -16.330 -34.814 10.253 1.00 94.75 791 GLY A N 1
ATOM 6122 C CA . GLY A 1 791 ? -16.668 -35.946 11.123 1.00 94.75 791 GLY A CA 1
ATOM 6123 C C . GLY A 1 791 ? -16.116 -35.830 12.548 1.00 94.75 791 GLY A C 1
ATOM 6124 O O . GLY A 1 791 ? -15.851 -36.842 13.192 1.00 94.75 791 GLY A O 1
ATOM 6125 N N . GLY A 1 792 ? -15.891 -34.607 13.035 1.00 95.00 792 GLY A N 1
ATOM 6126 C CA . GLY A 1 792 ? -15.311 -34.365 14.355 1.00 95.00 792 GLY A CA 1
ATOM 6127 C C . GLY A 1 792 ? -13.776 -34.411 14.428 1.00 95.00 792 GLY A C 1
ATOM 6128 O O . GLY A 1 792 ? -13.225 -34.261 15.523 1.00 95.00 792 GLY A O 1
ATOM 6129 N N . GLU A 1 793 ? -13.069 -34.581 13.308 1.00 97.75 793 GLU A N 1
ATOM 6130 C CA . GLU A 1 793 ? -11.606 -34.683 13.264 1.00 97.75 793 GLU A CA 1
ATOM 6131 C C . GLU A 1 793 ? -10.956 -33.762 12.221 1.00 97.75 793 GLU A C 1
ATOM 6133 O O . GLU A 1 793 ? -11.560 -33.369 11.223 1.00 97.75 793 GLU A O 1
ATOM 6138 N N . PHE A 1 794 ? -9.689 -33.409 12.461 1.00 98.19 794 PHE A N 1
ATOM 6139 C CA . PHE A 1 794 ? -8.879 -32.683 11.486 1.00 98.19 794 PHE A CA 1
ATOM 6140 C C . PHE A 1 794 ? -8.319 -33.644 10.440 1.00 98.19 794 PHE A C 1
ATOM 6142 O O . PHE A 1 794 ? -7.628 -34.606 10.775 1.00 98.19 794 PHE A O 1
ATOM 6149 N N . VAL A 1 795 ? -8.545 -33.329 9.168 1.00 98.31 795 VAL A N 1
ATOM 6150 C CA . VAL A 1 795 ? -7.942 -34.031 8.034 1.00 98.31 795 VAL A CA 1
ATOM 6151 C C . VAL A 1 795 ? -6.834 -33.147 7.476 1.00 98.31 795 VAL A C 1
ATOM 6153 O O . VAL A 1 795 ? -7.076 -31.996 7.119 1.00 98.31 795 VAL A O 1
ATOM 6156 N N . VAL A 1 796 ? -5.607 -33.666 7.446 1.00 98.44 796 VAL A N 1
ATOM 6157 C CA . VAL A 1 796 ? -4.391 -32.893 7.157 1.00 98.44 796 VAL A CA 1
ATOM 6158 C C . VAL A 1 796 ? -3.669 -33.485 5.955 1.00 98.44 796 VAL A C 1
ATOM 6160 O O . VAL A 1 796 ? -3.426 -34.693 5.924 1.00 98.44 796 VAL A O 1
ATOM 6163 N N . LEU A 1 797 ? -3.246 -32.617 5.038 1.00 98.44 797 LEU A N 1
ATOM 6164 C CA . LEU A 1 797 ? -2.194 -32.875 4.060 1.00 98.44 797 LEU A CA 1
ATOM 6165 C C . LEU A 1 797 ? -1.019 -31.932 4.348 1.00 98.44 797 LEU A C 1
ATOM 6167 O O . LEU A 1 797 ? -1.210 -30.742 4.591 1.00 98.44 797 LEU A O 1
ATOM 6171 N N . SER A 1 798 ? 0.206 -32.447 4.343 1.00 98.00 798 SER A N 1
ATOM 6172 C CA . SER A 1 798 ? 1.433 -31.655 4.488 1.00 98.00 798 SER A CA 1
ATOM 6173 C C . SER A 1 798 ? 2.444 -32.033 3.416 1.00 98.00 798 SER A C 1
ATOM 6175 O O . SER A 1 798 ? 2.764 -33.209 3.305 1.00 98.00 798 SER A O 1
ATOM 6177 N N . ARG A 1 799 ? 3.002 -31.061 2.695 1.00 96.81 799 ARG A N 1
ATOM 6178 C CA . ARG A 1 799 ? 4.106 -31.224 1.742 1.00 96.81 799 ARG A CA 1
ATOM 6179 C C . ARG A 1 799 ? 5.364 -30.571 2.318 1.00 96.81 799 ARG A C 1
ATOM 6181 O O . ARG A 1 799 ? 5.310 -29.462 2.846 1.00 96.81 799 ARG A O 1
ATOM 6188 N N . ARG A 1 800 ? 6.485 -31.289 2.291 1.00 93.12 800 ARG A N 1
ATOM 6189 C CA . ARG A 1 800 ? 7.792 -30.827 2.778 1.00 93.12 800 ARG A CA 1
ATOM 6190 C C . ARG A 1 800 ? 8.880 -31.258 1.811 1.00 93.12 800 ARG A C 1
ATOM 6192 O O . ARG A 1 800 ? 8.817 -32.367 1.298 1.00 93.12 800 ARG A O 1
ATOM 6199 N N . THR A 1 801 ? 9.908 -30.439 1.665 1.00 89.62 801 THR A N 1
ATOM 6200 C CA . THR A 1 801 ? 11.110 -30.805 0.918 1.00 89.62 801 THR A CA 1
ATOM 6201 C C . THR A 1 801 ? 12.038 -31.642 1.800 1.00 89.62 801 THR A C 1
ATOM 6203 O O . THR A 1 801 ? 12.281 -31.307 2.964 1.00 89.62 801 THR A O 1
ATOM 6206 N N . ASP A 1 802 ? 12.526 -32.760 1.277 1.00 90.50 802 ASP A N 1
ATOM 6207 C CA . ASP A 1 802 ? 13.496 -33.614 1.951 1.00 90.50 802 ASP A CA 1
ATOM 6208 C C . ASP A 1 802 ? 14.939 -33.113 1.788 1.00 90.50 802 ASP A C 1
ATOM 6210 O O . ASP A 1 802 ? 15.213 -32.107 1.136 1.00 90.50 802 ASP A O 1
ATOM 6214 N N . LEU A 1 803 ? 15.895 -33.828 2.390 1.00 87.44 803 LEU A N 1
ATOM 6215 C CA . LEU A 1 803 ? 17.317 -33.464 2.325 1.00 87.44 803 LEU A CA 1
ATOM 6216 C C . LEU A 1 803 ? 17.914 -33.542 0.910 1.00 87.44 803 LEU A C 1
ATOM 6218 O O . LEU A 1 803 ? 19.005 -33.023 0.689 1.00 87.44 803 LEU A O 1
ATOM 6222 N N . SER A 1 804 ? 17.245 -34.217 -0.024 1.00 86.94 804 SER A N 1
ATOM 6223 C CA . SER A 1 804 ? 17.655 -34.325 -1.425 1.00 86.94 804 SER A CA 1
ATOM 6224 C C . SER A 1 804 ? 16.992 -33.285 -2.331 1.00 86.94 804 SER A C 1
ATOM 6226 O O . SER A 1 804 ? 17.288 -33.258 -3.524 1.00 86.94 804 SER A O 1
ATOM 6228 N N . GLY A 1 805 ? 16.131 -32.421 -1.780 1.00 88.19 805 GLY A N 1
ATOM 6229 C CA . GLY A 1 805 ? 15.348 -31.458 -2.552 1.00 88.19 805 GLY A CA 1
ATOM 6230 C C . GLY A 1 805 ? 14.056 -32.037 -3.139 1.00 88.19 805 GLY A C 1
ATOM 6231 O O . GLY A 1 805 ? 13.404 -31.361 -3.927 1.00 88.19 805 GLY A O 1
ATOM 6232 N N . GLY A 1 806 ? 13.687 -33.276 -2.796 1.00 89.00 806 GLY A N 1
ATOM 6233 C CA . GLY A 1 806 ? 12.463 -33.923 -3.265 1.00 89.00 806 GLY A CA 1
ATOM 6234 C C . GLY A 1 806 ? 11.263 -33.610 -2.373 1.00 89.00 806 GLY A C 1
ATOM 6235 O O . GLY A 1 806 ? 11.388 -33.552 -1.150 1.00 89.00 806 GLY A O 1
ATOM 6236 N N . ASP A 1 807 ? 10.084 -33.448 -2.969 1.00 91.81 807 ASP A N 1
ATOM 6237 C CA . ASP A 1 807 ? 8.851 -33.237 -2.212 1.00 91.81 807 ASP A CA 1
ATOM 6238 C C . ASP A 1 807 ? 8.327 -34.544 -1.609 1.00 91.81 807 ASP A C 1
ATOM 6240 O O . ASP A 1 807 ? 8.030 -35.518 -2.304 1.00 91.81 807 ASP A O 1
ATOM 6244 N N . ILE A 1 808 ? 8.147 -34.548 -0.290 1.00 95.12 808 ILE A N 1
ATOM 6245 C CA . ILE A 1 808 ? 7.506 -35.619 0.468 1.00 95.12 808 ILE A CA 1
ATOM 6246 C C . ILE A 1 808 ? 6.186 -35.099 1.032 1.00 95.12 808 ILE A C 1
ATOM 6248 O O . ILE A 1 808 ? 6.138 -34.081 1.726 1.00 95.12 808 ILE A O 1
ATOM 6252 N N . SER A 1 809 ? 5.105 -35.833 0.765 1.00 95.81 809 SER A N 1
ATOM 6253 C CA . SER A 1 809 ? 3.781 -35.549 1.320 1.00 95.81 809 SER A CA 1
ATOM 6254 C C . SER A 1 809 ? 3.437 -36.488 2.483 1.00 95.81 809 SER A C 1
ATOM 6256 O O . SER A 1 809 ? 3.737 -37.681 2.447 1.00 95.81 809 SER A O 1
ATOM 6258 N N . PHE A 1 810 ? 2.781 -35.952 3.509 1.00 96.88 810 PHE A N 1
ATOM 6259 C CA . PHE A 1 810 ? 2.310 -36.648 4.704 1.00 96.88 810 PHE A CA 1
ATOM 6260 C C . PHE A 1 810 ? 0.817 -36.381 4.913 1.00 96.88 810 PHE A C 1
ATOM 6262 O O . PHE A 1 810 ? 0.345 -35.269 4.675 1.00 96.88 810 PHE A O 1
ATOM 6269 N N . GLY A 1 811 ? 0.096 -37.369 5.443 1.00 96.62 811 GLY A N 1
ATOM 6270 C CA . GLY A 1 811 ? -1.331 -37.254 5.743 1.00 96.62 811 GLY A CA 1
ATOM 6271 C C . GLY A 1 811 ? -2.232 -37.724 4.600 1.00 96.62 811 GLY A C 1
ATOM 6272 O O . GLY A 1 811 ? -1.798 -38.476 3.728 1.00 96.62 811 GLY A O 1
ATOM 6273 N N . ASN A 1 812 ? -3.500 -37.320 4.647 1.00 97.00 812 ASN A N 1
ATOM 6274 C CA . ASN A 1 812 ? -4.517 -37.749 3.694 1.00 97.00 812 ASN A CA 1
ATOM 6275 C C . ASN A 1 812 ? -4.709 -36.671 2.635 1.00 97.00 812 ASN A C 1
ATOM 6277 O O . ASN A 1 812 ? -5.005 -35.528 2.964 1.00 97.00 812 ASN A O 1
ATOM 6281 N N . ASP A 1 813 ? -4.598 -37.051 1.369 1.00 98.12 813 ASP A N 1
ATOM 6282 C CA . ASP A 1 813 ? -4.973 -36.172 0.272 1.00 98.12 813 ASP A CA 1
ATOM 6283 C C . ASP A 1 813 ? -6.494 -36.227 0.071 1.00 98.12 813 ASP A C 1
ATOM 6285 O O . ASP A 1 813 ? -7.045 -37.245 -0.357 1.00 98.12 813 ASP A O 1
ATOM 6289 N N . PHE A 1 814 ? -7.184 -35.159 0.465 1.00 98.25 814 PHE A N 1
ATOM 6290 C CA . PHE A 1 814 ? -8.643 -35.084 0.488 1.00 98.25 814 PHE A CA 1
ATOM 6291 C C . PHE A 1 814 ? -9.183 -34.137 -0.584 1.00 98.25 814 PHE A C 1
ATOM 6293 O O . PHE A 1 814 ? -8.505 -33.213 -1.017 1.00 98.25 814 PHE A O 1
ATOM 6300 N N . HIS A 1 815 ? -10.435 -34.358 -0.993 1.00 97.94 815 HIS A N 1
ATOM 6301 C CA . HIS A 1 815 ? -11.106 -33.507 -1.975 1.00 97.94 815 HIS A CA 1
ATOM 6302 C C . HIS A 1 815 ? -11.357 -32.092 -1.456 1.00 97.94 815 HIS A C 1
ATOM 6304 O O . HIS A 1 815 ? -11.768 -31.947 -0.306 1.00 97.94 815 HIS A O 1
ATOM 6310 N N . ILE A 1 816 ? -11.189 -31.083 -2.312 1.00 97.19 816 ILE A N 1
ATOM 6311 C CA . ILE A 1 816 ? -11.648 -29.716 -2.041 1.00 97.19 816 ILE A CA 1
ATOM 6312 C C . ILE A 1 816 ? -13.122 -29.616 -2.442 1.00 97.19 816 ILE A C 1
ATOM 6314 O O . ILE A 1 816 ? -13.491 -29.819 -3.596 1.00 97.19 816 ILE A O 1
ATOM 6318 N N . ILE A 1 817 ? -13.969 -29.351 -1.457 1.00 94.06 817 ILE A N 1
ATOM 6319 C CA . ILE A 1 817 ? -15.414 -29.171 -1.573 1.00 94.06 817 ILE A CA 1
ATOM 6320 C C . ILE A 1 817 ? -15.738 -27.669 -1.486 1.00 94.06 817 ILE A C 1
ATOM 6322 O O . ILE A 1 817 ? -15.285 -27.012 -0.538 1.00 94.06 817 ILE A O 1
ATOM 6326 N N . PRO A 1 818 ? -16.530 -27.119 -2.426 1.00 91.31 818 PRO A N 1
ATOM 6327 C CA . PRO A 1 818 ? -16.975 -25.734 -2.353 1.00 91.31 818 PRO A CA 1
ATOM 6328 C C . PRO A 1 818 ? -17.764 -25.431 -1.077 1.00 91.31 818 PRO A C 1
ATOM 6330 O O . PRO A 1 818 ? -18.637 -26.200 -0.674 1.00 91.31 818 PRO A O 1
ATOM 6333 N N . GLY A 1 819 ? -17.460 -24.296 -0.443 1.00 88.50 819 GLY A N 1
ATOM 6334 C CA . GLY A 1 819 ? -18.134 -23.851 0.782 1.00 88.50 819 GLY A CA 1
ATOM 6335 C C . GLY A 1 819 ? -17.670 -24.514 2.080 1.00 88.50 819 GLY A C 1
ATOM 6336 O O . GLY A 1 819 ? -18.224 -24.244 3.146 1.00 88.50 819 GLY A O 1
ATOM 6337 N N . GLU A 1 820 ? -16.653 -25.368 2.031 1.00 95.62 820 GLU A N 1
ATOM 6338 C CA . GLU A 1 820 ? -15.947 -25.842 3.222 1.00 95.62 820 GLU A CA 1
ATOM 6339 C C . GLU A 1 820 ? -14.793 -24.892 3.574 1.00 95.62 820 GLU A C 1
ATOM 6341 O O . GLU A 1 820 ? -14.271 -24.188 2.706 1.00 95.62 820 GLU A O 1
ATOM 6346 N N . GLY A 1 821 ? -14.425 -24.816 4.855 1.00 97.50 821 GLY A N 1
ATOM 6347 C CA . GLY A 1 821 ? -13.277 -24.019 5.287 1.00 97.50 821 GLY A CA 1
ATOM 6348 C C . GLY A 1 821 ? -11.985 -24.839 5.331 1.00 97.50 821 GLY A C 1
ATOM 6349 O O . GLY A 1 821 ? -11.989 -26.029 5.669 1.00 97.50 821 GLY A O 1
ATOM 6350 N N . TYR A 1 822 ? -10.872 -24.178 5.023 1.00 98.38 822 TYR A N 1
ATOM 6351 C CA . TYR A 1 822 ? -9.539 -24.765 4.960 1.00 98.38 822 TYR A CA 1
ATOM 6352 C C . TYR A 1 822 ? -8.525 -23.868 5.660 1.00 98.38 822 TYR A C 1
ATOM 6354 O O . TYR A 1 822 ? -8.442 -22.673 5.386 1.00 98.38 822 TYR A O 1
ATOM 6362 N N . PHE A 1 823 ? -7.714 -24.459 6.528 1.00 98.38 823 PHE A N 1
ATOM 6363 C CA . PHE A 1 823 ? -6.508 -23.822 7.033 1.00 98.38 823 PHE A CA 1
ATOM 6364 C C . PHE A 1 823 ? -5.345 -24.122 6.096 1.00 98.38 823 PHE A C 1
ATOM 6366 O O . PHE A 1 823 ? -5.031 -25.288 5.862 1.00 98.38 823 PHE A O 1
ATOM 6373 N N . ILE A 1 824 ? -4.681 -23.079 5.610 1.00 98.25 824 ILE A N 1
ATOM 6374 C CA . ILE A 1 824 ? -3.508 -23.183 4.742 1.00 98.25 824 ILE A CA 1
ATOM 6375 C C . ILE A 1 824 ? -2.310 -22.581 5.467 1.00 98.25 824 ILE A C 1
ATOM 6377 O O . ILE A 1 824 ? -2.332 -21.404 5.841 1.00 98.25 824 ILE A O 1
ATOM 6381 N N . ARG A 1 825 ? -1.268 -23.391 5.682 1.00 97.81 825 ARG A N 1
ATOM 6382 C CA . ARG A 1 825 ? 0.012 -22.918 6.221 1.00 97.81 825 ARG A CA 1
ATOM 6383 C C . ARG A 1 825 ? 0.890 -22.438 5.075 1.00 97.81 825 ARG A C 1
ATOM 6385 O O . ARG A 1 825 ? 1.320 -23.256 4.263 1.00 97.81 825 ARG A O 1
ATOM 6392 N N . HIS A 1 826 ? 1.190 -21.149 5.062 1.00 96.88 826 HIS A N 1
ATOM 6393 C CA . HIS A 1 826 ? 2.015 -20.486 4.058 1.00 96.88 826 HIS A CA 1
ATOM 6394 C C . HIS A 1 826 ? 3.251 -19.844 4.706 1.00 96.88 826 HIS A C 1
ATOM 6396 O O . HIS A 1 826 ? 3.196 -19.450 5.874 1.00 96.88 826 HIS A O 1
ATOM 6402 N N . TYR A 1 827 ? 4.360 -19.768 3.970 1.00 94.06 827 TYR A N 1
ATOM 6403 C CA . TYR A 1 827 ? 5.570 -19.046 4.367 1.00 94.06 827 TYR A CA 1
ATOM 6404 C C . TYR A 1 827 ? 5.780 -17.855 3.422 1.00 94.06 827 TYR A C 1
ATOM 6406 O O . TYR A 1 827 ? 5.783 -18.018 2.209 1.00 94.06 827 TYR A O 1
ATOM 6414 N N . GLY A 1 828 ? 5.908 -16.649 3.976 1.00 90.25 828 GLY A N 1
ATOM 6415 C CA . GLY A 1 828 ? 5.910 -15.406 3.190 1.00 90.25 828 GLY A CA 1
ATOM 6416 C C . GLY A 1 828 ? 4.503 -14.909 2.840 1.00 90.25 828 GLY A C 1
ATOM 6417 O O . GLY A 1 828 ? 3.523 -15.368 3.427 1.00 90.25 828 GLY A O 1
ATOM 6418 N N . SER A 1 829 ? 4.401 -13.969 1.904 1.00 88.25 829 SER A N 1
ATOM 6419 C CA . SER A 1 829 ? 3.134 -13.419 1.406 1.00 88.25 829 SER A CA 1
ATOM 6420 C C . SER A 1 829 ? 2.993 -13.716 -0.085 1.00 88.25 829 SER A C 1
ATOM 6422 O O . SER A 1 829 ? 3.975 -13.633 -0.818 1.00 88.25 829 SER A O 1
ATOM 6424 N N . THR A 1 830 ? 1.804 -14.110 -0.534 1.00 94.12 830 THR A N 1
ATOM 6425 C CA . THR A 1 830 ? 1.493 -14.228 -1.966 1.00 94.12 830 THR A CA 1
ATOM 6426 C C . THR A 1 830 ? 0.008 -13.990 -2.224 1.00 94.12 830 THR A C 1
ATOM 6428 O O . THR A 1 830 ? -0.823 -14.108 -1.318 1.00 94.12 830 THR A O 1
ATOM 6431 N N . VAL A 1 831 ? -0.340 -13.708 -3.476 1.00 91.88 831 VAL A N 1
ATOM 6432 C CA . VAL A 1 831 ? -1.719 -13.708 -3.966 1.00 91.88 831 VAL A CA 1
ATOM 6433 C C . VAL A 1 831 ? -1.858 -14.853 -4.958 1.00 91.88 831 VAL A C 1
ATOM 6435 O O . VAL A 1 831 ? -1.250 -14.827 -6.024 1.00 91.88 831 VAL A O 1
ATOM 6438 N N . THR A 1 832 ? -2.680 -15.847 -4.623 1.00 94.81 832 THR A N 1
ATOM 6439 C CA . THR A 1 832 ? -3.007 -16.946 -5.537 1.00 94.81 832 THR A CA 1
ATOM 6440 C C . THR A 1 832 ? -4.348 -16.691 -6.219 1.00 94.81 832 THR A C 1
ATOM 6442 O O . THR A 1 832 ? -5.321 -16.305 -5.572 1.00 94.81 832 THR A O 1
ATOM 6445 N N . LYS A 1 833 ? -4.416 -16.878 -7.533 1.00 94.00 833 LYS A N 1
ATOM 6446 C CA . LYS A 1 833 ? -5.609 -16.694 -8.359 1.00 94.00 833 LYS A CA 1
ATOM 6447 C C . LYS A 1 833 ? -6.139 -18.056 -8.777 1.00 94.00 833 LYS A C 1
ATOM 6449 O O . LYS A 1 833 ? -5.417 -18.830 -9.399 1.00 94.00 833 LYS A O 1
ATOM 6454 N N . LEU A 1 834 ? -7.396 -18.345 -8.459 1.00 95.75 834 LEU A N 1
ATOM 6455 C CA . LEU A 1 834 ? -8.032 -19.618 -8.787 1.00 95.75 834 LEU A CA 1
ATOM 6456 C C . LEU A 1 834 ? -9.215 -19.385 -9.722 1.00 95.75 834 LEU A C 1
ATOM 6458 O O . LEU A 1 834 ? -10.083 -18.556 -9.447 1.00 95.75 834 LEU A O 1
ATOM 6462 N N . ALA A 1 835 ? -9.254 -20.142 -10.815 1.00 94.44 835 ALA A N 1
ATOM 6463 C CA . ALA A 1 835 ? -10.337 -20.127 -11.781 1.00 94.44 835 ALA A CA 1
ATOM 6464 C C . ALA A 1 835 ? -11.344 -21.242 -11.472 1.00 94.44 835 ALA A C 1
ATOM 6466 O O . ALA A 1 835 ? -10.979 -22.407 -11.291 1.00 94.44 835 ALA A O 1
ATOM 6467 N N . GLY A 1 836 ? -12.633 -20.926 -11.465 1.00 94.62 836 GLY A N 1
ATOM 6468 C CA . GLY A 1 836 ? -13.684 -21.920 -11.281 1.00 94.62 836 GLY A CA 1
ATOM 6469 C C . GLY A 1 836 ? -15.076 -21.359 -11.517 1.00 94.62 836 GLY A C 1
ATOM 6470 O O . GLY A 1 836 ? -15.269 -20.157 -11.631 1.00 94.62 836 GLY A O 1
ATOM 6471 N N . LYS A 1 837 ? -16.074 -22.233 -11.622 1.00 93.56 837 LYS A N 1
ATOM 6472 C CA . LYS A 1 837 ? -17.463 -21.805 -11.827 1.00 93.56 837 LYS A CA 1
ATOM 6473 C C . LYS A 1 837 ? -18.123 -21.510 -10.490 1.00 93.56 837 LYS A C 1
ATOM 6475 O O . LYS A 1 837 ? -18.182 -22.401 -9.640 1.00 93.56 837 LYS A O 1
ATOM 6480 N N . VAL A 1 838 ? -18.689 -20.323 -10.314 1.00 88.75 838 VAL A N 1
ATOM 6481 C CA . VAL A 1 838 ? -19.589 -20.074 -9.182 1.00 88.75 838 VAL A CA 1
ATOM 6482 C C . VAL A 1 838 ? -20.891 -20.876 -9.403 1.00 88.75 838 VAL A C 1
ATOM 6484 O O . VAL A 1 838 ? -21.560 -20.667 -10.418 1.00 88.75 838 VAL A O 1
ATOM 6487 N N . PRO A 1 839 ? -21.296 -21.789 -8.492 1.00 86.56 839 PRO A N 1
ATOM 6488 C CA . PRO A 1 839 ? -22.520 -22.590 -8.650 1.00 86.56 839 PRO A CA 1
ATOM 6489 C C . PRO A 1 839 ? -23.744 -21.709 -8.911 1.00 86.56 839 PRO A C 1
ATOM 6491 O O . PRO A 1 839 ? -23.904 -20.727 -8.206 1.00 86.56 839 PRO A O 1
ATOM 6494 N N . GLU A 1 840 ? -24.622 -22.005 -9.878 1.00 83.75 840 GLU A N 1
ATOM 6495 C CA . GLU A 1 840 ? -25.748 -21.113 -10.244 1.00 83.75 840 GLU A CA 1
ATOM 6496 C C . GLU A 1 840 ? -26.725 -20.841 -9.090 1.00 83.75 840 GLU A C 1
ATOM 6498 O O . GLU A 1 840 ? -27.160 -19.704 -8.903 1.00 83.75 840 GLU A O 1
ATOM 6503 N N . THR A 1 841 ? -27.020 -21.862 -8.291 1.00 82.56 841 THR A N 1
ATOM 6504 C CA . THR A 1 841 ? -27.894 -21.784 -7.117 1.00 82.56 841 THR A CA 1
ATOM 6505 C C . THR A 1 841 ? -27.076 -21.801 -5.833 1.00 82.56 841 THR A C 1
ATOM 6507 O O . THR A 1 841 ? -26.008 -22.416 -5.792 1.00 82.56 841 THR A O 1
ATOM 6510 N N . SER A 1 842 ? -27.593 -21.190 -4.762 1.00 79.19 842 SER A N 1
ATOM 6511 C CA . SER A 1 842 ? -27.049 -21.443 -3.428 1.00 79.19 842 SER A CA 1
ATOM 6512 C C . SER A 1 842 ? -27.144 -22.941 -3.132 1.00 79.19 842 SER A C 1
ATOM 6514 O O . SER A 1 842 ? -28.131 -23.607 -3.456 1.00 79.19 842 SER A O 1
ATOM 6516 N N . VAL A 1 843 ? -26.074 -23.496 -2.581 1.00 81.06 843 VAL A N 1
ATOM 6517 C CA . VAL A 1 843 ? -26.014 -24.904 -2.198 1.00 81.06 843 VAL A CA 1
ATOM 6518 C C . VAL A 1 843 ? -26.114 -24.947 -0.682 1.00 81.06 843 VAL A C 1
ATOM 6520 O O . VAL A 1 843 ? -25.449 -24.186 0.021 1.00 81.06 843 VAL A O 1
ATOM 6523 N N . ALA A 1 844 ? -26.995 -25.809 -0.181 1.00 89.50 844 ALA A N 1
ATOM 6524 C CA . ALA A 1 844 ? -27.244 -25.900 1.245 1.00 89.50 844 ALA A CA 1
ATOM 6525 C C . ALA A 1 844 ? -25.980 -26.355 1.991 1.00 89.50 844 ALA A C 1
ATOM 6527 O O . ALA A 1 844 ? -25.338 -27.338 1.620 1.00 89.50 844 ALA A O 1
ATOM 6528 N N . ILE A 1 845 ? -25.645 -25.647 3.065 1.00 92.44 845 ILE A N 1
ATOM 6529 C CA . ILE A 1 845 ? -24.516 -25.948 3.938 1.00 92.44 845 ILE A CA 1
ATOM 6530 C C . ILE A 1 845 ? -24.944 -27.055 4.896 1.00 92.44 845 ILE A C 1
ATOM 6532 O O . ILE A 1 845 ? -25.821 -26.851 5.737 1.00 92.44 845 ILE A O 1
ATOM 6536 N N . GLU A 1 846 ? -24.316 -28.221 4.776 1.00 95.06 846 GLU A N 1
ATOM 6537 C CA . GLU A 1 846 ? -24.509 -29.332 5.704 1.00 95.06 846 GLU A CA 1
ATOM 6538 C C . GLU A 1 846 ? -23.719 -29.101 7.000 1.00 95.06 846 GLU A C 1
ATOM 6540 O O . GLU A 1 846 ? -22.499 -28.877 6.978 1.00 95.06 846 GLU A O 1
ATOM 6545 N N . LEU A 1 847 ? -24.429 -29.161 8.126 1.00 97.50 847 LEU A N 1
ATOM 6546 C CA . LEU A 1 847 ? -23.905 -28.992 9.475 1.00 97.50 847 LEU A CA 1
ATOM 6547 C C . LEU A 1 847 ? -24.147 -30.266 10.283 1.00 97.50 847 LEU A C 1
ATOM 6549 O O . LEU A 1 847 ? -25.291 -30.664 10.512 1.00 97.50 847 LEU A O 1
ATOM 6553 N N . GLU A 1 848 ? -23.066 -30.882 10.740 1.00 97.56 848 GLU A N 1
ATOM 6554 C CA . GLU A 1 848 ? -23.075 -32.018 11.655 1.00 97.56 848 GLU A CA 1
ATOM 6555 C C . GLU A 1 848 ? -23.197 -31.542 13.113 1.00 97.56 848 GLU A C 1
ATOM 6557 O O . GLU A 1 848 ? -22.816 -30.409 13.428 1.00 97.56 848 GLU A O 1
ATOM 6562 N N . PRO A 1 849 ? -23.705 -32.377 14.037 1.00 98.06 849 PRO A N 1
ATOM 6563 C CA . PRO A 1 849 ? -23.683 -32.068 15.465 1.00 98.06 849 PRO A CA 1
ATOM 6564 C C . PRO A 1 849 ? -22.282 -31.684 15.966 1.00 98.06 849 PRO A C 1
ATOM 6566 O O . PRO A 1 849 ? -21.318 -32.422 15.766 1.00 98.06 849 PRO A O 1
ATOM 6569 N N . GLY A 1 850 ? -22.168 -30.555 16.671 1.00 98.06 850 GLY A N 1
ATOM 6570 C CA . GLY A 1 850 ? -20.892 -30.042 17.169 1.00 98.06 850 GLY A CA 1
ATOM 6571 C C . GLY A 1 850 ? -20.249 -29.006 16.246 1.00 98.06 850 GLY A C 1
ATOM 6572 O O . GLY A 1 850 ? -20.926 -28.130 15.710 1.00 98.06 850 GLY A O 1
ATOM 6573 N N . TRP A 1 851 ? -18.919 -29.032 16.143 1.00 98.31 851 TRP A N 1
ATOM 6574 C CA . TRP A 1 851 ? -18.156 -28.043 15.379 1.00 98.31 851 TRP A CA 1
ATOM 6575 C C . TRP A 1 851 ? -18.112 -28.383 13.891 1.00 98.31 851 TRP A C 1
ATOM 6577 O O . TRP A 1 851 ? -17.914 -29.528 13.509 1.00 98.31 851 TRP A O 1
ATOM 6587 N N . ASN A 1 852 ? -18.249 -27.362 13.055 1.00 98.38 852 ASN A N 1
ATOM 6588 C CA . ASN A 1 852 ? -18.206 -27.454 11.603 1.00 98.38 852 ASN A CA 1
ATOM 6589 C C . ASN A 1 852 ? -17.296 -26.354 11.069 1.00 98.38 852 ASN A C 1
ATOM 6591 O O . ASN A 1 852 ? -17.387 -25.219 11.534 1.00 98.38 852 ASN A O 1
ATOM 6595 N N . LEU A 1 853 ? -16.465 -26.667 10.076 1.00 98.06 853 LEU A N 1
ATOM 6596 C CA . LEU A 1 853 ? -15.633 -25.687 9.383 1.00 98.06 853 LEU A CA 1
ATOM 6597 C C . LEU A 1 853 ? -16.227 -25.431 7.991 1.00 98.06 853 LEU A C 1
ATOM 6599 O O . LEU A 1 853 ? -16.087 -26.252 7.082 1.00 98.06 853 LEU A O 1
ATOM 6603 N N . ARG A 1 854 ? -16.968 -24.330 7.839 1.00 96.88 854 ARG A N 1
ATOM 6604 C CA . ARG A 1 854 ? -17.749 -24.015 6.625 1.00 96.88 854 ARG A CA 1
ATOM 6605 C C . ARG A 1 854 ? -17.600 -22.552 6.231 1.00 96.88 854 ARG A C 1
ATOM 6607 O O . ARG A 1 854 ? -17.063 -21.748 6.984 1.00 96.88 854 ARG A O 1
ATOM 6614 N N . SER A 1 855 ? -18.106 -22.212 5.057 1.00 95.00 855 SER A N 1
ATOM 6615 C CA . SER A 1 855 ? -18.240 -20.848 4.565 1.00 95.00 855 SER A CA 1
ATOM 6616 C C . SER A 1 855 ? -19.666 -20.556 4.115 1.00 95.00 855 SER A C 1
ATOM 6618 O O . SER A 1 855 ? -20.469 -21.466 3.902 1.00 95.00 855 SER A O 1
ATOM 6620 N N . PHE A 1 856 ? -19.967 -19.271 3.966 1.00 91.19 856 PHE A N 1
ATOM 6621 C CA . PHE A 1 856 ? -21.247 -18.751 3.511 1.00 91.19 856 PHE A CA 1
ATOM 6622 C C . PHE A 1 856 ? -21.091 -18.255 2.076 1.00 91.19 856 PHE A C 1
ATOM 6624 O O . PHE A 1 856 ? -20.753 -17.098 1.839 1.00 91.19 856 PHE A O 1
ATOM 6631 N N . TYR A 1 857 ? -21.303 -19.139 1.107 1.00 83.69 857 TYR A N 1
ATOM 6632 C CA . TYR A 1 857 ? -21.116 -18.814 -0.303 1.00 83.69 857 TYR A CA 1
ATOM 6633 C C . TYR A 1 857 ? -22.438 -18.518 -1.008 1.00 83.69 857 TYR A C 1
ATOM 6635 O O . TYR A 1 857 ? -23.478 -19.090 -0.684 1.00 83.69 857 TYR A O 1
ATOM 6643 N N . LYS A 1 858 ? -22.370 -17.608 -1.989 1.00 75.62 858 LYS A N 1
ATOM 6644 C CA . LYS A 1 858 ? -23.463 -17.206 -2.886 1.00 75.62 858 LYS A CA 1
ATOM 6645 C C . LYS A 1 858 ? -24.779 -16.879 -2.166 1.00 75.62 858 LYS A C 1
ATOM 6647 O O . LYS A 1 858 ? -25.831 -17.451 -2.434 1.00 75.62 858 LYS A O 1
ATOM 6652 N N . THR A 1 859 ? -24.709 -15.899 -1.276 1.00 75.19 859 THR A N 1
ATOM 6653 C CA . THR A 1 859 ? -25.826 -15.445 -0.431 1.00 75.19 859 THR A CA 1
ATOM 6654 C C . THR A 1 859 ? -26.699 -14.383 -1.128 1.00 75.19 859 THR A C 1
ATOM 6656 O O . THR A 1 859 ? -27.597 -13.802 -0.527 1.00 75.19 859 THR A O 1
ATOM 6659 N N . GLY A 1 860 ? -26.408 -14.087 -2.404 1.00 79.31 860 GLY A N 1
ATOM 6660 C CA . GLY A 1 860 ? -26.936 -12.920 -3.123 1.00 79.31 860 GLY A CA 1
ATOM 6661 C C . GLY A 1 860 ? -26.285 -11.594 -2.707 1.00 79.31 860 GLY A C 1
ATOM 6662 O O . GLY A 1 860 ? -26.639 -10.553 -3.252 1.00 79.31 860 GLY A O 1
ATOM 6663 N N . SER A 1 861 ? -25.343 -11.639 -1.764 1.00 82.69 861 SER A N 1
ATOM 6664 C CA . SER A 1 861 ? -24.534 -10.525 -1.282 1.00 82.69 861 SER A CA 1
ATOM 6665 C C . SER A 1 861 ? -23.074 -10.969 -1.186 1.00 82.69 861 SER A C 1
ATOM 6667 O O . SER A 1 861 ? -22.793 -12.126 -0.862 1.00 82.69 861 SER A O 1
ATOM 6669 N N . ASP A 1 862 ? -22.141 -10.046 -1.407 1.00 83.31 862 ASP A N 1
ATOM 6670 C CA . ASP A 1 862 ? -20.701 -10.313 -1.267 1.00 83.31 862 ASP A CA 1
ATOM 6671 C C . ASP A 1 862 ? -20.280 -10.468 0.203 1.00 83.31 862 ASP A C 1
ATOM 6673 O O . ASP A 1 862 ? -19.181 -10.930 0.509 1.00 83.31 862 ASP A O 1
ATOM 6677 N N . GLN A 1 863 ? -21.175 -10.109 1.128 1.00 89.25 863 GLN A N 1
ATOM 6678 C CA . GLN A 1 863 ? -20.976 -10.225 2.567 1.00 89.25 863 GLN A CA 1
ATOM 6679 C C . GLN A 1 863 ? -22.295 -10.397 3.330 1.00 89.25 863 GLN A C 1
ATOM 6681 O O . GLN A 1 863 ? -23.345 -9.899 2.914 1.00 89.25 863 GLN A O 1
ATOM 6686 N N . LEU A 1 864 ? -22.245 -11.055 4.488 1.00 92.56 864 LEU A N 1
ATOM 6687 C CA . LEU A 1 864 ? -23.360 -11.141 5.435 1.00 92.56 864 LEU A CA 1
ATOM 6688 C C . LEU A 1 864 ? -22.973 -10.556 6.791 1.00 92.56 864 LEU A C 1
ATOM 6690 O O . LEU A 1 864 ? -21.844 -10.715 7.236 1.00 92.56 864 LEU A O 1
ATOM 6694 N N . GLN A 1 865 ? -23.929 -9.950 7.495 1.00 95.50 865 GLN A N 1
ATOM 6695 C CA . GLN A 1 865 ? -23.746 -9.620 8.911 1.00 95.50 865 GLN A CA 1
ATOM 6696 C C . GLN A 1 865 ? -23.823 -10.897 9.750 1.00 95.50 865 GLN A C 1
ATOM 6698 O O . GLN A 1 865 ? -24.781 -11.677 9.629 1.00 95.50 865 GLN A O 1
ATOM 6703 N N . GLY A 1 866 ? -22.824 -11.118 10.594 1.00 95.69 866 GLY A N 1
ATOM 6704 C CA . GLY A 1 866 ? -22.679 -12.327 11.385 1.00 95.69 866 GLY A CA 1
ATOM 6705 C C . GLY A 1 866 ? -23.824 -12.544 12.368 1.00 95.69 866 GLY A C 1
ATOM 6706 O O . GLY A 1 866 ? -24.389 -13.641 12.428 1.00 95.69 866 GLY A O 1
ATOM 6707 N N . GLN A 1 867 ? -24.241 -11.488 13.067 1.00 96.12 867 GLN A N 1
ATOM 6708 C CA . GLN A 1 867 ? -25.367 -11.539 14.003 1.00 96.12 867 GLN A CA 1
ATOM 6709 C C . GLN A 1 867 ? -26.676 -11.915 13.310 1.00 96.12 867 GLN A C 1
ATOM 6711 O O . GLN A 1 867 ? -27.374 -12.830 13.748 1.00 96.12 867 GLN A O 1
ATOM 6716 N N . ASN A 1 868 ? -26.984 -11.250 12.193 1.00 95.38 868 ASN A N 1
ATOM 6717 C CA . ASN A 1 868 ? -28.195 -11.520 11.418 1.00 95.38 868 ASN A CA 1
ATOM 6718 C C . ASN A 1 868 ? -28.206 -12.952 10.880 1.00 95.38 868 ASN A C 1
ATOM 6720 O O . ASN A 1 868 ? -29.250 -13.599 10.876 1.00 95.38 868 ASN A O 1
ATOM 6724 N N . THR A 1 869 ? -27.050 -13.454 10.449 1.00 95.94 869 THR A N 1
ATOM 6725 C CA . THR A 1 869 ? -26.903 -14.831 9.962 1.00 95.94 869 THR A CA 1
ATOM 6726 C C . THR A 1 869 ? -27.184 -15.830 11.080 1.00 95.94 869 THR A C 1
ATOM 6728 O O . THR A 1 869 ? -28.015 -16.720 10.916 1.00 95.94 869 THR A O 1
ATOM 6731 N N . LEU A 1 870 ? -26.576 -15.638 12.254 1.00 97.06 870 LEU A N 1
ATOM 6732 C CA . LEU A 1 870 ? -26.770 -16.515 13.408 1.00 97.06 870 LEU A CA 1
ATOM 6733 C C . LEU A 1 870 ? -28.227 -16.532 13.898 1.00 97.06 870 LEU A C 1
ATOM 6735 O O . LEU A 1 870 ? -28.765 -17.597 14.213 1.00 97.06 870 LEU A O 1
ATOM 6739 N N . VAL A 1 871 ? -28.888 -15.371 13.921 1.00 95.94 871 VAL A N 1
ATOM 6740 C CA . VAL A 1 871 ? -30.317 -15.259 14.253 1.00 95.94 871 VAL A CA 1
ATOM 6741 C C . VAL A 1 871 ? -31.172 -15.995 13.221 1.00 95.94 871 VAL A C 1
ATOM 6743 O O . VAL A 1 871 ? -31.966 -16.851 13.609 1.00 95.94 871 VAL A O 1
ATOM 6746 N N . LYS A 1 872 ? -30.959 -15.750 11.921 1.00 95.56 872 LYS A N 1
ATOM 6747 C CA . LYS A 1 872 ? -31.697 -16.419 10.835 1.00 95.56 872 LYS A CA 1
ATOM 6748 C C . LYS A 1 872 ? -31.562 -17.941 10.881 1.00 95.56 872 LYS A C 1
ATOM 6750 O O . LYS A 1 872 ? -32.549 -18.640 10.676 1.00 95.56 872 LYS A O 1
ATOM 6755 N N . MET A 1 873 ? -30.371 -18.471 11.168 1.00 97.00 873 MET A N 1
ATOM 6756 C CA . MET A 1 873 ? -30.175 -19.920 11.318 1.00 97.00 873 MET A CA 1
ATOM 6757 C C . MET A 1 873 ? -31.052 -20.482 12.446 1.00 97.00 873 MET A C 1
ATOM 6759 O O . MET A 1 873 ? -31.760 -21.470 12.248 1.00 97.00 873 MET A O 1
ATOM 6763 N N . ASN A 1 874 ? -31.080 -19.817 13.604 1.00 96.62 874 ASN A N 1
ATOM 6764 C CA . ASN A 1 874 ? -31.912 -20.240 14.732 1.00 96.62 874 ASN A CA 1
ATOM 6765 C C . ASN A 1 874 ? -33.419 -20.112 14.430 1.00 96.62 874 ASN A C 1
ATOM 6767 O O . ASN A 1 874 ? -34.189 -20.990 14.819 1.00 96.62 874 ASN A O 1
ATOM 6771 N N . GLU A 1 875 ? -33.844 -19.075 13.700 1.00 94.94 875 GLU A N 1
ATOM 6772 C CA . GLU A 1 875 ? -35.229 -18.918 13.220 1.00 94.94 875 GLU A CA 1
ATOM 6773 C C . GLU A 1 875 ? -35.654 -20.035 12.252 1.00 94.94 875 GLU A C 1
ATOM 6775 O O . GLU A 1 875 ? -36.824 -20.410 12.223 1.00 94.94 875 GLU A O 1
ATOM 6780 N N . GLN A 1 876 ? -34.706 -20.605 11.501 1.00 95.88 876 GLN A N 1
ATOM 6781 C CA . GLN A 1 876 ? -34.910 -21.760 10.617 1.00 95.88 876 GLN A CA 1
ATOM 6782 C C . GLN A 1 876 ? -34.807 -23.117 11.343 1.00 95.88 876 GLN A C 1
ATOM 6784 O O . GLN A 1 876 ? -34.673 -24.155 10.696 1.00 95.88 876 GLN A O 1
ATOM 6789 N N . GLU A 1 877 ? -34.849 -23.139 12.681 1.00 96.69 877 GLU A N 1
ATOM 6790 C CA . GLU A 1 877 ? -34.682 -24.352 13.501 1.00 96.69 877 GLU A CA 1
ATOM 6791 C C . GLU A 1 877 ? -33.331 -25.068 13.277 1.00 96.69 877 GLU A C 1
ATOM 6793 O O . GLU A 1 877 ? -33.212 -26.299 13.403 1.00 96.69 877 GLU A O 1
ATOM 6798 N N . ILE A 1 878 ? -32.295 -24.283 12.961 1.00 97.75 878 ILE A N 1
ATOM 6799 C CA . ILE A 1 878 ? -30.894 -24.701 12.887 1.00 97.75 878 ILE A CA 1
ATOM 6800 C C . ILE A 1 878 ? -30.187 -24.099 14.108 1.00 97.75 878 ILE A C 1
ATOM 6802 O O . ILE A 1 878 ? -29.740 -22.952 14.057 1.00 97.75 878 ILE A O 1
ATOM 6806 N N . PRO A 1 879 ? -30.122 -24.831 15.235 1.00 97.31 879 PRO A N 1
ATOM 6807 C CA . PRO A 1 879 ? -29.677 -24.296 16.522 1.00 97.31 879 PRO A CA 1
ATOM 6808 C C . PRO A 1 879 ? -28.150 -24.110 16.576 1.00 97.31 879 PRO A C 1
ATOM 6810 O O . PRO A 1 879 ? -27.446 -24.801 17.313 1.00 97.31 879 PRO A O 1
ATOM 6813 N N . VAL A 1 880 ? -27.610 -23.191 15.775 1.00 98.19 880 VAL A N 1
ATOM 6814 C CA . VAL A 1 880 ? -26.201 -22.798 15.843 1.00 98.19 880 VAL A CA 1
ATOM 6815 C C . VAL A 1 880 ? -26.012 -21.859 17.025 1.00 98.19 880 VAL A C 1
ATOM 6817 O O . VAL A 1 880 ? -26.663 -20.819 17.113 1.00 98.19 880 VAL A O 1
ATOM 6820 N N . SER A 1 881 ? -25.121 -22.223 17.944 1.00 98.25 881 SER A N 1
ATOM 6821 C CA . SER A 1 881 ? -24.842 -21.434 19.146 1.00 98.25 881 SER A CA 1
ATOM 6822 C C . SER A 1 881 ? -23.634 -20.519 18.997 1.00 98.25 881 SER A C 1
ATOM 6824 O O . SER A 1 881 ? -23.538 -19.536 19.727 1.00 98.25 881 SER A O 1
ATOM 6826 N N . VAL A 1 882 ? -22.708 -20.816 18.079 1.00 98.50 882 VAL A N 1
ATOM 6827 C CA . VAL A 1 882 ? -21.477 -20.035 17.887 1.00 98.50 882 VAL A CA 1
ATOM 6828 C C . VAL A 1 882 ? -21.128 -19.922 16.408 1.00 98.50 882 VAL A C 1
ATOM 6830 O O . VAL A 1 882 ? -21.144 -20.932 15.705 1.00 98.50 882 VAL A O 1
ATOM 6833 N N . ILE A 1 883 ? -20.742 -18.718 15.979 1.00 98.38 883 ILE A N 1
ATOM 6834 C CA . ILE A 1 883 ? -19.944 -18.479 14.767 1.00 98.38 883 ILE A CA 1
ATOM 6835 C C . ILE A 1 883 ? -18.599 -17.900 15.217 1.00 98.38 883 ILE A C 1
ATOM 6837 O O . ILE A 1 883 ? -18.566 -16.963 16.021 1.00 98.38 883 ILE A O 1
ATOM 6841 N N . SER A 1 884 ? -17.492 -18.465 14.739 1.00 98.19 884 SER A N 1
ATOM 6842 C CA . SER A 1 884 ? -16.139 -17.991 15.043 1.00 98.19 884 SER A CA 1
ATOM 6843 C C . SER A 1 884 ? -15.348 -17.701 13.773 1.00 98.19 884 SER A C 1
ATOM 6845 O O . SER A 1 884 ? -15.276 -18.543 12.873 1.00 98.19 884 SER A O 1
ATOM 6847 N N . LYS A 1 885 ? -14.726 -16.522 13.729 1.00 96.12 885 LYS A N 1
ATOM 6848 C CA . LYS A 1 885 ? -13.798 -16.080 12.684 1.00 96.12 885 LYS A CA 1
ATOM 6849 C C . LYS A 1 885 ? -12.366 -16.217 13.192 1.00 96.12 885 LYS A C 1
ATOM 6851 O O . LYS A 1 885 ? -12.081 -15.833 14.324 1.00 96.12 885 LYS A O 1
ATOM 6856 N N . TRP A 1 886 ? -11.474 -16.727 12.347 1.00 94.19 886 TRP A N 1
ATOM 6857 C CA . TRP A 1 886 ? -10.027 -16.680 12.567 1.00 94.19 886 TRP A CA 1
ATOM 6858 C C . TRP A 1 886 ? -9.430 -15.475 11.838 1.00 94.19 886 TRP A C 1
ATOM 6860 O O . TRP A 1 886 ? -9.716 -15.263 10.661 1.00 94.19 886 TRP A O 1
ATOM 6870 N N . GLY A 1 887 ? -8.590 -14.706 12.521 1.00 84.75 887 GLY A N 1
ATOM 6871 C CA . GLY A 1 887 ? -7.838 -13.594 11.941 1.00 84.75 887 GLY A CA 1
ATOM 6872 C C . GLY A 1 887 ? -6.766 -13.115 12.914 1.00 84.75 887 GLY A C 1
ATOM 6873 O O . GLY A 1 887 ? -6.945 -13.226 14.124 1.00 84.75 887 GLY A O 1
ATOM 6874 N N . ASN A 1 888 ? -5.633 -12.629 12.404 1.00 78.75 888 ASN A N 1
ATOM 6875 C CA . ASN A 1 888 ? -4.534 -12.080 13.217 1.00 78.75 888 ASN A CA 1
ATOM 6876 C C . ASN A 1 888 ? -4.054 -13.032 14.333 1.00 78.75 888 ASN A C 1
ATOM 6878 O O . ASN A 1 888 ? -3.729 -12.617 15.443 1.00 78.75 888 ASN A O 1
ATOM 6882 N N . GLY A 1 889 ? -4.059 -14.342 14.058 1.00 81.38 889 GLY A N 1
ATOM 6883 C CA . GLY A 1 889 ? -3.651 -15.367 15.024 1.00 81.38 889 GLY A CA 1
ATOM 6884 C C . GLY A 1 889 ? -4.639 -15.615 16.173 1.00 81.38 889 GLY A C 1
ATOM 6885 O O . GLY A 1 889 ? -4.290 -16.326 17.117 1.00 81.38 889 GLY A O 1
ATOM 6886 N N . GLN A 1 890 ? -5.846 -15.042 16.127 1.00 89.81 890 GLN A N 1
ATOM 6887 C CA . GLN A 1 890 ? -6.851 -15.130 17.186 1.00 89.81 890 GLN A CA 1
ATOM 6888 C C . GLN A 1 890 ? -8.241 -15.492 16.641 1.00 89.81 890 GLN A C 1
ATOM 6890 O O . GLN A 1 890 ? -8.525 -15.380 15.448 1.00 89.81 890 GLN A O 1
ATOM 6895 N N . TYR A 1 891 ? -9.117 -15.939 17.544 1.00 94.69 891 TYR A N 1
ATOM 6896 C CA . TYR A 1 891 ? -10.521 -16.223 17.248 1.00 94.69 891 TYR A CA 1
ATOM 6897 C C . TYR A 1 891 ? -11.434 -15.126 17.793 1.00 94.69 891 TYR A C 1
ATOM 6899 O O . TYR A 1 891 ? -11.354 -14.776 18.972 1.00 94.69 891 TYR A O 1
ATOM 6907 N N . THR A 1 892 ? -12.366 -14.655 16.967 1.00 94.88 892 THR A N 1
ATOM 6908 C CA . THR A 1 892 ? -13.454 -13.756 17.375 1.00 94.88 892 THR A CA 1
ATOM 6909 C C . THR A 1 892 ? -14.780 -14.501 17.313 1.00 94.88 892 THR A C 1
ATOM 6911 O O . THR A 1 892 ? -15.169 -15.014 16.265 1.00 94.88 892 THR A O 1
ATOM 6914 N N . ASN A 1 893 ? -15.491 -14.564 18.441 1.00 97.56 893 ASN A N 1
ATOM 6915 C CA . ASN A 1 893 ? -16.710 -15.360 18.582 1.00 97.56 893 ASN A CA 1
ATOM 6916 C C . ASN A 1 893 ? -17.960 -14.477 18.643 1.00 97.56 893 ASN A C 1
ATOM 6918 O O . ASN A 1 893 ? -17.996 -13.511 19.404 1.00 97.56 893 ASN A O 1
ATOM 6922 N N . MET A 1 894 ? -19.007 -14.887 17.928 1.00 97.38 894 MET A N 1
ATOM 6923 C CA . MET A 1 894 ? -20.391 -14.486 18.182 1.00 97.38 894 MET A CA 1
ATOM 6924 C C . MET A 1 894 ? -21.134 -15.674 18.769 1.00 97.38 894 MET A C 1
ATOM 6926 O O . MET A 1 894 ? -21.057 -16.779 18.231 1.00 97.38 894 MET A O 1
ATOM 6930 N N . VAL A 1 895 ? -21.848 -15.454 19.867 1.00 97.81 895 VAL A N 1
ATOM 6931 C CA . VAL A 1 895 ? -22.514 -16.520 20.618 1.00 97.81 895 VAL A CA 1
ATOM 6932 C C . VAL A 1 895 ? -23.997 -16.209 20.752 1.00 97.81 895 VAL A C 1
ATOM 6934 O O . VAL A 1 895 ? -24.366 -15.151 21.253 1.00 97.81 895 VAL A O 1
ATOM 6937 N N . TYR A 1 896 ? -24.849 -17.151 20.358 1.00 96.50 896 TYR A N 1
ATOM 6938 C CA . TYR A 1 896 ? -26.289 -17.114 20.580 1.00 96.50 896 TYR A CA 1
ATOM 6939 C C . TYR A 1 896 ? -26.660 -18.110 21.678 1.00 96.50 896 TYR A C 1
ATOM 6941 O O . TYR A 1 896 ? -26.501 -19.321 21.532 1.00 96.50 896 TYR A O 1
ATOM 6949 N N . SER A 1 897 ? -27.124 -17.597 22.814 1.00 95.81 897 SER A N 1
ATOM 6950 C CA . SER A 1 897 ? -27.454 -18.400 23.989 1.00 95.81 897 SER A CA 1
ATOM 6951 C C . SER A 1 897 ? -28.655 -17.814 24.718 1.00 95.81 897 SER A C 1
ATOM 6953 O O . SER A 1 897 ? -28.727 -16.611 24.959 1.00 95.81 897 SER A O 1
ATOM 6955 N N . GLN A 1 898 ? -29.618 -18.668 25.078 1.00 94.06 898 GLN A N 1
ATOM 6956 C CA . GLN A 1 898 ? -30.833 -18.279 25.811 1.00 94.06 898 GLN A CA 1
ATOM 6957 C C . GLN A 1 898 ? -31.627 -17.142 25.136 1.00 94.06 898 GLN A C 1
ATOM 6959 O O . GLN A 1 898 ? -32.154 -16.252 25.805 1.00 94.06 898 GLN A O 1
ATOM 6964 N N . GLY A 1 899 ? -31.693 -17.155 23.800 1.00 92.00 899 GLY A N 1
ATOM 6965 C CA . GLY A 1 899 ? -32.387 -16.126 23.018 1.00 92.00 899 GLY A CA 1
ATOM 6966 C C . GLY A 1 899 ? -31.677 -14.768 22.992 1.00 92.00 899 GLY A C 1
ATOM 6967 O O . GLY A 1 899 ? -32.266 -13.782 22.557 1.00 92.00 899 GLY A O 1
ATOM 6968 N N . LYS A 1 900 ? -30.435 -14.695 23.484 1.00 94.75 900 LYS A N 1
ATOM 6969 C CA . LYS A 1 900 ? -29.605 -13.491 23.489 1.00 94.75 900 LYS A CA 1
ATOM 6970 C C . LYS A 1 900 ? -28.328 -13.723 22.706 1.00 94.75 900 LYS A C 1
ATOM 6972 O O . LYS A 1 900 ? -27.784 -14.826 22.685 1.00 94.75 900 LYS A O 1
ATOM 6977 N N . LEU A 1 901 ? -27.848 -12.650 22.101 1.00 95.62 901 LEU A N 1
ATOM 6978 C CA . LEU A 1 901 ? -26.622 -12.635 21.336 1.00 95.62 901 LEU A CA 1
ATOM 6979 C C . LEU A 1 901 ? -25.510 -11.925 22.129 1.00 95.62 901 LEU A C 1
ATOM 6981 O O . LEU A 1 901 ? -25.757 -10.912 22.784 1.00 95.62 901 LEU A O 1
ATOM 6985 N N . TYR A 1 902 ? -24.304 -12.483 22.079 1.00 96.38 902 TYR A N 1
ATOM 6986 C CA . TYR A 1 902 ? -23.097 -12.014 22.751 1.00 96.38 902 TYR A CA 1
ATOM 6987 C C . TYR A 1 902 ? -21.924 -11.948 21.761 1.00 96.38 902 TYR A C 1
ATOM 6989 O O . TYR A 1 902 ? -21.860 -12.745 20.824 1.00 96.38 902 TYR A O 1
ATOM 6997 N N . GLY A 1 903 ? -20.964 -11.057 22.021 1.00 94.94 903 GLY A N 1
ATOM 6998 C CA . GLY A 1 903 ? -19.809 -10.812 21.149 1.00 94.94 903 GLY A CA 1
ATOM 6999 C C . GLY A 1 903 ? -20.040 -9.669 20.157 1.00 94.94 903 GLY A C 1
ATOM 7000 O O . GLY A 1 903 ? -21.157 -9.168 20.021 1.00 94.94 903 GLY A O 1
ATOM 7001 N N . ASN A 1 904 ? -18.969 -9.246 19.487 1.00 88.69 904 ASN A N 1
ATOM 7002 C CA . ASN A 1 904 ? -19.029 -8.192 18.473 1.00 88.69 904 ASN A CA 1
ATOM 7003 C C . ASN A 1 904 ? -19.515 -8.777 17.144 1.00 88.69 904 ASN A C 1
ATOM 7005 O O . ASN A 1 904 ? -19.114 -9.886 16.786 1.00 88.69 904 ASN A O 1
ATOM 7009 N N . ASP A 1 905 ? -20.371 -8.038 16.431 1.00 96.12 905 ASP A N 1
ATOM 7010 C CA . ASP A 1 905 ? -20.719 -8.393 15.051 1.00 96.12 905 ASP A CA 1
ATOM 7011 C C . ASP A 1 905 ? -19.486 -8.292 14.154 1.00 96.12 905 ASP A C 1
ATOM 7013 O O . ASP A 1 905 ? -18.575 -7.499 14.410 1.00 96.12 905 ASP A O 1
ATOM 7017 N N . TYR A 1 906 ? -19.474 -9.082 13.091 1.00 93.88 906 TYR A N 1
ATOM 7018 C CA . TYR A 1 906 ? -18.505 -8.959 12.018 1.00 93.88 906 TYR A CA 1
ATOM 7019 C C . TYR A 1 906 ? -19.070 -9.524 10.720 1.00 93.88 906 TYR A C 1
ATOM 7021 O O . TYR A 1 906 ? -19.960 -10.377 10.704 1.00 93.88 906 TYR A O 1
ATOM 7029 N N . LEU A 1 907 ? -18.500 -9.054 9.615 1.00 94.75 907 LEU A N 1
ATOM 7030 C CA . LEU A 1 907 ? -18.891 -9.471 8.280 1.00 94.75 907 LEU A CA 1
ATOM 7031 C C . LEU A 1 907 ? -18.374 -10.879 7.964 1.00 94.75 907 LEU A C 1
ATOM 7033 O O . LEU A 1 907 ? -17.237 -11.253 8.285 1.00 94.75 907 LEU A O 1
ATOM 7037 N N . LEU A 1 908 ? -19.245 -11.659 7.335 1.00 94.88 908 LEU A N 1
ATOM 7038 C CA . LEU A 1 908 ? -18.989 -12.993 6.823 1.00 94.88 908 LEU A CA 1
ATOM 7039 C C . LEU A 1 908 ? -18.802 -12.906 5.308 1.00 94.88 908 LEU A C 1
ATOM 7041 O O . LEU A 1 908 ? -19.689 -12.410 4.616 1.00 94.88 908 LEU A O 1
ATOM 7045 N N . TYR A 1 909 ? -17.680 -13.409 4.805 1.00 94.00 909 TYR A N 1
ATOM 7046 C CA . TYR A 1 909 ? -17.282 -13.333 3.405 1.00 94.00 909 TYR A CA 1
ATOM 7047 C C . TYR A 1 909 ? -17.247 -14.729 2.764 1.00 94.00 909 TYR A C 1
ATOM 7049 O O . TYR A 1 909 ? -16.763 -15.672 3.398 1.00 94.00 909 TYR A O 1
ATOM 7057 N N . PRO A 1 910 ? -17.675 -14.875 1.496 1.00 92.12 910 PRO A N 1
ATOM 7058 C CA . PRO A 1 910 ? -17.681 -16.158 0.785 1.00 92.12 910 PRO A CA 1
ATOM 7059 C C . PRO A 1 910 ? -16.316 -16.838 0.627 1.00 92.12 910 PRO A C 1
ATOM 7061 O O . PRO A 1 910 ? -16.255 -18.051 0.446 1.00 92.12 910 PRO A O 1
ATOM 7064 N N . HIS A 1 911 ? -15.223 -16.073 0.661 1.00 94.00 911 HIS A N 1
ATOM 7065 C CA . HIS A 1 911 ? -13.861 -16.578 0.459 1.00 94.00 911 HIS A CA 1
ATOM 7066 C C . HIS A 1 911 ? -13.140 -16.938 1.772 1.00 94.00 911 HIS A C 1
ATOM 7068 O O . HIS A 1 911 ? -11.987 -17.370 1.750 1.00 94.00 911 HIS A O 1
ATOM 7074 N N . LEU A 1 912 ? -13.800 -16.777 2.925 1.00 95.88 912 LEU A N 1
ATOM 7075 C CA . LEU A 1 912 ? -13.245 -17.103 4.240 1.00 95.88 912 LEU A CA 1
ATOM 7076 C C . LEU A 1 912 ? -13.942 -18.314 4.858 1.00 95.88 912 LEU A C 1
ATOM 7078 O O . LEU A 1 912 ? -15.117 -18.585 4.600 1.00 95.88 912 LEU A O 1
ATOM 7082 N N . GLY A 1 913 ? -13.202 -19.047 5.688 1.00 96.94 913 GLY A N 1
ATOM 7083 C CA . GLY A 1 913 ? -13.752 -20.119 6.514 1.00 96.94 913 GLY A CA 1
ATOM 7084 C C . GLY A 1 913 ? -14.207 -19.613 7.886 1.00 96.94 913 GLY A C 1
ATOM 7085 O O . GLY A 1 913 ? -13.628 -18.686 8.451 1.00 96.94 913 GLY A O 1
ATOM 7086 N N . TYR A 1 914 ? -15.219 -20.267 8.448 1.00 98.00 914 TYR A N 1
ATOM 7087 C CA . TYR A 1 914 ? -15.781 -19.981 9.764 1.00 98.00 914 TYR A CA 1
ATOM 7088 C C . TYR A 1 914 ? -16.030 -21.278 10.525 1.00 98.00 914 TYR A C 1
ATOM 7090 O O . TYR A 1 914 ? -16.428 -22.294 9.946 1.00 98.00 914 TYR A O 1
ATOM 7098 N N . TRP A 1 915 ? -15.843 -21.236 11.841 1.00 98.44 915 TRP A N 1
ATOM 7099 C CA . TRP A 1 915 ? -16.321 -22.308 12.705 1.00 98.44 915 TRP A CA 1
ATOM 7100 C C . TRP A 1 915 ? -17.768 -22.054 13.091 1.00 98.44 915 TRP A C 1
ATOM 7102 O O . TRP A 1 915 ? -18.088 -20.989 13.615 1.00 98.44 915 TRP A O 1
ATOM 7112 N N . LEU A 1 916 ? -18.624 -23.052 12.897 1.00 98.31 916 LEU A N 1
ATOM 7113 C CA . LEU A 1 916 ? -20.000 -23.044 13.372 1.00 98.31 916 LEU A CA 1
ATOM 7114 C C . LEU A 1 916 ? -20.201 -24.169 14.374 1.00 98.31 916 LEU A C 1
ATOM 7116 O O . LEU A 1 916 ? -19.803 -25.305 14.115 1.00 98.31 916 LEU A O 1
ATOM 7120 N N . LYS A 1 917 ? -20.854 -23.874 15.496 1.00 98.38 917 LYS A N 1
ATOM 7121 C CA . LYS A 1 917 ? -21.232 -24.895 16.474 1.00 98.38 917 LYS A CA 1
ATOM 7122 C C . LYS A 1 917 ? -22.728 -25.175 16.405 1.00 98.38 917 LYS A C 1
ATOM 7124 O O . LYS A 1 917 ? -23.517 -24.358 16.871 1.00 98.38 917 LYS A O 1
ATOM 7129 N N . LEU A 1 918 ? -23.108 -26.319 15.845 1.00 98.31 918 LEU A N 1
ATOM 7130 C CA . LEU A 1 918 ? -24.486 -26.805 15.838 1.00 98.31 918 LEU A CA 1
ATOM 7131 C C . LEU A 1 918 ? -24.786 -27.529 17.155 1.00 98.31 918 LEU A C 1
ATOM 7133 O O . LEU A 1 918 ? -24.101 -28.489 17.512 1.00 98.31 918 LEU A O 1
ATOM 7137 N N . GLU A 1 919 ? -25.819 -27.092 17.869 1.00 97.88 919 GLU A N 1
ATOM 7138 C CA . GLU A 1 919 ? -26.334 -27.798 19.043 1.00 97.88 919 GLU A CA 1
ATOM 7139 C C . GLU A 1 919 ? -27.331 -28.898 18.631 1.00 97.88 919 GLU A C 1
ATOM 7141 O O . GLU A 1 919 ? -28.037 -28.787 17.632 1.00 97.88 919 GLU A O 1
ATOM 7146 N N . GLY A 1 920 ? -27.424 -29.971 19.417 1.00 95.44 920 GLY A N 1
ATOM 7147 C CA . GLY A 1 920 ? -28.309 -31.109 19.134 1.00 95.44 920 GLY A CA 1
ATOM 7148 C C . GLY A 1 920 ? -27.567 -32.345 18.624 1.00 95.44 920 GLY A C 1
ATOM 7149 O O . GLY A 1 920 ? -26.362 -32.476 18.811 1.00 95.44 920 GLY A O 1
ATOM 7150 N N . ASP A 1 921 ? -28.311 -33.286 18.046 1.00 95.69 921 ASP A N 1
ATOM 7151 C CA . ASP A 1 921 ? -27.857 -34.644 17.710 1.00 95.69 921 ASP A CA 1
ATOM 7152 C C . ASP A 1 921 ? -28.187 -35.069 16.267 1.00 95.69 921 ASP A C 1
ATOM 7154 O O . ASP A 1 921 ? -27.960 -36.218 15.886 1.00 95.69 921 ASP A O 1
ATOM 7158 N N . THR A 1 922 ? -28.699 -34.150 15.445 1.00 96.31 922 THR A N 1
ATOM 7159 C CA . THR A 1 922 ? -29.072 -34.409 14.048 1.00 96.31 922 THR A CA 1
ATOM 7160 C C . THR A 1 922 ? -28.394 -33.432 13.096 1.00 96.31 922 THR A C 1
ATOM 7162 O O . THR A 1 922 ? -28.187 -32.269 13.431 1.00 96.31 922 THR A O 1
ATOM 7165 N N . VAL A 1 923 ? -28.062 -33.918 11.898 1.00 96.88 923 VAL A N 1
ATOM 7166 C CA . VAL A 1 923 ? -27.529 -33.100 10.800 1.00 96.88 923 VAL A CA 1
ATOM 7167 C C . VAL A 1 923 ? -28.584 -32.091 10.340 1.00 96.88 923 VAL A C 1
ATOM 7169 O O . VAL A 1 923 ? -29.778 -32.406 10.283 1.00 96.88 923 VAL A O 1
ATOM 7172 N N . LYS A 1 924 ? -28.150 -30.875 10.005 1.00 97.62 924 LYS A N 1
ATOM 7173 C CA . LYS A 1 924 ? -29.001 -29.785 9.509 1.00 97.62 924 LYS A CA 1
ATOM 7174 C C . LYS A 1 924 ? -28.438 -29.196 8.219 1.00 97.62 924 LYS A C 1
ATOM 7176 O O . LYS A 1 924 ? -27.245 -29.282 7.961 1.00 97.62 924 LYS A O 1
ATOM 7181 N N . TYR A 1 925 ? -29.310 -28.570 7.434 1.00 96.06 925 TYR A N 1
ATOM 7182 C CA . TYR A 1 925 ? -28.965 -27.940 6.162 1.00 96.06 925 TYR A CA 1
ATOM 7183 C C . TYR A 1 925 ? -29.365 -26.469 6.203 1.00 96.06 925 TYR A C 1
ATOM 7185 O O . TYR A 1 925 ? -30.545 -26.168 6.373 1.00 96.06 925 TYR A O 1
ATOM 7193 N N . TYR A 1 926 ? -28.401 -25.564 6.051 1.00 94.19 926 TYR A N 1
ATOM 7194 C CA . TYR A 1 926 ? -28.649 -24.124 6.006 1.00 94.19 926 TYR A CA 1
ATOM 7195 C C . TYR A 1 926 ? -28.592 -23.605 4.570 1.00 94.19 926 TYR A C 1
ATOM 7197 O O . TYR A 1 926 ? -27.632 -23.875 3.854 1.00 94.19 926 TYR A O 1
ATOM 7205 N N . SER A 1 927 ? -29.613 -22.863 4.145 1.00 89.50 927 SER A N 1
ATOM 7206 C CA . SER A 1 927 ? -29.629 -22.146 2.863 1.00 89.50 927 SER A CA 1
ATOM 7207 C C . SER A 1 927 ? -29.595 -20.641 3.160 1.00 89.50 927 SER A C 1
ATOM 7209 O O . SER A 1 927 ? -30.579 -20.150 3.721 1.00 89.50 927 SER A O 1
ATOM 7211 N N . PRO A 1 928 ? -28.470 -19.952 2.877 1.00 81.94 928 PRO A N 1
ATOM 7212 C CA . PRO A 1 928 ? -28.261 -18.547 3.232 1.00 81.94 928 PRO A CA 1
ATOM 7213 C C . PRO A 1 928 ? -29.297 -17.561 2.694 1.00 81.94 928 PRO A C 1
ATOM 7215 O O . PRO A 1 928 ? -29.797 -17.789 1.568 1.00 81.94 928 PRO A O 1
#

Sequence (928 aa):
MKKYLYSIVLFSIFSAVLGVVYILYVQVPPVNNAIITNVTGTSFSLVWQTNRKTESVVTLLDNENSQQFFDDRDYIEQSDGTQELAPNKYYTHHVTVSKLSPESSYRFQIQEYEDTITTGKLFDAVTIPNPVYGRVVDFDDNPIEKGVVLVEVLAGDDTILQSGVVSENGTYSIDISQTRTDDLSRIITPLEIEYEAIRVMSYPYKDKTIVVSSDEDQPVEDINFLGSKFQSVVDRIVFDASASPCFGTWEVDCGGGVNHCENRGAHQHGFLTVHGDETPDGYKRAEEAWMEEACTVSESTNNCGEPDTPSLCPANMGAGGPVAPEQKIGSTVSPGNTTVAKTTALPQESKVVPVSSSSGTLSCPRIGVNGTNFPHSGYENMVYKKIRDYGGKWFLGLADGTGDVEKIAHNIVTANEYGVTTVVRVCWGNIENWNCPDEFQDPVEYTKFIQAIADEVKDSAGNPIQFWAIAGHNEGNGQENVKSHAGDSTRSRLPIGAREFMEYVVNNVNRSNVKLMSPVLDIHFDTGSGQTYTAYLAELQKSSAFSKLDAVGVNVYRDSQRIGNRLDGVSVNKPLFITETGPLETADFQNFKQDYHDLLQRSNVQAALLYKPGIVDDTNNLESRHWGNASSATDKLNELLADCTPVGVGANSQQAILENNVLNQVSAQSVEQFDSLGRGVYEVSGVDLTTKNIQIEQNEISVLLFDDSNGNGLQDEGEQFLDPSESRRYSISFSKLADIEAYRLNNGWNLLSFPLLMQGDSTSQITKASDLLEEITIQGGQATQIVTYRGGEFVVLSRRTDLSGGDISFGNDFHIIPGEGYFIRHYGSTVTKLAGKVPETSVAIELEPGWNLRSFYKTGSDQLQGQNTLVKMNEQEIPVSVISKWGNGQYTNMVYSQGKLYGNDYLLYPHLGYWLKLEGDTVKYYSP

Organism: NCBI:txid2099670

Radius of gyration: 38.14 Å; chains: 1; bounding box: 113×96×110 Å

Foldseek 3Di:
DVVVVVVVVVVVVVVVVVVVVVVVVPPDFDWAPWAWFPFAQFKIKIKTFGPWWDWWWKWWPPDPDIDIWGAPVQWDQDPVRDTDGRTTTFGMGMTMDGRHHGQDKTWMDTPPDIDIDGHHDDDDDPPDFLKQKDFEAEPVRAAQAFKKKWKFFDQVAGKGIWIDTQHPRRMTITGQQQIAGPVNPDRDHLVSGQKMWMWIGHPPQDIDIDMDGSVCRVHPYYHYSPPCVVVVVVVVVVVVVVPDDPDDDDDDDDDDDDDDDDDDDDDDDDDDDDDFDPDPVRVVVVVVVVVVVVDDDDDDDDDDDDDDDDDDDDDDDDDDDDDDDDDDDDDDDDDDDDDDDDDDDDDDDDDDDDDDDDQDFFAAAQEAAEDAAQDDPPCLLVRLLVCLVLVYAEYEHEDQDLVCLLVVLVSQQSSVVSNHAYEYEYDDDPPVPRPHPVLLLDLVSVLVSLQSSQCSNAYPVRHTAAHEYEQFAEAPPCVCCVPPPPPDPPPPPRPDDRLVSSVSNLVRHDVRRYAYEYHEHEQDVPSVVLVVVLVVVVVSVVDPSSVSHQEYEYAFEDDPDASVVSCVSVDDPHAYEHSEYAYPAQPPLPSSLVSVSVQSPDPRHRHHHYYDPDPDDPPDDDGCGGQPDPVRSVVSSCVSSVSHDDPDDDDDDDPPPPCVVPPPPPPDPDPVVLLPDDFAKKAKDWPLALDGIDGDDDSDDDDWAWPPVVSNNDDDDPIDTDDPVRCVVIPIDIDGPWHKDKDKDAAFKAKWFDLFAQPDDRWLNAFWPVSVCVQCVVQVWAWFKKWFADPNDIFIWGWDQDPVRDIDIDTDTGTRDGFFIMIIHTHHIDMGMTIGHRPPFQDWDKDAAFKGKGADPDLVDQKDKPVVLCVVCVVVVFNWAWKWFDDPNDIFIWGQDPNDIDGDIDIGGSTGIIMIHTHDHDMDIHGD

pLDDT: mean 77.03, std 23.43, range [23.83, 98.56]